Protein AF-0000000077037290 (afdb_homodimer)

InterPro domains:
  IPR001585 Transaldolase/Fructose-6-phosphate aldolase [PF00923] (88-381)
  IPR001585 Transaldolase/Fructose-6-phosphate aldolase [PTHR10683] (87-384)
  IPR004730 Transaldolase type 1 [MF_00492] (68-386)
  IPR004730 Transaldolase type 1 [TIGR00874] (88-385)
  IPR004730 Transaldolase type 1 [cd00957] (88-382)
  IPR013785 Aldolase-type TIM barrel [G3DSA:3.20.20.70] (76-393)
  IPR018225 Transaldolase, active site [PS00958] (195-212)
  IPR018225 Transaldolase, active site [PS01054] (97-105)

Structure (mmCIF, N/CA/C/O backbone):
data_AF-0000000077037290-model_v1
#
loop_
_entity.id
_entity.type
_entity.pdbx_description
1 polymer Transaldolase
#
loop_
_atom_site.group_PDB
_atom_site.id
_atom_site.type_symbol
_atom_site.label_atom_id
_atom_site.label_alt_id
_atom_site.label_comp_id
_atom_site.label_asym_id
_atom_site.label_entity_id
_atom_site.label_seq_id
_atom_site.pdbx_PDB_ins_code
_atom_site.Cartn_x
_atom_site.Cartn_y
_atom_site.Cartn_z
_atom_site.occupancy
_atom_site.B_iso_or_equiv
_atom_site.auth_seq_id
_atom_site.auth_comp_id
_atom_site.auth_asym_id
_atom_site.auth_atom_id
_atom_site.pdbx_PDB_model_num
ATOM 1 N N . MET A 1 1 ? 43.406 -21.016 -22.922 1 16.78 1 MET A N 1
ATOM 2 C CA . MET A 1 1 ? 43.469 -22.484 -22.938 1 16.78 1 MET A CA 1
ATOM 3 C C . MET A 1 1 ? 43.5 -23.031 -21.516 1 16.78 1 MET A C 1
ATOM 5 O O . MET A 1 1 ? 42.906 -24.078 -21.234 1 16.78 1 MET A O 1
ATOM 9 N N . PRO A 1 2 ? 44.344 -22.766 -20.547 1 16.83 2 PRO A N 1
ATOM 10 C CA . PRO A 1 2 ? 45 -23.844 -19.797 1 16.83 2 PRO A CA 1
ATOM 11 C C . PRO A 1 2 ? 44.125 -24.422 -18.703 1 16.83 2 PRO A C 1
ATOM 13 O O . PRO A 1 2 ? 43.625 -23.688 -17.844 1 16.83 2 PRO A O 1
ATOM 16 N N . LEU A 1 3 ? 43.5 -25.688 -18.812 1 17.47 3 LEU A N 1
ATOM 17 C CA . LEU A 1 3 ? 42.594 -26.766 -18.438 1 17.47 3 LEU A CA 1
ATOM 18 C C . LEU A 1 3 ? 43 -27.375 -17.094 1 17.47 3 LEU A C 1
ATOM 20 O O . LEU A 1 3 ? 42.156 -27.812 -16.328 1 17.47 3 LEU A O 1
ATOM 24 N N . SER A 1 4 ? 44.25 -27.828 -16.906 1 15.53 4 SER A N 1
ATOM 25 C CA . SER A 1 4 ? 44.594 -29.219 -16.594 1 15.53 4 SER A CA 1
ATOM 26 C C . SER A 1 4 ? 44.312 -29.531 -15.117 1 15.53 4 SER A C 1
ATOM 28 O O . SER A 1 4 ? 43.625 -30.484 -14.797 1 15.53 4 SER A O 1
ATOM 30 N N . ASP A 1 5 ? 45.281 -29.797 -14.234 1 14.77 5 ASP A N 1
ATOM 31 C CA . ASP A 1 5 ? 45.781 -31.062 -13.711 1 14.77 5 ASP A CA 1
ATOM 32 C C . ASP A 1 5 ? 45.125 -31.391 -12.367 1 14.77 5 ASP A C 1
ATOM 34 O O . ASP A 1 5 ? 44.656 -32.5 -12.164 1 14.77 5 ASP A O 1
ATOM 38 N N . TRP A 1 6 ? 45.719 -31.016 -11.203 1 16.08 6 TRP A N 1
ATOM 39 C CA . TRP A 1 6 ? 46.406 -31.984 -10.352 1 16.08 6 TRP A CA 1
ATOM 40 C C . TRP A 1 6 ? 45.406 -32.688 -9.406 1 16.08 6 TRP A C 1
ATOM 42 O O . TRP A 1 6 ? 44.406 -32.094 -9.031 1 16.08 6 TRP A O 1
ATOM 52 N N . LEU A 1 7 ? 45.75 -33.906 -8.758 1 15.19 7 LEU A N 1
ATOM 53 C CA . LEU A 1 7 ? 45.625 -35.312 -8.375 1 15.19 7 LEU A CA 1
ATOM 54 C C . LEU A 1 7 ? 44.844 -35.438 -7.07 1 15.19 7 LEU A C 1
ATOM 56 O O . LEU A 1 7 ? 43.875 -36.188 -7.004 1 15.19 7 LEU A O 1
ATOM 60 N N . ALA A 1 8 ? 45.5 -35.719 -5.918 1 15.02 8 ALA A N 1
ATOM 61 C CA . ALA A 1 8 ? 45.625 -37 -5.246 1 15.02 8 ALA A CA 1
ATOM 62 C C . ALA A 1 8 ? 44.656 -37.125 -4.07 1 15.02 8 ALA A C 1
ATOM 64 O O . ALA A 1 8 ? 44.125 -38.188 -3.787 1 15.02 8 ALA A O 1
ATOM 65 N N . ARG A 1 9 ? 44.469 -36.219 -3.037 1 15.37 9 ARG A N 1
ATOM 66 C CA . ARG A 1 9 ? 44.688 -36.875 -1.765 1 15.37 9 ARG A CA 1
ATOM 67 C C . ARG A 1 9 ? 43.469 -37.656 -1.315 1 15.37 9 ARG A C 1
ATOM 69 O O . ARG A 1 9 ? 42.344 -37.125 -1.298 1 15.37 9 ARG A O 1
ATOM 76 N N . ARG A 1 10 ? 43.469 -39.031 -1.053 1 14.86 10 ARG A N 1
ATOM 77 C CA . ARG A 1 10 ? 42.812 -40.312 -0.885 1 14.86 10 ARG A CA 1
ATOM 78 C C . ARG A 1 10 ? 42.062 -40.375 0.446 1 14.86 10 ARG A C 1
ATOM 80 O O . ARG A 1 10 ? 41.312 -41.312 0.699 1 14.86 10 ARG A O 1
ATOM 87 N N . ARG A 1 11 ? 41.969 -39.562 1.504 1 15.98 11 ARG A N 1
ATOM 88 C CA . ARG A 1 11 ? 42.062 -40.469 2.656 1 15.98 11 ARG A CA 1
ATOM 89 C C . ARG A 1 11 ? 40.781 -41.281 2.791 1 15.98 11 ARG A C 1
ATOM 91 O O . ARG A 1 11 ? 39.688 -40.781 2.602 1 15.98 11 ARG A O 1
ATOM 98 N N . PRO A 1 12 ? 40.812 -42.656 3.078 1 14.76 12 PRO A N 1
ATOM 99 C CA . PRO A 1 12 ? 40 -43.875 3.121 1 14.76 12 PRO A CA 1
ATOM 100 C C . PRO A 1 12 ? 39.062 -43.906 4.324 1 14.76 12 PRO A C 1
ATOM 102 O O . PRO A 1 12 ? 38.312 -44.875 4.508 1 14.76 12 PRO A O 1
ATOM 105 N N . ARG A 1 13 ? 38.5 -42.938 4.832 1 16.09 13 ARG A N 1
ATOM 106 C CA . ARG A 1 13 ? 38.156 -43.375 6.184 1 16.09 13 ARG A CA 1
ATOM 107 C C . ARG A 1 13 ? 37.188 -44.562 6.16 1 16.09 13 ARG A C 1
ATOM 109 O O . ARG A 1 13 ? 36.312 -44.625 5.293 1 16.09 13 ARG A O 1
ATOM 116 N N . GLY A 1 14 ? 37.469 -45.562 7.004 1 14.38 14 GLY A N 1
ATOM 117 C CA . GLY A 1 14 ? 37.219 -46.969 7.32 1 14.38 14 GLY A CA 1
ATOM 118 C C . GLY A 1 14 ? 35.75 -47.219 7.672 1 14.38 14 GLY A C 1
ATOM 119 O O . GLY A 1 14 ? 35 -46.312 7.98 1 14.38 14 GLY A O 1
ATOM 120 N N . ILE A 1 15 ? 35.312 -48.594 7.844 1 14.82 15 ILE A N 1
ATOM 121 C CA . ILE A 1 15 ? 34.406 -49.719 7.574 1 14.82 15 ILE A CA 1
ATOM 122 C C . ILE A 1 15 ? 33.531 -49.969 8.789 1 14.82 15 ILE A C 1
ATOM 124 O O . ILE A 1 15 ? 32.5 -50.625 8.688 1 14.82 15 ILE A O 1
ATOM 128 N N . VAL A 1 16 ? 33.562 -49.406 10.008 1 15.39 16 VAL A N 1
ATOM 129 C CA . VAL A 1 16 ? 33.438 -50.562 10.906 1 15.39 16 VAL A CA 1
ATOM 130 C C . VAL A 1 16 ? 32 -51.062 10.867 1 15.39 16 VAL A C 1
ATOM 132 O O . VAL A 1 16 ? 31.062 -50.312 10.578 1 15.39 16 VAL A O 1
ATOM 135 N N . GLY A 1 17 ? 31.734 -52.469 11.234 1 14.05 17 GLY A N 1
ATOM 136 C CA . GLY A 1 17 ? 31.016 -53.719 11.062 1 14.05 17 GLY A CA 1
ATOM 137 C C . GLY A 1 17 ? 29.812 -53.875 11.969 1 14.05 17 GLY A C 1
ATOM 138 O O . GLY A 1 17 ? 28.953 -54.719 11.75 1 14.05 17 GLY A O 1
ATOM 139 N N . ARG A 1 18 ? 29.562 -53.25 13.109 1 14.81 18 ARG A N 1
ATOM 140 C CA . ARG A 1 18 ? 29.25 -54.281 14.078 1 14.81 18 ARG A CA 1
ATOM 141 C C . ARG A 1 18 ? 27.875 -54.906 13.789 1 14.81 18 ARG A C 1
ATOM 143 O O . ARG A 1 18 ? 27.062 -54.281 13.086 1 14.81 18 ARG A O 1
ATOM 150 N N . ARG A 1 19 ? 27.234 -55.594 14.977 1 14.13 19 ARG A N 1
ATOM 151 C CA . ARG A 1 19 ? 26.797 -56.906 15.414 1 14.13 19 ARG A CA 1
ATOM 152 C C . ARG A 1 19 ? 25.281 -57.062 15.211 1 14.13 19 ARG A C 1
ATOM 154 O O . ARG A 1 19 ? 24.531 -56.094 15.297 1 14.13 19 ARG A O 1
ATOM 161 N N . ALA A 1 20 ? 24.781 -58.344 15.008 1 13.94 20 ALA A N 1
ATOM 162 C CA . ALA A 1 20 ? 23.797 -59.25 14.445 1 13.94 20 ALA A CA 1
ATOM 163 C C . ALA A 1 20 ? 22.625 -59.469 15.398 1 13.94 20 ALA A C 1
ATOM 165 O O . ALA A 1 20 ? 21.609 -60.062 15.023 1 13.94 20 ALA A O 1
ATOM 166 N N . ARG A 1 21 ? 22.438 -59 16.625 1 14.55 21 ARG A N 1
ATOM 167 C CA . ARG A 1 21 ? 21.875 -60.125 17.391 1 14.55 21 ARG A CA 1
ATOM 168 C C . ARG A 1 21 ? 20.422 -60.375 17 1 14.55 21 ARG A C 1
ATOM 170 O O . ARG A 1 21 ? 19.625 -59.438 16.906 1 14.55 21 ARG A O 1
ATOM 177 N N . PHE A 1 22 ? 19.984 -61.625 16.531 1 14.09 22 PHE A N 1
ATOM 178 C CA . PHE A 1 22 ? 18.922 -62.375 15.875 1 14.09 22 PHE A CA 1
ATOM 179 C C . PHE A 1 22 ? 17.766 -62.625 16.828 1 14.09 22 PHE A C 1
ATOM 181 O O . PHE A 1 22 ? 16.656 -62.938 16.406 1 14.09 22 PHE A O 1
ATOM 188 N N . LEU A 1 23 ? 17.719 -62.562 18.219 1 14.77 23 LEU A N 1
ATOM 189 C CA . LEU A 1 23 ? 17.094 -63.781 18.766 1 14.77 23 LEU A CA 1
ATOM 190 C C . LEU A 1 23 ? 15.586 -63.781 18.5 1 14.77 23 LEU A C 1
ATOM 192 O O . LEU A 1 23 ? 14.93 -62.75 18.594 1 14.77 23 LEU A O 1
ATOM 196 N N . LEU A 1 24 ? 14.938 -64.875 18 1 14.42 24 LEU A N 1
ATOM 197 C CA . LEU A 1 24 ? 13.766 -65.5 17.406 1 14.42 24 LEU A CA 1
ATOM 198 C C . LEU A 1 24 ? 12.68 -65.75 18.453 1 14.42 24 LEU A C 1
ATOM 200 O O . LEU A 1 24 ? 11.617 -66.312 18.141 1 14.42 24 LEU A O 1
ATOM 204 N N . ARG A 1 25 ? 12.648 -65.125 19.656 1 14.53 25 ARG A N 1
ATOM 205 C CA . ARG A 1 25 ? 11.953 -66.062 20.562 1 14.53 25 ARG A CA 1
ATOM 206 C C . ARG A 1 25 ? 10.523 -66.312 20.094 1 14.53 25 ARG A C 1
ATOM 208 O O . ARG A 1 25 ? 9.906 -65.438 19.484 1 14.53 25 ARG A O 1
ATOM 215 N N . HIS A 1 26 ? 9.969 -67.562 20.281 1 14.95 26 HIS A N 1
ATOM 216 C CA . HIS A 1 26 ? 9 -68.625 19.969 1 14.95 26 HIS A CA 1
ATOM 217 C C . HIS A 1 26 ? 7.66 -68.375 20.641 1 14.95 26 HIS A C 1
ATOM 219 O O . HIS A 1 26 ? 6.738 -69.188 20.562 1 14.95 26 HIS A O 1
ATOM 225 N N . VAL A 1 27 ? 7.215 -67.062 20.922 1 14.41 27 VAL A N 1
ATOM 226 C CA . VAL A 1 27 ? 6.309 -67.188 22.062 1 14.41 27 VAL A CA 1
ATOM 227 C C . VAL A 1 27 ? 5.02 -67.875 21.625 1 14.41 27 VAL A C 1
ATOM 229 O O . VAL A 1 27 ? 4.473 -67.625 20.562 1 14.41 27 VAL A O 1
ATOM 232 N N . GLY A 1 28 ? 4.641 -69 22.344 1 14.55 28 GLY A N 1
ATOM 233 C CA . GLY A 1 28 ? 3.787 -70.188 22.375 1 14.55 28 GLY A CA 1
ATOM 234 C C . GLY A 1 28 ? 2.318 -69.812 22.562 1 14.55 28 GLY A C 1
ATOM 235 O O . GLY A 1 28 ? 1.446 -70.562 22.031 1 14.55 28 GLY A O 1
ATOM 236 N N . LEU A 1 29 ? 1.866 -68.812 23.359 1 14.69 29 LEU A N 1
ATOM 237 C CA . LEU A 1 29 ? 0.979 -69.312 24.391 1 14.69 29 LEU A CA 1
ATOM 238 C C . LEU A 1 29 ? -0.389 -69.688 23.812 1 14.69 29 LEU A C 1
ATOM 240 O O . LEU A 1 29 ? -0.784 -69.125 22.781 1 14.69 29 LEU A O 1
ATOM 244 N N . PRO A 1 30 ? -1.22 -70.375 24.688 1 15.02 30 PRO A N 1
ATOM 245 C CA . PRO A 1 30 ? -2.176 -71.438 24.75 1 15.02 30 PRO A CA 1
ATOM 246 C C . PRO A 1 30 ? -3.617 -71 24.531 1 15.02 30 PRO A C 1
ATOM 248 O O . PRO A 1 30 ? -4.414 -71.75 23.938 1 15.02 30 PRO A O 1
ATOM 251 N N . GLY A 1 31 ? -4.051 -69.75 24.844 1 14.35 31 GLY A N 1
ATOM 252 C CA . GLY A 1 31 ? -5.168 -69.875 25.766 1 14.35 31 GLY A CA 1
ATOM 253 C C . GLY A 1 31 ? -6.457 -70.312 25.094 1 14.35 31 GLY A C 1
ATOM 254 O O . GLY A 1 31 ? -6.676 -70 23.922 1 14.35 31 GLY A O 1
ATOM 255 N N . GLU A 1 32 ? -7.215 -71.125 25.797 1 14.56 32 GLU A N 1
ATOM 256 C CA . GLU A 1 32 ? -8.273 -72.125 25.672 1 14.56 32 GLU A CA 1
ATOM 257 C C . GLU A 1 32 ? -9.633 -71.5 25.484 1 14.56 32 GLU A C 1
ATOM 259 O O . GLU A 1 32 ? -10.562 -72.062 24.953 1 14.56 32 GLU A O 1
ATOM 264 N N . ALA A 1 33 ? -9.867 -70.312 26.078 1 13.91 33 ALA A N 1
ATOM 265 C CA . ALA A 1 33 ? -11.109 -70.375 26.844 1 13.91 33 ALA A CA 1
ATOM 266 C C . ALA A 1 33 ? -12.297 -70.688 25.938 1 13.91 33 ALA A C 1
ATOM 268 O O . ALA A 1 33 ? -12.234 -70.5 24.719 1 13.91 33 ALA A O 1
ATOM 269 N N . ALA A 1 34 ? -13.508 -70.562 26.641 1 14.06 34 ALA A N 1
ATOM 270 C CA . ALA A 1 34 ? -14.711 -71.312 26.922 1 14.06 34 ALA A CA 1
ATOM 271 C C . ALA A 1 34 ? -15.82 -71 25.922 1 14.06 34 ALA A C 1
ATOM 273 O O . ALA A 1 34 ? -16.375 -71.938 25.312 1 14.06 34 ALA A O 1
ATOM 274 N N . GLU A 1 35 ? -16.766 -70 26.297 1 14.4 35 GLU A N 1
ATOM 275 C CA . GLU A 1 35 ? -18.109 -70.375 26.75 1 14.4 35 GLU A CA 1
ATOM 276 C C . GLU A 1 35 ? -19.078 -70.375 25.578 1 14.4 35 GLU A C 1
ATOM 278 O O . GLU A 1 35 ? -18.781 -69.938 24.484 1 14.4 35 GLU A O 1
ATOM 283 N N . ASP A 1 36 ? -20.312 -69.875 25.984 1 14.74 36 ASP A N 1
ATOM 284 C CA . ASP A 1 36 ? -21.641 -70.5 26.094 1 14.74 36 ASP A CA 1
ATOM 285 C C . ASP A 1 36 ? -22.453 -70.25 24.828 1 14.74 36 ASP A C 1
ATOM 287 O O . ASP A 1 36 ? -23.047 -71.188 24.281 1 14.74 36 ASP A O 1
ATOM 291 N N . GLY A 1 37 ? -23.047 -69.062 24.734 1 15.29 37 GLY A N 1
ATOM 292 C CA . GLY A 1 37 ? -24.5 -68.938 24.797 1 15.29 37 GLY A CA 1
ATOM 293 C C . GLY A 1 37 ? -25.172 -69.125 23.469 1 15.29 37 GLY A C 1
ATOM 294 O O . GLY A 1 37 ? -24.609 -68.875 22.406 1 15.29 37 GLY A O 1
ATOM 295 N N . GLU A 1 38 ? -26.266 -69.875 23.594 1 14.85 38 GLU A N 1
ATOM 296 C CA . GLU A 1 38 ? -27.078 -70.75 22.75 1 14.85 38 GLU A CA 1
ATOM 297 C C . GLU A 1 38 ? -27.75 -69.938 21.641 1 14.85 38 GLU A C 1
ATOM 299 O O . GLU A 1 38 ? -27.672 -70.312 20.469 1 14.85 38 GLU A O 1
ATOM 304 N N . ARG A 1 39 ? -28.906 -69.375 22.125 1 15.45 39 ARG A N 1
ATOM 305 C CA . ARG A 1 39 ? -30.141 -69.938 21.594 1 15.45 39 ARG A CA 1
ATOM 306 C C . ARG A 1 39 ? -30.359 -69.5 20.141 1 15.45 39 ARG A C 1
ATOM 308 O O . ARG A 1 39 ? -30.547 -70.375 19.266 1 15.45 39 ARG A O 1
ATOM 315 N N . ALA A 1 40 ? -31.531 -68.688 20 1 15.71 40 ALA A N 1
ATOM 316 C CA . ALA A 1 40 ? -32.812 -69 19.359 1 15.71 40 ALA A CA 1
ATOM 317 C C . ALA A 1 40 ? -32.781 -68.625 17.875 1 15.71 40 ALA A C 1
ATOM 319 O O . ALA A 1 40 ? -31.938 -67.812 17.453 1 15.71 40 ALA A O 1
ATOM 320 N N . GLY A 1 41 ? -34.094 -68.688 17.25 1 15.69 41 GLY A N 1
ATOM 321 C CA . GLY A 1 41 ? -34.562 -69.25 15.984 1 15.69 41 GLY A CA 1
ATOM 322 C C . GLY A 1 41 ? -34.375 -68.312 14.805 1 15.69 41 GLY A C 1
ATOM 323 O O . GLY A 1 41 ? -33.656 -67.312 14.914 1 15.69 41 GLY A O 1
ATOM 324 N N . PRO A 1 42 ? -35.562 -68.062 14.117 1 16.62 42 PRO A N 1
ATOM 325 C CA . PRO A 1 42 ? -35.75 -68.312 12.688 1 16.62 42 PRO A CA 1
ATOM 326 C C . PRO A 1 42 ? -35.375 -67.125 11.836 1 16.62 42 PRO A C 1
ATOM 328 O O . PRO A 1 42 ? -35.406 -65.938 12.312 1 16.62 42 PRO A O 1
ATOM 331 N N . ALA A 1 43 ? -34.719 -67.25 10.938 1 16.55 43 ALA A N 1
ATOM 332 C CA . ALA A 1 43 ? -34.062 -66.375 10.016 1 16.55 43 ALA A CA 1
ATOM 333 C C . ALA A 1 43 ? -35.094 -65.625 9.156 1 16.55 43 ALA A C 1
ATOM 335 O O . ALA A 1 43 ? -35.656 -66.188 8.219 1 16.55 43 ALA A O 1
ATOM 336 N N . GLN A 1 44 ? -36.188 -65.062 9.719 1 17.02 44 GLN A N 1
ATOM 337 C CA . GLN A 1 44 ? -37.031 -64.688 8.609 1 17.02 44 GLN A CA 1
ATOM 338 C C . GLN A 1 44 ? -36.281 -63.781 7.629 1 17.02 44 GLN A C 1
ATOM 340 O O . GLN A 1 44 ? -35.438 -63 8.031 1 17.02 44 GLN A O 1
ATOM 345 N N . ALA A 1 45 ? -36.25 -64.188 6.379 1 17.05 45 ALA A N 1
ATOM 346 C CA . ALA A 1 45 ? -35.562 -63.75 5.164 1 17.05 45 ALA A CA 1
ATOM 347 C C . ALA A 1 45 ? -35.875 -62.281 4.855 1 17.05 45 ALA A C 1
ATOM 349 O O . ALA A 1 45 ? -37 -61.938 4.465 1 17.05 45 ALA A O 1
ATOM 350 N N . VAL A 1 46 ? -35.75 -61.344 5.82 1 17.61 46 VAL A N 1
ATOM 351 C CA . VAL A 1 46 ? -36.125 -60 5.383 1 17.61 46 VAL A CA 1
ATOM 352 C C . VAL A 1 46 ? -35.344 -59.625 4.121 1 17.61 46 VAL A C 1
ATOM 354 O O . VAL A 1 46 ? -34.125 -59.688 4.105 1 17.61 46 VAL A O 1
ATOM 357 N N . HIS A 1 47 ? -35.844 -59.969 2.977 1 17.89 47 HIS A N 1
ATOM 358 C CA . HIS A 1 47 ? -35.25 -59.562 1.714 1 17.89 47 HIS A CA 1
ATOM 359 C C . HIS A 1 47 ? -34.875 -58.094 1.741 1 17.89 47 HIS A C 1
ATOM 361 O O . HIS A 1 47 ? -35.688 -57.25 2.123 1 17.89 47 HIS A O 1
ATOM 367 N N . HIS A 1 48 ? -33.625 -57.781 2.014 1 18.28 48 HIS A N 1
ATOM 368 C CA . HIS A 1 48 ? -33.031 -56.438 2.006 1 18.28 48 HIS A CA 1
ATOM 369 C C . HIS A 1 48 ? -33.25 -55.75 0.67 1 18.28 48 HIS A C 1
ATOM 371 O O . HIS A 1 48 ? -32.781 -56.188 -0.367 1 18.28 48 HIS A O 1
ATOM 377 N N . ARG A 1 49 ? -34.438 -55.375 0.288 1 23.12 49 ARG A N 1
ATOM 378 C CA . ARG A 1 49 ? -34.5 -54.594 -0.944 1 23.12 49 ARG A CA 1
ATOM 379 C C . ARG A 1 49 ? -33.438 -53.5 -0.929 1 23.12 49 ARG A C 1
ATOM 381 O O . ARG A 1 49 ? -33.188 -52.875 0.106 1 23.12 49 ARG A O 1
ATOM 388 N N . GLY A 1 50 ? -32.406 -53.656 -1.737 1 21.11 50 GLY A N 1
ATOM 389 C CA . GLY A 1 50 ? -31.188 -52.875 -1.983 1 21.11 50 GLY A CA 1
ATOM 390 C C . GLY A 1 50 ? -31.438 -51.375 -2.033 1 21.11 50 GLY A C 1
ATOM 391 O O . GLY A 1 50 ? -32.25 -50.906 -2.834 1 21.11 50 GLY A O 1
ATOM 392 N N . GLY A 1 51 ? -31.609 -50.688 -0.944 1 21.66 51 GLY A N 1
ATOM 393 C CA . GLY A 1 51 ? -31.797 -49.219 -0.876 1 21.66 51 GLY A CA 1
ATOM 394 C C . GLY A 1 51 ? -30.844 -48.469 -1.754 1 21.66 51 GLY A C 1
ATOM 395 O O . GLY A 1 51 ? -29.656 -48.781 -1.836 1 21.66 51 GLY A O 1
ATOM 396 N N . ARG A 1 52 ? -31.281 -47.812 -2.881 1 26.11 52 ARG A N 1
ATOM 397 C CA . ARG A 1 52 ? -30.625 -46.875 -3.809 1 26.11 52 ARG A CA 1
ATOM 398 C C . ARG A 1 52 ? -29.781 -45.875 -3.059 1 26.11 52 ARG A C 1
ATOM 400 O O . ARG A 1 52 ? -30.297 -45.094 -2.232 1 26.11 52 ARG A O 1
ATOM 407 N N . HIS A 1 53 ? -28.625 -46.281 -2.609 1 24.58 53 HIS A N 1
ATOM 408 C CA . HIS A 1 53 ? -27.609 -45.344 -2.111 1 24.58 53 HIS A CA 1
ATOM 409 C C . HIS A 1 53 ? -27.625 -44.031 -2.906 1 24.58 53 HIS A C 1
ATOM 411 O O . HIS A 1 53 ? -27.547 -44.062 -4.137 1 24.58 53 HIS A O 1
ATOM 417 N N . GLY A 1 54 ? -28.422 -43.094 -2.537 1 23.05 54 GLY A N 1
ATOM 418 C CA . GLY A 1 54 ? -28.422 -41.719 -3.051 1 23.05 54 GLY A CA 1
ATOM 419 C C . GLY A 1 54 ? -27.047 -41.219 -3.436 1 23.05 54 GLY A C 1
ATOM 420 O O . GLY A 1 54 ? -26.062 -41.531 -2.77 1 23.05 54 GLY A O 1
ATOM 421 N N . ARG A 1 55 ? -26.734 -41.062 -4.723 1 24.84 55 ARG A N 1
ATOM 422 C CA . ARG A 1 55 ? -25.578 -40.438 -5.312 1 24.84 55 ARG A CA 1
ATOM 423 C C . ARG A 1 55 ? -25.109 -39.25 -4.469 1 24.84 55 ARG A C 1
ATOM 425 O O . ARG A 1 55 ? -25.891 -38.312 -4.191 1 24.84 55 ARG A O 1
ATOM 432 N N . LEU A 1 56 ? -24.344 -39.531 -3.463 1 25.73 56 LEU A N 1
ATOM 433 C CA . LEU A 1 56 ? -23.656 -38.406 -2.82 1 25.73 56 LEU A CA 1
ATOM 434 C C . LEU A 1 56 ? -23.312 -37.312 -3.836 1 25.73 56 LEU A C 1
ATOM 436 O O . LEU A 1 56 ? -22.828 -37.625 -4.93 1 25.73 56 LEU A O 1
ATOM 440 N N . PRO A 1 57 ? -24.016 -36.281 -3.865 1 25.44 57 PRO A N 1
ATOM 441 C CA . PRO A 1 57 ? -23.594 -35.188 -4.762 1 25.44 57 PRO A CA 1
ATOM 442 C C . PRO A 1 57 ? -22.078 -35.062 -4.859 1 25.44 57 PRO A C 1
ATOM 444 O O . PRO A 1 57 ? -21.375 -35.25 -3.865 1 25.44 57 PRO A O 1
ATOM 447 N N . ARG A 1 58 ? -21.422 -35.562 -5.875 1 26.33 58 ARG A N 1
ATOM 448 C CA . ARG A 1 58 ? -20.016 -35.406 -6.246 1 26.33 58 ARG A CA 1
ATOM 449 C C . ARG A 1 58 ? -19.516 -34 -5.855 1 26.33 58 ARG A C 1
ATOM 451 O O . ARG A 1 58 ? -19.922 -33 -6.441 1 26.33 58 ARG A O 1
ATOM 458 N N . PHE A 1 59 ? -19.422 -33.812 -4.562 1 29.03 59 PHE A N 1
ATOM 459 C CA . PHE A 1 59 ? -18.625 -32.656 -4.211 1 29.03 59 PHE A CA 1
ATOM 460 C C . PHE A 1 59 ? -17.359 -32.562 -5.066 1 29.03 59 PHE A C 1
ATOM 462 O O . PHE A 1 59 ? -16.578 -33.531 -5.121 1 29.03 59 PHE A O 1
ATOM 469 N N . VAL A 1 60 ? -17.531 -32.156 -6.262 1 29.02 60 VAL A N 1
ATOM 470 C CA . VAL A 1 60 ? -16.312 -31.875 -7.031 1 29.02 60 VAL A CA 1
ATOM 471 C C . VAL A 1 60 ? -15.328 -31.094 -6.172 1 29.02 60 VAL A C 1
ATOM 473 O O . VAL A 1 60 ? -15.586 -29.938 -5.82 1 29.02 60 VAL A O 1
ATOM 476 N N . ILE A 1 61 ? -14.812 -31.672 -5.109 1 31.41 61 ILE A N 1
ATOM 477 C CA . ILE A 1 61 ? -13.609 -31.016 -4.613 1 31.41 61 ILE A CA 1
ATOM 478 C C . ILE A 1 61 ? -12.617 -30.828 -5.762 1 31.41 61 ILE A C 1
ATOM 480 O O . ILE A 1 61 ? -11.977 -31.781 -6.203 1 31.41 61 ILE A O 1
ATOM 484 N N . LYS A 1 62 ? -13.008 -30.016 -6.746 1 35.38 62 LYS A N 1
ATOM 485 C CA . LYS A 1 62 ? -11.945 -29.672 -7.688 1 35.38 62 LYS A CA 1
ATOM 486 C C . LYS A 1 62 ? -10.711 -29.156 -6.961 1 35.38 62 LYS A C 1
ATOM 488 O O . LYS A 1 62 ? -10.688 -28.016 -6.5 1 35.38 62 LYS A O 1
ATOM 493 N N . GLY A 1 63 ? -10.07 -30.016 -6.172 1 34.5 63 GLY A N 1
ATOM 494 C CA . GLY A 1 63 ? -8.844 -29.703 -5.445 1 34.5 63 GLY A CA 1
ATOM 495 C C . GLY A 1 63 ? -7.734 -29.188 -6.34 1 34.5 63 GLY A C 1
ATOM 496 O O . GLY A 1 63 ? -7.445 -29.781 -7.383 1 34.5 63 GLY A O 1
ATOM 497 N N . TYR A 1 64 ? -7.633 -27.906 -6.391 1 39.69 64 TYR A N 1
ATOM 498 C CA . TYR A 1 64 ? -6.445 -27.312 -6.992 1 39.69 64 TYR A CA 1
ATOM 499 C C . TYR A 1 64 ? -5.195 -27.641 -6.184 1 39.69 64 TYR A C 1
ATOM 501 O O . TYR A 1 64 ? -5.234 -27.656 -4.953 1 39.69 64 TYR A O 1
ATOM 509 N N . PHE A 1 65 ? -4.371 -28.469 -6.801 1 41.31 65 PHE A N 1
ATOM 510 C CA . PHE A 1 65 ? -3.113 -28.797 -6.141 1 41.31 65 PHE A CA 1
ATOM 511 C C . PHE A 1 65 ? -2.117 -27.656 -6.281 1 41.31 65 PHE A C 1
ATOM 513 O O . PHE A 1 65 ? -1.963 -27.078 -7.367 1 41.31 65 PHE A O 1
ATOM 520 N N . GLU A 1 66 ? -1.944 -26.984 -5.234 1 41.16 66 GLU A N 1
ATOM 521 C CA . GLU A 1 66 ? -0.689 -26.234 -5.262 1 41.16 66 GLU A CA 1
ATOM 522 C C . GLU A 1 66 ? 0.503 -27.172 -5.449 1 41.16 66 GLU A C 1
ATOM 524 O O . GLU A 1 66 ? 0.784 -28.016 -4.59 1 41.16 66 GLU A O 1
ATOM 529 N N . ASN A 1 67 ? 0.811 -27.625 -6.648 1 36.31 67 ASN A N 1
ATOM 530 C CA . ASN A 1 67 ? 1.701 -28.75 -6.926 1 36.31 67 ASN A CA 1
ATOM 531 C C . ASN A 1 67 ? 3.16 -28.312 -6.977 1 36.31 67 ASN A C 1
ATOM 533 O O . ASN A 1 67 ? 3.617 -27.781 -7.992 1 36.31 67 ASN A O 1
ATOM 537 N N . THR A 1 68 ? 3.781 -27.781 -6.035 1 33.22 68 THR A N 1
ATOM 538 C CA . THR A 1 68 ? 5.215 -27.641 -6.262 1 33.22 68 THR A CA 1
ATOM 539 C C . THR A 1 68 ? 5.812 -28.953 -6.766 1 33.22 68 THR A C 1
ATOM 541 O O . THR A 1 68 ? 6.648 -28.953 -7.672 1 33.22 68 THR A O 1
ATOM 544 N N . ASN A 1 69 ? 5.832 -29.875 -5.773 1 33.06 69 ASN A N 1
ATOM 545 C CA . ASN A 1 69 ? 6.691 -31.047 -5.898 1 33.06 69 ASN A CA 1
ATOM 546 C C . ASN A 1 69 ? 6.156 -32.031 -6.938 1 33.06 69 ASN A C 1
ATOM 548 O O . ASN A 1 69 ? 6.199 -33.25 -6.73 1 33.06 69 ASN A O 1
ATOM 552 N N . LEU A 1 70 ? 5.312 -31.547 -7.703 1 34.47 70 LEU A N 1
ATOM 553 C CA . LEU A 1 70 ? 4.707 -32.5 -8.617 1 34.47 70 LEU A CA 1
ATOM 554 C C . LEU A 1 70 ? 5.738 -33.031 -9.609 1 34.47 70 LEU A C 1
ATOM 556 O O . LEU A 1 70 ? 5.453 -33.969 -10.375 1 34.47 70 LEU A O 1
ATOM 560 N N . LEU A 1 71 ? 6.859 -32.312 -9.758 1 29.5 71 LEU A N 1
ATOM 561 C CA . LEU A 1 71 ? 7.621 -32.688 -10.945 1 29.5 71 LEU A CA 1
ATOM 562 C C . LEU A 1 71 ? 8.359 -34 -10.727 1 29.5 71 LEU A C 1
ATOM 564 O O . LEU A 1 71 ? 8.57 -34.75 -11.672 1 29.5 71 LEU A O 1
ATOM 568 N N . ASN A 1 72 ? 9.438 -34 -9.891 1 29.7 72 ASN A N 1
ATOM 569 C CA . ASN A 1 72 ? 10.461 -35.031 -10.062 1 29.7 72 ASN A CA 1
ATOM 570 C C . ASN A 1 72 ? 10 -36.375 -9.492 1 29.7 72 ASN A C 1
ATOM 572 O O . ASN A 1 72 ? 9.984 -36.562 -8.273 1 29.7 72 ASN A O 1
ATOM 576 N N . GLY A 1 73 ? 9.062 -36.969 -10.141 1 28.47 73 GLY A N 1
ATOM 577 C CA . GLY A 1 73 ? 8.734 -38.375 -9.844 1 28.47 73 GLY A CA 1
ATOM 578 C C . GLY A 1 73 ? 9.953 -39.25 -9.758 1 28.47 73 GLY A C 1
ATOM 579 O O . GLY A 1 73 ? 9.867 -40.375 -9.242 1 28.47 73 GLY A O 1
ATOM 580 N N . PHE A 1 74 ? 10.906 -39.25 -10.734 1 27.86 74 PHE A N 1
ATOM 581 C CA . PHE A 1 74 ? 11.43 -40.562 -11.133 1 27.86 74 PHE A CA 1
ATOM 582 C C . PHE A 1 74 ? 12.562 -41 -10.211 1 27.86 74 PHE A C 1
ATOM 584 O O . PHE A 1 74 ? 13.234 -42 -10.477 1 27.86 74 PHE A O 1
ATOM 591 N N . THR A 1 75 ? 13.227 -40.094 -9.508 1 26.45 75 THR A N 1
ATOM 592 C CA . THR A 1 75 ? 14.477 -40.781 -9.188 1 26.45 75 THR A CA 1
ATOM 593 C C . THR A 1 75 ? 14.227 -41.969 -8.25 1 26.45 75 THR A C 1
ATOM 595 O O . THR A 1 75 ? 13.148 -42.094 -7.668 1 26.45 75 THR A O 1
ATOM 598 N N . ASP A 1 76 ? 15.375 -42.469 -7.508 1 27.89 76 ASP A N 1
ATOM 599 C CA . ASP A 1 76 ? 15.664 -43.719 -6.812 1 27.89 76 ASP A CA 1
ATOM 600 C C . ASP A 1 76 ? 14.656 -43.969 -5.695 1 27.89 76 ASP A C 1
ATOM 602 O O . ASP A 1 76 ? 14.227 -43.031 -5.016 1 27.89 76 ASP A O 1
ATOM 606 N N . PRO A 1 77 ? 14.109 -45.375 -5.539 1 29.95 77 PRO A N 1
ATOM 607 C CA . PRO A 1 77 ? 13.086 -45.938 -4.652 1 29.95 77 PRO A CA 1
ATOM 608 C C . PRO A 1 77 ? 13.258 -45.5 -3.201 1 29.95 77 PRO A C 1
ATOM 610 O O . PRO A 1 77 ? 12.367 -45.719 -2.375 1 29.95 77 PRO A O 1
ATOM 613 N N . ALA A 1 78 ? 14.508 -45.656 -2.74 1 28.66 78 ALA A N 1
ATOM 614 C CA . ALA A 1 78 ? 14.625 -45.688 -1.285 1 28.66 78 ALA A CA 1
ATOM 615 C C . ALA A 1 78 ? 14.023 -44.438 -0.65 1 28.66 78 ALA A C 1
ATOM 617 O O . ALA A 1 78 ? 13.328 -44.531 0.365 1 28.66 78 ALA A O 1
ATOM 618 N N . SER A 1 79 ? 14.805 -43.344 -0.585 1 27.8 79 SER A N 1
ATOM 619 C CA . SER A 1 79 ? 14.367 -42.125 0.069 1 27.8 79 SER A CA 1
ATOM 620 C C . SER A 1 79 ? 13.219 -41.469 -0.695 1 27.8 79 SER A C 1
ATOM 622 O O . SER A 1 79 ? 13.367 -40.375 -1.221 1 27.8 79 SER A O 1
ATOM 624 N N . GLY A 1 80 ? 12.445 -42.094 -1.562 1 27.48 80 GLY A N 1
ATOM 625 C CA . GLY A 1 80 ? 11.398 -42.094 -2.564 1 27.48 80 GLY A CA 1
ATOM 626 C C . GLY A 1 80 ? 10.086 -41.531 -2.051 1 27.48 80 GLY A C 1
ATOM 627 O O . GLY A 1 80 ? 9.086 -41.5 -2.77 1 27.48 80 GLY A O 1
ATOM 628 N N . LEU A 1 81 ? 9.93 -41.594 -0.767 1 27.03 81 LEU A N 1
ATOM 629 C CA . LEU A 1 81 ? 8.602 -41.469 -0.167 1 27.03 81 LEU A CA 1
ATOM 630 C C . LEU A 1 81 ? 7.953 -40.156 -0.51 1 27.03 81 LEU A C 1
ATOM 632 O O . LEU A 1 81 ? 6.758 -40.094 -0.799 1 27.03 81 LEU A O 1
ATOM 636 N N . GLU A 1 82 ? 8.75 -39.156 -0.201 1 28.03 82 GLU A N 1
ATOM 637 C CA . GLU A 1 82 ? 8.039 -37.875 -0.203 1 28.03 82 GLU A CA 1
ATOM 638 C C . GLU A 1 82 ? 7.73 -37.438 -1.625 1 28.03 82 GLU A C 1
ATOM 640 O O . GLU A 1 82 ? 6.742 -36.719 -1.855 1 28.03 82 GLU A O 1
ATOM 645 N N . GLN A 1 83 ? 8.641 -37.75 -2.564 1 29.11 83 GLN A N 1
ATOM 646 C CA . GLN A 1 83 ? 8.617 -37.344 -3.963 1 29.11 83 GLN A CA 1
ATOM 647 C C . GLN A 1 83 ? 7.453 -38 -4.707 1 29.11 83 GLN A C 1
ATOM 649 O O . GLN A 1 83 ? 6.816 -37.344 -5.547 1 29.11 83 GLN A O 1
ATOM 654 N N . MET A 1 84 ? 7.359 -39.406 -4.676 1 28.86 84 MET A N 1
ATOM 655 C CA . MET A 1 84 ? 6.355 -40.312 -5.246 1 28.86 84 MET A CA 1
ATOM 656 C C . MET A 1 84 ? 4.949 -39.844 -4.875 1 28.86 84 MET A C 1
ATOM 658 O O . MET A 1 84 ? 3.977 -40.188 -5.543 1 28.86 84 MET A O 1
ATOM 662 N N . ARG A 1 85 ? 4.875 -39.062 -3.854 1 33.19 85 ARG A N 1
ATOM 663 C CA . ARG A 1 85 ? 3.574 -38.781 -3.256 1 33.19 85 ARG A CA 1
ATOM 664 C C . ARG A 1 85 ? 2.838 -37.688 -4.027 1 33.19 85 ARG A C 1
ATOM 666 O O . ARG A 1 85 ? 1.604 -37.688 -4.062 1 33.19 85 ARG A O 1
ATOM 673 N N . VAL A 1 86 ? 3.605 -36.812 -4.656 1 36.59 86 VAL A N 1
ATOM 674 C CA . VAL A 1 86 ? 2.891 -35.719 -5.32 1 36.59 86 VAL A CA 1
ATOM 675 C C . VAL A 1 86 ? 2.277 -36.25 -6.625 1 36.59 86 VAL A C 1
ATOM 677 O O . VAL A 1 86 ? 1.105 -36 -6.906 1 36.59 86 VAL A O 1
ATOM 680 N N . CYS A 1 87 ? 3.164 -36.812 -7.609 1 35.94 87 CYS A N 1
ATOM 681 C CA . CYS A 1 87 ? 2.57 -37.438 -8.789 1 35.94 87 CYS A CA 1
ATOM 682 C C . CYS A 1 87 ? 1.613 -38.562 -8.391 1 35.94 87 CYS A C 1
ATOM 684 O O . CYS A 1 87 ? 0.551 -38.719 -8.992 1 35.94 87 CYS A O 1
ATOM 686 N N . GLU A 1 88 ? 2.059 -39.156 -7.387 1 38.31 88 GLU A N 1
ATOM 687 C CA . GLU A 1 88 ? 1.189 -40.219 -6.859 1 38.31 88 GLU A CA 1
ATOM 688 C C . GLU A 1 88 ? -0.058 -39.625 -6.211 1 38.31 88 GLU A C 1
ATOM 690 O O . GLU A 1 88 ? -1.145 -40.188 -6.301 1 38.31 88 GLU A O 1
ATOM 695 N N . ALA A 1 89 ? 0.304 -38.375 -5.648 1 43.38 89 ALA A N 1
ATOM 696 C CA . ALA A 1 89 ? -0.874 -37.75 -5.059 1 43.38 89 ALA A CA 1
ATOM 697 C C . ALA A 1 89 ? -1.857 -37.312 -6.141 1 43.38 89 ALA A C 1
ATOM 699 O O . ALA A 1 89 ? -3.072 -37.406 -5.961 1 43.38 89 ALA A O 1
ATOM 700 N N . ILE A 1 90 ? -1.284 -36.812 -7.285 1 47.16 90 ILE A N 1
ATOM 701 C CA . ILE A 1 90 ? -2.174 -36.5 -8.391 1 47.16 90 ILE A CA 1
ATOM 702 C C . ILE A 1 90 ? -2.867 -37.75 -8.891 1 47.16 90 ILE A C 1
ATOM 704 O O . ILE A 1 90 ? -4.07 -37.75 -9.156 1 47.16 90 ILE A O 1
ATOM 708 N N . GLU A 1 91 ? -1.896 -38.719 -9.023 1 50.56 91 GLU A N 1
ATOM 709 C CA . GLU A 1 91 ? -2.48 -39.969 -9.469 1 50.56 91 GLU A CA 1
ATOM 710 C C . GLU A 1 91 ? -3.484 -40.5 -8.453 1 50.56 91 GLU A C 1
ATOM 712 O O . GLU A 1 91 ? -4.523 -41.062 -8.828 1 50.56 91 GLU A O 1
ATOM 717 N N . GLU A 1 92 ? -3.059 -40.156 -7.305 1 54 92 GLU A N 1
ATOM 718 C CA . GLU A 1 92 ? -3.922 -40.688 -6.254 1 54 92 GLU A CA 1
ATOM 719 C C . GLU A 1 92 ? -5.164 -39.812 -6.066 1 54 92 GLU A C 1
ATOM 721 O O . GLU A 1 92 ? -6.27 -40.344 -5.914 1 54 92 GLU A O 1
ATOM 726 N N . TYR A 1 93 ? -4.914 -38.438 -6.305 1 62.59 93 TYR A N 1
ATOM 727 C CA . TYR A 1 93 ? -6.031 -37.625 -5.879 1 62.59 93 TYR A CA 1
ATOM 728 C C . TYR A 1 93 ? -6.77 -37.031 -7.082 1 62.59 93 TYR A C 1
ATOM 730 O O . TYR A 1 93 ? -7.867 -36.5 -6.945 1 62.59 93 TYR A O 1
ATOM 738 N N . LYS A 1 94 ? -6.234 -37.219 -8.188 1 67.5 94 LYS A N 1
ATOM 739 C CA . LYS A 1 94 ? -6.824 -36.844 -9.469 1 67.5 94 LYS A CA 1
ATOM 740 C C . LYS A 1 94 ? -7.297 -35.375 -9.438 1 67.5 94 LYS A C 1
ATOM 742 O O . LYS A 1 94 ? -8.484 -35.094 -9.625 1 67.5 94 LYS A O 1
ATOM 747 N N . PRO A 1 95 ? -6.328 -34.406 -9.227 1 78.56 95 PRO A N 1
ATOM 748 C CA . PRO A 1 95 ? -6.746 -33 -9.242 1 78.56 95 PRO A CA 1
ATOM 749 C C . PRO A 1 95 ? -7.246 -32.562 -10.609 1 78.56 95 PRO A C 1
ATOM 751 O O . PRO A 1 95 ? -6.773 -33.031 -11.641 1 78.56 95 PRO A O 1
ATOM 754 N N . GLN A 1 96 ? -8.234 -31.625 -10.531 1 84.19 96 GLN A N 1
ATOM 755 C CA . GLN A 1 96 ? -8.789 -31.094 -11.773 1 84.19 96 GLN A CA 1
ATOM 756 C C . GLN A 1 96 ? -7.895 -30.016 -12.359 1 84.19 96 GLN A C 1
ATOM 758 O O . GLN A 1 96 ? -7.641 -29.984 -13.57 1 84.19 96 GLN A O 1
ATOM 763 N N . ASP A 1 97 ? -7.461 -29.047 -11.562 1 88.81 97 ASP A N 1
ATOM 764 C CA . ASP A 1 97 ? -6.629 -27.906 -11.93 1 88.81 97 ASP A CA 1
ATOM 765 C C . ASP A 1 97 ? -5.398 -27.812 -11.031 1 88.81 97 ASP A C 1
ATOM 767 O O . ASP A 1 97 ? -5.297 -28.516 -10.031 1 88.81 97 ASP A O 1
ATOM 771 N N . ALA A 1 98 ? -4.445 -27.062 -11.453 1 89.06 98 ALA A N 1
ATOM 772 C CA . ALA A 1 98 ? -3.232 -26.859 -10.664 1 89.06 98 ALA A CA 1
ATOM 773 C C . ALA A 1 98 ? -2.785 -25.391 -10.727 1 89.06 98 ALA A C 1
ATOM 775 O O . ALA A 1 98 ? -3.059 -24.703 -11.703 1 89.06 98 ALA A O 1
ATOM 776 N N . THR A 1 99 ? -2.215 -24.938 -9.609 1 90.19 99 THR A N 1
ATOM 777 C CA . THR A 1 99 ? -1.672 -23.594 -9.57 1 90.19 99 THR A CA 1
ATOM 778 C C . THR A 1 99 ? -0.161 -23.625 -9.352 1 90.19 99 THR A C 1
ATOM 780 O O . THR A 1 99 ? 0.365 -24.547 -8.742 1 90.19 99 THR A O 1
ATOM 783 N N . THR A 1 100 ? 0.513 -22.672 -9.984 1 88.69 100 THR A N 1
ATOM 784 C CA . THR A 1 100 ? 1.928 -22.453 -9.703 1 88.69 100 THR A CA 1
ATOM 785 C C . THR A 1 100 ? 2.162 -21.047 -9.141 1 88.69 100 THR A C 1
ATOM 787 O O . THR A 1 100 ? 1.274 -20.203 -9.188 1 88.69 100 THR A O 1
ATOM 790 N N . ASN A 1 101 ? 3.271 -20.875 -8.469 1 88.25 101 ASN A N 1
ATOM 791 C CA . ASN A 1 101 ? 3.781 -19.578 -8.039 1 88.25 101 ASN A CA 1
ATOM 792 C C . ASN A 1 101 ? 5.305 -19.547 -8.016 1 88.25 101 ASN A C 1
ATOM 794 O O . ASN A 1 101 ? 5.949 -20.578 -8.203 1 88.25 101 ASN A O 1
ATOM 798 N N . PRO A 1 102 ? 5.918 -18.375 -7.98 1 89.56 102 PRO A N 1
ATOM 799 C CA . PRO A 1 102 ? 7.379 -18.266 -8.055 1 89.56 102 PRO A CA 1
ATOM 800 C C . PRO A 1 102 ? 8.094 -19.109 -7.004 1 89.56 102 PRO A C 1
ATOM 802 O O . PRO A 1 102 ? 9.141 -19.703 -7.281 1 89.56 102 PRO A O 1
ATOM 805 N N . SER A 1 103 ? 7.531 -19.203 -5.895 1 88.62 103 SER A N 1
ATOM 806 C CA . SER A 1 103 ? 8.148 -20 -4.836 1 88.62 103 SER A CA 1
ATOM 807 C C . SER A 1 103 ? 8.164 -21.484 -5.188 1 88.62 103 SER A C 1
ATOM 809 O O . SER A 1 103 ? 9.172 -22.156 -4.996 1 88.62 103 SER A O 1
ATOM 811 N N . LEU A 1 104 ? 7.098 -21.906 -5.699 1 86.12 104 LEU A N 1
ATOM 812 C CA . LEU A 1 104 ? 6.984 -23.312 -6.078 1 86.12 104 LEU A CA 1
ATOM 813 C C . LEU A 1 104 ? 7.883 -23.641 -7.266 1 86.12 104 LEU A C 1
ATOM 815 O O . LEU A 1 104 ? 8.508 -24.703 -7.312 1 86.12 104 LEU A O 1
ATOM 819 N N . ILE A 1 105 ? 7.957 -22.766 -8.148 1 90.38 105 ILE A N 1
ATOM 820 C CA . ILE A 1 105 ? 8.781 -22.969 -9.328 1 90.38 105 ILE A CA 1
ATOM 821 C C . ILE A 1 105 ? 10.258 -22.984 -8.938 1 90.38 105 ILE A C 1
ATOM 823 O O . ILE A 1 105 ? 11.031 -23.797 -9.453 1 90.38 105 ILE A O 1
ATOM 827 N N . LEU A 1 106 ? 10.641 -22.031 -8.047 1 90.75 106 LEU A N 1
ATOM 828 C CA . LEU A 1 106 ? 12.016 -22.016 -7.562 1 90.75 106 LEU A CA 1
ATOM 829 C C . LEU A 1 106 ? 12.375 -23.344 -6.895 1 90.75 106 LEU A C 1
ATOM 831 O O . LEU A 1 106 ? 13.43 -23.922 -7.172 1 90.75 106 LEU A O 1
ATOM 835 N N . ALA A 1 107 ? 11.492 -23.828 -6.043 1 87.44 107 ALA A N 1
ATOM 836 C CA . ALA A 1 107 ? 11.719 -25.094 -5.355 1 87.44 107 ALA A CA 1
ATOM 837 C C . ALA A 1 107 ? 11.828 -26.234 -6.352 1 87.44 107 ALA A C 1
ATOM 839 O O . ALA A 1 107 ? 12.719 -27.094 -6.234 1 87.44 107 ALA A O 1
ATOM 840 N N . ALA A 1 108 ? 10.992 -26.266 -7.355 1 87.81 108 ALA A N 1
ATOM 841 C CA . ALA A 1 108 ? 10.992 -27.312 -8.375 1 87.81 108 ALA A CA 1
ATOM 842 C C . ALA A 1 108 ? 12.266 -27.266 -9.219 1 87.81 108 ALA A C 1
ATOM 844 O O . ALA A 1 108 ? 12.836 -28.297 -9.555 1 87.81 108 ALA A O 1
ATOM 845 N N . ALA A 1 109 ? 12.688 -26.078 -9.523 1 91.75 109 ALA A N 1
ATOM 846 C CA . ALA A 1 109 ? 13.852 -25.875 -10.375 1 91.75 109 ALA A CA 1
ATOM 847 C C . ALA A 1 109 ? 15.125 -26.375 -9.695 1 91.75 109 ALA A C 1
ATOM 849 O O . ALA A 1 109 ? 16.109 -26.672 -10.367 1 91.75 109 ALA A O 1
ATOM 850 N N . GLN A 1 110 ? 15.086 -26.453 -8.43 1 91.5 110 GLN A N 1
ATOM 851 C CA . GLN A 1 110 ? 16.25 -26.891 -7.668 1 91.5 110 GLN A CA 1
ATOM 852 C C . GLN A 1 110 ? 16.266 -28.406 -7.504 1 91.5 110 GLN A C 1
ATOM 854 O O . GLN A 1 110 ? 17.281 -28.984 -7.086 1 91.5 110 GLN A O 1
ATOM 859 N N . MET A 1 111 ? 15.297 -29.047 -7.957 1 87.44 111 MET A N 1
ATOM 860 C CA . MET A 1 111 ? 15.195 -30.484 -7.812 1 87.44 111 MET A CA 1
ATOM 861 C C . MET A 1 111 ? 15.984 -31.203 -8.906 1 87.44 111 MET A C 1
ATOM 863 O O . MET A 1 111 ? 15.977 -30.781 -10.062 1 87.44 111 MET A O 1
ATOM 867 N N . PRO A 1 112 ? 16.562 -32.312 -8.602 1 88.06 112 PRO A N 1
ATOM 868 C CA . PRO A 1 112 ? 17.297 -33.094 -9.609 1 88.06 112 PRO A CA 1
ATOM 869 C C . PRO A 1 112 ? 16.422 -33.562 -10.766 1 88.06 112 PRO A C 1
ATOM 871 O O . PRO A 1 112 ? 16.844 -33.531 -11.922 1 88.06 112 PRO A O 1
ATOM 874 N N . ALA A 1 113 ? 15.227 -33.906 -10.5 1 86.25 113 ALA A N 1
ATOM 875 C CA . ALA A 1 113 ? 14.312 -34.438 -11.5 1 86.25 113 ALA A CA 1
ATOM 876 C C . ALA A 1 113 ? 13.914 -33.406 -12.523 1 86.25 113 ALA A C 1
ATOM 878 O O . ALA A 1 113 ? 13.438 -33.719 -13.609 1 86.25 113 ALA A O 1
ATOM 879 N N . SER A 1 114 ? 14.117 -32.156 -12.141 1 91.44 114 SER A N 1
ATOM 880 C CA . SER A 1 114 ? 13.648 -31.094 -13.008 1 91.44 114 SER A CA 1
ATOM 881 C C . SER A 1 114 ? 14.789 -30.484 -13.812 1 91.44 114 SER A C 1
ATOM 883 O O . SER A 1 114 ? 14.594 -29.516 -14.547 1 91.44 114 SER A O 1
ATOM 885 N N . GLN A 1 115 ? 15.938 -31.094 -13.711 1 93.56 115 GLN A N 1
ATOM 886 C CA . GLN A 1 115 ? 17.125 -30.469 -14.289 1 93.56 115 GLN A CA 1
ATOM 887 C C . GLN A 1 115 ? 17.062 -30.469 -15.812 1 93.56 115 GLN A C 1
ATOM 889 O O . GLN A 1 115 ? 17.562 -29.562 -16.469 1 93.56 115 GLN A O 1
ATOM 894 N N . GLU A 1 116 ? 16.453 -31.5 -16.344 1 94.81 116 GLU A N 1
ATOM 895 C CA . GLU A 1 116 ? 16.297 -31.531 -17.797 1 94.81 116 GLU A CA 1
ATOM 896 C C . GLU A 1 116 ? 15.461 -30.344 -18.281 1 94.81 116 GLU A C 1
ATOM 898 O O . GLU A 1 116 ? 15.734 -29.781 -19.344 1 94.81 116 GLU A O 1
ATOM 903 N N . LEU A 1 117 ? 14.414 -30.016 -17.531 1 95.69 117 LEU A N 1
ATOM 904 C CA . LEU A 1 117 ? 13.586 -28.859 -17.875 1 95.69 117 LEU A CA 1
ATOM 905 C C . LEU A 1 117 ? 14.398 -27.562 -17.766 1 95.69 117 LEU A C 1
ATOM 907 O O . LEU A 1 117 ? 14.266 -26.672 -18.609 1 95.69 117 LEU A O 1
ATOM 911 N N . VAL A 1 118 ? 15.211 -27.5 -16.75 1 96.56 118 VAL A N 1
ATOM 912 C CA . VAL A 1 118 ? 16.047 -26.328 -16.547 1 96.56 118 VAL A CA 1
ATOM 913 C C . VAL A 1 118 ? 17.016 -26.172 -17.719 1 96.56 118 VAL A C 1
ATOM 915 O O . VAL A 1 118 ? 17.188 -25.078 -18.25 1 96.56 118 VAL A O 1
ATOM 918 N N . GLU A 1 119 ? 17.594 -27.25 -18.094 1 97.31 119 GLU A N 1
ATOM 919 C CA . GLU A 1 119 ? 18.531 -27.219 -19.219 1 97.31 119 GLU A CA 1
ATOM 920 C C . GLU A 1 119 ? 17.844 -26.797 -20.516 1 97.31 119 GLU A C 1
ATOM 922 O O . GLU A 1 119 ? 18.422 -26.062 -21.312 1 97.31 119 GLU A O 1
ATOM 927 N N . GLU A 1 120 ? 16.703 -27.312 -20.656 1 97.5 120 GLU A N 1
ATOM 928 C CA . GLU A 1 120 ? 15.945 -26.938 -21.844 1 97.5 120 GLU A CA 1
ATOM 929 C C . GLU A 1 120 ? 15.641 -25.453 -21.859 1 97.5 120 GLU A C 1
ATOM 931 O O . GLU A 1 120 ? 15.719 -24.797 -22.906 1 97.5 120 GLU A O 1
ATOM 936 N N . ALA A 1 121 ? 15.258 -24.906 -20.766 1 98.06 121 ALA A N 1
ATOM 937 C CA . ALA A 1 121 ? 14.961 -23.484 -20.641 1 98.06 121 ALA A CA 1
ATOM 938 C C . ALA A 1 121 ? 16.203 -22.641 -20.922 1 98.06 121 ALA A C 1
ATOM 940 O O . ALA A 1 121 ? 16.125 -21.609 -21.609 1 98.06 121 ALA A O 1
ATOM 941 N N . ILE A 1 122 ? 17.312 -23.094 -20.391 1 97.38 122 ILE A N 1
ATOM 942 C CA . ILE A 1 122 ? 18.578 -22.406 -20.594 1 97.38 122 ILE A CA 1
ATOM 943 C C . ILE A 1 122 ? 18.938 -22.406 -22.078 1 97.38 122 ILE A C 1
ATOM 945 O O . ILE A 1 122 ? 19.312 -21.359 -22.641 1 97.38 122 ILE A O 1
ATOM 949 N N . ALA A 1 123 ? 18.828 -23.547 -22.672 1 97.88 123 ALA A N 1
ATOM 950 C CA . ALA A 1 123 ? 19.125 -23.672 -24.094 1 97.88 123 ALA A CA 1
ATOM 951 C C . ALA A 1 123 ? 18.234 -22.734 -24.922 1 97.88 123 ALA A C 1
ATOM 953 O O . ALA A 1 123 ? 18.688 -22.125 -25.891 1 97.88 123 ALA A O 1
ATOM 954 N N . TYR A 1 124 ? 17.031 -22.656 -24.578 1 97.75 124 TYR A N 1
ATOM 955 C CA . TYR A 1 124 ? 16.094 -21.781 -25.266 1 97.75 124 TYR A CA 1
ATOM 956 C C . TYR A 1 124 ? 16.547 -20.328 -25.172 1 97.75 124 TYR A C 1
ATOM 958 O O . TYR A 1 124 ? 16.547 -19.594 -26.172 1 97.75 124 TYR A O 1
ATOM 966 N N . GLY A 1 125 ? 16.844 -19.859 -23.938 1 97.25 125 GLY A N 1
ATOM 967 C CA . GLY A 1 125 ? 17.328 -18.5 -23.734 1 97.25 125 GLY A CA 1
ATOM 968 C C . GLY A 1 125 ? 18.562 -18.172 -24.531 1 97.25 125 GLY A C 1
ATOM 969 O O . GLY A 1 125 ? 18.672 -17.094 -25.109 1 97.25 125 GLY A O 1
ATOM 970 N N . ARG A 1 126 ? 19.438 -19.141 -24.641 1 96.06 126 ARG A N 1
ATOM 971 C CA . ARG A 1 126 ? 20.672 -18.953 -25.406 1 96.06 126 ARG A CA 1
ATOM 972 C C . ARG A 1 126 ? 20.391 -18.875 -26.891 1 96.06 126 ARG A C 1
ATOM 974 O O . ARG A 1 126 ? 20.969 -18.047 -27.594 1 96.06 126 ARG A O 1
ATOM 981 N N . ARG A 1 127 ? 19.625 -19.688 -27.297 1 97.25 127 ARG A N 1
ATOM 982 C CA . ARG A 1 127 ? 19.312 -19.75 -28.719 1 97.25 127 ARG A CA 1
ATOM 983 C C . ARG A 1 127 ? 18.703 -18.438 -29.203 1 97.25 127 ARG A C 1
ATOM 985 O O . ARG A 1 127 ? 19 -17.984 -30.312 1 97.25 127 ARG A O 1
ATOM 992 N N . LEU A 1 128 ? 17.75 -17.891 -28.469 1 96 128 LEU A N 1
ATOM 993 C CA . LEU A 1 128 ? 17.109 -16.625 -28.859 1 96 128 LEU A CA 1
ATOM 994 C C . LEU A 1 128 ? 18.125 -15.492 -28.875 1 96 128 LEU A C 1
ATOM 996 O O . LEU A 1 128 ? 17.938 -14.508 -29.594 1 96 128 LEU A O 1
ATOM 1000 N N . GLY A 1 129 ? 19.188 -15.586 -28.062 1 94.25 129 GLY A N 1
ATOM 1001 C CA . GLY A 1 129 ? 20.266 -14.617 -28.062 1 94.25 129 GLY A CA 1
ATOM 1002 C C . GLY A 1 129 ? 19.891 -13.297 -27.406 1 94.25 129 GLY A C 1
ATOM 1003 O O . GLY A 1 129 ? 19.047 -13.273 -26.516 1 94.25 129 GLY A O 1
ATOM 1004 N N . GLY A 1 130 ? 20.656 -12.219 -27.688 1 95.75 130 GLY A N 1
ATOM 1005 C CA . GLY A 1 130 ? 20.484 -10.922 -27.062 1 95.75 130 GLY A CA 1
ATOM 1006 C C . GLY A 1 130 ? 21.391 -10.695 -25.875 1 95.75 130 GLY A C 1
ATOM 1007 O O . GLY A 1 130 ? 22.375 -11.414 -25.703 1 95.75 130 GLY A O 1
ATOM 1008 N N . SER A 1 131 ? 21.031 -9.695 -25.109 1 96.56 131 SER A N 1
ATOM 1009 C CA . SER A 1 131 ? 21.797 -9.414 -23.906 1 96.56 131 SER A CA 1
ATOM 1010 C C . SER A 1 131 ? 21.641 -10.531 -22.875 1 96.56 131 SER A C 1
ATOM 1012 O O . SER A 1 131 ? 20.734 -11.359 -22.984 1 96.56 131 SER A O 1
ATOM 1014 N N . GLN A 1 132 ? 22.531 -10.555 -21.922 1 95.25 132 GLN A N 1
ATOM 1015 C CA . GLN A 1 132 ? 22.438 -11.523 -20.844 1 95.25 132 GLN A CA 1
ATOM 1016 C C . GLN A 1 132 ? 21.094 -11.43 -20.125 1 95.25 132 GLN A C 1
ATOM 1018 O O . GLN A 1 132 ? 20.484 -12.453 -19.812 1 95.25 132 GLN A O 1
ATOM 1023 N N . GLU A 1 133 ? 20.688 -10.25 -19.953 1 95.12 133 GLU A N 1
ATOM 1024 C CA . GLU A 1 133 ? 19.406 -10.023 -19.266 1 95.12 133 GLU A CA 1
ATOM 1025 C C . GLU A 1 133 ? 18.25 -10.586 -20.078 1 95.12 133 GLU A C 1
ATOM 1027 O O . GLU A 1 133 ? 17.328 -11.18 -19.516 1 95.12 133 GLU A O 1
ATOM 1032 N N . GLU A 1 134 ? 18.344 -10.414 -21.359 1 96.06 134 GLU A N 1
ATOM 1033 C CA . GLU A 1 134 ? 17.281 -10.914 -22.234 1 96.06 134 GLU A CA 1
ATOM 1034 C C . GLU A 1 134 ? 17.266 -12.438 -22.266 1 96.06 134 GLU A C 1
ATOM 1036 O O . GLU A 1 134 ? 16.203 -13.055 -22.266 1 96.06 134 GLU A O 1
ATOM 1041 N N . GLN A 1 135 ? 18.406 -13.016 -22.312 1 97.06 135 GLN A N 1
ATOM 1042 C CA . GLN A 1 135 ? 18.516 -14.469 -22.344 1 97.06 135 GLN A CA 1
ATOM 1043 C C . GLN A 1 135 ? 17.938 -15.086 -21.062 1 97.06 135 GLN A C 1
ATOM 1045 O O . GLN A 1 135 ? 17.234 -16.094 -21.125 1 97.06 135 GLN A O 1
ATOM 1050 N N . ILE A 1 136 ? 18.25 -14.445 -19.969 1 96.81 136 ILE A N 1
ATOM 1051 C CA . ILE A 1 136 ? 17.797 -14.938 -18.672 1 96.81 136 ILE A CA 1
ATOM 1052 C C . ILE A 1 136 ? 16.266 -14.82 -18.594 1 96.81 136 ILE A C 1
ATOM 1054 O O . ILE A 1 136 ? 15.594 -15.758 -18.156 1 96.81 136 ILE A O 1
ATOM 1058 N N . LYS A 1 137 ? 15.758 -13.727 -19.016 1 96.19 137 LYS A N 1
ATOM 1059 C CA . LYS A 1 137 ? 14.312 -13.508 -19.016 1 96.19 137 LYS A CA 1
ATOM 1060 C C . LYS A 1 137 ? 13.602 -14.555 -19.859 1 96.19 137 LYS A C 1
ATOM 1062 O O . LYS A 1 137 ? 12.586 -15.109 -19.438 1 96.19 137 LYS A O 1
ATOM 1067 N N . ASN A 1 138 ? 14.133 -14.828 -21 1 97.25 138 ASN A N 1
ATOM 1068 C CA . ASN A 1 138 ? 13.547 -15.82 -21.891 1 97.25 138 ASN A CA 1
ATOM 1069 C C . ASN A 1 138 ? 13.633 -17.219 -21.297 1 97.25 138 ASN A C 1
ATOM 1071 O O . ASN A 1 138 ? 12.711 -18.031 -21.453 1 97.25 138 ASN A O 1
ATOM 1075 N N . ALA A 1 139 ? 14.734 -17.469 -20.656 1 97.81 139 ALA A N 1
ATOM 1076 C CA . ALA A 1 139 ? 14.906 -18.781 -20.016 1 97.81 139 ALA A CA 1
ATOM 1077 C C . ALA A 1 139 ? 13.891 -18.969 -18.891 1 97.81 139 ALA A C 1
ATOM 1079 O O . ALA A 1 139 ? 13.328 -20.047 -18.734 1 97.81 139 ALA A O 1
ATOM 1080 N N . ILE A 1 140 ? 13.68 -17.938 -18.156 1 97.12 140 ILE A N 1
ATOM 1081 C CA . ILE A 1 140 ? 12.75 -18.016 -17.031 1 97.12 140 ILE A CA 1
ATOM 1082 C C . ILE A 1 140 ? 11.336 -18.234 -17.547 1 97.12 140 ILE A C 1
ATOM 1084 O O . ILE A 1 140 ? 10.617 -19.109 -17.062 1 97.12 140 ILE A O 1
ATOM 1088 N N . ASP A 1 141 ? 10.914 -17.516 -18.516 1 97 141 ASP A N 1
ATOM 1089 C CA . ASP A 1 141 ? 9.578 -17.672 -19.094 1 97 141 ASP A CA 1
ATOM 1090 C C . ASP A 1 141 ? 9.375 -19.094 -19.609 1 97 141 ASP A C 1
ATOM 1092 O O . ASP A 1 141 ? 8.336 -19.703 -19.375 1 97 141 ASP A O 1
ATOM 1096 N N . LYS A 1 142 ? 10.383 -19.547 -20.328 1 97.94 142 LYS A N 1
ATOM 1097 C CA . LYS A 1 142 ? 10.312 -20.891 -20.875 1 97.94 142 LYS A CA 1
ATOM 1098 C C . LYS A 1 142 ? 10.211 -21.938 -19.766 1 97.94 142 LYS A C 1
ATOM 1100 O O . LYS A 1 142 ? 9.469 -22.922 -19.891 1 97.94 142 LYS A O 1
ATOM 1105 N N . LEU A 1 143 ? 10.992 -21.719 -18.734 1 97.12 143 LEU A N 1
ATOM 1106 C CA . LEU A 1 143 ? 10.984 -22.656 -17.625 1 97.12 143 LEU A CA 1
ATOM 1107 C C . LEU A 1 143 ? 9.602 -22.75 -16.984 1 97.12 143 LEU A C 1
ATOM 1109 O O . LEU A 1 143 ? 9.117 -23.844 -16.703 1 97.12 143 LEU A O 1
ATOM 1113 N N . PHE A 1 144 ? 8.961 -21.625 -16.75 1 96.25 144 PHE A N 1
ATOM 1114 C CA . PHE A 1 144 ? 7.613 -21.594 -16.203 1 96.25 144 PHE A CA 1
ATOM 1115 C C . PHE A 1 144 ? 6.652 -22.359 -17.094 1 96.25 144 PHE A C 1
ATOM 1117 O O . PHE A 1 144 ? 5.828 -23.141 -16.594 1 96.25 144 PHE A O 1
ATOM 1124 N N . VAL A 1 145 ? 6.789 -22.203 -18.359 1 97.81 145 VAL A N 1
ATOM 1125 C CA . VAL A 1 145 ? 5.902 -22.859 -19.312 1 97.81 145 VAL A CA 1
ATOM 1126 C C . VAL A 1 145 ? 6.188 -24.359 -19.359 1 97.81 145 VAL A C 1
ATOM 1128 O O . VAL A 1 145 ? 5.262 -25.172 -19.422 1 97.81 145 VAL A O 1
ATOM 1131 N N . LEU A 1 146 ? 7.48 -24.719 -19.297 1 97.12 146 LEU A N 1
ATOM 1132 C CA . LEU A 1 146 ? 7.836 -26.141 -19.297 1 97.12 146 LEU A CA 1
ATOM 1133 C C . LEU A 1 146 ? 7.234 -26.844 -18.094 1 97.12 146 LEU A C 1
ATOM 1135 O O . LEU A 1 146 ? 6.715 -27.953 -18.219 1 97.12 146 LEU A O 1
ATOM 1139 N N . PHE A 1 147 ? 7.305 -26.219 -16.969 1 94.31 147 PHE A N 1
ATOM 1140 C CA . PHE A 1 147 ? 6.672 -26.781 -15.789 1 94.31 147 PHE A CA 1
ATOM 1141 C C . PHE A 1 147 ? 5.16 -26.891 -15.977 1 94.31 147 PHE A C 1
ATOM 1143 O O . PHE A 1 147 ? 4.547 -27.891 -15.602 1 94.31 147 PHE A O 1
ATOM 1150 N N . GLY A 1 148 ? 4.566 -25.891 -16.547 1 95.62 148 GLY A N 1
ATOM 1151 C CA . GLY A 1 148 ? 3.143 -25.922 -16.828 1 95.62 148 GLY A CA 1
ATOM 1152 C C . GLY A 1 148 ? 2.748 -27.062 -17.766 1 95.62 148 GLY A C 1
ATOM 1153 O O . GLY A 1 148 ? 1.744 -27.734 -17.531 1 95.62 148 GLY A O 1
ATOM 1154 N N . VAL A 1 149 ? 3.533 -27.281 -18.766 1 96.56 149 VAL A N 1
ATOM 1155 C CA . VAL A 1 149 ? 3.273 -28.344 -19.734 1 96.56 149 VAL A CA 1
ATOM 1156 C C . VAL A 1 149 ? 3.336 -29.703 -19.031 1 96.56 149 VAL A C 1
ATOM 1158 O O . VAL A 1 149 ? 2.494 -30.562 -19.266 1 96.56 149 VAL A O 1
ATOM 1161 N N . GLU A 1 150 ? 4.301 -29.844 -18.172 1 93.69 150 GLU A N 1
ATOM 1162 C CA . GLU A 1 150 ? 4.434 -31.109 -17.438 1 93.69 150 GLU A CA 1
ATOM 1163 C C . GLU A 1 150 ? 3.234 -31.344 -16.516 1 93.69 150 GLU A C 1
ATOM 1165 O O . GLU A 1 150 ? 2.746 -32.469 -16.406 1 93.69 150 GLU A O 1
ATOM 1170 N N . ILE A 1 151 ? 2.779 -30.281 -15.961 1 91.25 151 ILE A N 1
ATOM 1171 C CA . ILE A 1 151 ? 1.628 -30.375 -15.07 1 91.25 151 ILE A CA 1
ATOM 1172 C C . ILE A 1 151 ? 0.379 -30.734 -15.867 1 91.25 151 ILE A C 1
ATOM 1174 O O . ILE A 1 151 ? -0.419 -31.562 -15.438 1 91.25 151 ILE A O 1
ATOM 1178 N N . LEU A 1 152 ? 0.247 -30.219 -17 1 94.44 152 LEU A N 1
ATOM 1179 C CA . LEU A 1 152 ? -0.94 -30.406 -17.828 1 94.44 152 LEU A CA 1
ATOM 1180 C C . LEU A 1 152 ? -1.021 -31.844 -18.344 1 94.44 152 LEU A C 1
ATOM 1182 O O . LEU A 1 152 ? -2.1 -32.312 -18.703 1 94.44 152 LEU A O 1
ATOM 1186 N N . LYS A 1 153 ? 0.112 -32.562 -18.391 1 91.81 153 LYS A N 1
ATOM 1187 C CA . LYS A 1 153 ? 0.11 -33.969 -18.766 1 91.81 153 LYS A CA 1
ATOM 1188 C C . LYS A 1 153 ? -0.566 -34.812 -17.703 1 91.81 153 LYS A C 1
ATOM 1190 O O . LYS A 1 153 ? -1.014 -35.938 -17.984 1 91.81 153 LYS A O 1
ATOM 1195 N N . LYS A 1 154 ? -0.686 -34.219 -16.547 1 86.12 154 LYS A N 1
ATOM 1196 C CA . LYS A 1 154 ? -1.129 -35.031 -15.406 1 86.12 154 LYS A CA 1
ATOM 1197 C C . LYS A 1 154 ? -2.516 -34.594 -14.938 1 86.12 154 LYS A C 1
ATOM 1199 O O . LYS A 1 154 ? -3.133 -35.281 -14.109 1 86.12 154 LYS A O 1
ATOM 1204 N N . ILE A 1 155 ? -3.016 -33.5 -15.469 1 87.12 155 ILE A N 1
ATOM 1205 C CA . ILE A 1 155 ? -4.316 -33 -15.016 1 87.12 155 ILE A CA 1
ATOM 1206 C C . ILE A 1 155 ? -5.211 -32.719 -16.219 1 87.12 155 ILE A C 1
ATOM 1208 O O . ILE A 1 155 ? -4.734 -32.281 -17.266 1 87.12 155 ILE A O 1
ATOM 1212 N N . PRO A 1 156 ? -6.516 -32.938 -16.031 1 90.25 156 PRO A N 1
ATOM 1213 C CA . PRO A 1 156 ? -7.426 -32.719 -17.156 1 90.25 156 PRO A CA 1
ATOM 1214 C C . PRO A 1 156 ? -7.812 -31.25 -17.312 1 90.25 156 PRO A C 1
ATOM 1216 O O . PRO A 1 156 ? -8.234 -30.844 -18.406 1 90.25 156 PRO A O 1
ATOM 1219 N N . GLY A 1 157 ? -7.691 -30.469 -16.281 1 93 157 GLY A N 1
ATOM 1220 C CA . GLY A 1 157 ? -8.164 -29.094 -16.297 1 93 157 GLY A CA 1
ATOM 1221 C C . GLY A 1 157 ? -7.094 -28.094 -16.688 1 93 157 GLY A C 1
ATOM 1222 O O . GLY A 1 157 ? -6.426 -28.266 -17.719 1 93 157 GLY A O 1
ATOM 1223 N N . ARG A 1 158 ? -7 -27.031 -15.93 1 95.62 158 ARG A N 1
ATOM 1224 C CA . ARG A 1 158 ? -6.141 -25.906 -16.297 1 95.62 158 ARG A CA 1
ATOM 1225 C C . ARG A 1 158 ? -4.973 -25.766 -15.32 1 95.62 158 ARG A C 1
ATOM 1227 O O . ARG A 1 158 ? -5.047 -26.25 -14.188 1 95.62 158 ARG A O 1
ATOM 1234 N N . VAL A 1 159 ? -3.918 -25.125 -15.781 1 96.06 159 VAL A N 1
ATOM 1235 C CA . VAL A 1 159 ? -2.801 -24.766 -14.914 1 96.06 159 VAL A CA 1
ATOM 1236 C C . VAL A 1 159 ? -2.672 -23.234 -14.852 1 96.06 159 VAL A C 1
ATOM 1238 O O . VAL A 1 159 ? -2.854 -22.547 -15.859 1 96.06 159 VAL A O 1
ATOM 1241 N N . SER A 1 160 ? -2.463 -22.719 -13.664 1 96.94 160 SER A N 1
ATOM 1242 C CA . SER A 1 160 ? -2.188 -21.297 -13.492 1 96.94 160 SER A CA 1
ATOM 1243 C C . SER A 1 160 ? -0.689 -21.016 -13.531 1 96.94 160 SER A C 1
ATOM 1245 O O . SER A 1 160 ? 0.069 -21.547 -12.727 1 96.94 160 SER A O 1
ATOM 1247 N N . THR A 1 161 ? -0.278 -20.172 -14.422 1 97.56 161 THR A N 1
ATOM 1248 C CA . THR A 1 161 ? 1.104 -19.734 -14.531 1 97.56 161 THR A CA 1
ATOM 1249 C C . THR A 1 161 ? 1.226 -18.25 -14.164 1 97.56 161 THR A C 1
ATOM 1251 O O . THR A 1 161 ? 0.511 -17.406 -14.711 1 97.56 161 THR A O 1
ATOM 1254 N N . GLU A 1 162 ? 2.15 -17.953 -13.25 1 97.12 162 GLU A N 1
ATOM 1255 C CA . GLU A 1 162 ? 2.158 -16.641 -12.625 1 97.12 162 GLU A CA 1
ATOM 1256 C C . GLU A 1 162 ? 3.145 -15.695 -13.32 1 97.12 162 GLU A C 1
ATOM 1258 O O . GLU A 1 162 ? 4.254 -16.109 -13.672 1 97.12 162 GLU A O 1
ATOM 1263 N N . VAL A 1 163 ? 2.693 -14.508 -13.609 1 97.88 163 VAL A N 1
ATOM 1264 C CA . VAL A 1 163 ? 3.533 -13.438 -14.133 1 97.88 163 VAL A CA 1
ATOM 1265 C C . VAL A 1 163 ? 4.461 -12.922 -13.031 1 97.88 163 VAL A C 1
ATOM 1267 O O . VAL A 1 163 ? 4.082 -12.891 -11.859 1 97.88 163 VAL A O 1
ATOM 1270 N N . ASP A 1 164 ? 5.641 -12.492 -13.445 1 96.88 164 ASP A N 1
ATOM 1271 C CA . ASP A 1 164 ? 6.68 -11.977 -12.555 1 96.88 164 ASP A CA 1
ATOM 1272 C C . ASP A 1 164 ? 6.121 -10.906 -11.625 1 96.88 164 ASP A C 1
ATOM 1274 O O . ASP A 1 164 ? 5.562 -9.906 -12.078 1 96.88 164 ASP A O 1
ATOM 1278 N N . ALA A 1 165 ? 6.383 -11.102 -10.305 1 97.75 165 ALA A N 1
ATOM 1279 C CA . ALA A 1 165 ? 5.836 -10.211 -9.281 1 97.75 165 ALA A CA 1
ATOM 1280 C C . ALA A 1 165 ? 6.434 -8.812 -9.398 1 97.75 165 ALA A C 1
ATOM 1282 O O . ALA A 1 165 ? 5.828 -7.832 -8.961 1 97.75 165 ALA A O 1
ATOM 1283 N N . ARG A 1 166 ? 7.598 -8.648 -10.016 1 97.5 166 ARG A N 1
ATOM 1284 C CA . ARG A 1 166 ? 8.258 -7.355 -10.172 1 97.5 166 ARG A CA 1
ATOM 1285 C C . ARG A 1 166 ? 7.457 -6.434 -11.086 1 97.5 166 ARG A C 1
ATOM 1287 O O . ARG A 1 166 ? 7.684 -5.223 -11.109 1 97.5 166 ARG A O 1
ATOM 1294 N N . LEU A 1 167 ? 6.465 -6.992 -11.805 1 98.5 167 LEU A N 1
ATOM 1295 C CA . LEU A 1 167 ? 5.645 -6.234 -12.742 1 98.5 167 LEU A CA 1
ATOM 1296 C C . LEU A 1 167 ? 4.312 -5.848 -12.109 1 98.5 167 LEU A C 1
ATOM 1298 O O . LEU A 1 167 ? 3.455 -5.262 -12.773 1 98.5 167 LEU A O 1
ATOM 1302 N N . SER A 1 168 ? 4.109 -6.059 -10.828 1 98.75 168 SER A N 1
ATOM 1303 C CA . SER A 1 168 ? 2.818 -5.992 -10.148 1 98.75 168 SER A CA 1
ATOM 1304 C C . SER A 1 168 ? 2.195 -4.605 -10.273 1 98.75 168 SER A C 1
ATOM 1306 O O . SER A 1 168 ? 0.992 -4.441 -10.062 1 98.75 168 SER A O 1
ATOM 1308 N N . PHE A 1 169 ? 2.986 -3.58 -10.609 1 98.88 169 PHE A N 1
ATOM 1309 C CA . PHE A 1 169 ? 2.447 -2.227 -10.68 1 98.88 169 PHE A CA 1
ATOM 1310 C C . PHE A 1 169 ? 2.545 -1.672 -12.094 1 98.88 169 PHE A C 1
ATOM 1312 O O . PHE A 1 169 ? 2.385 -0.468 -12.305 1 98.88 169 PHE A O 1
ATOM 1319 N N . ASP A 1 170 ? 2.811 -2.506 -13.031 1 98.69 170 ASP A N 1
ATOM 1320 C CA . ASP A 1 170 ? 2.914 -2.15 -14.445 1 98.69 170 ASP A CA 1
ATOM 1321 C C . ASP A 1 170 ? 1.901 -2.928 -15.281 1 98.69 170 ASP A C 1
ATOM 1323 O O . ASP A 1 170 ? 2.217 -3.996 -15.812 1 98.69 170 ASP A O 1
ATOM 1327 N N . LYS A 1 171 ? 0.758 -2.32 -15.453 1 98.81 171 LYS A N 1
ATOM 1328 C CA . LYS A 1 171 ? -0.344 -2.984 -16.141 1 98.81 171 LYS A CA 1
ATOM 1329 C C . LYS A 1 171 ? 0.088 -3.477 -17.516 1 98.81 171 LYS A C 1
ATOM 1331 O O . LYS A 1 171 ? -0.104 -4.648 -17.859 1 98.81 171 LYS A O 1
ATOM 1336 N N . ASP A 1 172 ? 0.7 -2.65 -18.312 1 98.81 172 ASP A N 1
ATOM 1337 C CA . ASP A 1 172 ? 1.05 -2.979 -19.688 1 98.81 172 ASP A CA 1
ATOM 1338 C C . ASP A 1 172 ? 2.105 -4.078 -19.75 1 98.81 172 ASP A C 1
ATOM 1340 O O . ASP A 1 172 ? 2.053 -4.957 -20.609 1 98.81 172 ASP A O 1
ATOM 1344 N N . ALA A 1 173 ? 3.047 -4.004 -18.812 1 98.69 173 ALA A N 1
ATOM 1345 C CA . ALA A 1 173 ? 4.082 -5.031 -18.781 1 98.69 173 ALA A CA 1
ATOM 1346 C C . ALA A 1 173 ? 3.5 -6.387 -18.391 1 98.69 173 ALA A C 1
ATOM 1348 O O . ALA A 1 173 ? 3.943 -7.426 -18.891 1 98.69 173 ALA A O 1
ATOM 1349 N N . MET A 1 174 ? 2.527 -6.418 -17.531 1 98.75 174 MET A N 1
ATOM 1350 C CA . MET A 1 174 ? 1.873 -7.668 -17.172 1 98.75 174 MET A CA 1
ATOM 1351 C C . MET A 1 174 ? 1.112 -8.258 -18.359 1 98.75 174 MET A C 1
ATOM 1353 O O . MET A 1 174 ? 1.178 -9.461 -18.609 1 98.75 174 MET A O 1
ATOM 1357 N N . VAL A 1 175 ? 0.406 -7.387 -19.078 1 98.88 175 VAL A N 1
ATOM 1358 C CA . VAL A 1 175 ? -0.339 -7.848 -20.25 1 98.88 175 VAL A CA 1
ATOM 1359 C C . VAL A 1 175 ? 0.624 -8.43 -21.281 1 98.88 175 VAL A C 1
ATOM 1361 O O . VAL A 1 175 ? 0.377 -9.508 -21.828 1 98.88 175 VAL A O 1
ATOM 1364 N N . ALA A 1 176 ? 1.714 -7.699 -21.5 1 98.75 176 ALA A N 1
ATOM 1365 C CA . ALA A 1 176 ? 2.699 -8.164 -22.469 1 98.75 176 ALA A CA 1
ATOM 1366 C C . ALA A 1 176 ? 3.283 -9.508 -22.062 1 98.75 176 ALA A C 1
ATOM 1368 O O . ALA A 1 176 ? 3.453 -10.398 -22.906 1 98.75 176 ALA A O 1
ATOM 1369 N N . ARG A 1 177 ? 3.631 -9.633 -20.812 1 98.44 177 ARG A N 1
ATOM 1370 C CA . ARG A 1 177 ? 4.207 -10.883 -20.328 1 98.44 177 ARG A CA 1
ATOM 1371 C C . ARG A 1 177 ? 3.203 -12.023 -20.422 1 98.44 177 ARG A C 1
ATOM 1373 O O . ARG A 1 177 ? 3.568 -13.156 -20.75 1 98.44 177 ARG A O 1
ATOM 1380 N N . ALA A 1 178 ? 1.973 -11.75 -20.078 1 98.88 178 ALA A N 1
ATOM 1381 C CA . ALA A 1 178 ? 0.915 -12.75 -20.188 1 98.88 178 ALA A CA 1
ATOM 1382 C C . ALA A 1 178 ? 0.789 -13.266 -21.609 1 98.88 178 ALA A C 1
ATOM 1384 O O . ALA A 1 178 ? 0.694 -14.477 -21.828 1 98.88 178 ALA A O 1
ATOM 1385 N N . ARG A 1 179 ? 0.757 -12.406 -22.531 1 98.81 179 ARG A N 1
ATOM 1386 C CA . ARG A 1 179 ? 0.654 -12.781 -23.938 1 98.81 179 ARG A CA 1
ATOM 1387 C C . ARG A 1 179 ? 1.854 -13.625 -24.375 1 98.81 179 ARG A C 1
ATOM 1389 O O . ARG A 1 179 ? 1.705 -14.586 -25.125 1 98.81 179 ARG A O 1
ATOM 1396 N N . ARG A 1 180 ? 2.996 -13.258 -23.891 1 98.31 180 ARG A N 1
ATOM 1397 C CA . ARG A 1 180 ? 4.203 -14.016 -24.203 1 98.31 180 ARG A CA 1
ATOM 1398 C C . ARG A 1 180 ? 4.105 -15.445 -23.672 1 98.31 180 ARG A C 1
ATOM 1400 O O . ARG A 1 180 ? 4.457 -16.391 -24.375 1 98.31 180 ARG A O 1
ATOM 1407 N N . LEU A 1 181 ? 3.662 -15.586 -22.469 1 98.62 181 LEU A N 1
ATOM 1408 C CA . LEU A 1 181 ? 3.496 -16.922 -21.891 1 98.62 181 LEU A CA 1
ATOM 1409 C C . LEU A 1 181 ? 2.52 -17.75 -22.703 1 98.62 181 LEU A C 1
ATOM 1411 O O . LEU A 1 181 ? 2.773 -18.938 -22.969 1 98.62 181 LEU A O 1
ATOM 1415 N N . ILE A 1 182 ? 1.437 -17.125 -23.125 1 98.81 182 ILE A N 1
ATOM 1416 C CA . ILE A 1 182 ? 0.434 -17.828 -23.922 1 98.81 182 ILE A CA 1
ATOM 1417 C C . ILE A 1 182 ? 1.045 -18.281 -25.25 1 98.81 182 ILE A C 1
ATOM 1419 O O . ILE A 1 182 ? 0.771 -19.375 -25.719 1 98.81 182 ILE A O 1
ATOM 1423 N N . GLU A 1 183 ? 1.85 -17.438 -25.812 1 98.62 183 GLU A N 1
ATOM 1424 C CA . GLU A 1 183 ? 2.531 -17.797 -27.062 1 98.62 183 GLU A CA 1
ATOM 1425 C C . GLU A 1 183 ? 3.443 -19 -26.859 1 98.62 183 GLU A C 1
ATOM 1427 O O . GLU A 1 183 ? 3.508 -19.891 -27.719 1 98.62 183 GLU A O 1
ATOM 1432 N N . LEU A 1 184 ? 4.145 -19.016 -25.797 1 98.56 184 LEU A N 1
ATOM 1433 C CA . LEU A 1 184 ? 5.043 -20.141 -25.5 1 98.56 184 LEU A CA 1
ATOM 1434 C C . LEU A 1 184 ? 4.262 -21.422 -25.297 1 98.56 184 LEU A C 1
ATOM 1436 O O . LEU A 1 184 ? 4.699 -22.5 -25.734 1 98.56 184 LEU A O 1
ATOM 1440 N N . TYR A 1 185 ? 3.143 -21.359 -24.641 1 98.75 185 TYR A N 1
ATOM 1441 C CA . TYR A 1 185 ? 2.283 -22.531 -24.5 1 98.75 185 TYR A CA 1
ATOM 1442 C C . TYR A 1 185 ? 1.789 -23 -25.875 1 98.75 185 TYR A C 1
ATOM 1444 O O . TYR A 1 185 ? 1.749 -24.203 -26.141 1 98.75 185 TYR A O 1
ATOM 1452 N N . LYS A 1 186 ? 1.395 -22.031 -26.703 1 98.62 186 LYS A N 1
ATOM 1453 C CA . LYS A 1 186 ? 0.938 -22.344 -28.047 1 98.62 186 LYS A CA 1
ATOM 1454 C C . LYS A 1 186 ? 2.025 -23.078 -28.844 1 98.62 186 LYS A C 1
ATOM 1456 O O . LYS A 1 186 ? 1.743 -24.031 -29.562 1 98.62 186 LYS A O 1
ATOM 1461 N N . GLU A 1 187 ? 3.248 -22.656 -28.672 1 97.81 187 GLU A N 1
ATOM 1462 C CA . GLU A 1 187 ? 4.379 -23.297 -29.328 1 97.81 187 GLU A CA 1
ATOM 1463 C C . GLU A 1 187 ? 4.531 -24.75 -28.859 1 97.81 187 GLU A C 1
ATOM 1465 O O . GLU A 1 187 ? 5.027 -25.594 -29.609 1 97.81 187 GLU A O 1
ATOM 1470 N N . ALA A 1 188 ? 4.129 -24.969 -27.672 1 98 188 ALA A N 1
ATOM 1471 C CA . ALA A 1 188 ? 4.211 -26.312 -27.109 1 98 188 ALA A CA 1
ATOM 1472 C C . ALA A 1 188 ? 2.957 -27.109 -27.438 1 98 188 ALA A C 1
ATOM 1474 O O . ALA A 1 188 ? 2.791 -28.234 -26.953 1 98 188 ALA A O 1
ATOM 1475 N N . GLY A 1 189 ? 2.006 -26.531 -28.172 1 98.19 189 GLY A N 1
ATOM 1476 C CA . GLY A 1 189 ? 0.808 -27.219 -28.625 1 98.19 189 GLY A CA 1
ATOM 1477 C C . GLY A 1 189 ? -0.328 -27.156 -27.625 1 98.19 189 GLY A C 1
ATOM 1478 O O . GLY A 1 189 ? -1.255 -27.969 -27.672 1 98.19 189 GLY A O 1
ATOM 1479 N N . ILE A 1 190 ? -0.255 -26.234 -26.719 1 98.44 190 ILE A N 1
ATOM 1480 C CA . ILE A 1 190 ? -1.271 -26.141 -25.688 1 98.44 190 ILE A CA 1
ATOM 1481 C C . ILE A 1 190 ? -2.148 -24.906 -25.938 1 98.44 190 ILE A C 1
ATOM 1483 O O . ILE A 1 190 ? -1.641 -23.797 -26.125 1 98.44 190 ILE A O 1
ATOM 1487 N N . SER A 1 191 ? -3.443 -25.125 -25.938 1 98.12 191 SER A N 1
ATOM 1488 C CA . SER A 1 191 ? -4.406 -24.047 -26.125 1 98.12 191 SER A CA 1
ATOM 1489 C C . SER A 1 191 ? -4.449 -23.141 -24.891 1 98.12 191 SER A C 1
ATOM 1491 O O . SER A 1 191 ? -4.352 -23.609 -23.766 1 98.12 191 SER A O 1
ATOM 1493 N N . LYS A 1 192 ? -4.723 -21.828 -25.156 1 98.31 192 LYS A N 1
ATOM 1494 C CA . LYS A 1 192 ? -4.844 -20.875 -24.047 1 98.31 192 LYS A CA 1
ATOM 1495 C C . LYS A 1 192 ? -6.004 -21.234 -23.125 1 98.31 192 LYS A C 1
ATOM 1497 O O . LYS A 1 192 ? -6.043 -20.812 -21.969 1 98.31 192 LYS A O 1
ATOM 1502 N N . ASP A 1 193 ? -6.914 -22.047 -23.578 1 97.75 193 ASP A N 1
ATOM 1503 C CA . ASP A 1 193 ? -8.07 -22.453 -22.797 1 97.75 193 ASP A CA 1
ATOM 1504 C C . ASP A 1 193 ? -7.656 -23.328 -21.625 1 97.75 193 ASP A C 1
ATOM 1506 O O . ASP A 1 193 ? -8.422 -23.516 -20.672 1 97.75 193 ASP A O 1
ATOM 1510 N N . ARG A 1 194 ? -6.48 -23.891 -21.672 1 97.88 194 ARG A N 1
ATOM 1511 C CA . ARG A 1 194 ? -5.98 -24.766 -20.609 1 97.88 194 ARG A CA 1
ATOM 1512 C C . ARG A 1 194 ? -5.102 -23.984 -19.641 1 97.88 194 ARG A C 1
ATOM 1514 O O . ARG A 1 194 ? -4.527 -24.578 -18.719 1 97.88 194 ARG A O 1
ATOM 1521 N N . ILE A 1 195 ? -5.027 -22.609 -19.875 1 98.5 195 ILE A N 1
ATOM 1522 C CA . ILE A 1 195 ? -4.086 -21.828 -19.094 1 98.5 195 ILE A CA 1
ATOM 1523 C C . ILE A 1 195 ? -4.832 -20.703 -18.359 1 98.5 195 ILE A C 1
ATOM 1525 O O . ILE A 1 195 ? -5.711 -20.062 -18.938 1 98.5 195 ILE A O 1
ATOM 1529 N N . LEU A 1 196 ? -4.535 -20.531 -17.109 1 98.44 196 LEU A N 1
ATOM 1530 C CA . LEU A 1 196 ? -4.844 -19.297 -16.406 1 98.44 196 LEU A CA 1
ATOM 1531 C C . LEU A 1 196 ? -3.578 -18.484 -16.141 1 98.44 196 LEU A C 1
ATOM 1533 O O . LEU A 1 196 ? -2.578 -19.031 -15.664 1 98.44 196 LEU A O 1
ATOM 1537 N N . ILE A 1 197 ? -3.596 -17.25 -16.531 1 98.81 197 ILE A N 1
ATOM 1538 C CA . ILE A 1 197 ? -2.506 -16.359 -16.188 1 98.81 197 ILE A CA 1
ATOM 1539 C C . ILE A 1 197 ? -2.732 -15.781 -14.781 1 98.81 197 ILE A C 1
ATOM 1541 O O . ILE A 1 197 ? -3.775 -15.188 -14.508 1 98.81 197 ILE A O 1
ATOM 1545 N N . LYS A 1 198 ? -1.814 -16.062 -13.938 1 98.5 198 LYS A N 1
ATOM 1546 C CA . LYS A 1 198 ? -1.909 -15.625 -12.547 1 98.5 198 LYS A CA 1
ATOM 1547 C C . LYS A 1 198 ? -1.255 -14.258 -12.359 1 98.5 198 LYS A C 1
ATOM 1549 O O . LYS A 1 198 ? -0.09 -14.07 -12.711 1 98.5 198 LYS A O 1
ATOM 1554 N N . LEU A 1 199 ? -2.021 -13.312 -11.836 1 98.81 199 LEU A N 1
ATOM 1555 C CA . LEU A 1 199 ? -1.583 -11.938 -11.641 1 98.81 199 LEU A CA 1
ATOM 1556 C C . LEU A 1 199 ? -1.818 -11.5 -10.195 1 98.81 199 LEU A C 1
ATOM 1558 O O . LEU A 1 199 ? -2.771 -11.945 -9.555 1 98.81 199 LEU A O 1
ATOM 1562 N N . SER A 1 200 ? -0.919 -10.609 -9.688 1 98.75 200 SER A N 1
ATOM 1563 C CA . SER A 1 200 ? -1.13 -10.023 -8.367 1 98.75 200 SER A CA 1
ATOM 1564 C C . SER A 1 200 ? -2.348 -9.109 -8.352 1 98.75 200 SER A C 1
ATOM 1566 O O . SER A 1 200 ? -2.588 -8.375 -9.312 1 98.75 200 SER A O 1
ATOM 1568 N N . SER A 1 201 ? -3.053 -9.078 -7.23 1 98.88 201 SER A N 1
ATOM 1569 C CA . SER A 1 201 ? -4.289 -8.305 -7.16 1 98.88 201 SER A CA 1
ATOM 1570 C C . SER A 1 201 ? -4.023 -6.879 -6.691 1 98.88 201 S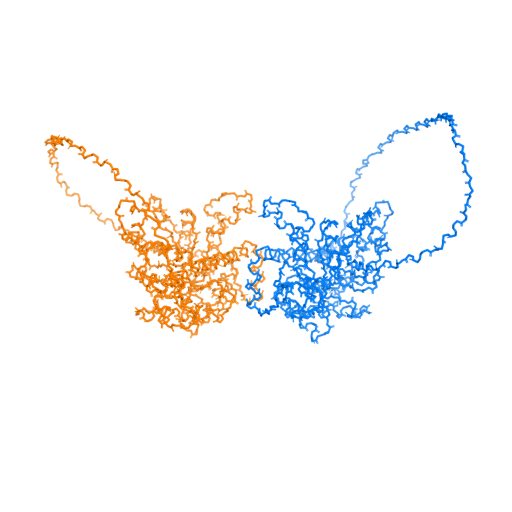ER A C 1
ATOM 1572 O O . SER A 1 201 ? -4.664 -6.398 -5.754 1 98.88 201 SER A O 1
ATOM 1574 N N . THR A 1 202 ? -3.041 -6.207 -7.23 1 98.94 202 THR A N 1
ATOM 1575 C CA . THR A 1 202 ? -2.963 -4.75 -7.191 1 98.94 202 THR A CA 1
ATOM 1576 C C . THR A 1 202 ? -3.98 -4.129 -8.148 1 98.94 202 THR A C 1
ATOM 1578 O O . THR A 1 202 ? -4.59 -4.832 -8.953 1 98.94 202 THR A O 1
ATOM 1581 N N . TRP A 1 203 ? -4.262 -2.85 -7.977 1 98.88 203 TRP A N 1
ATOM 1582 C CA . TRP A 1 203 ? -5.148 -2.201 -8.938 1 98.88 203 TRP A CA 1
ATOM 1583 C C . TRP A 1 203 ? -4.664 -2.432 -10.367 1 98.88 203 TRP A C 1
ATOM 1585 O O . TRP A 1 203 ? -5.461 -2.744 -11.25 1 98.88 203 TRP A O 1
ATOM 1595 N N . GLU A 1 204 ? -3.348 -2.281 -10.602 1 98.94 204 GLU A N 1
ATOM 1596 C CA . GLU A 1 204 ? -2.746 -2.461 -11.922 1 98.94 204 GLU A CA 1
ATOM 1597 C C . GLU A 1 204 ? -2.918 -3.895 -12.414 1 98.94 204 GLU A C 1
ATOM 1599 O O . GLU A 1 204 ? -3.215 -4.117 -13.594 1 98.94 204 GLU A O 1
ATOM 1604 N N . GLY A 1 205 ? -2.727 -4.836 -11.5 1 98.94 205 GLY A N 1
ATOM 1605 C CA . GLY A 1 205 ? -2.938 -6.227 -11.875 1 98.94 205 GLY A CA 1
ATOM 1606 C C . GLY A 1 205 ? -4.375 -6.531 -12.25 1 98.94 205 GLY A C 1
ATOM 1607 O O . GLY A 1 205 ? -4.629 -7.254 -13.211 1 98.94 205 GLY A O 1
ATOM 1608 N N . ILE A 1 206 ? -5.289 -5.988 -11.523 1 98.94 206 ILE A N 1
ATOM 1609 C CA . ILE A 1 206 ? -6.707 -6.199 -11.781 1 98.94 206 ILE A CA 1
ATOM 1610 C C . ILE A 1 206 ? -7.078 -5.605 -13.141 1 98.94 206 ILE A C 1
ATOM 1612 O O . ILE A 1 206 ? -7.805 -6.227 -13.914 1 98.94 206 ILE A O 1
ATOM 1616 N N . GLN A 1 207 ? -6.52 -4.461 -13.422 1 98.94 207 GLN A N 1
ATOM 1617 C CA . GLN A 1 207 ? -6.785 -3.846 -14.719 1 98.94 207 GLN A CA 1
ATOM 1618 C C . GLN A 1 207 ? -6.129 -4.641 -15.844 1 98.94 207 GLN A C 1
ATOM 1620 O O . GLN A 1 207 ? -6.672 -4.723 -16.953 1 98.94 207 GLN A O 1
ATOM 1625 N N . ALA A 1 208 ? -4.969 -5.176 -15.602 1 98.94 208 ALA A N 1
ATOM 1626 C CA . ALA A 1 208 ? -4.355 -6.07 -16.578 1 98.94 208 ALA A CA 1
ATOM 1627 C C . ALA A 1 208 ? -5.246 -7.277 -16.859 1 98.94 208 ALA A C 1
ATOM 1629 O O . ALA A 1 208 ? -5.441 -7.664 -18.016 1 98.94 208 ALA A O 1
ATOM 1630 N N . GLY A 1 209 ? -5.777 -7.863 -15.758 1 98.94 209 GLY A N 1
ATOM 1631 C CA . GLY A 1 209 ? -6.707 -8.969 -15.922 1 98.94 209 GLY A CA 1
ATOM 1632 C C . GLY A 1 209 ? -7.93 -8.609 -16.75 1 98.94 209 GLY A C 1
ATOM 1633 O O . GLY A 1 209 ? -8.367 -9.383 -17.594 1 98.94 209 GLY A O 1
ATOM 1634 N N . LYS A 1 210 ? -8.461 -7.477 -16.469 1 98.94 210 LYS A N 1
ATOM 1635 C CA . LYS A 1 210 ? -9.617 -6.996 -17.219 1 98.94 210 LYS A CA 1
ATOM 1636 C C . LYS A 1 210 ? -9.305 -6.945 -18.719 1 98.94 210 LYS A C 1
ATOM 1638 O O . LYS A 1 210 ? -10.094 -7.438 -19.531 1 98.94 210 LYS A O 1
ATOM 1643 N N . GLU A 1 211 ? -8.227 -6.367 -19.047 1 98.88 211 GLU A N 1
ATOM 1644 C CA . GLU A 1 211 ? -7.848 -6.242 -20.453 1 98.88 211 GLU A CA 1
ATOM 1645 C C . GLU A 1 211 ? -7.629 -7.613 -21.078 1 98.88 211 GLU A C 1
ATOM 1647 O O . GLU A 1 211 ? -8.07 -7.863 -22.203 1 98.88 211 GLU A O 1
ATOM 1652 N N . LEU A 1 212 ? -6.887 -8.461 -20.391 1 98.94 212 LEU A N 1
ATOM 1653 C CA . LEU A 1 212 ? -6.598 -9.789 -20.906 1 98.94 212 LEU A CA 1
ATOM 1654 C C . LEU A 1 212 ? -7.887 -10.555 -21.203 1 98.94 212 LEU A C 1
ATOM 1656 O O . LEU A 1 212 ? -8.016 -11.188 -22.25 1 98.94 212 LEU A O 1
ATOM 1660 N N . GLU A 1 213 ? -8.836 -10.445 -20.297 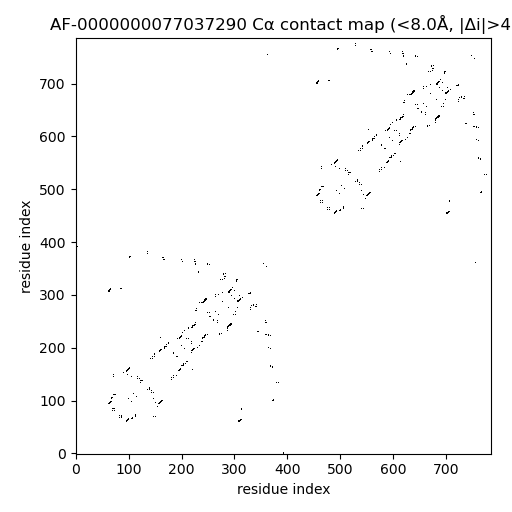1 98.81 213 GLU A N 1
ATOM 1661 C CA . GLU A 1 213 ? -10.117 -11.125 -20.469 1 98.81 213 GLU A CA 1
ATOM 1662 C C . GLU A 1 213 ? -10.914 -10.516 -21.609 1 98.81 213 GLU A C 1
ATOM 1664 O O . GLU A 1 213 ? -11.375 -11.227 -22.516 1 98.81 213 GLU A O 1
ATOM 1669 N N . GLU A 1 214 ? -11 -9.234 -21.688 1 98.56 214 GLU A N 1
ATOM 1670 C CA . GLU A 1 214 ? -11.906 -8.547 -22.594 1 98.56 214 GLU A CA 1
ATOM 1671 C C . GLU A 1 214 ? -11.32 -8.469 -24 1 98.56 214 GLU A C 1
ATOM 1673 O O . GLU A 1 214 ? -12.055 -8.602 -25 1 98.56 214 GLU A O 1
ATOM 1678 N N . ARG A 1 215 ? -10.008 -8.289 -24.062 1 98.62 215 ARG A N 1
ATOM 1679 C CA . ARG A 1 215 ? -9.445 -7.938 -25.359 1 98.62 215 ARG A CA 1
ATOM 1680 C C . ARG A 1 215 ? -8.68 -9.109 -25.969 1 98.62 215 ARG A C 1
ATOM 1682 O O . ARG A 1 215 ? -8.516 -9.195 -27.188 1 98.62 215 ARG A O 1
ATOM 1689 N N . HIS A 1 216 ? -8.242 -10.047 -25.109 1 98.5 216 HIS A N 1
ATOM 1690 C CA . HIS A 1 216 ? -7.336 -11.055 -25.641 1 98.5 216 HIS A CA 1
ATOM 1691 C C . HIS A 1 216 ? -7.891 -12.461 -25.438 1 98.5 216 HIS A C 1
ATOM 1693 O O . HIS A 1 216 ? -7.32 -13.438 -25.922 1 98.5 216 HIS A O 1
ATOM 1699 N N . GLY A 1 217 ? -8.93 -12.547 -24.688 1 98.44 217 GLY A N 1
ATOM 1700 C CA . GLY A 1 217 ? -9.492 -13.859 -24.422 1 98.44 217 GLY A CA 1
ATOM 1701 C C . GLY A 1 217 ? -8.578 -14.734 -23.578 1 98.44 217 GLY A C 1
ATOM 1702 O O 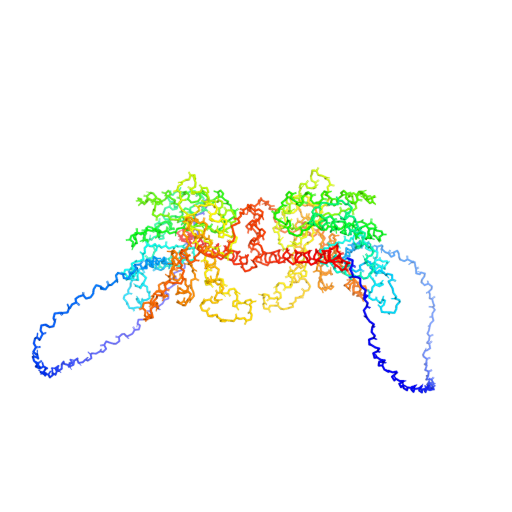. GLY A 1 217 ? -8.578 -15.961 -23.734 1 98.44 217 GLY A O 1
ATOM 1703 N N . ILE A 1 218 ? -7.68 -14.141 -22.844 1 98.81 218 ILE A N 1
ATOM 1704 C CA . ILE A 1 218 ? -6.793 -14.844 -21.938 1 98.81 218 ILE A CA 1
ATOM 1705 C C . ILE A 1 218 ? -7.387 -14.836 -20.531 1 98.81 218 ILE A C 1
ATOM 1707 O O . ILE A 1 218 ? -7.629 -13.773 -19.953 1 98.81 218 ILE A O 1
ATOM 1711 N N . HIS A 1 219 ? -7.621 -16.016 -19.984 1 98.69 219 HIS A N 1
ATOM 1712 C CA . HIS A 1 219 ? -8.266 -16.141 -18.688 1 98.69 219 HIS A CA 1
ATOM 1713 C C . HIS A 1 219 ? -7.266 -15.953 -17.547 1 98.69 219 HIS A C 1
ATOM 1715 O O . HIS A 1 219 ? -6.117 -16.391 -17.641 1 98.69 219 HIS A O 1
ATOM 1721 N N . CYS A 1 220 ? -7.75 -15.305 -16.469 1 98.81 220 CYS A N 1
ATOM 1722 C CA . CYS A 1 220 ? -6.816 -14.891 -15.422 1 98.81 220 CYS A CA 1
ATOM 1723 C C . CYS A 1 220 ? -7.215 -15.461 -14.07 1 98.81 220 CYS A C 1
ATOM 1725 O O . CYS A 1 220 ? -8.398 -15.68 -13.805 1 98.81 220 CYS A O 1
ATOM 1727 N N . ASN A 1 221 ? -6.215 -15.797 -13.227 1 98.75 221 ASN A N 1
ATOM 1728 C CA . ASN A 1 221 ? -6.281 -16.109 -11.805 1 98.75 221 ASN A CA 1
ATOM 1729 C C . ASN A 1 221 ? -5.641 -15.016 -10.953 1 98.75 221 ASN A C 1
ATOM 1731 O O . ASN A 1 221 ? -4.418 -14.867 -10.945 1 98.75 221 ASN A O 1
ATOM 1735 N N . MET A 1 222 ? -6.434 -14.281 -10.219 1 98.94 222 MET A N 1
ATOM 1736 C CA . MET A 1 222 ? -5.91 -13.164 -9.438 1 98.94 222 MET A CA 1
ATOM 1737 C C . MET A 1 222 ? -5.438 -13.633 -8.062 1 98.94 222 MET A C 1
ATOM 1739 O O . MET A 1 222 ? -6.234 -14.133 -7.27 1 98.94 222 MET A O 1
ATOM 1743 N N . THR A 1 223 ? -4.156 -13.453 -7.785 1 98.62 223 THR A N 1
ATOM 1744 C CA . THR A 1 223 ? -3.523 -13.953 -6.57 1 98.62 223 THR A CA 1
ATOM 1745 C C . THR A 1 223 ? -3.127 -12.797 -5.652 1 98.62 223 THR A C 1
ATOM 1747 O O . THR A 1 223 ? -3.35 -11.633 -5.984 1 98.62 223 THR A O 1
ATOM 1750 N N . LEU A 1 224 ? -2.639 -13.141 -4.461 1 98.62 224 LEU A N 1
ATOM 1751 C CA . LEU A 1 224 ? -2.309 -12.148 -3.439 1 98.62 224 LEU A CA 1
ATOM 1752 C C . LEU A 1 224 ? -3.516 -11.273 -3.123 1 98.62 224 LEU A C 1
ATOM 1754 O O . LEU A 1 224 ? -3.43 -10.047 -3.186 1 98.62 224 LEU A O 1
ATOM 1758 N N . LEU A 1 225 ? -4.555 -12 -2.898 1 98.88 225 LEU A N 1
ATOM 1759 C CA . LEU A 1 225 ? -5.832 -11.367 -2.594 1 98.88 225 LEU A CA 1
ATOM 1760 C C . LEU A 1 225 ? -6.188 -11.531 -1.12 1 98.88 225 LEU A C 1
ATOM 1762 O O . LEU A 1 225 ? -6.301 -12.664 -0.632 1 98.88 225 LEU A O 1
ATOM 1766 N N . PHE A 1 226 ? -6.43 -10.367 -0.417 1 98.94 226 PHE A N 1
ATOM 1767 C CA . PHE A 1 226 ? -6.555 -10.375 1.036 1 98.94 226 PHE A CA 1
ATOM 1768 C C . PHE A 1 226 ? -7.75 -9.547 1.483 1 98.94 226 PHE A C 1
ATOM 1770 O O . PHE A 1 226 ? -8.273 -9.742 2.582 1 98.94 226 PHE A O 1
ATOM 1777 N N . SER A 1 227 ? -8.195 -8.586 0.657 1 98.81 227 SER A N 1
ATOM 1778 C CA . SER A 1 227 ? -9.25 -7.684 1.116 1 98.81 227 SER A CA 1
ATOM 1779 C C . SER A 1 227 ? -10.516 -7.844 0.289 1 98.81 227 SER A C 1
ATOM 1781 O O . SER A 1 227 ? -10.469 -8.297 -0.858 1 98.81 227 SER A O 1
ATOM 1783 N N . PHE A 1 228 ? -11.625 -7.426 0.915 1 98.88 228 PHE A N 1
ATOM 1784 C CA . PHE A 1 228 ? -12.914 -7.387 0.227 1 98.88 228 PHE A CA 1
ATOM 1785 C C . PHE A 1 228 ? -12.859 -6.43 -0.958 1 98.88 228 PHE A C 1
ATOM 1787 O O . PHE A 1 228 ? -13.477 -6.688 -1.995 1 98.88 228 PHE A O 1
ATOM 1794 N N . ALA A 1 229 ? -12.07 -5.352 -0.862 1 98.88 229 ALA A N 1
ATOM 1795 C CA . ALA A 1 229 ? -11.922 -4.391 -1.95 1 98.88 229 ALA A CA 1
ATOM 1796 C C . ALA A 1 229 ? -11.297 -5.047 -3.178 1 98.88 229 ALA A C 1
ATOM 1798 O O . ALA A 1 229 ? -11.75 -4.828 -4.305 1 98.88 229 ALA A O 1
ATOM 1799 N N . GLN A 1 230 ? -10.289 -5.816 -2.971 1 98.94 230 GLN A N 1
ATOM 1800 C CA . GLN A 1 230 ? -9.664 -6.547 -4.07 1 98.94 230 GLN A CA 1
ATOM 1801 C C . GLN A 1 230 ? -10.672 -7.461 -4.766 1 98.94 230 GLN A C 1
ATOM 1803 O O . GLN A 1 230 ? -10.727 -7.508 -5.996 1 98.94 230 GLN A O 1
ATOM 1808 N N . ALA A 1 231 ? -11.43 -8.164 -3.938 1 98.94 231 ALA A N 1
ATOM 1809 C CA . ALA A 1 231 ? -12.398 -9.117 -4.48 1 98.94 231 ALA A CA 1
ATOM 1810 C C . ALA A 1 231 ? -13.445 -8.414 -5.332 1 98.94 231 ALA A C 1
ATOM 1812 O O . ALA A 1 231 ? -13.766 -8.859 -6.434 1 98.94 231 ALA A O 1
ATOM 1813 N N . VAL A 1 232 ? -13.969 -7.344 -4.812 1 98.94 232 VAL A N 1
ATOM 1814 C CA . VAL A 1 232 ? -14.992 -6.598 -5.535 1 98.94 232 VAL A CA 1
ATOM 1815 C C . VAL A 1 232 ? -14.422 -6.086 -6.855 1 98.94 232 VAL A C 1
ATOM 1817 O O . VAL A 1 232 ? -15.062 -6.211 -7.906 1 98.94 232 VAL A O 1
ATOM 1820 N N . ALA A 1 233 ? -13.211 -5.523 -6.812 1 98.94 233 ALA A N 1
ATOM 1821 C CA . ALA A 1 233 ? -12.594 -4.984 -8.016 1 98.94 233 ALA A CA 1
ATOM 1822 C C . ALA A 1 233 ? -12.359 -6.078 -9.055 1 98.94 233 ALA A C 1
ATOM 1824 O O . ALA A 1 233 ? -12.516 -5.852 -10.25 1 98.94 233 ALA A O 1
ATOM 1825 N N . CYS A 1 234 ? -11.969 -7.242 -8.617 1 98.94 234 CYS A N 1
ATOM 1826 C CA . CYS A 1 234 ? -11.75 -8.367 -9.523 1 98.94 234 CYS A CA 1
ATOM 1827 C C . CYS A 1 234 ? -13.055 -8.805 -10.18 1 98.94 234 CYS A C 1
ATOM 1829 O O . CYS A 1 234 ? -13.086 -9.094 -11.375 1 98.94 234 CYS A O 1
ATOM 1831 N N . ALA A 1 235 ? -14.117 -8.906 -9.375 1 98.81 235 ALA A N 1
ATOM 1832 C CA . ALA A 1 235 ? -15.422 -9.266 -9.922 1 98.81 235 ALA A CA 1
ATOM 1833 C C . ALA A 1 235 ? -15.859 -8.273 -10.992 1 98.81 235 ALA A C 1
ATOM 1835 O O . ALA A 1 235 ? -16.328 -8.672 -12.07 1 98.81 235 ALA A O 1
ATOM 1836 N N . GLU A 1 236 ? -15.688 -7.027 -10.695 1 98.81 236 GLU A N 1
ATOM 1837 C CA . GLU A 1 236 ? -16.094 -5.984 -11.625 1 98.81 236 GLU A CA 1
ATOM 1838 C C . GLU A 1 236 ? -15.227 -6.008 -12.883 1 98.81 236 GLU A C 1
ATOM 1840 O O . GLU A 1 236 ? -15.68 -5.621 -13.969 1 98.81 236 GLU A O 1
ATOM 1845 N N . ALA A 1 237 ? -14 -6.484 -12.805 1 98.81 237 ALA A N 1
ATOM 1846 C CA . ALA A 1 237 ? -13.086 -6.586 -13.938 1 98.81 237 ALA A CA 1
ATOM 1847 C C . ALA A 1 237 ? -13.414 -7.797 -14.805 1 98.81 237 ALA A C 1
ATOM 1849 O O . ALA A 1 237 ? -12.898 -7.93 -15.922 1 98.81 237 ALA A O 1
ATOM 1850 N N . GLY A 1 238 ? -14.242 -8.711 -14.289 1 98.75 238 GLY A N 1
ATOM 1851 C CA . GLY A 1 238 ? -14.672 -9.859 -15.062 1 98.75 238 GLY A CA 1
ATOM 1852 C C . GLY A 1 238 ? -13.609 -10.93 -15.18 1 98.75 238 GLY A C 1
ATOM 1853 O O . GLY A 1 238 ? -13.57 -11.672 -16.172 1 98.75 238 GLY A O 1
ATOM 1854 N N . VAL A 1 239 ? -12.711 -10.992 -14.242 1 98.88 239 VAL A N 1
ATOM 1855 C CA . VAL A 1 239 ? -11.672 -12.008 -14.289 1 98.88 239 VAL A CA 1
ATOM 1856 C C . VAL A 1 239 ? -12.281 -13.391 -14.055 1 98.88 239 VAL A C 1
ATOM 1858 O O . VAL A 1 239 ? -13.367 -13.5 -13.477 1 98.88 239 VAL A O 1
ATOM 1861 N N . THR A 1 240 ? -11.602 -14.414 -14.453 1 98.75 240 THR A N 1
ATOM 1862 C CA . THR A 1 240 ? -12.133 -15.773 -14.422 1 98.75 240 THR A CA 1
ATOM 1863 C C . THR A 1 240 ? -12.164 -16.312 -12.992 1 98.75 240 THR A C 1
ATOM 1865 O O . THR A 1 240 ? -13.156 -16.906 -12.57 1 98.75 240 THR A O 1
ATOM 1868 N N . LEU A 1 241 ? -11.109 -16.078 -12.328 1 98.25 241 LEU A N 1
ATOM 1869 C CA . LEU A 1 241 ? -10.898 -16.75 -11.047 1 98.25 241 LEU A CA 1
ATOM 1870 C C . LEU A 1 241 ? -10.117 -15.852 -10.094 1 98.25 241 LEU A C 1
ATOM 1872 O O . LEU A 1 241 ? -9.203 -15.133 -10.516 1 98.25 241 LEU A O 1
ATOM 1876 N N . ILE A 1 242 ? -10.539 -15.836 -8.789 1 98.81 242 ILE A N 1
ATOM 1877 C CA . ILE A 1 242 ? -9.711 -15.219 -7.762 1 98.81 242 ILE A CA 1
ATOM 1878 C C . ILE A 1 242 ? -9.242 -16.281 -6.77 1 98.81 242 ILE A C 1
ATOM 1880 O O . ILE A 1 242 ? -9.938 -17.266 -6.535 1 98.81 242 ILE A O 1
ATOM 1884 N N . SER A 1 243 ? -8.086 -15.977 -6.137 1 98.25 243 SER A N 1
ATOM 1885 C CA . SER A 1 243 ? -7.508 -16.844 -5.121 1 98.25 243 SER A CA 1
ATOM 1886 C C . SER A 1 243 ? -7.316 -16.109 -3.799 1 98.25 243 SER A C 1
ATOM 1888 O O . SER A 1 243 ? -6.188 -15.828 -3.398 1 98.25 243 SER A O 1
ATOM 1890 N N . PRO A 1 244 ? -8.398 -15.812 -3.08 1 98.81 244 PRO A N 1
ATOM 1891 C CA . PRO A 1 244 ? -8.219 -15.227 -1.751 1 98.81 244 PRO A CA 1
ATOM 1892 C C . PRO A 1 244 ? -7.496 -16.156 -0.785 1 98.81 244 PRO A C 1
ATOM 1894 O O . PRO A 1 244 ? -7.773 -17.359 -0.756 1 98.81 244 PRO A O 1
ATOM 1897 N N . PHE A 1 245 ? -6.523 -15.648 -0.021 1 98.56 245 PHE A N 1
ATOM 1898 C CA . PHE A 1 245 ? -5.648 -16.453 0.814 1 98.56 245 PHE A CA 1
ATOM 1899 C C . PHE A 1 245 ? -6.211 -16.594 2.225 1 98.56 245 PHE A C 1
ATOM 1901 O O . PHE A 1 245 ? -6.312 -15.602 2.951 1 98.56 245 PHE A O 1
ATOM 1908 N N . VAL A 1 246 ? -6.461 -17.781 2.654 1 98.62 246 VAL A N 1
ATOM 1909 C CA . VAL A 1 246 ? -7.066 -18.062 3.951 1 98.62 246 VAL A CA 1
ATOM 1910 C C . VAL A 1 246 ? -5.988 -18.078 5.031 1 98.62 246 VAL A C 1
ATOM 1912 O O . VAL A 1 246 ? -6.074 -17.328 6.012 1 98.62 246 VAL A O 1
ATOM 1915 N N . GLY A 1 247 ? -4.996 -18.875 4.793 1 98.31 247 GLY A N 1
ATOM 1916 C CA . GLY A 1 247 ? -3.975 -19.125 5.801 1 98.31 247 GLY A CA 1
ATOM 1917 C C . GLY A 1 247 ? -3.111 -17.906 6.074 1 98.31 247 GLY A C 1
ATOM 1918 O O . GLY A 1 247 ? -2.73 -17.656 7.223 1 98.31 247 GLY A O 1
ATOM 1919 N N . ARG A 1 248 ? -2.754 -17.125 5.094 1 98.31 248 ARG A N 1
ATOM 1920 C CA . ARG A 1 248 ? -1.906 -15.961 5.285 1 98.31 248 ARG A CA 1
ATOM 1921 C C . ARG A 1 248 ? -2.635 -14.875 6.074 1 98.31 248 ARG A C 1
ATOM 1923 O O . ARG A 1 248 ? -2.016 -14.141 6.84 1 98.31 248 ARG A O 1
ATOM 1930 N N . ILE A 1 249 ? -3.955 -14.773 5.848 1 98.81 249 ILE A N 1
ATOM 1931 C CA . ILE A 1 249 ? -4.754 -13.867 6.664 1 98.81 249 ILE A CA 1
ATOM 1932 C C . ILE A 1 249 ? -4.703 -14.305 8.125 1 98.81 249 ILE A C 1
ATOM 1934 O O . ILE A 1 249 ? -4.484 -13.484 9.023 1 98.81 249 ILE A O 1
ATOM 1938 N N . LEU A 1 250 ? -4.84 -15.586 8.359 1 98.75 250 LEU A N 1
ATOM 1939 C CA . LEU A 1 250 ? -4.738 -16.125 9.711 1 98.75 250 LEU A CA 1
ATOM 1940 C C . LEU A 1 250 ? -3.381 -15.812 10.32 1 98.75 250 LEU A C 1
ATOM 1942 O O . LEU A 1 250 ? -3.301 -15.375 11.477 1 98.75 250 LEU A O 1
ATOM 1946 N N . ASP A 1 251 ? -2.336 -16.047 9.57 1 98.62 251 ASP A N 1
ATOM 1947 C CA . ASP A 1 251 ? -0.979 -15.797 10.047 1 98.62 251 ASP A CA 1
ATOM 1948 C C . ASP A 1 251 ? -0.826 -14.367 10.555 1 98.62 251 ASP A C 1
ATOM 1950 O O . ASP A 1 251 ? -0.203 -14.133 11.594 1 98.62 251 ASP A O 1
ATOM 1954 N N . TRP A 1 252 ? -1.318 -13.406 9.836 1 98.5 252 TRP A N 1
ATOM 1955 C CA . TRP A 1 252 ? -1.198 -12.008 10.219 1 98.5 252 TRP A CA 1
ATOM 1956 C C . TRP A 1 252 ? -1.903 -11.742 11.547 1 98.5 252 TRP A C 1
ATOM 1958 O O . TRP A 1 252 ? -1.351 -11.086 12.43 1 98.5 252 TRP A O 1
ATOM 1968 N N . HIS A 1 253 ? -3.125 -12.211 11.664 1 98.56 253 HIS A N 1
ATOM 1969 C CA . HIS A 1 253 ? -3.902 -11.961 12.875 1 98.56 253 HIS A CA 1
ATOM 1970 C C . HIS A 1 253 ? -3.262 -12.633 14.086 1 98.56 253 HIS A C 1
ATOM 1972 O O . HIS A 1 253 ? -3.242 -12.055 15.18 1 98.56 253 HIS A O 1
ATOM 1978 N N . VAL A 1 254 ? -2.754 -13.836 13.906 1 98.25 254 VAL A N 1
ATOM 1979 C CA . VAL A 1 254 ? -2.068 -14.531 14.992 1 98.25 254 VAL A CA 1
ATOM 1980 C C . VAL A 1 254 ? -0.838 -13.734 15.422 1 98.25 254 VAL A C 1
ATOM 1982 O O . VAL A 1 254 ? -0.538 -13.641 16.609 1 98.25 254 VAL A O 1
ATOM 1985 N N . ALA A 1 255 ? -0.157 -13.125 14.508 1 97.06 255 ALA A N 1
ATOM 1986 C CA . ALA A 1 255 ? 1.086 -12.406 14.773 1 97.06 255 ALA A CA 1
ATOM 1987 C C . ALA A 1 255 ? 0.806 -11.023 15.352 1 97.06 255 ALA A C 1
ATOM 1989 O O . ALA A 1 255 ? 1.6 -10.5 16.141 1 97.06 255 ALA A O 1
ATOM 1990 N N . ASN A 1 256 ? -0.366 -10.43 15.062 1 96.62 256 ASN A N 1
ATOM 1991 C CA . ASN A 1 256 ? -0.528 -9.008 15.336 1 96.62 256 ASN A CA 1
ATOM 1992 C C . ASN A 1 256 ? -1.634 -8.758 16.359 1 96.62 256 ASN A C 1
ATOM 1994 O O . ASN A 1 256 ? -1.924 -7.605 16.688 1 96.62 256 ASN A O 1
ATOM 1998 N N . THR A 1 257 ? -2.246 -9.781 16.781 1 96.81 257 THR A N 1
ATOM 1999 C CA . THR A 1 257 ? -3.26 -9.656 17.812 1 96.81 257 THR A CA 1
ATOM 2000 C C . THR A 1 257 ? -2.951 -10.578 19 1 96.81 257 THR A C 1
ATOM 2002 O O . THR A 1 257 ? -1.999 -11.359 18.938 1 96.81 257 THR A O 1
ATOM 2005 N N . ASP A 1 258 ? -3.754 -10.484 20.062 1 96.5 258 ASP A N 1
ATOM 2006 C CA . ASP A 1 258 ? -3.547 -11.305 21.25 1 96.5 258 ASP A CA 1
ATOM 2007 C C . ASP A 1 258 ? -4.156 -12.695 21.078 1 96.5 258 ASP A C 1
ATOM 2009 O O . ASP A 1 258 ? -3.838 -13.617 21.828 1 96.5 258 ASP A O 1
ATOM 2013 N N . LYS A 1 259 ? -4.926 -12.852 20.125 1 97.19 259 LYS A N 1
ATOM 2014 C CA . LYS A 1 259 ? -5.547 -14.148 19.875 1 97.19 259 LYS A CA 1
ATOM 2015 C C . LYS A 1 259 ? -4.652 -15.031 19.016 1 97.19 259 LYS A C 1
ATOM 2017 O O . LYS A 1 259 ? -4.363 -14.695 17.859 1 97.19 259 LYS A O 1
ATOM 2022 N N . LYS A 1 260 ? -4.309 -16.234 19.516 1 97.25 260 LYS A N 1
ATOM 2023 C CA . LYS A 1 260 ? -3.283 -17.047 18.859 1 97.25 260 LYS A CA 1
ATOM 2024 C C . LYS A 1 260 ? -3.891 -18.297 18.219 1 97.25 260 LYS A C 1
ATOM 2026 O O . LYS A 1 260 ? -3.234 -18.984 17.438 1 97.25 260 LYS A O 1
ATOM 2031 N N . SER A 1 261 ? -5.07 -18.578 18.547 1 97.38 261 SER A N 1
ATOM 2032 C CA . SER A 1 261 ? -5.773 -19.734 17.969 1 97.38 261 SER A CA 1
ATOM 2033 C C . SER A 1 261 ? -7.223 -19.391 17.656 1 97.38 261 SER A C 1
ATOM 2035 O O . SER A 1 261 ? -7.836 -18.562 18.328 1 97.38 261 SER A O 1
ATOM 2037 N N . TYR A 1 262 ? -7.691 -20.031 16.625 1 97.94 262 TYR A N 1
ATOM 2038 C CA . TYR A 1 262 ? -9.047 -19.766 16.156 1 97.94 262 TYR A CA 1
ATOM 2039 C C . TYR A 1 262 ? -9.797 -21.047 15.859 1 97.94 262 TYR A C 1
ATOM 2041 O O . TYR A 1 262 ? -9.227 -21.984 15.297 1 97.94 262 TYR A O 1
ATOM 2049 N N . GLU A 1 263 ? -11.086 -21.016 16.266 1 97.5 263 GLU A N 1
ATOM 2050 C CA . GLU A 1 263 ? -11.969 -22.047 15.719 1 97.5 263 GLU A CA 1
ATOM 2051 C C . GLU A 1 263 ? -12.18 -21.859 14.219 1 97.5 263 GLU A C 1
ATOM 2053 O O . GLU A 1 263 ? -12.148 -20.734 13.727 1 97.5 263 GLU A O 1
ATOM 2058 N N . PRO A 1 264 ? -12.445 -22.953 13.469 1 96.56 264 PRO A N 1
ATOM 2059 C CA . PRO A 1 264 ? -12.484 -22.906 12.008 1 96.56 264 PRO A CA 1
ATOM 2060 C C . PRO A 1 264 ? -13.422 -21.812 11.484 1 96.56 264 PRO A C 1
ATOM 2062 O O . PRO A 1 264 ? -13.031 -21.016 10.633 1 96.56 264 PRO A O 1
ATOM 2065 N N . LEU A 1 265 ? -14.586 -21.688 12.062 1 97.19 265 LEU A N 1
ATOM 2066 C CA . LEU A 1 265 ? -15.57 -20.734 11.539 1 97.19 265 LEU A CA 1
ATOM 2067 C C . LEU A 1 265 ? -15.25 -19.312 11.992 1 97.19 265 LEU A C 1
ATOM 2069 O O . LEU A 1 265 ? -15.773 -18.344 11.43 1 97.19 265 LEU A O 1
ATOM 2073 N N . GLU A 1 266 ? -14.398 -19.141 12.977 1 98.06 266 GLU A N 1
ATOM 2074 C CA . GLU A 1 266 ? -14.008 -17.844 13.484 1 98.06 266 GLU A CA 1
ATOM 2075 C C . GLU A 1 266 ? -12.688 -17.375 12.867 1 98.06 266 GLU A C 1
ATOM 2077 O O . GLU A 1 266 ? -12.266 -16.234 13.078 1 98.06 266 GLU A O 1
ATOM 2082 N N . ASP A 1 267 ? -12.133 -18.297 12.164 1 98.56 267 ASP A N 1
ATOM 2083 C CA . ASP A 1 267 ? -10.875 -17.984 11.477 1 98.56 267 ASP A CA 1
ATOM 2084 C C . ASP A 1 267 ? -11.047 -16.781 10.547 1 98.56 267 ASP A C 1
ATOM 2086 O O . ASP A 1 267 ? -11.914 -16.781 9.68 1 98.56 267 ASP A O 1
ATOM 2090 N N . PRO A 1 268 ? -10.18 -15.727 10.703 1 98.81 268 PRO A N 1
ATOM 2091 C CA . PRO A 1 268 ? -10.352 -14.516 9.898 1 98.81 268 PRO A CA 1
ATOM 2092 C C . PRO A 1 268 ? -10.203 -14.773 8.398 1 98.81 268 PRO A C 1
ATOM 2094 O O . PRO A 1 268 ? -10.836 -14.086 7.586 1 98.81 268 PRO A O 1
ATOM 2097 N N . GLY A 1 269 ? -9.367 -15.695 8.023 1 98.88 269 GLY A N 1
ATOM 2098 C CA . GLY A 1 269 ? -9.281 -16.078 6.617 1 98.88 269 GLY A CA 1
ATOM 2099 C C . GLY A 1 269 ? -10.555 -16.734 6.105 1 98.88 269 GLY A C 1
ATOM 2100 O O . GLY A 1 269 ? -11 -16.438 4.992 1 98.88 269 GLY A O 1
ATOM 2101 N N . VAL A 1 270 ? -11.133 -17.578 6.883 1 98.81 270 VAL A N 1
ATOM 2102 C CA . VAL A 1 270 ? -12.383 -18.25 6.531 1 98.81 270 VAL A CA 1
ATOM 2103 C C . VAL A 1 270 ? -13.5 -17.203 6.418 1 98.81 270 VAL A C 1
ATOM 2105 O O . VAL A 1 270 ? -14.289 -17.234 5.469 1 98.81 270 VAL A O 1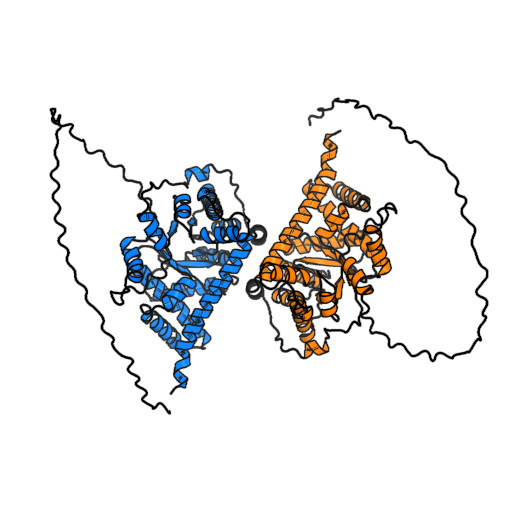
ATOM 2108 N N . LYS A 1 271 ? -13.539 -16.312 7.363 1 98.75 271 LYS A N 1
ATOM 2109 C CA . LYS A 1 271 ? -14.555 -15.266 7.34 1 98.75 271 LYS A CA 1
ATOM 2110 C C . LYS A 1 271 ? -14.422 -14.398 6.09 1 98.75 271 LYS A C 1
ATOM 2112 O O . LYS A 1 271 ? -15.422 -14.008 5.484 1 98.75 271 LYS A O 1
ATOM 2117 N N . SER A 1 272 ? -13.211 -14.156 5.754 1 98.81 272 SER A N 1
ATOM 2118 C CA . SER A 1 272 ? -12.961 -13.328 4.578 1 98.81 272 SER A CA 1
ATOM 2119 C C . SER A 1 272 ? -13.453 -14.016 3.307 1 98.81 272 SER A C 1
ATOM 2121 O O . SER A 1 272 ? -14.195 -13.414 2.527 1 98.81 272 SER A O 1
ATOM 2123 N N . VAL A 1 273 ? -13.086 -15.227 3.096 1 98.81 273 VAL A N 1
ATOM 2124 C CA . VAL A 1 273 ? -13.453 -15.953 1.884 1 98.81 273 VAL A CA 1
ATOM 2125 C C . VAL A 1 273 ? -14.961 -16.203 1.858 1 98.81 273 VAL A C 1
ATOM 2127 O O . VAL A 1 273 ? -15.586 -16.141 0.797 1 98.81 273 VAL A O 1
ATOM 2130 N N . THR A 1 274 ? -15.531 -16.438 3.014 1 98.75 274 THR A N 1
ATOM 2131 C CA . THR A 1 274 ? -16.969 -16.625 3.109 1 98.75 274 THR A CA 1
ATOM 2132 C C . THR A 1 274 ? -17.703 -15.359 2.652 1 98.75 274 THR A C 1
ATOM 2134 O O . THR A 1 274 ? -18.656 -15.438 1.872 1 98.75 274 THR A O 1
ATOM 2137 N N . LYS A 1 275 ? -17.266 -14.242 3.125 1 98.75 275 LYS A N 1
ATOM 2138 C CA . LYS A 1 275 ? -17.875 -12.977 2.732 1 98.75 275 LYS A CA 1
ATOM 2139 C C . LYS A 1 275 ? -17.75 -12.75 1.229 1 98.75 275 LYS A C 1
ATOM 2141 O O . LYS A 1 275 ? -18.703 -12.32 0.58 1 98.75 275 LYS A O 1
ATOM 2146 N N . ILE A 1 276 ? -16.641 -13.031 0.695 1 98.88 276 ILE A N 1
ATOM 2147 C CA . ILE A 1 276 ? -16.375 -12.836 -0.726 1 98.88 276 ILE A CA 1
ATOM 2148 C C . ILE A 1 276 ? -17.281 -13.758 -1.55 1 98.88 276 ILE A C 1
ATOM 2150 O O . ILE A 1 276 ? -17.938 -13.312 -2.494 1 98.88 276 ILE A O 1
ATOM 2154 N N . TYR A 1 277 ? -17.312 -15.016 -1.165 1 98.69 277 TYR A N 1
ATOM 2155 C CA . TYR A 1 277 ? -18.156 -15.984 -1.855 1 98.69 277 TYR A CA 1
ATOM 2156 C C . TYR A 1 277 ? -19.609 -15.531 -1.851 1 98.69 277 TYR A C 1
ATOM 2158 O O . TYR A 1 277 ? -20.266 -15.523 -2.895 1 98.69 277 TYR A O 1
ATOM 2166 N N . ASN A 1 278 ? -20.078 -15.164 -0.678 1 98.81 278 ASN A N 1
ATOM 2167 C CA . ASN A 1 278 ? -21.469 -14.727 -0.554 1 98.81 278 ASN A CA 1
ATOM 2168 C C . ASN A 1 278 ? -21.75 -13.508 -1.426 1 98.81 278 ASN A C 1
ATOM 2170 O O . ASN A 1 278 ? -22.797 -13.422 -2.062 1 98.81 278 ASN A O 1
ATOM 2174 N N . TYR A 1 279 ? -20.828 -12.617 -1.418 1 98.81 279 TYR A N 1
ATOM 2175 C CA . TYR A 1 279 ? -21 -11.422 -2.229 1 98.81 279 TYR A CA 1
ATOM 2176 C C . TYR A 1 279 ? -21.094 -11.766 -3.707 1 98.81 279 TYR A C 1
ATOM 2178 O O . TYR A 1 279 ? -21.953 -11.242 -4.418 1 98.81 279 TYR A O 1
ATOM 2186 N N . TYR A 1 280 ? -20.172 -12.617 -4.191 1 98.81 280 TYR A N 1
ATOM 2187 C CA . TYR A 1 280 ? -20.156 -12.992 -5.602 1 98.81 280 TYR A CA 1
ATOM 2188 C C . TYR A 1 280 ? -21.438 -13.695 -6.004 1 98.81 280 TYR A C 1
ATOM 2190 O O . TYR A 1 280 ? -22.016 -13.414 -7.066 1 98.81 280 TYR A O 1
ATOM 2198 N N . LYS A 1 281 ? -21.938 -14.602 -5.191 1 98.5 281 LYS A N 1
ATOM 2199 C CA . LYS A 1 281 ? -23.156 -15.344 -5.496 1 98.5 281 LYS A CA 1
ATOM 2200 C C . LYS A 1 281 ? -24.391 -14.445 -5.418 1 98.5 281 LYS A C 1
ATOM 2202 O O . LYS A 1 281 ? -25.281 -14.539 -6.254 1 98.5 281 LYS A O 1
ATOM 2207 N N . LYS A 1 282 ? -24.406 -13.617 -4.418 1 98.38 282 LYS A N 1
ATOM 2208 C CA . LYS A 1 282 ? -25.562 -12.734 -4.234 1 98.38 282 LYS A CA 1
ATOM 2209 C C . LYS A 1 282 ? -25.766 -11.836 -5.453 1 98.38 282 LYS A C 1
ATOM 2211 O O . LYS A 1 282 ? -26.891 -11.617 -5.883 1 98.38 282 LYS A O 1
ATOM 2216 N N . PHE A 1 283 ? -24.734 -11.367 -5.973 1 98.44 283 PHE A N 1
ATOM 2217 C CA . PHE A 1 283 ? -24.859 -10.375 -7.031 1 98.44 283 PHE A CA 1
ATOM 2218 C C . PHE A 1 283 ? -24.531 -10.984 -8.391 1 98.44 283 PHE A C 1
ATOM 2220 O O . PHE A 1 283 ? -24.234 -10.258 -9.344 1 98.44 283 PHE A O 1
ATOM 2227 N N . ASP A 1 284 ? -24.438 -12.25 -8.477 1 97.88 284 ASP A N 1
ATOM 2228 C CA . ASP A 1 284 ? -24.375 -13.062 -9.688 1 97.88 284 ASP A CA 1
ATOM 2229 C C . ASP A 1 284 ? -23.125 -12.75 -10.492 1 97.88 284 ASP A C 1
ATOM 2231 O O . ASP A 1 284 ? -23.188 -12.578 -11.711 1 97.88 284 ASP A O 1
ATOM 2235 N N . TYR A 1 285 ? -22.031 -12.484 -9.727 1 98.5 285 TYR A N 1
ATOM 2236 C CA . TYR A 1 285 ? -20.75 -12.422 -10.406 1 98.5 285 TYR A CA 1
ATOM 2237 C C . TYR A 1 285 ? -20.297 -13.805 -10.852 1 98.5 285 TYR A C 1
ATOM 2239 O O . TYR A 1 285 ? -20.438 -14.781 -10.109 1 98.5 285 TYR A O 1
ATOM 2247 N N . LYS A 1 286 ? -19.75 -13.914 -12.008 1 97.88 286 LYS A N 1
ATOM 2248 C CA . LYS A 1 286 ? -19.391 -15.203 -12.602 1 97.88 286 LYS A CA 1
ATOM 2249 C C . LYS A 1 286 ? -17.984 -15.633 -12.172 1 97.88 286 LYS A C 1
ATOM 2251 O O . LYS A 1 286 ? -17.625 -16.797 -12.305 1 97.88 286 LYS A O 1
ATOM 2256 N N . THR A 1 287 ? -17.188 -14.688 -11.703 1 98.75 287 THR A N 1
ATOM 2257 C CA . THR A 1 287 ? -15.836 -14.977 -11.258 1 98.75 287 THR A CA 1
ATOM 2258 C C . THR A 1 287 ? -15.836 -16.109 -10.242 1 98.75 287 THR A C 1
ATOM 2260 O O . THR A 1 287 ? -16.641 -16.109 -9.297 1 98.75 287 THR A O 1
ATOM 2263 N N . ILE A 1 288 ? -14.961 -17.078 -10.406 1 97.75 288 ILE A N 1
ATOM 2264 C CA . ILE A 1 288 ? -14.836 -18.25 -9.531 1 97.75 288 ILE A CA 1
ATOM 2265 C C . ILE A 1 288 ? -14.047 -17.859 -8.281 1 97.75 288 ILE A C 1
ATOM 2267 O O . ILE A 1 288 ? -12.992 -17.234 -8.375 1 97.75 288 ILE A O 1
ATOM 2271 N N . VAL A 1 289 ? -14.562 -18.203 -7.109 1 98.5 289 VAL A N 1
ATOM 2272 C CA . VAL A 1 289 ? -13.844 -18.016 -5.855 1 98.5 289 VAL A CA 1
ATOM 2273 C C . VAL A 1 289 ? -13.109 -19.297 -5.48 1 98.5 289 VAL A C 1
ATOM 2275 O O . VAL A 1 289 ? -13.734 -20.328 -5.223 1 98.5 289 VAL A O 1
ATOM 2278 N N . MET A 1 290 ? -11.789 -19.203 -5.426 1 97.62 290 MET A N 1
ATOM 2279 C CA . MET A 1 290 ? -10.977 -20.359 -5.039 1 97.62 290 MET A CA 1
ATOM 2280 C C . MET A 1 290 ? -10.203 -20.078 -3.754 1 97.62 290 MET A C 1
ATOM 2282 O O . MET A 1 290 ? -9.18 -19.391 -3.777 1 97.62 290 MET A O 1
ATOM 2286 N N . GLY A 1 291 ? -10.727 -20.609 -2.664 1 97.25 291 GLY A N 1
ATOM 2287 C CA . GLY A 1 291 ? -9.945 -20.484 -1.441 1 97.25 291 GLY A CA 1
ATOM 2288 C C . GLY A 1 291 ? -8.562 -21.094 -1.562 1 97.25 291 GLY A C 1
ATOM 2289 O O . GLY A 1 291 ? -8.391 -22.172 -2.146 1 97.25 291 GLY A O 1
ATOM 2290 N N . ALA A 1 292 ? -7.543 -20.344 -1.014 1 96.5 292 ALA A N 1
ATOM 2291 C CA . ALA A 1 292 ? -6.156 -20.766 -1.194 1 96.5 292 ALA A CA 1
ATOM 2292 C C . ALA A 1 292 ? -5.352 -20.562 0.087 1 96.5 292 ALA A C 1
ATOM 2294 O O . ALA A 1 292 ? -5.801 -19.891 1.011 1 96.5 292 ALA A O 1
ATOM 2295 N N . SER A 1 293 ? -4.16 -21.188 0.192 1 95.81 293 SER A N 1
ATOM 2296 C CA . SER A 1 293 ? -3.182 -20.984 1.252 1 95.81 293 SER A CA 1
ATOM 2297 C C . SER A 1 293 ? -3.715 -21.453 2.602 1 95.81 293 SER A C 1
ATOM 2299 O O . SER A 1 293 ? -3.725 -20.688 3.57 1 95.81 293 SER A O 1
ATOM 2301 N N . PHE A 1 294 ? -4.105 -22.719 2.602 1 96.94 294 PHE A N 1
ATOM 2302 C CA . PHE A 1 294 ? -4.664 -23.266 3.828 1 96.94 294 PHE A CA 1
ATOM 2303 C C . PHE A 1 294 ? -3.555 -23.688 4.789 1 96.94 294 PHE A C 1
ATOM 2305 O O . PHE A 1 294 ? -2.48 -24.109 4.355 1 96.94 294 PHE A O 1
ATOM 2312 N N . ARG A 1 295 ? -3.889 -23.641 6.113 1 97.5 295 ARG A N 1
ATOM 2313 C CA . ARG A 1 295 ? -2.951 -24.062 7.152 1 97.5 295 ARG A CA 1
ATOM 2314 C C . ARG A 1 295 ? -3.402 -25.359 7.805 1 97.5 295 ARG A C 1
ATOM 2316 O O . ARG A 1 295 ? -2.588 -26.094 8.367 1 97.5 295 ARG A O 1
ATOM 2323 N N . ASN A 1 296 ? -4.68 -25.672 7.738 1 96.44 296 ASN A N 1
ATOM 2324 C CA . ASN A 1 296 ? -5.223 -26.859 8.398 1 96.44 296 ASN A CA 1
ATOM 2325 C C . ASN A 1 296 ? -6.527 -27.312 7.75 1 96.44 296 ASN A C 1
ATOM 2327 O O . ASN A 1 296 ? -7.129 -26.578 6.969 1 96.44 296 ASN A O 1
ATOM 2331 N N . ILE A 1 297 ? -6.949 -28.5 8.047 1 94.44 297 ILE A N 1
ATOM 2332 C CA . ILE A 1 297 ? -8.109 -29.078 7.379 1 94.44 297 ILE A CA 1
ATOM 2333 C C . ILE A 1 297 ? -9.391 -28.422 7.91 1 94.44 297 ILE A C 1
ATOM 2335 O O . ILE A 1 297 ? -10.438 -28.484 7.262 1 94.44 297 ILE A O 1
ATOM 2339 N N . GLY A 1 298 ? -9.32 -27.844 9.117 1 96.06 298 GLY A N 1
ATOM 2340 C CA . GLY A 1 298 ? -10.469 -27.094 9.625 1 96.06 298 GLY A CA 1
ATOM 2341 C C . GLY A 1 298 ? -10.891 -25.953 8.711 1 96.06 298 GLY A C 1
ATOM 2342 O O . GLY A 1 298 ? -12.078 -25.734 8.492 1 96.06 298 GLY A O 1
ATOM 2343 N N . GLU A 1 299 ? -9.906 -25.219 8.18 1 97.75 299 GLU A N 1
ATOM 2344 C CA . GLU A 1 299 ? -10.172 -24.141 7.234 1 97.75 299 GLU A CA 1
ATOM 2345 C C . GLU A 1 299 ? -10.883 -24.656 5.988 1 97.75 299 GLU A C 1
ATOM 2347 O O . GLU A 1 299 ? -11.844 -24.047 5.508 1 97.75 299 GLU A O 1
ATOM 2352 N N . ILE A 1 300 ? -10.414 -25.781 5.516 1 95.56 300 ILE A N 1
ATOM 2353 C CA . ILE A 1 300 ? -10.93 -26.391 4.293 1 95.56 300 ILE A CA 1
ATOM 2354 C C . ILE A 1 300 ? -12.383 -26.812 4.5 1 95.56 300 ILE A C 1
ATOM 2356 O O . ILE A 1 300 ? -13.25 -26.5 3.682 1 95.56 300 ILE A O 1
ATOM 2360 N N . LYS A 1 301 ? -12.602 -27.469 5.605 1 94 301 LYS A N 1
ATOM 2361 C CA . LYS A 1 301 ? -13.953 -27.922 5.91 1 94 301 LYS A CA 1
ATOM 2362 C C . LYS A 1 301 ? -14.906 -26.75 6.105 1 94 301 LYS A C 1
ATOM 2364 O O . LYS A 1 301 ? -16.078 -26.828 5.715 1 94 301 LYS A O 1
ATOM 2369 N N . ALA A 1 302 ? -14.391 -25.703 6.648 1 97.19 302 ALA A N 1
ATOM 2370 C CA . ALA A 1 302 ? -15.211 -24.516 6.934 1 97.19 302 ALA A CA 1
ATOM 2371 C C . ALA A 1 302 ? -15.578 -23.781 5.652 1 97.19 302 ALA A C 1
ATOM 2373 O O . ALA A 1 302 ? -16.484 -22.953 5.641 1 97.19 302 ALA A O 1
ATOM 2374 N N . LEU A 1 303 ? -14.859 -24.094 4.535 1 97.19 303 LEU A N 1
ATOM 2375 C CA . LEU A 1 303 ? -15.141 -23.422 3.268 1 97.19 303 LEU A CA 1
ATOM 2376 C C . LEU A 1 303 ? -15.711 -24.406 2.248 1 97.19 303 LEU A C 1
ATOM 2378 O O . LEU A 1 303 ? -15.711 -24.141 1.047 1 97.19 303 LEU A O 1
ATOM 2382 N N . ALA A 1 304 ? -16.156 -25.594 2.816 1 93.62 304 ALA A N 1
ATOM 2383 C CA . ALA A 1 304 ? -16.812 -26.578 1.952 1 93.62 304 ALA A CA 1
ATOM 2384 C C . ALA A 1 304 ? -18.016 -25.953 1.258 1 93.62 304 ALA A C 1
ATOM 2386 O O . ALA A 1 304 ? -18.875 -25.328 1.906 1 93.62 304 ALA A O 1
ATOM 2387 N N . GLY A 1 305 ? -18.078 -26.078 -0.025 1 93.81 305 GLY A N 1
ATOM 2388 C CA . GLY A 1 305 ? -19.125 -25.469 -0.824 1 93.81 305 GLY A CA 1
ATOM 2389 C C . GLY A 1 305 ? -18.641 -24.297 -1.664 1 93.81 305 GLY A C 1
ATOM 2390 O O . GLY A 1 305 ? -19.344 -23.844 -2.559 1 93.81 305 GLY A O 1
ATOM 2391 N N . CYS A 1 306 ? -17.406 -23.844 -1.328 1 95.06 306 CYS A N 1
ATOM 2392 C CA . CYS A 1 306 ? -16.781 -22.828 -2.16 1 95.06 306 CYS A CA 1
ATOM 2393 C C . CYS A 1 306 ? -16.625 -23.312 -3.596 1 95.06 306 CYS A C 1
ATOM 2395 O O . CYS A 1 306 ? -16.656 -24.516 -3.855 1 95.06 306 CYS A O 1
ATOM 2397 N N . ASP A 1 307 ? -16.531 -22.422 -4.527 1 95.5 307 ASP A N 1
ATOM 2398 C CA . ASP A 1 307 ? -16.422 -22.844 -5.918 1 95.5 307 ASP A CA 1
ATOM 2399 C C . ASP A 1 307 ? -15.242 -23.797 -6.109 1 95.5 307 ASP A C 1
ATOM 2401 O O . ASP A 1 307 ? -15.391 -24.875 -6.707 1 95.5 307 ASP A O 1
ATOM 2405 N N . PHE A 1 308 ? -14.094 -23.359 -5.719 1 94.25 308 PHE A N 1
ATOM 2406 C CA . PHE A 1 308 ? -12.875 -24.156 -5.793 1 94.25 308 PHE A CA 1
ATOM 2407 C C . PHE A 1 308 ? -12.039 -23.984 -4.531 1 94.25 308 PHE A C 1
ATOM 2409 O O . PHE A 1 308 ? -12.195 -22.984 -3.807 1 94.25 308 PHE A O 1
ATOM 2416 N N . LEU A 1 309 ? -11.289 -24.984 -4.207 1 94.06 309 LEU A N 1
ATOM 2417 C CA . LEU A 1 309 ? -10.266 -24.938 -3.174 1 94.06 309 LEU A CA 1
ATOM 2418 C C . LEU A 1 309 ? -8.945 -25.5 -3.697 1 94.06 309 LEU A C 1
ATOM 2420 O O . LEU A 1 309 ? -8.922 -26.531 -4.363 1 94.06 309 LEU A O 1
ATOM 2424 N N . THR A 1 310 ? -7.918 -24.766 -3.518 1 92.25 310 THR A N 1
ATOM 2425 C CA . THR A 1 310 ? -6.598 -25.328 -3.803 1 92.25 310 THR A CA 1
ATOM 2426 C C . THR A 1 310 ? -5.945 -25.844 -2.527 1 92.25 310 THR A C 1
ATOM 2428 O O . THR A 1 310 ? -5.691 -25.078 -1.594 1 92.25 310 THR A O 1
ATOM 2431 N N . ILE A 1 311 ? -5.77 -27.125 -2.5 1 90.38 311 ILE A N 1
ATOM 2432 C CA . ILE A 1 311 ? -5.359 -27.828 -1.287 1 90.38 311 ILE A CA 1
ATOM 2433 C C . ILE A 1 311 ? -4 -28.5 -1.506 1 90.38 311 ILE A C 1
ATOM 2435 O O . ILE A 1 311 ? -3.777 -29.141 -2.531 1 90.38 311 ILE A O 1
ATOM 2439 N N . SER A 1 312 ? -3.105 -28.312 -0.558 1 86.88 312 SER A N 1
ATOM 2440 C CA . SER A 1 312 ? -1.796 -28.938 -0.665 1 86.88 312 SER A CA 1
ATOM 2441 C C . SER A 1 312 ? -1.898 -30.453 -0.512 1 86.88 312 SER A C 1
ATOM 2443 O O . SER A 1 312 ? -2.838 -30.953 0.107 1 86.88 312 SER A O 1
ATOM 2445 N N . PRO A 1 313 ? -0.879 -31.141 -1.042 1 82.56 313 PRO A N 1
ATOM 2446 C CA . PRO A 1 313 ? -0.9 -32.594 -0.885 1 82.56 313 PRO A CA 1
ATOM 2447 C C . PRO A 1 313 ? -0.923 -33.031 0.578 1 82.56 313 PRO A C 1
ATOM 2449 O O . PRO A 1 313 ? -1.614 -34 0.93 1 82.56 313 PRO A O 1
ATOM 2452 N N . LYS A 1 314 ? -0.188 -32.344 1.39 1 85.69 314 LYS A N 1
ATOM 2453 C CA . LYS A 1 314 ? -0.138 -32.688 2.814 1 85.69 314 LYS A CA 1
ATOM 2454 C C . LYS A 1 314 ? -1.523 -32.594 3.445 1 85.69 314 LYS A C 1
ATOM 2456 O O . LYS A 1 314 ? -1.952 -33.5 4.145 1 85.69 314 LYS A O 1
ATOM 2461 N N . LEU A 1 315 ? -2.238 -31.562 3.176 1 90.69 315 LEU A N 1
ATOM 2462 C CA . LEU A 1 315 ? -3.555 -31.359 3.771 1 90.69 315 LEU A CA 1
ATOM 2463 C C . LEU A 1 315 ? -4.586 -32.281 3.137 1 90.69 315 LEU A C 1
ATOM 2465 O O . LEU A 1 315 ? -5.531 -32.719 3.801 1 90.69 315 LEU A O 1
ATOM 2469 N N . LEU A 1 316 ? -4.445 -32.594 1.89 1 85.94 316 LEU A N 1
ATOM 2470 C CA . LEU A 1 316 ? -5.324 -33.562 1.235 1 85.94 316 LEU A CA 1
ATOM 2471 C C . LEU A 1 316 ? -5.215 -34.938 1.893 1 85.94 316 LEU A C 1
ATOM 2473 O O . LEU A 1 316 ? -6.219 -35.625 2.084 1 85.94 316 LEU A O 1
ATOM 2477 N N . GLY A 1 317 ? -3.945 -35.344 2.168 1 84.31 317 GLY A N 1
ATOM 2478 C CA . GLY A 1 317 ? -3.734 -36.594 2.891 1 84.31 317 GLY A CA 1
ATOM 2479 C C . GLY A 1 317 ? -4.426 -36.625 4.242 1 84.31 317 GLY A C 1
ATOM 2480 O O . GLY A 1 317 ? -5.016 -37.625 4.617 1 84.31 317 GLY A O 1
ATOM 2481 N N . GLU A 1 318 ? -4.363 -35.5 4.887 1 88.5 318 GLU A N 1
ATOM 2482 C CA . GLU A 1 318 ? -5.016 -35.375 6.188 1 88.5 318 GLU A CA 1
ATOM 2483 C C . GLU A 1 318 ? -6.535 -35.438 6.051 1 88.5 318 GLU A C 1
ATOM 2485 O O . GLU A 1 318 ? -7.211 -36.062 6.879 1 88.5 318 GLU A O 1
ATOM 2490 N N . LEU A 1 319 ? -7.004 -34.844 5.039 1 86.12 319 LEU A N 1
ATOM 2491 C CA . LEU A 1 319 ? -8.445 -34.812 4.797 1 86.12 319 LEU A CA 1
ATOM 2492 C C . LEU A 1 319 ? -8.961 -36.219 4.484 1 86.12 319 LEU A C 1
ATOM 2494 O O . LEU A 1 319 ? -10.062 -36.594 4.891 1 86.12 319 LEU A O 1
ATOM 2498 N N . LEU A 1 320 ? -8.25 -37 3.75 1 82.06 320 LEU A N 1
ATOM 2499 C CA . LEU A 1 320 ? -8.633 -38.344 3.359 1 82.06 320 LEU A CA 1
ATOM 2500 C C . LEU A 1 320 ? -8.664 -39.281 4.57 1 82.06 320 LEU A C 1
ATOM 2502 O O . LEU A 1 320 ? -9.414 -40.25 4.59 1 82.06 320 LEU A O 1
ATOM 2506 N N . LYS A 1 321 ? -7.863 -38.906 5.578 1 84.75 321 LYS A N 1
ATOM 2507 C CA . LYS A 1 321 ? -7.816 -39.688 6.801 1 84.75 321 LYS A CA 1
ATOM 2508 C C . LYS A 1 321 ? -8.922 -39.281 7.77 1 84.75 321 LYS A C 1
ATOM 2510 O O . LYS A 1 321 ? -9.234 -40 8.711 1 84.75 321 LYS A O 1
ATOM 2515 N N . ASP A 1 322 ? -9.344 -38.156 7.418 1 82.62 322 ASP A N 1
ATOM 2516 C CA . ASP A 1 322 ? -10.414 -37.625 8.273 1 82.62 322 ASP A CA 1
ATOM 2517 C C . ASP A 1 322 ? -11.75 -38.281 7.922 1 82.62 322 ASP A C 1
ATOM 2519 O O . ASP A 1 322 ? -12.234 -38.125 6.793 1 82.62 322 ASP A O 1
ATOM 2523 N N . ASN A 1 323 ? -12.406 -39 8.805 1 79.25 323 ASN A N 1
ATOM 2524 C CA . ASN A 1 323 ? -13.617 -39.75 8.562 1 79.25 323 ASN A CA 1
ATOM 2525 C C . ASN A 1 323 ? -14.875 -38.938 8.875 1 79.25 323 ASN A C 1
ATOM 2527 O O . ASN A 1 323 ? -15.984 -39.469 8.82 1 79.25 323 ASN A O 1
ATOM 2531 N N . SER A 1 324 ? -14.594 -37.75 9.109 1 77.44 324 SER A N 1
ATOM 2532 C CA . SER A 1 324 ? -15.773 -36.938 9.422 1 77.44 324 SER A CA 1
ATOM 2533 C C . SER A 1 324 ? -16.562 -36.594 8.164 1 77.44 324 SER A C 1
ATOM 2535 O O . SER A 1 324 ? -15.984 -36.5 7.074 1 77.44 324 SER A O 1
ATOM 2537 N N . LYS A 1 325 ? -17.906 -36.562 8.383 1 78.94 325 LYS A N 1
ATOM 2538 C CA . LYS A 1 325 ? -18.766 -36.188 7.27 1 78.94 325 LYS A CA 1
ATOM 2539 C C . LYS A 1 325 ? -18.531 -34.75 6.859 1 78.94 325 LYS A C 1
ATOM 2541 O O . LYS A 1 325 ? -18.391 -33.875 7.711 1 78.94 325 LYS A O 1
ATOM 2546 N N . LEU A 1 326 ? -18.359 -34.562 5.562 1 83.62 326 LEU A N 1
ATOM 2547 C CA . LEU A 1 326 ? -18.203 -33.219 5.008 1 83.62 326 LEU A CA 1
ATOM 2548 C C . LEU A 1 326 ? -19.531 -32.656 4.539 1 83.62 326 LEU A C 1
ATOM 2550 O O . LEU A 1 326 ? -20.219 -33.281 3.717 1 83.62 326 LEU A O 1
ATOM 2554 N N . THR A 1 327 ? -20 -31.625 5.258 1 84.94 327 THR A N 1
ATOM 2555 C CA . THR A 1 327 ? -21.203 -30.922 4.852 1 84.94 327 THR A CA 1
ATOM 2556 C C . THR A 1 327 ? -20.859 -29.547 4.297 1 84.94 327 THR A C 1
ATOM 2558 O O . THR A 1 327 ? -20.031 -28.828 4.867 1 84.94 327 THR A O 1
ATOM 2561 N N . PRO A 1 328 ? -21.531 -29.219 3.189 1 90.06 328 PRO A N 1
ATOM 2562 C CA . PRO A 1 328 ? -21.266 -27.875 2.674 1 90.06 328 PRO A CA 1
ATOM 2563 C C . PRO A 1 328 ? -21.656 -26.766 3.662 1 90.06 328 PRO A C 1
ATOM 2565 O O . PRO A 1 328 ? -22.75 -26.812 4.238 1 90.06 328 PRO A O 1
ATOM 2568 N N . VAL A 1 329 ? -20.719 -25.922 3.846 1 93.25 329 VAL A N 1
ATOM 2569 C CA . VAL A 1 329 ? -20.953 -24.781 4.727 1 93.25 329 VAL A CA 1
ATOM 2570 C C . VAL A 1 329 ? -21.422 -23.578 3.906 1 93.25 329 VAL A C 1
ATOM 2572 O O . VAL A 1 329 ? -22.266 -22.797 4.359 1 93.25 329 VAL A O 1
ATOM 2575 N N . LEU A 1 330 ? -20.922 -23.438 2.633 1 96.38 330 LEU A N 1
ATOM 2576 C CA . LEU A 1 330 ? -21.281 -22.344 1.735 1 96.38 330 LEU A CA 1
ATOM 2577 C C . LEU A 1 330 ? -22.234 -22.828 0.641 1 96.38 330 LEU A C 1
ATOM 2579 O O . LEU A 1 330 ? -22.094 -23.953 0.159 1 96.38 330 LEU A O 1
ATOM 2583 N N . SER A 1 331 ? -23.234 -22.062 0.315 1 95.12 331 SER A N 1
ATOM 2584 C CA . SER A 1 331 ? -24.156 -22.344 -0.783 1 95.12 331 SER A CA 1
ATOM 2585 C C . SER A 1 331 ? -24.656 -21.062 -1.427 1 95.12 331 SER A C 1
ATOM 2587 O O . SER A 1 331 ? -24.781 -20.031 -0.762 1 95.12 331 SER A O 1
ATOM 2589 N N . ALA A 1 332 ? -24.969 -21.203 -2.66 1 96.31 332 ALA A N 1
ATOM 2590 C CA . ALA A 1 332 ? -25.516 -20.062 -3.385 1 96.31 332 ALA A CA 1
ATOM 2591 C C . ALA A 1 332 ? -26.828 -19.594 -2.77 1 96.31 332 ALA A C 1
ATOM 2593 O O . ALA A 1 332 ? -27.109 -18.406 -2.705 1 96.31 332 ALA A O 1
ATOM 2594 N N . LYS A 1 333 ? -27.625 -20.547 -2.336 1 95.38 333 LYS A N 1
ATOM 2595 C CA . LYS A 1 333 ? -28.922 -20.219 -1.733 1 95.38 333 LYS A CA 1
ATOM 2596 C C . LYS A 1 333 ? -28.75 -19.391 -0.47 1 95.38 333 LYS A C 1
ATOM 2598 O O . LYS A 1 333 ? -29.438 -18.375 -0.29 1 95.38 333 LYS A O 1
ATOM 2603 N N . ALA A 1 334 ? -27.859 -19.828 0.339 1 95.94 334 ALA A N 1
ATOM 2604 C CA . ALA A 1 334 ? -27.594 -19.094 1.572 1 95.94 334 ALA A CA 1
ATOM 2605 C C . ALA A 1 334 ? -27.016 -17.719 1.273 1 95.94 334 ALA A C 1
ATOM 2607 O O . ALA A 1 334 ? -27.328 -16.75 1.964 1 95.94 334 ALA A O 1
ATOM 2608 N N . ALA A 1 335 ? -26.172 -17.609 0.276 1 97.62 335 ALA A N 1
ATOM 2609 C CA . ALA A 1 335 ? -25.547 -16.344 -0.117 1 97.62 335 ALA A CA 1
ATOM 2610 C C . ALA A 1 335 ? -26.594 -15.336 -0.573 1 97.62 335 ALA A C 1
ATOM 2612 O O . ALA A 1 335 ? -26.469 -14.141 -0.278 1 97.62 335 ALA A O 1
ATOM 2613 N N . GLN A 1 336 ? -27.656 -15.758 -1.272 1 96.81 336 GLN A N 1
ATOM 2614 C CA . GLN A 1 336 ? -28.719 -14.898 -1.79 1 96.81 336 GLN A CA 1
ATOM 2615 C C . GLN A 1 336 ? -29.484 -14.227 -0.655 1 96.81 336 GLN A C 1
ATOM 2617 O O . GLN A 1 336 ? -30 -13.117 -0.816 1 96.81 336 GLN A O 1
ATOM 2622 N N . ALA A 1 337 ? -29.5 -14.867 0.5 1 96.19 337 ALA A N 1
ATOM 2623 C CA . ALA A 1 337 ? -30.266 -14.375 1.641 1 96.19 337 ALA A CA 1
ATOM 2624 C C . ALA A 1 337 ? -29.438 -13.414 2.488 1 96.19 337 ALA A C 1
ATOM 2626 O O . ALA A 1 337 ? -29.938 -12.82 3.443 1 96.19 337 ALA A O 1
ATOM 2627 N N . SER A 1 338 ? -28.203 -13.195 2.086 1 95.56 338 SER A N 1
ATOM 2628 C CA . SER A 1 338 ? -27.344 -12.328 2.883 1 95.56 338 SER A CA 1
ATOM 2629 C C . SER A 1 338 ? -27.781 -10.875 2.795 1 95.56 338 SER A C 1
ATOM 2631 O O . SER A 1 338 ? -28.516 -10.492 1.881 1 95.56 338 SER A O 1
ATOM 2633 N N . ASN A 1 339 ? -27.266 -10.031 3.785 1 96.31 339 ASN A N 1
ATOM 2634 C CA . ASN A 1 339 ? -27.609 -8.617 3.818 1 96.31 339 ASN A CA 1
ATOM 2635 C C . ASN A 1 339 ? -26.531 -7.758 3.184 1 96.31 339 ASN A C 1
ATOM 2637 O O . ASN A 1 339 ? -26.453 -6.551 3.438 1 96.31 339 ASN A O 1
ATOM 2641 N N . LEU A 1 340 ? -25.75 -8.383 2.334 1 97.25 340 LEU A N 1
ATOM 2642 C CA . LEU A 1 340 ? -24.672 -7.648 1.68 1 97.25 340 LEU A CA 1
ATOM 2643 C C . LEU A 1 340 ? -25.219 -6.672 0.649 1 97.25 340 LEU A C 1
ATOM 2645 O O . LEU A 1 340 ? -26.219 -6.961 -0.015 1 97.25 340 LEU A O 1
ATOM 2649 N N . GLU A 1 341 ? -24.625 -5.504 0.578 1 97.69 341 GLU A N 1
ATOM 2650 C CA . GLU A 1 341 ? -25 -4.496 -0.414 1 97.69 341 GLU A CA 1
ATOM 2651 C C . GLU A 1 341 ? -23.953 -4.41 -1.52 1 97.69 341 GLU A C 1
ATOM 2653 O O . GLU A 1 341 ? -22.75 -4.547 -1.261 1 97.69 341 GLU A O 1
ATOM 2658 N N . LYS A 1 342 ? -24.469 -4.152 -2.707 1 97.81 342 LYS A N 1
ATOM 2659 C CA . LYS A 1 342 ? -23.562 -4.062 -3.85 1 97.81 342 LYS A CA 1
ATOM 2660 C C . LYS A 1 342 ? -22.797 -2.75 -3.838 1 97.81 342 LYS A C 1
ATOM 2662 O O . LYS A 1 342 ? -23.359 -1.693 -3.545 1 97.81 342 LYS A O 1
ATOM 2667 N N . ILE A 1 343 ? -21.516 -2.814 -4.148 1 97.44 343 ILE A N 1
ATOM 2668 C CA . ILE A 1 343 ? -20.703 -1.604 -4.219 1 97.44 343 ILE A CA 1
ATOM 2669 C C . ILE A 1 343 ? -19.938 -1.575 -5.539 1 97.44 343 ILE A C 1
ATOM 2671 O O . ILE A 1 343 ? -19.734 -2.615 -6.168 1 97.44 343 ILE A O 1
ATOM 2675 N N . HIS A 1 344 ? -19.594 -0.383 -6.012 1 97.94 344 HIS A N 1
ATOM 2676 C CA . HIS A 1 344 ? -18.75 -0.153 -7.18 1 97.94 344 HIS A CA 1
ATOM 2677 C C . HIS A 1 344 ? -17.422 0.495 -6.789 1 97.94 344 HIS A C 1
ATOM 2679 O O . HIS A 1 344 ? -17.406 1.428 -5.98 1 97.94 344 HIS A O 1
ATOM 2685 N N . LEU A 1 345 ? -16.344 -0.022 -7.383 1 98.44 345 LEU A N 1
ATOM 2686 C CA . LEU A 1 345 ? -15.031 0.508 -7.016 1 98.44 345 LEU A CA 1
ATOM 2687 C C . LEU A 1 345 ? -14.281 0.989 -8.25 1 98.44 345 LEU A C 1
ATOM 2689 O O . LEU A 1 345 ? -13.812 0.179 -9.055 1 98.44 345 LEU A O 1
ATOM 2693 N N . ASP A 1 346 ? -14.211 2.332 -8.406 1 98.44 346 ASP A N 1
ATOM 2694 C CA . ASP A 1 346 ? -13.172 2.857 -9.289 1 98.44 346 ASP A CA 1
ATOM 2695 C C . ASP A 1 346 ? -11.82 2.9 -8.578 1 98.44 346 ASP A C 1
ATOM 2697 O O . ASP A 1 346 ? -11.688 2.418 -7.453 1 98.44 346 ASP A O 1
ATOM 2701 N N . GLU A 1 347 ? -10.797 3.375 -9.25 1 98.56 347 GLU A N 1
ATOM 2702 C CA . GLU A 1 347 ? -9.438 3.271 -8.734 1 98.56 347 GLU A CA 1
ATOM 2703 C C . GLU A 1 347 ? -9.312 3.939 -7.363 1 98.56 347 GLU A C 1
ATOM 2705 O O . GLU A 1 347 ? -8.766 3.355 -6.43 1 98.56 347 GLU A O 1
ATOM 2710 N N . LYS A 1 348 ? -9.75 5.184 -7.25 1 98.5 348 LYS A N 1
ATOM 2711 C CA . LYS A 1 348 ? -9.594 5.91 -5.996 1 98.5 348 LYS A CA 1
ATOM 2712 C C . LYS A 1 348 ? -10.359 5.223 -4.863 1 98.5 348 LYS A C 1
ATOM 2714 O O . LYS A 1 348 ? -9.867 5.141 -3.738 1 98.5 348 LYS A O 1
ATOM 2719 N N . ALA A 1 349 ? -11.609 4.785 -5.148 1 98.5 349 ALA A N 1
ATOM 2720 C CA . ALA A 1 349 ? -12.398 4.074 -4.148 1 98.5 349 ALA A CA 1
ATOM 2721 C C . ALA A 1 349 ? -11.727 2.764 -3.748 1 98.5 349 ALA A C 1
ATOM 2723 O O . ALA A 1 349 ? -11.742 2.383 -2.576 1 98.5 349 ALA A O 1
ATOM 2724 N N . PHE A 1 350 ? -11.18 2.053 -4.727 1 98.81 350 PHE A N 1
ATOM 2725 C CA . PHE A 1 350 ? -10.469 0.81 -4.461 1 98.81 350 PHE A CA 1
ATOM 2726 C C . PHE A 1 350 ? -9.289 1.053 -3.527 1 98.81 350 PHE A C 1
ATOM 2728 O O . PHE A 1 350 ? -9.133 0.355 -2.523 1 98.81 350 PHE A O 1
ATOM 2735 N N . ARG A 1 351 ? -8.477 2.004 -3.885 1 98.81 351 ARG A N 1
ATOM 2736 C CA . ARG A 1 351 ? -7.27 2.266 -3.113 1 98.81 351 ARG A CA 1
ATOM 2737 C C . ARG A 1 351 ? -7.609 2.719 -1.697 1 98.81 351 ARG A C 1
ATOM 2739 O O . ARG A 1 351 ? -6.934 2.34 -0.739 1 98.81 351 ARG A O 1
ATOM 2746 N N . TRP A 1 352 ? -8.625 3.498 -1.543 1 98.62 352 TRP A N 1
ATOM 2747 C CA . TRP A 1 352 ? -9.062 3.938 -0.221 1 98.62 352 TRP A CA 1
ATOM 2748 C C . TRP A 1 352 ? -9.531 2.754 0.62 1 98.62 352 TRP A C 1
ATOM 2750 O O . TRP A 1 352 ? -9.062 2.561 1.744 1 98.62 352 TRP A O 1
ATOM 2760 N N . LEU A 1 353 ? -10.453 1.97 0.048 1 98.56 353 LEU A N 1
ATOM 2761 C CA . LEU A 1 353 ? -11.023 0.855 0.791 1 98.56 353 LEU A CA 1
ATOM 2762 C C . LEU A 1 353 ? -9.961 -0.184 1.125 1 98.56 353 LEU A C 1
ATOM 2764 O O . LEU A 1 353 ? -9.984 -0.776 2.207 1 98.56 353 LEU A O 1
ATOM 2768 N N . HIS A 1 354 ? -9.047 -0.48 0.177 1 98.81 354 HIS A N 1
ATOM 2769 C CA . HIS A 1 354 ? -7.953 -1.397 0.456 1 98.81 354 HIS A CA 1
ATOM 2770 C C . HIS A 1 354 ? -7.07 -0.875 1.587 1 98.81 354 HIS A C 1
ATOM 2772 O O . HIS A 1 354 ? -6.668 -1.638 2.469 1 98.81 354 HIS A O 1
ATOM 2778 N N . ASN A 1 355 ? -6.793 0.415 1.578 1 98.75 355 ASN A N 1
ATOM 2779 C CA . ASN A 1 355 ? -5.945 1.02 2.602 1 98.75 355 ASN A CA 1
ATOM 2780 C C . ASN A 1 355 ? -6.566 0.886 3.99 1 98.75 355 ASN A C 1
ATOM 2782 O O . ASN A 1 355 ? -5.848 0.83 4.992 1 98.75 355 ASN A O 1
ATOM 2786 N N . GLU A 1 356 ? -7.844 0.835 4.094 1 98.12 356 GLU A N 1
ATOM 2787 C CA . GLU A 1 356 ? -8.539 0.748 5.375 1 98.12 356 GLU A CA 1
ATOM 2788 C C . GLU A 1 356 ? -8.297 -0.604 6.039 1 98.12 356 GLU A C 1
ATOM 2790 O O . GLU A 1 356 ? -8.547 -0.765 7.238 1 98.12 356 GLU A O 1
ATOM 2795 N N . ASP A 1 357 ? -7.848 -1.551 5.258 1 98.56 357 ASP A N 1
ATOM 2796 C CA . ASP A 1 357 ? -7.566 -2.889 5.77 1 98.56 357 ASP A CA 1
ATOM 2797 C C . ASP A 1 357 ? -6.066 -3.088 5.984 1 98.56 357 ASP A C 1
ATOM 2799 O O . ASP A 1 357 ? -5.359 -3.525 5.074 1 98.56 357 ASP A O 1
ATOM 2803 N N . GLN A 1 358 ? -5.652 -2.871 7.211 1 98.62 358 GLN A N 1
ATOM 2804 C CA . GLN A 1 358 ? -4.234 -2.93 7.539 1 98.62 358 GLN A CA 1
ATOM 2805 C C . GLN A 1 358 ? -3.635 -4.277 7.152 1 98.62 358 GLN A C 1
ATOM 2807 O O . GLN A 1 358 ? -2.562 -4.336 6.543 1 98.62 358 GLN A O 1
ATOM 2812 N N . MET A 1 359 ? -4.289 -5.316 7.52 1 98.81 359 MET A N 1
ATOM 2813 C CA . MET A 1 359 ? -3.836 -6.672 7.23 1 98.81 359 MET A CA 1
ATOM 2814 C C . MET A 1 359 ? -3.641 -6.871 5.73 1 98.81 359 MET A C 1
ATOM 2816 O O . MET A 1 359 ? -2.609 -7.387 5.297 1 98.81 359 MET A O 1
ATOM 2820 N N . ALA A 1 360 ? -4.551 -6.438 4.941 1 98.88 360 ALA A N 1
ATOM 2821 C CA . ALA A 1 360 ? -4.52 -6.645 3.496 1 98.88 360 ALA A CA 1
ATOM 2822 C C . ALA A 1 360 ? -3.387 -5.855 2.852 1 98.88 360 ALA A C 1
ATOM 2824 O O . ALA A 1 360 ? -2.705 -6.355 1.953 1 98.88 360 ALA A O 1
ATOM 2825 N N . VAL A 1 361 ? -3.197 -4.629 3.328 1 98.88 361 VAL A N 1
ATOM 2826 C CA . VAL A 1 361 ? -2.121 -3.797 2.803 1 98.88 361 VAL A CA 1
ATOM 2827 C C . VAL A 1 361 ? -0.775 -4.477 3.049 1 98.88 361 VAL A C 1
ATOM 2829 O O . VAL A 1 361 ? 0.042 -4.602 2.135 1 98.88 361 VAL A O 1
ATOM 2832 N N . GLU A 1 362 ? -0.604 -4.891 4.242 1 98.69 362 GLU A N 1
ATOM 2833 C CA . GLU A 1 362 ? 0.679 -5.461 4.645 1 98.69 362 GLU A CA 1
ATOM 2834 C C . GLU A 1 362 ? 0.939 -6.789 3.936 1 98.69 362 GLU A C 1
ATOM 2836 O O . GLU A 1 362 ? 2.051 -7.039 3.461 1 98.69 362 GLU A O 1
ATOM 2841 N N . LYS A 1 363 ? -0.062 -7.59 3.768 1 98.81 363 LYS A N 1
ATOM 2842 C CA . LYS A 1 363 ? 0.134 -8.914 3.191 1 98.81 363 LYS A CA 1
ATOM 2843 C C . LYS A 1 363 ? 0.305 -8.836 1.677 1 98.81 363 LYS A C 1
ATOM 2845 O O . LYS A 1 363 ? 1.044 -9.633 1.089 1 98.81 363 LYS A O 1
ATOM 2850 N N . LEU A 1 364 ? -0.425 -7.926 1.036 1 98.88 364 LEU A N 1
ATOM 2851 C CA . LEU A 1 364 ? -0.208 -7.746 -0.395 1 98.88 364 LEU A CA 1
ATOM 2852 C C . LEU A 1 364 ? 1.223 -7.297 -0.675 1 98.88 364 LEU A C 1
ATOM 2854 O O . LEU A 1 364 ? 1.899 -7.867 -1.534 1 98.88 364 LEU A O 1
ATOM 2858 N N . SER A 1 365 ? 1.636 -6.293 0.082 1 98.81 365 SER A N 1
ATOM 2859 C CA . SER A 1 365 ? 2.988 -5.762 -0.067 1 98.81 365 SER A CA 1
ATOM 2860 C C . SER A 1 365 ? 4.035 -6.836 0.213 1 98.81 365 SER A C 1
ATOM 2862 O O . SER A 1 365 ? 4.996 -6.984 -0.543 1 98.81 365 SER A O 1
ATOM 2864 N N . ASP A 1 366 ? 3.846 -7.559 1.238 1 98.44 366 ASP A N 1
ATOM 2865 C CA . ASP A 1 366 ? 4.75 -8.625 1.651 1 98.44 366 ASP A CA 1
ATOM 2866 C C . ASP A 1 366 ? 4.824 -9.719 0.589 1 98.44 366 ASP A C 1
ATOM 2868 O O . ASP A 1 366 ? 5.914 -10.203 0.265 1 98.44 366 ASP A O 1
ATOM 2872 N N . GLY A 1 367 ? 3.646 -10.109 0.105 1 98.31 367 GLY A N 1
ATOM 2873 C CA . GLY A 1 367 ? 3.6 -11.148 -0.911 1 98.31 367 GLY A CA 1
ATOM 2874 C C . GLY A 1 367 ? 4.355 -10.781 -2.176 1 98.31 367 GLY A C 1
ATOM 2875 O O . GLY A 1 367 ? 5.098 -11.594 -2.721 1 98.31 367 GLY A O 1
ATOM 2876 N N . ILE A 1 368 ? 4.195 -9.586 -2.617 1 98.69 368 ILE A N 1
ATOM 2877 C CA . ILE A 1 368 ? 4.875 -9.125 -3.822 1 98.69 368 ILE A CA 1
ATOM 2878 C C . ILE A 1 368 ? 6.387 -9.141 -3.6 1 98.69 368 ILE A C 1
ATOM 2880 O O . ILE A 1 368 ? 7.141 -9.602 -4.457 1 98.69 368 ILE A O 1
ATOM 2884 N N . ARG A 1 369 ? 6.824 -8.664 -2.438 1 98.38 369 ARG A N 1
ATOM 2885 C CA . ARG A 1 369 ? 8.25 -8.633 -2.143 1 98.38 369 ARG A CA 1
ATOM 2886 C C . ARG A 1 369 ? 8.828 -10.047 -2.088 1 98.38 369 ARG A C 1
ATOM 2888 O O . ARG A 1 369 ? 9.914 -10.305 -2.619 1 98.38 369 ARG A O 1
ATOM 2895 N N . LYS A 1 370 ? 8.133 -10.938 -1.456 1 97.44 370 LYS A N 1
ATOM 2896 C CA . LYS A 1 370 ? 8.648 -12.297 -1.28 1 97.44 370 LYS A CA 1
ATOM 2897 C C . LYS A 1 370 ? 8.68 -13.047 -2.607 1 97.44 370 LYS A C 1
ATOM 2899 O O . LYS A 1 370 ? 9.641 -13.766 -2.895 1 97.44 370 LYS A O 1
ATOM 2904 N N . PHE A 1 371 ? 7.637 -12.898 -3.416 1 97.5 371 PHE A N 1
ATOM 2905 C CA . PHE A 1 371 ? 7.625 -13.539 -4.727 1 97.5 371 PHE A CA 1
ATOM 2906 C C . PHE A 1 371 ? 8.703 -12.953 -5.625 1 97.5 371 PHE A C 1
ATOM 2908 O O . PHE A 1 371 ? 9.32 -13.672 -6.414 1 97.5 371 PHE A O 1
ATOM 2915 N N . ALA A 1 372 ? 8.914 -11.656 -5.531 1 97.62 372 ALA A N 1
ATOM 2916 C CA . ALA A 1 372 ? 10 -11.023 -6.277 1 97.62 372 ALA A CA 1
ATOM 2917 C C . ALA A 1 372 ? 11.352 -11.57 -5.84 1 97.62 372 ALA A C 1
ATOM 2919 O O . ALA A 1 372 ? 12.227 -11.812 -6.676 1 97.62 372 ALA A O 1
ATOM 2920 N N . ALA A 1 373 ? 11.516 -11.727 -4.555 1 97.38 373 ALA A N 1
ATOM 2921 C CA . ALA A 1 373 ? 12.773 -12.258 -4.031 1 97.38 373 ALA A CA 1
ATOM 2922 C C . ALA A 1 373 ? 13.023 -13.672 -4.555 1 97.38 373 ALA A C 1
ATOM 2924 O O . ALA A 1 373 ? 14.164 -14.031 -4.875 1 97.38 373 ALA A O 1
ATOM 2925 N N . ASP A 1 374 ? 11.977 -14.461 -4.609 1 95.56 374 ASP A N 1
ATOM 2926 C CA . ASP A 1 374 ? 12.102 -15.82 -5.137 1 95.56 374 ASP A CA 1
ATOM 2927 C C . ASP A 1 374 ? 12.461 -15.805 -6.621 1 95.56 374 ASP A C 1
ATOM 2929 O O . ASP A 1 374 ? 13.227 -16.641 -7.09 1 95.56 374 ASP A O 1
ATOM 2933 N N . ALA A 1 375 ? 11.891 -14.914 -7.34 1 95.19 375 ALA A N 1
ATOM 2934 C CA . ALA A 1 375 ? 12.211 -14.766 -8.758 1 95.19 375 ALA A CA 1
ATOM 2935 C C . ALA A 1 375 ? 13.672 -14.367 -8.945 1 95.19 375 ALA A C 1
ATOM 2937 O O . ALA A 1 375 ? 14.344 -14.859 -9.859 1 95.19 375 ALA A O 1
ATOM 2938 N N . VAL A 1 376 ? 14.156 -13.5 -8.086 1 96.62 376 VAL A N 1
ATOM 2939 C CA . VAL A 1 376 ? 15.539 -13.062 -8.156 1 96.62 376 VAL A CA 1
ATOM 2940 C C . VAL A 1 376 ? 16.469 -14.234 -7.863 1 96.62 376 VAL A C 1
ATOM 2942 O O . VAL A 1 376 ? 17.516 -14.375 -8.5 1 96.62 376 VAL A O 1
ATOM 2945 N N . LYS A 1 377 ? 16.094 -15.047 -6.91 1 96.44 377 LYS A N 1
ATOM 2946 C CA . LYS A 1 377 ? 16.891 -16.234 -6.594 1 96.44 377 LYS A CA 1
ATOM 2947 C C . LYS A 1 377 ? 16.969 -17.172 -7.793 1 96.44 377 LYS A C 1
ATOM 2949 O O . LYS A 1 377 ? 18.031 -17.719 -8.094 1 96.44 377 LYS A O 1
ATOM 2954 N N . LEU A 1 378 ? 15.836 -17.375 -8.414 1 96.06 378 LEU A N 1
ATOM 2955 C CA . LEU A 1 378 ? 15.812 -18.203 -9.609 1 96.06 378 LEU A CA 1
ATOM 2956 C C . LEU A 1 378 ? 16.688 -17.609 -10.711 1 96.06 378 LEU A C 1
ATOM 2958 O O . LEU A 1 378 ? 17.422 -18.328 -11.391 1 96.06 378 LEU A O 1
ATOM 2962 N N . GLU A 1 379 ? 16.594 -16.328 -10.898 1 96.12 379 GLU A N 1
ATOM 2963 C CA . GLU A 1 379 ? 17.391 -15.609 -11.875 1 96.12 379 GLU A CA 1
ATOM 2964 C C . GLU A 1 379 ? 18.891 -15.805 -11.609 1 96.12 379 GLU A C 1
ATOM 2966 O O . GLU A 1 379 ? 19.656 -16.062 -12.539 1 96.12 379 GLU A O 1
ATOM 2971 N N . ARG A 1 380 ? 19.266 -15.672 -10.414 1 96.12 380 ARG A N 1
ATOM 2972 C CA . ARG A 1 380 ? 20.656 -15.844 -10.047 1 96.12 380 ARG A CA 1
ATOM 2973 C C . ARG A 1 380 ? 21.141 -17.266 -10.328 1 96.12 380 ARG A C 1
ATOM 2975 O O . ARG A 1 380 ? 22.266 -17.469 -10.797 1 96.12 380 ARG A O 1
ATOM 2982 N N . MET A 1 381 ? 20.344 -18.188 -10.039 1 94.88 381 MET A N 1
ATOM 2983 C CA . MET A 1 381 ? 20.656 -19.594 -10.328 1 94.88 381 MET A CA 1
ATOM 2984 C C . MET A 1 381 ? 20.906 -19.797 -11.82 1 94.88 381 MET A C 1
ATOM 2986 O O . MET A 1 381 ? 21.859 -20.453 -12.203 1 94.88 381 MET A O 1
ATOM 2990 N N . LEU A 1 382 ? 20.109 -19.219 -12.609 1 95.88 382 LEU A N 1
ATOM 2991 C CA . LEU A 1 382 ? 20.234 -19.375 -14.055 1 95.88 382 LEU A CA 1
ATOM 2992 C C . LEU A 1 382 ? 21.453 -18.609 -14.578 1 95.88 382 LEU A C 1
ATOM 2994 O O . LEU A 1 382 ? 22.125 -19.094 -15.5 1 95.88 382 LEU A O 1
ATOM 2998 N N . VAL A 1 383 ? 21.672 -17.422 -14.008 1 95.94 383 VAL A N 1
ATOM 2999 C CA . VAL A 1 383 ? 22.844 -16.656 -14.391 1 95.94 383 VAL A CA 1
ATOM 3000 C C . VAL A 1 383 ? 24.109 -17.484 -14.141 1 95.94 383 VAL A C 1
ATOM 3002 O O . VAL A 1 383 ? 25 -17.547 -14.992 1 95.94 383 VAL A O 1
ATOM 3005 N N . ASP A 1 384 ? 24.203 -18.094 -13.016 1 94.38 384 ASP A N 1
ATOM 3006 C CA . ASP A 1 384 ? 25.359 -18.906 -12.648 1 94.38 384 ASP A CA 1
ATOM 3007 C C . ASP A 1 384 ? 25.5 -20.094 -13.602 1 94.38 384 ASP A C 1
ATOM 3009 O O . ASP A 1 384 ? 26.625 -20.438 -14 1 94.38 384 ASP A O 1
ATOM 3013 N N . ARG A 1 385 ? 24.5 -20.688 -13.992 1 93.31 385 ARG A N 1
ATOM 3014 C CA . ARG A 1 385 ? 24.516 -21.859 -14.859 1 93.31 385 ARG A CA 1
ATOM 3015 C C . ARG A 1 385 ? 24.844 -21.484 -16.297 1 93.31 385 ARG A C 1
ATOM 3017 O O . ARG A 1 385 ? 25.469 -22.25 -17.031 1 93.31 385 ARG A O 1
ATOM 3024 N N . MET A 1 386 ? 24.406 -20.344 -16.672 1 94.19 386 MET A N 1
ATOM 3025 C CA . MET A 1 386 ? 24.5 -19.938 -18.062 1 94.19 386 MET A CA 1
ATOM 3026 C C . MET A 1 386 ? 25.828 -19.25 -18.344 1 94.19 386 MET A C 1
ATOM 3028 O O . MET A 1 386 ? 26.375 -19.344 -19.453 1 94.19 386 MET A O 1
ATOM 3032 N N . PHE A 1 387 ? 26.422 -18.562 -17.375 1 92.12 387 PHE A N 1
ATOM 3033 C CA . PHE A 1 387 ? 27.531 -17.688 -17.703 1 92.12 387 PHE A CA 1
ATOM 3034 C C . PHE A 1 387 ? 28.703 -17.938 -16.766 1 92.12 387 PHE A C 1
ATOM 3036 O O . PHE A 1 387 ? 29.766 -17.328 -16.922 1 92.12 387 PHE A O 1
ATOM 3043 N N . SER A 1 388 ? 28.75 -18.578 -15.688 1 75.75 388 SER A N 1
ATOM 3044 C CA . SER A 1 388 ? 29.922 -18.844 -14.852 1 75.75 388 SER A CA 1
ATOM 3045 C C . SER A 1 388 ? 30.797 -19.922 -15.461 1 75.75 388 SER A C 1
ATOM 3047 O O . SER A 1 388 ? 32 -19.953 -15.219 1 75.75 388 SER A O 1
ATOM 3049 N N . ALA A 1 389 ? 30.562 -21.078 -16.094 1 56.34 389 ALA A N 1
ATOM 3050 C CA . ALA A 1 389 ? 31.531 -22.078 -16.531 1 56.34 389 ALA A CA 1
ATOM 3051 C C . ALA A 1 389 ? 32.469 -21.516 -17.594 1 56.34 389 ALA A C 1
ATOM 3053 O O . ALA A 1 389 ? 33.5 -22.109 -17.906 1 56.34 389 ALA A O 1
ATOM 3054 N N . GLU A 1 390 ? 32.156 -20.5 -18.297 1 46.41 390 GLU A N 1
ATOM 3055 C CA . GLU A 1 390 ? 33.094 -20.25 -19.406 1 46.41 390 GLU A CA 1
ATOM 3056 C C . GLU A 1 390 ? 34.438 -19.75 -18.906 1 46.41 390 GLU A C 1
ATOM 3058 O O . GLU A 1 390 ? 35.406 -19.703 -19.656 1 46.41 390 GLU A O 1
ATOM 3063 N N . ASN A 1 391 ? 34.562 -19.125 -17.766 1 39.97 391 ASN A N 1
ATOM 3064 C CA . ASN A 1 391 ? 35.938 -18.672 -17.547 1 39.97 391 ASN A CA 1
ATOM 3065 C C . ASN A 1 391 ? 36.875 -19.828 -17.172 1 39.97 391 ASN A C 1
ATOM 3067 O O . ASN A 1 391 ? 38.031 -19.609 -16.828 1 39.97 391 ASN A O 1
ATOM 3071 N N . GLY A 1 392 ? 36.5 -21.016 -16.844 1 33.66 392 GLY A N 1
ATOM 3072 C CA . GLY A 1 392 ? 37.594 -21.938 -16.578 1 33.66 392 GLY A CA 1
ATOM 3073 C C . GLY A 1 392 ? 38.281 -22.438 -17.844 1 33.66 392 GLY A C 1
ATOM 3074 O O . GLY A 1 392 ? 39.156 -23.281 -17.797 1 33.66 392 GLY A O 1
ATOM 3075 N N . LYS A 1 393 ? 37.781 -22.375 -19.141 1 29.53 393 LYS A N 1
ATOM 3076 C CA . LYS A 1 393 ? 38.781 -22.859 -20.062 1 29.53 393 LYS A CA 1
ATOM 3077 C C . LYS A 1 393 ? 39.812 -21.75 -20.391 1 29.53 393 LYS A C 1
ATOM 3079 O O . LYS A 1 393 ? 39.438 -20.578 -20.5 1 29.53 393 LYS A O 1
ATOM 3084 N N . MET B 1 1 ? -44.688 16.406 9.555 1 18.02 1 MET B N 1
ATOM 3085 C CA . MET B 1 1 ? -44.219 17.469 10.453 1 18.02 1 MET B CA 1
ATOM 3086 C C . MET B 1 1 ? -44.344 17.031 11.914 1 18.02 1 MET B C 1
ATOM 3088 O O . MET B 1 1 ? -43.906 17.734 12.82 1 18.02 1 MET B O 1
ATOM 3092 N N . PRO B 1 2 ? -44.906 15.977 12.422 1 17.8 2 PRO B N 1
ATOM 3093 C CA . PRO B 1 2 ? -45.531 16.188 13.742 1 17.8 2 PRO B CA 1
ATOM 3094 C C . PRO B 1 2 ? -44.469 16.328 14.844 1 17.8 2 PRO B C 1
ATOM 3096 O O . PRO B 1 2 ? -43.406 15.719 14.773 1 17.8 2 PRO B O 1
ATOM 3099 N N . LEU B 1 3 ? -44.438 17.469 15.797 1 17.84 3 LEU B N 1
ATOM 3100 C CA . LEU B 1 3 ? -44.031 18.469 16.781 1 17.84 3 LEU B CA 1
ATOM 3101 C C . LEU B 1 3 ? -43.781 17.812 18.141 1 17.84 3 LEU B C 1
ATOM 3103 O O . LEU B 1 3 ? -42.781 18.094 18.812 1 17.84 3 LEU B O 1
ATOM 3107 N N . SER B 1 4 ? -44.688 17.156 18.891 1 16.39 4 SER B N 1
ATOM 3108 C CA . SER B 1 4 ? -45.156 17.531 20.219 1 16.39 4 SER B CA 1
ATOM 3109 C C . SER B 1 4 ? -44.344 16.797 21.297 1 16.39 4 SER B C 1
ATOM 3111 O O . SER B 1 4 ? -44.688 16.859 22.484 1 16.39 4 SER B O 1
ATOM 3113 N N . ASP B 1 5 ? -43.406 15.875 21.094 1 17.3 5 ASP B N 1
ATOM 3114 C CA . ASP B 1 5 ? -43.219 15.055 22.281 1 17.3 5 ASP B CA 1
ATOM 3115 C C . ASP B 1 5 ? -42.469 15.82 23.375 1 17.3 5 ASP B C 1
ATOM 3117 O O . ASP B 1 5 ? -41.25 16.016 23.281 1 17.3 5 ASP B O 1
ATOM 3121 N N . TRP B 1 6 ? -43 16.891 24.094 1 16.67 6 TRP B N 1
ATOM 3122 C CA . TRP B 1 6 ? -42.688 18.016 24.969 1 16.67 6 TRP B CA 1
ATOM 3123 C C . TRP B 1 6 ? -42.156 17.531 26.312 1 16.67 6 TRP B C 1
ATOM 3125 O O . TRP B 1 6 ? -41.156 18.062 26.797 1 16.67 6 TRP B O 1
ATOM 3135 N N . LEU B 1 7 ? -42.844 16.734 27.141 1 16.23 7 LEU B N 1
ATOM 3136 C CA . LEU B 1 7 ? -43.219 17.188 28.469 1 16.23 7 LEU B CA 1
ATOM 3137 C C . LEU B 1 7 ? -42.062 17.047 29.453 1 16.23 7 LEU B C 1
ATOM 3139 O O . LEU B 1 7 ? -41.062 16.359 29.141 1 16.23 7 LEU B O 1
ATOM 3143 N N . ALA B 1 8 ? -42.219 16.641 30.828 1 15.95 8 ALA B N 1
ATOM 3144 C CA . ALA B 1 8 ? -42.312 17.188 32.188 1 15.95 8 ALA B CA 1
ATOM 3145 C C . ALA B 1 8 ? -41.156 16.719 33.062 1 15.95 8 ALA B C 1
ATOM 3147 O O . ALA B 1 8 ? -40.875 17.328 34.094 1 15.95 8 ALA B O 1
ATOM 3148 N N . ARG B 1 9 ? -40.375 15.555 32.969 1 16.61 9 ARG B N 1
ATOM 3149 C CA . ARG B 1 9 ? -40.25 14.961 34.281 1 16.61 9 ARG B CA 1
ATOM 3150 C C . ARG B 1 9 ? -39.156 15.656 35.094 1 16.61 9 ARG B C 1
ATOM 3152 O O . ARG B 1 9 ? -37.969 15.656 34.688 1 16.61 9 ARG B O 1
ATOM 3159 N N . ARG B 1 10 ? -39.375 16.656 36.125 1 15.79 10 ARG B N 1
ATOM 3160 C CA . ARG B 1 10 ? -38.812 17.719 36.938 1 15.79 10 ARG B CA 1
ATOM 3161 C C . ARG B 1 10 ? -37.938 17.125 38.062 1 15.79 10 ARG B C 1
ATOM 3163 O O . ARG B 1 10 ? -37.344 17.859 38.844 1 15.79 10 ARG B O 1
ATOM 3170 N N . ARG B 1 11 ? -37.531 15.82 38.312 1 17.19 11 ARG B N 1
ATOM 3171 C CA . ARG B 1 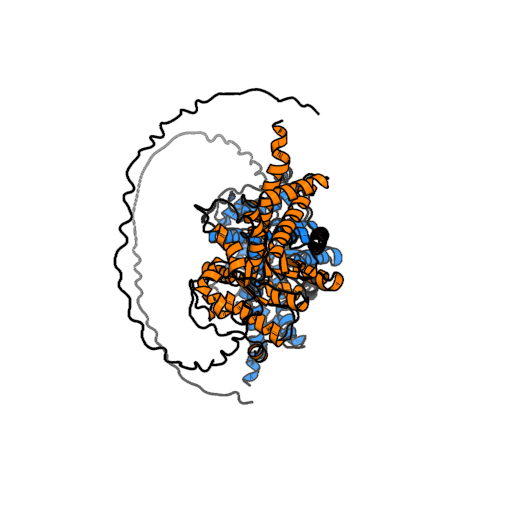11 ? -37.5 15.672 39.75 1 17.19 11 ARG B CA 1
ATOM 3172 C C . ARG B 1 11 ? -36.344 16.5 40.344 1 17.19 11 ARG B C 1
ATOM 3174 O O . ARG B 1 11 ? -35.312 16.656 39.719 1 17.19 11 ARG B O 1
ATOM 3181 N N . PRO B 1 12 ? -36.406 17.156 41.625 1 16.17 12 PRO B N 1
ATOM 3182 C CA . PRO B 1 12 ? -35.875 18.234 42.469 1 16.17 12 PRO B CA 1
ATOM 3183 C C . PRO B 1 12 ? -34.594 17.859 43.188 1 16.17 12 PRO B C 1
ATOM 3185 O O . PRO B 1 12 ? -33.969 18.703 43.844 1 16.17 12 PRO B O 1
ATOM 3188 N N . ARG B 1 13 ? -33.688 16.922 42.781 1 17.75 13 ARG B N 1
ATOM 3189 C CA . ARG B 1 13 ? -33.031 16.406 43.969 1 17.75 13 ARG B CA 1
ATOM 3190 C C . ARG B 1 13 ? -32.219 17.5 44.656 1 17.75 13 ARG B C 1
ATOM 3192 O O . ARG B 1 13 ? -31.75 18.422 44 1 17.75 13 ARG B O 1
ATOM 3199 N N . GLY B 1 14 ? -32.125 17.594 46.062 1 15.85 14 GLY B N 1
ATOM 3200 C CA . GLY B 1 14 ? -31.844 18.375 47.25 1 15.85 14 GLY B CA 1
ATOM 3201 C C . GLY B 1 14 ? -30.359 18.656 47.469 1 15.85 14 GLY B C 1
ATOM 3202 O O . GLY B 1 14 ? -29.547 17.734 47.438 1 15.85 14 GLY B O 1
ATOM 3203 N N . ILE B 1 15 ? -29.734 19.828 47.062 1 17.22 15 ILE B N 1
ATOM 3204 C CA . ILE B 1 15 ? -28.406 20.422 47.062 1 17.22 15 ILE B CA 1
ATOM 3205 C C . ILE B 1 15 ? -27.984 20.703 48.5 1 17.22 15 ILE B C 1
ATOM 3207 O O . ILE B 1 15 ? -28.531 21.578 49.156 1 17.22 15 ILE B O 1
ATOM 3211 N N . VAL B 1 16 ? -27.75 19.703 49.344 1 17.17 16 VAL B N 1
ATOM 3212 C CA . VAL B 1 16 ? -27.484 20.062 50.75 1 17.17 16 VAL B CA 1
ATOM 3213 C C . VAL B 1 16 ? -26.172 20.844 50.844 1 17.17 16 VAL B C 1
ATOM 3215 O O . VAL B 1 16 ? -25.234 20.594 50.094 1 17.17 16 VAL B O 1
ATOM 3218 N N . GLY B 1 17 ? -26.078 22.047 51.531 1 15.53 17 GLY B N 1
ATOM 3219 C CA . GLY B 1 17 ? -25.391 23.297 51.781 1 15.53 17 GLY B CA 1
ATOM 3220 C C . GLY B 1 17 ? -24.156 23.125 52.688 1 15.53 17 GLY B C 1
ATOM 3221 O O . GLY B 1 17 ? -24.281 22.938 53.875 1 15.53 17 GLY B O 1
ATOM 3222 N N . ARG B 1 18 ? -23.188 22.172 52.469 1 16.38 18 ARG B N 1
ATOM 3223 C CA . ARG B 1 18 ? -22.328 22.016 53.625 1 16.38 18 ARG B CA 1
ATOM 3224 C C . ARG B 1 18 ? -21.547 23.297 53.906 1 16.38 18 ARG B C 1
ATOM 3226 O O . ARG B 1 18 ? -21.328 24.109 53 1 16.38 18 ARG B O 1
ATOM 3233 N N . ARG B 1 19 ? -20.891 23.5 55.25 1 15.28 19 ARG B N 1
ATOM 3234 C CA . ARG B 1 19 ? -20.547 24.453 56.281 1 15.28 19 ARG B CA 1
ATOM 3235 C C . ARG B 1 19 ? -19.125 24.969 56.094 1 15.28 19 ARG B C 1
ATOM 3237 O O . ARG B 1 19 ? -18.172 24.203 56.094 1 15.28 19 ARG B O 1
ATOM 3244 N N . ALA B 1 20 ? -18.734 26.062 55.344 1 15.37 20 ALA B N 1
ATOM 3245 C CA . ALA B 1 20 ? -17.469 26.703 55 1 15.37 20 ALA B CA 1
ATOM 3246 C C . ALA B 1 20 ? -16.844 27.359 56.219 1 15.37 20 ALA B C 1
ATOM 3248 O O . ALA B 1 20 ? -17.312 28.406 56.688 1 15.37 20 ALA B O 1
ATOM 3249 N N . ARG B 1 21 ? -16.375 26.703 57.281 1 15.54 21 ARG B N 1
ATOM 3250 C CA . ARG B 1 21 ? -15.914 27.469 58.438 1 15.54 21 ARG B CA 1
ATOM 3251 C C . ARG B 1 21 ? -14.664 28.266 58.094 1 15.54 21 ARG B C 1
ATOM 3253 O O . ARG B 1 21 ? -13.711 27.734 57.531 1 15.54 21 ARG B O 1
ATOM 3260 N N . PHE B 1 22 ? -14.508 29.625 58.156 1 15.34 22 PHE B N 1
ATOM 3261 C CA . PHE B 1 22 ? -13.695 30.766 57.75 1 15.34 22 PHE B CA 1
ATOM 3262 C C . PHE B 1 22 ? -12.516 30.953 58.688 1 15.34 22 PHE B C 1
ATOM 3264 O O . PHE B 1 22 ? -12.297 32.062 59.219 1 15.34 22 PHE B O 1
ATOM 3271 N N . LEU B 1 23 ? -11.773 29.922 59.312 1 16.39 23 LEU B N 1
ATOM 3272 C CA . LEU B 1 23 ? -11.055 30.438 60.469 1 16.39 23 LEU B CA 1
ATOM 3273 C C . LEU B 1 23 ? -10.008 31.453 60.062 1 16.39 23 LEU B C 1
ATOM 3275 O O . LEU B 1 23 ? -9.508 31.422 58.938 1 16.39 23 LEU B O 1
ATOM 3279 N N . LEU B 1 24 ? -9.375 32.375 61.031 1 16.09 24 LEU B N 1
ATOM 3280 C CA . LEU B 1 24 ? -8.992 33.719 61.375 1 16.09 24 LEU B CA 1
ATOM 3281 C C . LEU B 1 24 ? -7.52 33.969 61.062 1 16.09 24 LEU B C 1
ATOM 3283 O O . LEU B 1 24 ? -7.18 35 60.469 1 16.09 24 LEU B O 1
ATOM 3287 N N . ARG B 1 25 ? -6.336 33.312 61.656 1 17.11 25 ARG B N 1
ATOM 3288 C CA . ARG B 1 25 ? -5.531 34.125 62.562 1 17.11 25 ARG B CA 1
ATOM 3289 C C . ARG B 1 25 ? -4.438 34.875 61.812 1 17.11 25 ARG B C 1
ATOM 3291 O O . ARG B 1 25 ? -4.121 34.531 60.656 1 17.11 25 ARG B O 1
ATOM 3298 N N . HIS B 1 26 ? -3.312 35.406 62.531 1 17.12 26 HIS B N 1
ATOM 3299 C CA . HIS B 1 26 ? -2.545 36.594 62.906 1 17.12 26 HIS B CA 1
ATOM 3300 C C . HIS B 1 26 ? -1.199 36.625 62.188 1 17.12 26 HIS B C 1
ATOM 3302 O O . HIS B 1 26 ? -0.426 35.656 62.281 1 17.12 26 HIS B O 1
ATOM 3308 N N . VAL B 1 27 ? -0.956 37.406 61.125 1 17.08 27 VAL B N 1
ATOM 3309 C CA . VAL B 1 27 ? 0.09 37.469 60.094 1 17.08 27 VAL B CA 1
ATOM 3310 C C . VAL B 1 27 ? 1.319 38.188 60.656 1 17.08 27 VAL B C 1
ATOM 3312 O O . VAL B 1 27 ? 1.33 39.406 60.812 1 17.08 27 VAL B O 1
ATOM 3315 N N . GLY B 1 28 ? 1.952 37.938 61.781 1 17.86 28 GLY B N 1
ATOM 3316 C CA . GLY B 1 28 ? 2.914 38.875 62.375 1 17.86 28 GLY B CA 1
ATOM 3317 C C . GLY B 1 28 ? 4.23 38.906 61.594 1 17.86 28 GLY B C 1
ATOM 3318 O O . GLY B 1 28 ? 5.102 38.062 61.812 1 17.86 28 GLY B O 1
ATOM 3319 N N . LEU B 1 29 ? 4.414 39.281 60.344 1 16.52 29 LEU B N 1
ATOM 3320 C CA . LEU B 1 29 ? 5.52 38.75 59.531 1 16.52 29 LEU B CA 1
ATOM 3321 C C . LEU B 1 29 ? 6.816 39.5 59.875 1 16.52 29 LEU B C 1
ATOM 3323 O O . LEU B 1 29 ? 7.875 38.875 60 1 16.52 29 LEU B O 1
ATOM 3327 N N . PRO B 1 30 ? 7.121 40.844 59.844 1 17.48 30 PRO B N 1
ATOM 3328 C CA . PRO B 1 30 ? 7.984 41.188 58.719 1 17.48 30 PRO B CA 1
ATOM 3329 C C . PRO B 1 30 ? 9.453 41.344 59.125 1 17.48 30 PRO B C 1
ATOM 3331 O O . PRO B 1 30 ? 10.305 41.594 58.281 1 17.48 30 PRO B O 1
ATOM 3334 N N . GLY B 1 31 ? 10.164 40.906 60.125 1 17.22 31 GLY B N 1
ATOM 3335 C CA . GLY B 1 31 ? 11.25 41.656 60.75 1 17.22 31 GLY B CA 1
ATOM 3336 C C . GLY B 1 31 ? 12.492 41.75 59.875 1 17.22 31 GLY B C 1
ATOM 3337 O O . GLY B 1 31 ? 13.203 40.75 59.719 1 17.22 31 GLY B O 1
ATOM 3338 N N . GLU B 1 32 ? 12.531 42.312 58.688 1 16.98 32 GLU B N 1
ATOM 3339 C CA . GLU B 1 32 ? 13.594 42.125 57.688 1 16.98 32 GLU B CA 1
ATOM 3340 C C . GLU B 1 32 ? 14.891 42.781 58.156 1 16.98 32 GLU B C 1
ATOM 3342 O O . GLU B 1 32 ? 14.898 43.938 58.594 1 16.98 32 GLU B O 1
ATOM 3347 N N . ALA B 1 33 ? 15.828 42 58.406 1 15.31 33 ALA B N 1
ATOM 3348 C CA . ALA B 1 33 ? 17.188 41.969 58.969 1 15.31 33 ALA B CA 1
ATOM 3349 C C . ALA B 1 33 ? 18.062 43.031 58.281 1 15.31 33 ALA B C 1
ATOM 3351 O O . ALA B 1 33 ? 17.719 43.531 57.219 1 15.31 33 ALA B O 1
ATOM 3352 N N . ALA B 1 34 ? 19.438 42.688 58.156 1 16.56 34 ALA B N 1
ATOM 3353 C CA . ALA B 1 34 ? 20.734 43.219 58.562 1 16.56 34 ALA B CA 1
ATOM 3354 C C . ALA B 1 34 ? 21.391 43.969 57.406 1 16.56 34 ALA B C 1
ATOM 3356 O O . ALA B 1 34 ? 21.109 43.688 56.219 1 16.56 34 ALA B O 1
ATOM 3357 N N . GLU B 1 35 ? 22.219 45.156 57.438 1 17.81 35 GLU B N 1
ATOM 3358 C CA . GLU B 1 35 ? 22.75 46.406 56.906 1 17.81 35 GLU B CA 1
ATOM 3359 C C . GLU B 1 35 ? 23.969 46.156 56.031 1 17.81 35 GLU B C 1
ATOM 3361 O O . GLU B 1 35 ? 24.547 47.094 55.469 1 17.81 35 GLU B O 1
ATOM 3366 N N . ASP B 1 36 ? 24.312 44.812 55.688 1 16.39 36 ASP B N 1
ATOM 3367 C CA . ASP B 1 36 ? 25.766 44.688 55.688 1 16.39 36 ASP B CA 1
ATOM 3368 C C . ASP B 1 36 ? 26.391 45.531 54.594 1 16.39 36 ASP B C 1
ATOM 3370 O O . ASP B 1 36 ? 27.469 46.094 54.781 1 16.39 36 ASP B O 1
ATOM 3374 N N . GLY B 1 37 ? 26.141 45.312 53.25 1 17.38 37 GLY B N 1
ATOM 3375 C CA . GLY B 1 37 ? 27.219 44.938 52.344 1 17.38 37 GLY B CA 1
ATOM 3376 C C . GLY B 1 37 ? 27.938 46.156 51.781 1 17.38 37 GLY B C 1
ATOM 3377 O O . GLY B 1 37 ? 27.359 46.906 50.969 1 17.38 37 GLY B O 1
ATOM 3378 N N . GLU B 1 38 ? 28.734 46.906 52.469 1 17.3 38 GLU B N 1
ATOM 3379 C CA . GLU B 1 38 ? 29.266 48.219 52.031 1 17.3 38 GLU B CA 1
ATOM 3380 C C . GLU B 1 38 ? 30.141 48.062 50.812 1 17.3 38 GLU B C 1
ATOM 3382 O O . GLU B 1 38 ? 30.281 49 50.031 1 17.3 38 GLU B O 1
ATOM 3387 N N . ARG B 1 39 ? 30.953 47.031 50.719 1 18.8 39 ARG B N 1
ATOM 3388 C CA . ARG B 1 39 ? 32.344 47.344 50.344 1 18.8 39 ARG B CA 1
ATOM 3389 C C . ARG B 1 39 ? 32.406 47.875 48.938 1 18.8 39 ARG B C 1
ATOM 3391 O O . ARG B 1 39 ? 31.953 47.188 48 1 18.8 39 ARG B O 1
ATOM 3398 N N . ALA B 1 40 ? 32.688 49.156 48.625 1 19.19 40 ALA B N 1
ATOM 3399 C CA . ALA B 1 40 ? 32.656 50 47.438 1 19.19 40 ALA B CA 1
ATOM 3400 C C . ALA B 1 40 ? 33.812 49.688 46.5 1 19.19 40 ALA B C 1
ATOM 3402 O O . ALA B 1 40 ? 34.062 50.406 45.531 1 19.19 40 ALA B O 1
ATOM 3403 N N . GLY B 1 41 ? 34.219 48.406 46.281 1 18.36 41 GLY B N 1
ATOM 3404 C CA . GLY B 1 41 ? 35.562 48.312 45.719 1 18.36 41 GLY B CA 1
ATOM 3405 C C . GLY B 1 41 ? 35.688 49.031 44.375 1 18.36 41 GLY B C 1
ATOM 3406 O O . GLY B 1 41 ? 34.688 49.375 43.75 1 18.36 41 GLY B O 1
ATOM 3407 N N . PRO B 1 42 ? 37 49.281 43.906 1 20.69 42 PRO B N 1
ATOM 3408 C CA . PRO B 1 42 ? 37.625 50.25 43 1 20.69 42 PRO B CA 1
ATOM 3409 C C . PRO B 1 42 ? 37.25 50.031 41.531 1 20.69 42 PRO B C 1
ATOM 3411 O O . PRO B 1 42 ? 36.875 48.906 41.156 1 20.69 42 PRO B O 1
ATOM 3414 N N . ALA B 1 43 ? 37 51 40.75 1 19.97 43 ALA B N 1
ATOM 3415 C CA . ALA B 1 43 ? 36.406 51.219 39.438 1 19.97 43 ALA B CA 1
ATOM 3416 C C . ALA B 1 43 ? 37.312 50.781 38.312 1 19.97 43 ALA B C 1
ATOM 3418 O O . ALA B 1 43 ? 37.062 51.062 37.125 1 19.97 43 ALA B O 1
ATOM 3419 N N . GLN B 1 44 ? 38.125 49.812 38.406 1 18.5 44 GLN B N 1
ATOM 3420 C CA . GLN B 1 44 ? 39.125 49.719 37.375 1 18.5 44 GLN B CA 1
ATOM 3421 C C . GLN B 1 44 ? 38.469 49.562 36 1 18.5 44 GLN B C 1
ATOM 3423 O O . GLN B 1 44 ? 37.5 48.812 35.844 1 18.5 44 GLN B O 1
ATOM 3428 N N . ALA B 1 45 ? 38.719 50.5 35.062 1 18.78 45 ALA B N 1
ATOM 3429 C CA . ALA B 1 45 ? 38.219 50.812 33.719 1 18.78 45 ALA B CA 1
ATOM 3430 C C . ALA B 1 45 ? 38.562 49.656 32.75 1 18.78 45 ALA B C 1
ATOM 3432 O O . ALA B 1 45 ? 39.719 49.5 32.344 1 18.78 45 ALA B O 1
ATOM 3433 N N . VAL B 1 46 ? 38.5 48.406 33.094 1 19.25 46 VAL B N 1
ATOM 3434 C CA . VAL B 1 46 ? 39.031 47.469 32.125 1 19.25 46 VAL B CA 1
ATOM 3435 C C . VAL B 1 46 ? 38.312 47.594 30.781 1 19.25 46 VAL B C 1
ATOM 3437 O O . VAL B 1 46 ? 37.062 47.594 30.75 1 19.25 46 VAL B O 1
ATOM 3440 N N . HIS B 1 47 ? 38.906 48.281 29.812 1 19.62 47 HIS B N 1
ATOM 3441 C CA . HIS B 1 47 ? 38.438 48.469 28.438 1 19.62 47 HIS B CA 1
ATOM 3442 C C . HIS B 1 47 ? 38.188 47.156 27.75 1 19.62 47 HIS B C 1
ATOM 3444 O O . HIS B 1 47 ? 39.094 46.312 27.672 1 19.62 47 HIS B O 1
ATOM 3450 N N . HIS B 1 48 ? 37.125 46.469 28.031 1 18.56 48 HIS B N 1
ATOM 3451 C CA . HIS B 1 48 ? 36.781 45.188 27.453 1 18.56 48 HIS B CA 1
ATOM 3452 C C . HIS B 1 48 ? 36.812 45.25 25.922 1 18.56 48 HIS B C 1
ATOM 3454 O O . HIS B 1 48 ? 36.156 46.094 25.312 1 18.56 48 HIS B O 1
ATOM 3460 N N . ARG B 1 49 ? 37.969 45 25.297 1 23.27 49 ARG B N 1
ATOM 3461 C CA . ARG B 1 49 ? 38.094 44.812 23.859 1 23.27 49 ARG B CA 1
ATOM 3462 C C . ARG B 1 49 ? 37 43.906 23.328 1 23.27 49 ARG B C 1
ATOM 3464 O O . ARG B 1 49 ? 36.812 42.781 23.828 1 23.27 49 ARG B O 1
ATOM 3471 N N . GLY B 1 50 ? 35.875 44.5 22.922 1 20.67 50 GLY B N 1
ATOM 3472 C CA . GLY B 1 50 ? 34.625 43.906 22.438 1 20.67 50 GLY B CA 1
ATOM 3473 C C . GLY B 1 50 ? 34.844 42.812 21.406 1 20.67 50 GLY B C 1
ATOM 3474 O O . GLY B 1 50 ? 35.344 43.094 20.312 1 20.67 50 GLY B O 1
ATOM 3475 N N . GLY B 1 51 ? 35.562 41.719 21.719 1 23.3 51 GLY B N 1
ATOM 3476 C CA . GLY B 1 51 ? 35.781 40.656 20.734 1 23.3 51 GLY B CA 1
ATOM 3477 C C . GLY B 1 51 ? 34.531 40.344 19.922 1 23.3 51 GLY B C 1
ATOM 3478 O O . GLY B 1 51 ? 33.438 40.344 20.453 1 23.3 51 GLY B O 1
ATOM 3479 N N . ARG B 1 52 ? 34.562 40.688 18.578 1 26.55 52 ARG B N 1
ATOM 3480 C CA . ARG B 1 52 ? 33.531 40.438 17.562 1 26.55 52 ARG B CA 1
ATOM 3481 C C . ARG B 1 52 ? 33 39.031 17.641 1 26.55 52 ARG B C 1
ATOM 3483 O O . ARG B 1 52 ? 33.781 38.062 17.453 1 26.55 52 ARG B O 1
ATOM 3490 N N . HIS B 1 53 ? 32.25 38.75 18.656 1 25.23 53 HIS B N 1
ATOM 3491 C CA . HIS B 1 53 ? 31.5 37.5 18.656 1 25.23 53 HIS B CA 1
ATOM 3492 C C . HIS B 1 53 ? 31.031 37.125 17.25 1 25.23 53 HIS B C 1
ATOM 3494 O O . HIS B 1 53 ? 30.422 37.938 16.562 1 25.23 53 HIS B O 1
ATOM 3500 N N . GLY B 1 54 ? 31.859 36.406 16.5 1 23.38 54 GLY B N 1
ATOM 3501 C CA . GLY B 1 54 ? 31.516 35.812 15.227 1 23.38 54 GLY B CA 1
ATOM 3502 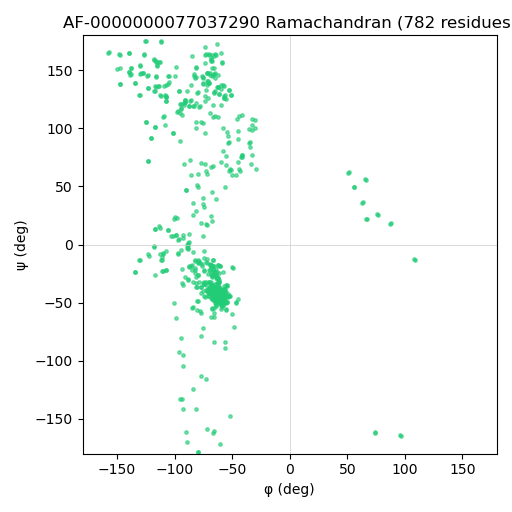C C . GLY B 1 54 ? 30.047 35.438 15.125 1 23.38 54 GLY B C 1
ATOM 3503 O O . GLY B 1 54 ? 29.438 35 16.109 1 23.38 54 GLY B O 1
ATOM 3504 N N . ARG B 1 55 ? 29.266 36.188 14.336 1 25.05 55 ARG B N 1
ATOM 3505 C CA . ARG B 1 55 ? 27.891 35.906 13.961 1 25.05 55 ARG B CA 1
ATOM 3506 C C . ARG B 1 55 ? 27.641 34.406 13.859 1 25.05 55 ARG B C 1
ATOM 3508 O O . ARG B 1 55 ? 28.328 33.719 13.094 1 25.05 55 ARG B O 1
ATOM 3515 N N . LEU B 1 56 ? 27.5 33.781 14.992 1 25.72 56 LEU B N 1
ATOM 3516 C CA . LEU B 1 56 ? 26.984 32.438 14.875 1 25.72 56 LEU B CA 1
ATOM 3517 C C . LEU B 1 56 ? 26.062 32.281 13.656 1 25.72 56 LEU B C 1
ATOM 3519 O O . LEU B 1 56 ? 25.219 33.156 13.414 1 25.72 56 LEU B O 1
ATOM 3523 N N . PRO B 1 57 ? 26.547 31.734 12.594 1 25.45 57 PRO B N 1
ATOM 3524 C CA . PRO B 1 57 ? 25.609 31.516 11.492 1 25.45 57 PRO B CA 1
ATOM 3525 C C . PRO B 1 57 ? 24.188 31.219 11.969 1 25.45 57 PRO B C 1
ATOM 3527 O O . PRO B 1 57 ? 24 30.578 13 1 25.45 57 PRO B O 1
ATOM 3530 N N . ARG B 1 58 ? 23.297 32.219 11.992 1 26.38 58 ARG B N 1
ATOM 3531 C CA . ARG B 1 58 ? 21.875 32.094 12.242 1 26.38 58 ARG B CA 1
ATOM 3532 C C . ARG B 1 58 ? 21.344 30.734 11.789 1 26.38 58 ARG B C 1
ATOM 3534 O O . ARG B 1 58 ? 21.25 30.453 10.594 1 26.38 58 ARG B O 1
ATOM 3541 N N . PHE B 1 59 ? 21.844 29.719 12.477 1 29.08 59 PHE B N 1
ATOM 3542 C CA . PHE B 1 59 ? 21.078 28.5 12.289 1 29.08 59 PHE B CA 1
ATOM 3543 C C . PHE B 1 59 ? 19.578 28.797 12.297 1 29.08 59 PHE B C 1
ATOM 3545 O O . PHE B 1 59 ? 19.062 29.375 13.25 1 29.08 59 PHE B O 1
ATOM 3552 N N . VAL B 1 60 ? 19.141 29.344 11.227 1 28.83 60 VAL B N 1
ATOM 3553 C CA . VAL B 1 60 ? 17.688 29.438 11.148 1 28.83 60 VAL B CA 1
ATOM 3554 C C . VAL B 1 60 ? 17.062 28.125 11.617 1 28.83 60 VAL B C 1
ATOM 3556 O O . VAL B 1 60 ? 17.219 27.094 10.961 1 28.83 60 VAL B O 1
ATOM 3559 N N . ILE B 1 61 ? 17.266 27.766 12.867 1 30.86 61 ILE B N 1
ATOM 3560 C CA . ILE B 1 61 ? 16.297 26.766 13.312 1 30.86 61 ILE B CA 1
ATOM 3561 C C . ILE B 1 61 ? 14.883 27.234 12.992 1 30.86 61 ILE B C 1
ATOM 3563 O O . ILE B 1 61 ? 14.336 28.094 13.688 1 30.86 61 ILE B O 1
ATOM 3567 N N . LYS B 1 62 ? 14.617 27.453 11.695 1 34.94 62 LYS B N 1
ATOM 3568 C CA . LYS B 1 62 ? 13.203 27.688 11.406 1 34.94 62 LYS B CA 1
ATOM 3569 C C . LYS B 1 62 ? 12.336 26.578 11.984 1 34.94 62 LYS B C 1
ATOM 3571 O O . LYS B 1 62 ? 12.266 25.469 11.43 1 34.94 62 LYS B O 1
ATOM 3576 N N . GLY B 1 63 ? 12.328 26.438 13.305 1 33.91 63 GLY B N 1
ATOM 3577 C CA . GLY B 1 63 ? 11.508 25.469 14.023 1 33.91 63 GLY B CA 1
ATOM 3578 C C . GLY B 1 63 ? 10.039 25.562 13.664 1 33.91 63 GLY B C 1
ATOM 3579 O O . GLY B 1 63 ? 9.453 26.641 13.672 1 33.91 63 GLY B O 1
ATOM 3580 N N . TYR B 1 64 ? 9.695 24.75 12.719 1 38.91 64 TYR B N 1
ATOM 3581 C CA . TYR B 1 64 ? 8.266 24.562 12.508 1 38.91 64 TYR B CA 1
ATOM 3582 C C . TYR B 1 64 ? 7.605 23.953 13.742 1 38.91 64 TYR B C 1
ATOM 3584 O O . TYR B 1 64 ? 8.172 23.078 14.391 1 38.91 64 TYR B O 1
ATOM 3592 N N . PHE B 1 65 ? 6.809 24.812 14.383 1 39.97 65 PHE B N 1
ATOM 3593 C CA . PHE B 1 65 ? 6.055 24.312 15.523 1 39.97 65 PHE B CA 1
ATOM 3594 C C . PHE B 1 65 ? 4.883 23.453 15.062 1 39.97 65 PHE B C 1
ATOM 3596 O O . PHE B 1 65 ? 4.156 23.812 14.141 1 39.97 65 PHE B O 1
ATOM 3603 N N . GLU B 1 66 ? 5.055 22.219 15.203 1 39.06 66 GLU B N 1
ATOM 3604 C CA . GLU B 1 66 ? 3.811 21.453 15.18 1 39.06 66 GLU B CA 1
ATOM 3605 C C . GLU B 1 66 ? 2.875 21.891 16.297 1 39.06 66 GLU B C 1
ATOM 3607 O O . GLU B 1 66 ? 3.148 21.641 17.484 1 39.06 66 GLU B O 1
ATOM 3612 N N . ASN B 1 67 ? 2.242 23.078 16.281 1 35.44 67 ASN B N 1
ATOM 3613 C CA . ASN B 1 67 ? 1.593 23.688 17.438 1 35.44 67 ASN B CA 1
ATOM 3614 C C . ASN B 1 67 ? 0.118 23.312 17.516 1 35.44 67 ASN B C 1
ATOM 3616 O O . ASN B 1 67 ? -0.702 23.797 16.75 1 35.44 67 ASN B O 1
ATOM 3620 N N . THR B 1 68 ? -0.322 22.188 17.781 1 32.84 68 THR B N 1
ATOM 3621 C CA . THR B 1 68 ? -1.747 22.047 18.062 1 32.84 68 THR B CA 1
ATOM 3622 C C . THR B 1 68 ? -2.188 23.062 19.109 1 32.84 68 THR B C 1
ATOM 3624 O O . THR B 1 68 ? -3.312 23.562 19.062 1 32.84 68 THR B O 1
ATOM 3627 N N . ASN B 1 69 ? -1.568 22.938 20.25 1 32.78 69 ASN B N 1
ATOM 3628 C CA . ASN B 1 69 ? -2.109 23.594 21.438 1 32.78 69 ASN B CA 1
ATOM 3629 C C . ASN B 1 69 ? -1.913 25.109 21.391 1 32.78 69 ASN B C 1
ATOM 3631 O O . ASN B 1 69 ? -1.787 25.766 22.422 1 32.78 69 ASN B O 1
ATOM 3635 N N . LEU B 1 70 ? -1.666 25.562 20.25 1 34.5 70 LEU B N 1
ATOM 3636 C CA . LEU B 1 70 ? -1.361 26.984 20.141 1 34.5 70 LEU B CA 1
ATOM 3637 C C . LEU B 1 70 ? -2.586 27.828 20.484 1 34.5 70 LEU B C 1
ATOM 3639 O O . LEU B 1 70 ? -2.49 29.062 20.594 1 34.5 70 LEU B O 1
ATOM 3643 N N . LEU B 1 71 ? -3.781 27.219 20.453 1 29.34 71 LEU B N 1
ATOM 3644 C CA . LEU B 1 71 ? -4.902 28.141 20.453 1 29.34 71 LEU B CA 1
ATOM 3645 C C . LEU B 1 71 ? -5.145 28.703 21.859 1 29.34 71 LEU B C 1
ATOM 3647 O O . LEU B 1 71 ? -5.477 29.875 22.016 1 29.34 71 LEU B O 1
ATOM 3651 N N . ASN B 1 72 ? -5.828 27.875 22.781 1 29.56 72 ASN B N 1
ATOM 3652 C CA . ASN B 1 72 ? -6.551 28.453 23.906 1 29.56 72 ASN B CA 1
ATOM 3653 C C . ASN B 1 72 ? -5.605 28.828 25.047 1 29.56 72 ASN B C 1
ATOM 3655 O O . ASN B 1 72 ? -5.215 27.969 25.844 1 29.56 72 ASN B O 1
ATOM 3659 N N . GLY B 1 73 ? -4.699 29.688 24.797 1 28.5 73 GLY B N 1
ATOM 3660 C CA . GLY B 1 73 ? -3.873 30.109 25.906 1 28.5 73 GLY B CA 1
ATOM 3661 C C . GLY B 1 73 ? -4.68 30.625 27.094 1 28.5 73 GLY B C 1
ATOM 3662 O O . GLY B 1 73 ? -4.117 30.953 28.125 1 28.5 73 GLY B O 1
ATOM 3663 N N . PHE B 1 74 ? -5.832 31.312 26.922 1 27.81 74 PHE B N 1
ATOM 3664 C CA . PHE B 1 74 ? -5.992 32.344 27.938 1 27.81 74 PHE B CA 1
ATOM 3665 C C . PHE B 1 74 ? -6.59 31.781 29.219 1 27.81 74 PHE B C 1
ATOM 3667 O O . PHE B 1 74 ? -7.008 32.531 30.094 1 27.81 74 PHE B O 1
ATOM 3674 N N . THR B 1 75 ? -7.004 30.531 29.266 1 26.42 75 THR B N 1
ATOM 3675 C CA . THR B 1 75 ? -7.805 30.5 30.484 1 26.42 75 THR B CA 1
ATOM 3676 C C . THR B 1 75 ? -6.926 30.703 31.719 1 26.42 75 THR B C 1
ATOM 3678 O O . THR B 1 75 ? -5.699 30.609 31.641 1 26.42 75 THR B O 1
ATOM 3681 N N . ASP B 1 76 ? -7.508 30.297 33 1 27.78 76 ASP B N 1
ATOM 3682 C CA . ASP B 1 76 ? -7.195 30.578 34.406 1 27.78 76 ASP B CA 1
ATOM 3683 C C . ASP B 1 76 ? -5.781 30.125 34.75 1 27.78 76 ASP B C 1
ATOM 3685 O O . ASP B 1 76 ? -5.332 29.062 34.281 1 27.78 76 ASP B O 1
ATOM 3689 N N . PRO B 1 77 ? -4.891 31.047 35.531 1 29.91 77 PRO B N 1
ATOM 3690 C CA . PRO B 1 77 ? -3.504 30.969 36 1 29.91 77 PRO B CA 1
ATOM 3691 C C . PRO B 1 77 ? -3.168 29.609 36.625 1 29.91 77 PRO B C 1
ATOM 3693 O O . PRO B 1 77 ? -1.999 29.328 36.906 1 29.91 77 PRO B O 1
ATOM 3696 N N . ALA B 1 78 ? -4.062 29.156 37.5 1 28.91 78 ALA B N 1
ATOM 3697 C CA . ALA B 1 78 ? -3.572 28.141 38.438 1 28.91 78 ALA B CA 1
ATOM 3698 C C . ALA B 1 78 ? -2.986 26.953 37.656 1 28.91 78 ALA B C 1
ATOM 3700 O O . ALA B 1 78 ? -1.916 26.453 38.031 1 28.91 78 ALA B O 1
ATOM 3701 N N . SER B 1 79 ? -3.801 25.953 37.312 1 27.83 79 SER B N 1
ATOM 3702 C CA . SER B 1 79 ? -3.277 24.75 36.656 1 27.83 79 SER B CA 1
ATOM 3703 C C . SER B 1 79 ? -2.779 25.047 35.25 1 27.83 79 SER B C 1
ATOM 3705 O O . SER B 1 79 ? -3.453 24.734 34.281 1 27.83 79 SER B O 1
ATOM 3707 N N . GLY B 1 80 ? -2.385 26.219 34.844 1 26.95 80 GLY B N 1
ATOM 3708 C CA . GLY B 1 80 ? -2.016 27.172 33.781 1 26.95 80 GLY B CA 1
ATOM 3709 C C . GLY B 1 80 ? -0.818 26.734 32.969 1 26.95 80 GLY B C 1
ATOM 3710 O O . GLY B 1 80 ? -0.341 27.469 32.125 1 26.95 80 GLY B O 1
ATOM 3711 N N . LEU B 1 81 ? -0.004 25.922 33.562 1 26.3 81 LEU B N 1
ATOM 3712 C CA . LEU B 1 81 ? 1.39 25.797 33.156 1 26.3 81 LEU B CA 1
ATOM 3713 C C . LEU B 1 81 ? 1.491 25.359 31.688 1 26.3 81 LEU B C 1
ATOM 3715 O O . LEU B 1 81 ? 2.328 25.859 30.938 1 26.3 81 LEU B O 1
ATOM 3719 N N . GLU B 1 82 ? 0.826 24.266 31.5 1 27.75 82 GLU B N 1
ATOM 3720 C CA . GLU B 1 82 ? 1.233 23.578 30.281 1 27.75 82 GLU B CA 1
ATOM 3721 C C . GLU B 1 82 ? 0.738 24.312 29.047 1 27.75 82 GLU B C 1
ATOM 3723 O O . GLU B 1 82 ? 1.349 24.219 27.984 1 27.75 82 GLU B O 1
ATOM 3728 N N . GLN B 1 83 ? -0.431 24.953 29.172 1 28.81 83 GLN B N 1
ATOM 3729 C CA . GLN B 1 83 ? -1.179 25.625 28.109 1 28.81 83 GLN B CA 1
ATOM 3730 C C . GLN B 1 83 ? -0.444 26.859 27.609 1 28.81 83 GLN B C 1
ATOM 3732 O O . GLN B 1 83 ? -0.463 27.156 26.406 1 28.81 83 GLN B O 1
ATOM 3737 N N . MET B 1 84 ? -0.066 27.844 28.578 1 28.97 84 MET B N 1
ATOM 3738 C CA . MET B 1 84 ? 0.648 29.109 28.422 1 28.97 84 MET B CA 1
ATOM 3739 C C . MET B 1 84 ? 1.934 28.922 27.625 1 28.97 84 MET B C 1
ATOM 3741 O O . MET B 1 84 ? 2.496 29.891 27.109 1 28.97 84 MET B O 1
ATOM 3745 N N . ARG B 1 85 ? 2.373 27.734 27.562 1 33.16 85 ARG B N 1
ATOM 3746 C CA . ARG B 1 85 ? 3.738 27.484 27.109 1 33.16 85 ARG B CA 1
ATOM 3747 C C . ARG B 1 85 ? 3.82 27.469 25.594 1 33.16 85 ARG B C 1
ATOM 3749 O O . ARG B 1 85 ? 4.871 27.766 25.016 1 33.16 85 ARG B O 1
ATOM 3756 N N . VAL B 1 86 ? 2.699 27.172 24.969 1 36.34 86 VAL B N 1
ATOM 3757 C CA . VAL B 1 86 ? 2.812 27.078 23.516 1 36.34 86 VAL B CA 1
ATOM 3758 C C . VAL B 1 86 ? 2.854 28.469 22.906 1 36.34 86 VAL B C 1
ATOM 3760 O O . VAL B 1 86 ? 3.703 28.766 22.062 1 36.34 86 VAL B O 1
ATOM 3763 N N . CYS B 1 87 ? 1.745 29.375 23.172 1 35.47 87 CYS B N 1
ATOM 3764 C CA . CYS B 1 87 ? 1.85 30.75 22.719 1 35.47 87 CYS B CA 1
ATOM 3765 C C . CYS B 1 87 ? 3.07 31.438 23.312 1 35.47 87 CYS B C 1
ATOM 3767 O O . CYS B 1 87 ? 3.754 32.219 22.641 1 35.47 87 CYS B O 1
ATOM 3769 N N . GLU B 1 88 ? 3.248 31.078 24.5 1 38.25 88 GLU B N 1
ATOM 3770 C CA . GLU B 1 88 ? 4.43 31.609 25.172 1 38.25 88 GLU B CA 1
ATOM 3771 C C . GLU B 1 88 ? 5.711 31.047 24.578 1 38.25 88 GLU B C 1
ATOM 3773 O O . GLU B 1 88 ? 6.719 31.75 24.469 1 38.25 88 GLU B O 1
ATOM 3778 N N . ALA B 1 89 ? 5.422 29.734 24.141 1 43.31 89 ALA B N 1
ATOM 3779 C CA . ALA B 1 89 ? 6.613 29.172 23.516 1 43.31 89 ALA B CA 1
ATOM 3780 C C . ALA B 1 89 ? 6.91 29.844 22.188 1 43.31 89 ALA B C 1
ATOM 3782 O O . ALA B 1 89 ? 8.07 30.078 21.844 1 43.31 89 ALA B O 1
ATOM 3783 N N . ILE B 1 90 ? 5.793 30.172 21.422 1 47.16 90 ILE B N 1
ATOM 3784 C CA . ILE B 1 90 ? 6.02 30.938 20.203 1 47.16 90 ILE B CA 1
ATOM 3785 C C . ILE B 1 90 ? 6.637 32.281 20.547 1 47.16 90 ILE B C 1
ATOM 3787 O O . ILE B 1 90 ? 7.57 32.75 19.875 1 47.16 90 ILE B O 1
ATOM 3791 N N . GLU B 1 91 ? 5.918 32.812 21.562 1 50.5 91 GLU B N 1
ATOM 3792 C CA . GLU B 1 91 ? 6.461 34.094 21.984 1 50.5 91 GLU B CA 1
ATOM 3793 C C . GLU B 1 91 ? 7.895 33.969 22.5 1 50.5 91 GLU B C 1
ATOM 3795 O O . GLU B 1 91 ? 8.734 34.812 22.25 1 50.5 91 GLU B O 1
ATOM 3800 N N . GLU B 1 92 ? 7.957 32.781 23.016 1 54.44 92 GLU B N 1
ATOM 3801 C CA . GLU B 1 92 ? 9.273 32.594 23.609 1 54.44 92 GLU B CA 1
ATOM 3802 C C . GLU B 1 92 ? 10.297 32.156 22.562 1 54.44 92 GLU B C 1
ATOM 3804 O O . GLU B 1 92 ? 11.422 32.656 22.547 1 54.44 92 GLU B O 1
ATOM 3809 N N . TYR B 1 93 ? 9.727 31.359 21.547 1 62.91 93 TYR B N 1
ATOM 3810 C CA . TYR B 1 93 ? 10.75 30.75 20.703 1 62.91 93 TYR B CA 1
ATOM 3811 C C . TYR B 1 93 ? 10.75 31.359 19.312 1 62.91 93 TYR B C 1
ATOM 3813 O O . TYR B 1 93 ? 11.672 31.141 18.516 1 62.91 93 TYR B O 1
ATOM 3821 N N . LYS B 1 94 ? 9.797 32.156 19.047 1 68.06 94 LYS B N 1
ATOM 3822 C CA . LYS B 1 94 ? 9.672 32.938 17.812 1 68.06 94 LYS B CA 1
ATOM 3823 C C . LYS B 1 94 ? 9.812 32.031 16.594 1 68.06 94 LYS B C 1
ATOM 3825 O O . LYS B 1 94 ? 10.719 32.219 15.773 1 68.06 94 LYS B O 1
ATOM 3830 N N . PRO B 1 95 ? 8.867 31.016 16.422 1 79.19 95 PRO B N 1
ATOM 3831 C CA . PRO B 1 95 ? 8.953 30.156 15.227 1 79.19 95 PRO B CA 1
ATOM 3832 C C . PRO B 1 95 ? 8.68 30.938 13.938 1 79.19 95 PRO B C 1
ATOM 3834 O O . PRO B 1 95 ? 7.906 31.891 13.938 1 79.19 95 PRO B O 1
ATOM 3837 N N . GLN B 1 96 ? 9.398 30.469 12.883 1 84.56 96 GLN B N 1
ATOM 3838 C CA . GLN B 1 96 ? 9.219 31.109 11.578 1 84.56 96 GLN B CA 1
ATOM 3839 C C . GLN B 1 96 ? 7.949 30.609 10.891 1 84.56 96 GLN B C 1
ATOM 3841 O O . GLN B 1 96 ? 7.184 31.391 10.336 1 84.56 96 GLN B O 1
ATOM 3846 N N . ASP B 1 97 ? 7.707 29.297 10.82 1 89.12 97 ASP B N 1
ATOM 3847 C CA . ASP B 1 97 ? 6.586 28.609 10.188 1 89.12 97 ASP B CA 1
ATOM 3848 C C . ASP B 1 97 ? 5.895 27.656 11.156 1 89.12 97 ASP B C 1
ATOM 3850 O O . ASP B 1 97 ? 6.398 27.406 12.258 1 89.12 97 ASP B O 1
ATOM 3854 N N . ALA B 1 98 ? 4.734 27.266 10.844 1 89.38 98 ALA B N 1
ATOM 3855 C CA . ALA B 1 98 ? 3.986 26.312 11.664 1 89.38 98 ALA B CA 1
ATOM 3856 C C . ALA B 1 98 ? 3.275 25.281 10.789 1 89.38 98 ALA B C 1
ATOM 3858 O O . ALA B 1 98 ? 2.938 25.547 9.641 1 89.38 98 ALA B O 1
ATOM 3859 N N . THR B 1 99 ? 3.184 24.062 11.328 1 90.44 99 THR B N 1
ATOM 3860 C CA . THR B 1 99 ? 2.451 23 10.633 1 90.44 99 THR B CA 1
ATOM 3861 C C . THR B 1 99 ? 1.242 22.562 11.453 1 90.44 99 THR B C 1
ATOM 3863 O O . THR B 1 99 ? 1.254 22.641 12.68 1 90.44 99 THR B O 1
ATOM 3866 N N . THR B 1 100 ? 0.178 22.234 10.734 1 88.81 100 THR B N 1
ATOM 3867 C CA . THR B 1 100 ? -0.97 21.594 11.375 1 88.81 100 THR B CA 1
ATOM 3868 C C . THR B 1 100 ? -1.209 20.203 10.797 1 88.81 100 THR B C 1
ATOM 3870 O O . THR B 1 100 ? -0.628 19.844 9.766 1 88.81 100 THR B O 1
ATOM 3873 N N . ASN B 1 101 ? -1.917 19.375 11.523 1 88.19 101 ASN B N 1
ATOM 3874 C CA . ASN B 1 101 ? -2.436 18.094 11.062 1 88.19 101 ASN B CA 1
ATOM 3875 C C . ASN B 1 101 ? -3.758 17.75 11.742 1 88.19 101 ASN B C 1
ATOM 3877 O O . ASN B 1 101 ? -4.188 18.453 12.664 1 88.19 101 ASN B O 1
ATOM 3881 N N . PRO B 1 102 ? -4.512 16.797 11.211 1 89.69 102 PRO B N 1
ATOM 3882 C CA . PRO B 1 102 ? -5.836 16.484 11.742 1 89.69 102 PRO B CA 1
ATOM 3883 C C . PRO B 1 102 ? -5.809 16.156 13.234 1 89.69 102 PRO B C 1
ATOM 3885 O O . PRO B 1 102 ? -6.727 16.531 13.969 1 89.69 102 PRO B O 1
ATOM 3888 N N . SER B 1 103 ? -4.801 15.555 13.648 1 88.56 103 SER B N 1
ATOM 3889 C CA . SER B 1 103 ? -4.703 15.211 15.062 1 88.56 103 SER B CA 1
ATOM 3890 C C . SER B 1 103 ? -4.566 16.453 15.93 1 88.56 103 SER B C 1
ATOM 3892 O O . SER B 1 103 ? -5.215 16.578 16.969 1 88.56 103 SER B O 1
ATOM 3894 N N . LEU B 1 104 ? -3.783 17.328 15.477 1 86.06 104 LEU B N 1
ATOM 3895 C CA . LEU B 1 104 ? -3.564 18.562 16.219 1 86.06 104 LEU B CA 1
ATOM 3896 C C . LEU B 1 104 ? -4.816 19.438 16.203 1 86.06 104 LEU B C 1
ATOM 3898 O O . LEU B 1 104 ? -5.156 20.062 17.203 1 86.06 104 LEU B O 1
ATOM 3902 N N . ILE B 1 105 ? -5.449 19.469 15.133 1 90.38 105 ILE B N 1
ATOM 3903 C CA . ILE B 1 105 ? -6.656 20.266 15 1 90.38 105 ILE B CA 1
ATOM 3904 C C . ILE B 1 105 ? -7.762 19.703 15.883 1 90.38 105 ILE B C 1
ATOM 3906 O O . ILE B 1 105 ? -8.5 20.438 16.531 1 90.38 105 ILE B O 1
ATOM 3910 N N . LEU B 1 106 ? -7.902 18.359 15.883 1 90.69 106 LEU B N 1
ATOM 3911 C CA . LEU B 1 106 ? -8.883 17.703 16.75 1 90.69 106 LEU B CA 1
ATOM 3912 C C . LEU B 1 106 ? -8.625 18.047 18.219 1 90.69 106 LEU B C 1
ATOM 3914 O O . LEU B 1 106 ? -9.547 18.406 18.938 1 90.69 106 LEU B O 1
ATOM 3918 N N . ALA B 1 107 ? -7.371 17.953 18.609 1 87.56 107 ALA B N 1
ATOM 3919 C CA . ALA B 1 107 ? -6.996 18.266 19.984 1 87.56 107 ALA B CA 1
ATOM 3920 C C . ALA B 1 107 ? -7.301 19.734 20.312 1 87.56 107 ALA B C 1
ATOM 3922 O O . ALA B 1 107 ? -7.848 20.031 21.375 1 87.56 107 ALA B O 1
ATOM 3923 N N . ALA B 1 108 ? -7.012 20.641 19.406 1 87.94 108 ALA B N 1
ATOM 3924 C CA . ALA B 1 108 ? -7.254 22.078 19.609 1 87.94 108 ALA B CA 1
ATOM 3925 C C . ALA B 1 108 ? -8.75 22.375 19.672 1 87.94 108 ALA B C 1
ATOM 3927 O O . ALA B 1 108 ? -9.188 23.188 20.484 1 87.94 108 ALA B O 1
ATOM 3928 N N . ALA B 1 109 ? -9.492 21.703 18.844 1 91.62 109 ALA B N 1
ATOM 3929 C CA . ALA B 1 109 ? -10.938 21.922 18.766 1 91.62 109 ALA B CA 1
ATOM 3930 C C . ALA B 1 109 ? -11.633 21.531 20.062 1 91.62 109 ALA B C 1
ATOM 3932 O O . ALA B 1 109 ? -12.734 22 20.359 1 91.62 109 ALA B O 1
ATOM 3933 N N . GLN B 1 110 ? -11.016 20.688 20.781 1 91.44 110 GLN B N 1
ATOM 3934 C CA . GLN B 1 110 ? -11.602 20.203 22.031 1 91.44 110 GLN B CA 1
ATOM 3935 C C . GLN B 1 110 ? -11.227 21.109 23.203 1 91.44 110 GLN B C 1
ATOM 3937 O O . GLN B 1 110 ? -11.797 20.984 24.297 1 91.44 110 GLN B O 1
ATOM 3942 N N . MET B 1 111 ? -10.453 22.062 22.969 1 87.25 111 MET B N 1
ATOM 3943 C CA . MET B 1 111 ? -10 22.953 24.031 1 87.25 111 MET B CA 1
ATOM 3944 C C . MET B 1 111 ? -11.031 24.047 24.297 1 87.25 111 MET B C 1
ATOM 3946 O O . MET B 1 111 ? -11.633 24.578 23.375 1 87.25 111 MET B O 1
ATOM 3950 N N . PRO B 1 112 ? -11.148 24.469 25.531 1 88 112 PRO B N 1
ATOM 3951 C CA . PRO B 1 112 ? -12.094 25.547 25.844 1 88 112 PRO B CA 1
ATOM 3952 C C . PRO B 1 112 ? -11.75 26.859 25.156 1 88 112 PRO B C 1
ATOM 3954 O O . PRO B 1 112 ? -12.648 27.562 24.688 1 88 112 PRO B O 1
ATOM 3957 N N . ALA B 1 113 ? -10.508 27.156 25.016 1 86.12 113 ALA B N 1
ATOM 3958 C CA . ALA B 1 113 ? -10.047 28.422 24.453 1 86.12 113 ALA B CA 1
ATOM 3959 C C . ALA B 1 113 ? -10.383 28.516 22.969 1 86.12 113 ALA B C 1
ATOM 3961 O O . ALA B 1 113 ? -10.391 29.625 22.406 1 86.12 113 ALA B O 1
ATOM 3962 N N . SER B 1 114 ? -10.656 27.375 22.391 1 91.31 114 SER B N 1
ATOM 3963 C CA . SER B 1 114 ? -10.852 27.375 20.938 1 91.31 114 SER B CA 1
ATOM 3964 C C . SER B 1 114 ? -12.336 27.297 20.594 1 91.31 114 SER B C 1
ATOM 3966 O O . SER B 1 114 ? -12.695 27.203 19.406 1 91.31 114 SER B O 1
ATOM 3968 N N . GLN B 1 115 ? -13.164 27.391 21.594 1 93.5 115 GLN B N 1
ATOM 3969 C CA . GLN B 1 115 ? -14.578 27.125 21.359 1 93.5 115 GLN B CA 1
ATOM 3970 C C . GLN B 1 115 ? -15.211 28.219 20.516 1 93.5 115 GLN B C 1
ATOM 3972 O O . GLN B 1 115 ? -16.141 27.969 19.734 1 93.5 115 GLN B O 1
ATOM 3977 N N . GLU B 1 116 ? -14.711 29.422 20.688 1 94.94 116 GLU B N 1
ATOM 3978 C CA . GLU B 1 116 ? -15.219 30.5 19.844 1 94.94 116 GLU B CA 1
ATOM 3979 C C . GLU B 1 116 ? -14.961 30.203 18.359 1 94.94 116 GLU B C 1
ATOM 3981 O O . GLU B 1 116 ? -15.797 30.531 17.5 1 94.94 116 GLU B O 1
ATOM 3986 N N . LEU B 1 117 ? -13.789 29.672 18.062 1 95.69 117 LEU B N 1
ATOM 3987 C CA . LEU B 1 117 ? -13.453 29.312 16.688 1 95.69 117 LEU B CA 1
ATOM 3988 C C . LEU B 1 117 ? -14.375 28.188 16.188 1 95.69 117 LEU B C 1
ATOM 3990 O O . LEU B 1 117 ? -14.828 28.219 15.047 1 95.69 117 LEU B O 1
ATOM 3994 N N . VAL B 1 118 ? -14.656 27.266 17.062 1 96.62 118 VAL B N 1
ATOM 3995 C CA . VAL B 1 118 ? -15.531 26.156 16.719 1 96.62 118 VAL B CA 1
ATOM 3996 C C . VAL B 1 118 ? -16.938 26.672 16.406 1 96.62 118 VAL B C 1
ATOM 3998 O O . VAL B 1 118 ? -17.547 26.281 15.414 1 96.62 118 VAL B O 1
ATOM 4001 N N . GLU B 1 119 ? -17.375 27.562 17.234 1 97.38 119 GLU B N 1
ATOM 4002 C CA . GLU B 1 119 ? -18.703 28.125 17.031 1 97.38 119 GLU B CA 1
ATOM 4003 C C . GLU B 1 119 ? -18.766 28.906 15.719 1 97.38 119 GLU B C 1
ATOM 4005 O O . GLU B 1 119 ? -19.781 28.859 15.008 1 97.38 119 GLU B O 1
ATOM 4010 N N . GLU B 1 120 ? -17.734 29.609 15.477 1 97.5 120 GLU B N 1
ATOM 4011 C CA . GLU B 1 120 ? -17.688 30.359 14.227 1 97.5 120 GLU B CA 1
ATOM 4012 C C . GLU B 1 120 ? -17.734 29.422 13.016 1 97.5 120 GLU B C 1
ATOM 4014 O O . GLU B 1 120 ? -18.406 29.703 12.023 1 97.5 120 GLU B O 1
ATOM 4019 N N . ALA B 1 121 ? -17.031 28.359 13.055 1 98.12 121 ALA B N 1
ATOM 4020 C CA . ALA B 1 121 ? -17 27.359 11.977 1 98.12 121 ALA B CA 1
ATOM 4021 C C . ALA B 1 121 ? -18.375 26.734 11.781 1 98.12 121 ALA B C 1
ATOM 4023 O O . ALA B 1 121 ? -18.828 26.562 10.648 1 98.12 121 ALA B O 1
ATOM 4024 N N . ILE B 1 122 ? -19 26.438 12.891 1 97.44 122 ILE B N 1
ATOM 4025 C CA . ILE B 1 122 ? -20.344 25.859 12.859 1 97.44 122 ILE B CA 1
ATOM 4026 C C . ILE B 1 122 ? -21.312 26.828 12.203 1 97.44 122 ILE B C 1
ATOM 4028 O O . ILE B 1 122 ? -22.094 26.438 11.336 1 97.44 122 ILE B O 1
ATOM 4032 N N . ALA B 1 123 ? -21.266 28.047 12.664 1 97.88 123 ALA B N 1
ATOM 4033 C CA . ALA B 1 123 ? -22.125 29.078 12.102 1 97.88 123 ALA B CA 1
ATOM 4034 C C . ALA B 1 123 ? -21.922 29.219 10.602 1 97.88 123 ALA B C 1
ATOM 4036 O O . ALA B 1 123 ? -22.875 29.406 9.844 1 97.88 123 ALA B O 1
ATOM 4037 N N . TYR B 1 124 ? -20.734 29.188 10.188 1 97.75 124 TYR B N 1
ATOM 4038 C CA . TYR B 1 124 ? -20.406 29.281 8.766 1 97.75 124 TYR B CA 1
ATOM 4039 C C . TYR B 1 124 ? -21.047 28.141 7.984 1 97.75 124 TYR B C 1
ATOM 4041 O O . TYR B 1 124 ? -21.641 28.359 6.934 1 97.75 124 TYR B O 1
ATOM 4049 N N . GLY B 1 125 ? -20.859 26.891 8.461 1 97.31 125 GLY B N 1
ATOM 4050 C CA . GLY B 1 125 ? -21.453 25.719 7.82 1 97.31 125 GLY B CA 1
ATOM 4051 C C . GLY B 1 125 ? -22.969 25.812 7.707 1 97.31 125 GLY B C 1
ATOM 4052 O O . GLY B 1 125 ? -23.531 25.469 6.672 1 97.31 125 GLY B O 1
ATOM 4053 N N . ARG B 1 126 ? -23.562 26.359 8.734 1 96.12 126 ARG B N 1
ATOM 4054 C CA . ARG B 1 126 ? -25.016 26.516 8.742 1 96.12 126 ARG B CA 1
ATOM 4055 C C . ARG B 1 126 ? -25.453 27.578 7.738 1 96.12 126 ARG B C 1
ATOM 4057 O O . ARG B 1 126 ? -26.453 27.406 7.035 1 96.12 126 ARG B O 1
ATOM 4064 N N . ARG B 1 127 ? -24.797 28.562 7.754 1 97.25 127 ARG B N 1
ATOM 4065 C CA . ARG B 1 127 ? -25.156 29.688 6.887 1 97.25 127 ARG B CA 1
ATOM 4066 C C . ARG B 1 127 ? -25.109 29.281 5.418 1 97.25 127 ARG B C 1
ATOM 4068 O O . ARG B 1 127 ? -25.953 29.688 4.625 1 97.25 127 ARG B O 1
ATOM 4075 N N . LEU B 1 128 ? -24.078 28.562 5.004 1 96.19 128 LEU B N 1
ATOM 4076 C CA . LEU B 1 128 ? -23.953 28.141 3.617 1 96.19 128 LEU B CA 1
ATOM 4077 C C . LEU B 1 128 ? -25.078 27.172 3.25 1 96.19 128 LEU B C 1
ATOM 4079 O O . LEU B 1 128 ? -25.438 27.047 2.076 1 96.19 128 LEU B O 1
ATOM 4083 N N . GLY B 1 129 ? -25.609 26.438 4.238 1 94.38 129 GLY B N 1
ATOM 4084 C CA . GLY B 1 129 ? -26.75 25.547 4.039 1 94.38 129 GLY B CA 1
ATOM 4085 C C . GLY B 1 129 ? -26.391 24.281 3.287 1 94.38 129 GLY B C 1
ATOM 4086 O O . GLY B 1 129 ? -25.25 23.812 3.348 1 94.38 129 GLY B O 1
ATOM 4087 N N . GLY B 1 130 ? -27.422 23.578 2.723 1 95.88 130 GLY B N 1
ATOM 4088 C CA . GLY B 1 130 ? -27.25 22.312 2.055 1 95.88 130 GLY B CA 1
ATOM 4089 C C . GLY B 1 130 ? -27.547 21.125 2.951 1 95.88 130 GLY B C 1
ATOM 4090 O O . GLY B 1 130 ? -28.188 21.266 3.996 1 95.88 130 GLY B O 1
ATOM 4091 N N . SER B 1 131 ? -27.109 19.984 2.492 1 96.56 131 SER B N 1
ATOM 4092 C CA . SER B 1 131 ? -27.281 18.781 3.285 1 96.56 131 SER B CA 1
ATOM 4093 C C . SER B 1 131 ? -26.469 18.828 4.574 1 96.56 131 SER B C 1
ATOM 4095 O O . SER B 1 131 ? -25.562 19.656 4.707 1 96.56 131 SER B O 1
ATOM 4097 N N . GLN B 1 132 ? -26.812 17.984 5.512 1 95.38 132 GLN B N 1
ATOM 4098 C CA . GLN B 1 132 ? -26.047 17.891 6.75 1 95.38 132 GLN B CA 1
ATOM 4099 C C . GLN B 1 132 ? -24.578 17.609 6.469 1 95.38 132 GLN B C 1
ATOM 4101 O O . GLN B 1 132 ? -23.688 18.188 7.098 1 95.38 132 GLN B O 1
ATOM 4106 N N . GLU B 1 133 ? -24.375 16.766 5.543 1 95.19 133 GLU B N 1
ATOM 4107 C CA . GLU B 1 133 ? -23 16.406 5.184 1 95.19 133 GLU B CA 1
ATOM 4108 C C . GLU B 1 133 ? -22.25 17.594 4.621 1 95.19 133 GLU B C 1
ATOM 4110 O O . GLU B 1 133 ? -21.062 17.797 4.938 1 95.19 133 GLU B O 1
ATOM 4115 N N . GLU B 1 134 ? -22.938 18.375 3.834 1 96.12 134 GLU B N 1
ATOM 4116 C CA . GLU B 1 134 ? -22.312 19.547 3.236 1 96.12 134 GLU B CA 1
ATOM 4117 C C . GLU B 1 134 ? -22 20.609 4.293 1 96.12 134 GLU B C 1
ATOM 4119 O O . GLU B 1 134 ? -20.938 21.234 4.258 1 96.12 134 GLU B O 1
ATOM 4124 N N . GLN B 1 135 ? -22.891 20.797 5.188 1 97.12 135 GLN B N 1
ATOM 4125 C CA . GLN B 1 135 ? -22.688 21.766 6.254 1 97.12 135 GLN B CA 1
ATOM 4126 C C . GLN B 1 135 ? -21.5 21.391 7.129 1 97.12 135 GLN B C 1
ATOM 4128 O O . GLN B 1 135 ? -20.703 22.266 7.496 1 97.12 135 GLN B O 1
ATOM 4133 N N . ILE B 1 136 ? -21.406 20.125 7.414 1 96.88 136 ILE B N 1
ATOM 4134 C CA . ILE B 1 136 ? -20.328 19.625 8.258 1 96.88 136 ILE B CA 1
ATOM 4135 C C . ILE B 1 136 ? -18.984 19.812 7.543 1 96.88 136 ILE B C 1
ATOM 4137 O O . ILE B 1 136 ? -18.016 20.266 8.141 1 96.88 136 ILE B O 1
ATOM 4141 N N . LYS B 1 137 ? -18.969 19.469 6.301 1 96.25 137 LYS B N 1
ATOM 4142 C CA . LYS B 1 137 ? -17.75 19.625 5.504 1 96.25 137 LYS B CA 1
ATOM 4143 C C . LYS B 1 137 ? -17.297 21.078 5.465 1 96.25 137 LYS B C 1
ATOM 4145 O O . LYS B 1 137 ? -16.109 21.359 5.633 1 96.25 137 LYS B O 1
ATOM 4150 N N . ASN B 1 138 ? -18.203 21.969 5.27 1 97.25 138 ASN B N 1
ATOM 4151 C CA . ASN B 1 138 ? -17.906 23.391 5.23 1 97.25 138 ASN B CA 1
ATOM 4152 C C . ASN B 1 138 ? -17.422 23.891 6.59 1 97.25 138 ASN B C 1
ATOM 4154 O O . ASN B 1 138 ? -16.531 24.734 6.66 1 97.25 138 ASN B O 1
ATOM 4158 N N . ALA B 1 139 ? -18.047 23.375 7.605 1 97.81 139 ALA B N 1
ATOM 4159 C CA . ALA B 1 139 ? -17.641 23.766 8.953 1 97.81 139 ALA B CA 1
ATOM 4160 C C . ALA B 1 139 ? -16.219 23.297 9.25 1 97.81 139 ALA B C 1
ATOM 4162 O O . ALA B 1 139 ? -15.43 24.047 9.852 1 97.81 139 ALA B O 1
ATOM 4163 N N . ILE B 1 140 ? -15.914 22.141 8.828 1 97.19 140 ILE B N 1
ATOM 4164 C CA . ILE B 1 140 ? -14.586 21.578 9.078 1 97.19 140 ILE B CA 1
ATOM 4165 C C . ILE B 1 140 ? -13.539 22.391 8.32 1 97.19 140 ILE B C 1
ATOM 4167 O O . ILE B 1 140 ? -12.516 22.781 8.891 1 97.19 140 ILE B O 1
ATOM 4171 N N . ASP B 1 141 ? -13.75 22.672 7.082 1 97.12 141 ASP B N 1
ATOM 4172 C CA . ASP B 1 141 ? -12.812 23.469 6.289 1 97.12 141 ASP B CA 1
ATOM 4173 C C . ASP B 1 141 ? -12.578 24.828 6.922 1 97.12 141 ASP B C 1
ATOM 4175 O O . ASP B 1 141 ? -11.438 25.297 7.016 1 97.12 141 ASP B O 1
ATOM 4179 N N . LYS B 1 142 ? -13.68 25.438 7.312 1 98 142 LYS B N 1
ATOM 4180 C CA . LYS B 1 142 ? -13.586 26.75 7.938 1 98 142 LYS B CA 1
ATOM 4181 C C . LYS B 1 142 ? -12.789 26.688 9.242 1 98 142 LYS B C 1
ATOM 4183 O O . LYS B 1 142 ? -12 27.578 9.531 1 98 142 LYS B O 1
ATOM 4188 N N . LEU B 1 143 ? -13.055 25.641 9.992 1 97.19 143 LEU B N 1
ATOM 4189 C CA . LEU B 1 143 ? -12.359 25.484 11.258 1 97.19 143 LEU B CA 1
ATOM 4190 C C . LEU B 1 143 ? -10.852 25.391 11.047 1 97.19 143 LEU B C 1
ATOM 4192 O O . LEU B 1 143 ? -10.07 26.016 11.766 1 97.19 143 LEU B O 1
ATOM 4196 N N . PHE B 1 144 ? -10.422 24.594 10.086 1 96.31 144 PHE B N 1
ATOM 4197 C CA . PHE B 1 144 ? -9.008 24.469 9.766 1 96.31 144 PHE B CA 1
ATOM 4198 C C . PHE B 1 144 ? -8.414 25.812 9.398 1 96.31 144 PHE B C 1
ATOM 4200 O O . PHE B 1 144 ? -7.316 26.156 9.844 1 96.31 144 PHE B O 1
ATOM 4207 N N . VAL B 1 145 ? -9.133 26.578 8.664 1 97.88 145 VAL B N 1
ATOM 4208 C CA . VAL B 1 145 ? -8.656 27.875 8.203 1 97.88 145 VAL B CA 1
ATOM 4209 C C . VAL B 1 145 ? -8.617 28.859 9.367 1 97.88 145 VAL B C 1
ATOM 4211 O O . VAL B 1 145 ? -7.68 29.656 9.492 1 97.88 145 VAL B O 1
ATOM 4214 N N . LEU B 1 146 ? -9.641 28.797 10.242 1 97.12 146 LEU B N 1
ATOM 4215 C CA . LEU B 1 146 ? -9.656 29.672 11.406 1 97.12 146 LEU B CA 1
ATOM 4216 C C . LEU B 1 146 ? -8.445 29.422 12.297 1 97.12 146 LEU B C 1
ATOM 4218 O O . LEU B 1 146 ? -7.82 30.375 12.781 1 97.12 146 LEU B O 1
ATOM 4222 N N . PHE B 1 147 ? -8.133 28.172 12.492 1 94.44 147 PHE B N 1
ATOM 4223 C CA . PHE B 1 147 ? -6.934 27.859 13.25 1 94.44 147 PHE B CA 1
ATOM 4224 C C . PHE B 1 147 ? -5.684 28.375 12.539 1 94.44 147 PHE B C 1
ATOM 4226 O O . PHE B 1 147 ? -4.777 28.906 13.18 1 94.44 147 PHE B O 1
ATOM 4233 N N . GLY B 1 148 ? -5.641 28.234 11.258 1 95.62 148 GLY B N 1
ATOM 4234 C CA . GLY B 1 148 ? -4.523 28.75 10.484 1 95.62 148 GLY B CA 1
ATOM 4235 C C . GLY B 1 148 ? -4.363 30.25 10.609 1 95.62 148 GLY B C 1
ATOM 4236 O O . GLY B 1 148 ? -3.246 30.75 10.766 1 95.62 148 GLY B O 1
ATOM 4237 N N . VAL B 1 149 ? -5.445 30.953 10.57 1 96.62 149 VAL B N 1
ATOM 4238 C CA . VAL B 1 149 ? -5.434 32.406 10.68 1 96.62 149 VAL B CA 1
ATOM 4239 C C . VAL B 1 149 ? -4.898 32.812 12.055 1 96.62 149 VAL B C 1
ATOM 4241 O O . VAL B 1 149 ? -4.098 33.75 12.164 1 96.62 149 VAL B O 1
ATOM 4244 N N . GLU B 1 150 ? -5.312 32.094 13.07 1 93.75 150 GLU B N 1
ATOM 4245 C CA . GLU B 1 150 ? -4.84 32.406 14.422 1 93.75 150 GLU B CA 1
ATOM 4246 C C . GLU B 1 150 ? -3.338 32.156 14.547 1 93.75 150 GLU B C 1
ATOM 4248 O O . GLU B 1 150 ? -2.627 32.938 15.188 1 93.75 150 GLU B O 1
ATOM 4253 N N . ILE B 1 151 ? -2.91 31.141 13.891 1 91.19 151 ILE B N 1
ATOM 4254 C CA . ILE B 1 151 ? -1.491 30.797 13.922 1 91.19 151 ILE B CA 1
ATOM 4255 C C . ILE B 1 151 ? -0.688 31.859 13.188 1 91.19 151 ILE B C 1
ATOM 4257 O O . ILE B 1 151 ? 0.371 32.281 13.656 1 91.19 151 ILE B O 1
ATOM 4261 N N . LEU B 1 152 ? -1.19 32.344 12.148 1 94.5 152 LEU B N 1
ATOM 4262 C CA . LEU B 1 152 ? -0.489 33.312 11.305 1 94.5 152 LEU B CA 1
ATOM 4263 C C . LEU B 1 152 ? -0.353 34.656 12.008 1 94.5 152 LEU B C 1
ATOM 4265 O O . LEU B 1 152 ? 0.519 35.469 11.664 1 94.5 152 LEU B O 1
ATOM 4269 N N . LYS B 1 153 ? -1.211 34.938 12.992 1 91.88 153 LYS B N 1
ATOM 4270 C CA . LYS B 1 153 ? -1.09 36.156 13.789 1 91.88 153 LYS B CA 1
ATOM 4271 C C . LYS B 1 153 ? 0.151 36.094 14.68 1 91.88 153 LYS B C 1
ATOM 4273 O O . LYS B 1 153 ? 0.642 37.156 15.117 1 91.88 153 LYS B O 1
ATOM 4278 N N . LYS B 1 154 ? 0.647 34.906 14.844 1 86.06 154 LYS B N 1
ATOM 4279 C CA . LYS B 1 154 ? 1.706 34.719 15.836 1 86.06 154 LYS B CA 1
ATOM 4280 C C . LYS B 1 154 ? 3.035 34.406 15.164 1 86.06 154 LYS B C 1
ATOM 4282 O O . LYS B 1 154 ? 4.082 34.375 15.82 1 86.06 154 LYS B O 1
ATOM 4287 N N . ILE B 1 155 ? 3.002 34.125 13.852 1 87.12 155 ILE B N 1
ATOM 4288 C CA . ILE B 1 155 ? 4.238 33.75 13.172 1 87.12 155 ILE B CA 1
ATOM 4289 C C . ILE B 1 155 ? 4.422 34.594 11.922 1 87.12 155 ILE B C 1
ATOM 4291 O O . ILE B 1 155 ? 3.445 34.969 11.258 1 87.12 155 ILE B O 1
ATOM 4295 N N . PRO B 1 156 ? 5.707 34.875 11.602 1 90.25 156 PRO B N 1
ATOM 4296 C CA . PRO B 1 156 ? 5.949 35.719 10.422 1 90.25 156 PRO B CA 1
ATOM 4297 C C . PRO B 1 156 ? 5.91 34.938 9.117 1 90.25 156 PRO B C 1
ATOM 4299 O O . PRO B 1 156 ? 5.707 35.531 8.047 1 90.25 156 PRO B O 1
ATOM 4302 N N . GLY B 1 157 ? 6.082 33.656 9.156 1 93.19 157 GLY B N 1
ATOM 4303 C CA . GLY B 1 157 ? 6.215 32.844 7.965 1 93.19 157 GLY B CA 1
ATOM 4304 C C . GLY B 1 157 ? 4.902 32.219 7.516 1 93.19 157 GLY B C 1
ATOM 4305 O O . GLY B 1 157 ? 3.896 32.906 7.379 1 93.19 157 GLY B O 1
ATOM 4306 N N . ARG B 1 158 ? 4.938 30.938 7.223 1 95.62 158 ARG B N 1
ATOM 4307 C CA . ARG B 1 158 ? 3.799 30.266 6.609 1 95.62 158 ARG B CA 1
ATOM 4308 C C . ARG B 1 158 ? 3.193 29.234 7.562 1 95.62 158 ARG B C 1
ATOM 4310 O O . ARG B 1 158 ? 3.861 28.766 8.484 1 95.62 158 ARG B O 1
ATOM 4317 N N . VAL B 1 159 ? 1.941 28.906 7.348 1 96.06 159 VAL B N 1
ATOM 4318 C CA . VAL B 1 159 ? 1.281 27.828 8.055 1 96.06 159 VAL B CA 1
ATOM 4319 C C . VAL B 1 159 ? 0.885 26.719 7.074 1 96.06 159 VAL B C 1
ATOM 4321 O O . VAL B 1 159 ? 0.454 27.016 5.953 1 96.06 159 VAL B O 1
ATOM 4324 N N . SER B 1 160 ? 1.125 25.484 7.434 1 97 160 SER B N 1
ATOM 4325 C CA . SER B 1 160 ? 0.67 24.344 6.645 1 97 160 SER B CA 1
ATOM 4326 C C . SER B 1 160 ? -0.708 23.875 7.094 1 97 160 SER B C 1
ATOM 4328 O O . SER B 1 160 ? -0.896 23.516 8.258 1 97 160 SER B O 1
ATOM 4330 N N . THR B 1 161 ? -1.632 23.859 6.199 1 97.62 161 THR B N 1
ATOM 4331 C CA . THR B 1 161 ? -2.979 23.359 6.438 1 97.62 161 THR B CA 1
ATOM 4332 C C . THR B 1 161 ? -3.223 22.078 5.645 1 97.62 161 THR B C 1
ATOM 4334 O O . THR B 1 161 ? -3.02 22.047 4.43 1 97.62 161 THR B O 1
ATOM 4337 N N . GLU B 1 162 ? -3.674 21.031 6.348 1 97.12 162 GLU B N 1
ATOM 4338 C CA . GLU B 1 162 ? -3.672 19.703 5.758 1 97.12 162 GLU B CA 1
ATOM 4339 C C . GLU B 1 162 ? -5.031 19.359 5.16 1 97.12 162 GLU B C 1
ATOM 4341 O O . GLU B 1 162 ? -6.07 19.641 5.758 1 97.12 162 GLU B O 1
ATOM 4346 N N . VAL B 1 163 ? -5.016 18.859 3.955 1 97.94 163 VAL B N 1
ATOM 4347 C CA . VAL B 1 163 ? -6.199 18.344 3.283 1 97.94 163 VAL B CA 1
ATOM 4348 C C . VAL B 1 163 ? -6.621 17.016 3.928 1 97.94 163 VAL B C 1
ATOM 4350 O O . VAL B 1 163 ? -5.773 16.234 4.375 1 97.94 163 VAL B O 1
ATOM 4353 N N . ASP B 1 164 ? -7.926 16.781 3.922 1 96.94 164 ASP B N 1
ATOM 4354 C CA . ASP B 1 164 ? -8.539 15.594 4.508 1 96.94 164 ASP B CA 1
ATOM 4355 C C . ASP B 1 164 ? -7.852 14.32 4.008 1 96.94 164 ASP B C 1
ATOM 4357 O O . ASP B 1 164 ? -7.777 14.086 2.801 1 96.94 164 ASP B O 1
ATOM 4361 N N . ALA B 1 165 ? -7.445 13.461 4.988 1 97.81 165 ALA B N 1
ATOM 4362 C CA . ALA B 1 165 ? -6.695 12.25 4.664 1 97.81 165 ALA B CA 1
ATOM 4363 C C . ALA B 1 165 ? -7.555 11.266 3.881 1 97.81 165 ALA B C 1
ATOM 4365 O O . ALA B 1 165 ? -7.035 10.422 3.146 1 97.81 165 ALA B O 1
ATOM 4366 N N . ARG B 1 166 ? -8.875 11.352 3.957 1 97.56 166 ARG B N 1
ATOM 4367 C CA . ARG B 1 166 ? -9.789 10.453 3.258 1 97.56 166 ARG B CA 1
ATOM 4368 C C . ARG B 1 166 ? -9.695 10.641 1.747 1 97.56 166 ARG B C 1
ATOM 4370 O O . ARG B 1 166 ? -10.148 9.789 0.979 1 97.56 166 ARG B O 1
ATOM 4377 N N . LEU B 1 167 ? -9.039 11.727 1.306 1 98.56 167 LEU B N 1
ATOM 4378 C CA . LEU B 1 167 ? -8.906 12.055 -0.111 1 98.56 167 LEU B CA 1
ATOM 4379 C C . LEU B 1 167 ? -7.547 11.617 -0.642 1 98.56 167 LEU B C 1
ATOM 4381 O O . LEU B 1 167 ? -7.219 11.867 -1.804 1 98.56 167 LEU B O 1
ATOM 4385 N N . SER B 1 168 ? -6.742 10.891 0.105 1 98.75 168 SER B N 1
ATOM 4386 C CA . SER B 1 168 ? -5.328 10.625 -0.149 1 98.75 168 SER B CA 1
ATOM 4387 C C . SER B 1 168 ? -5.133 9.906 -1.479 1 98.75 168 SER B C 1
ATOM 4389 O O . SER B 1 168 ? -4.027 9.891 -2.023 1 98.75 168 SER B O 1
ATOM 4391 N N . PHE B 1 169 ? -6.18 9.289 -2.037 1 98.88 169 PHE B N 1
ATOM 4392 C CA . PHE B 1 169 ? -6.023 8.539 -3.271 1 98.88 169 PHE B CA 1
ATOM 4393 C C . PHE B 1 169 ? -6.855 9.148 -4.391 1 98.88 169 PHE B C 1
ATOM 4395 O O . PHE B 1 169 ? -7.062 8.516 -5.434 1 98.88 169 PHE B O 1
ATOM 4402 N N . ASP B 1 170 ? -7.34 10.328 -4.195 1 98.75 170 ASP B N 1
ATOM 4403 C CA . ASP B 1 170 ? -8.133 11.07 -5.168 1 98.75 170 ASP B CA 1
ATOM 4404 C C . ASP B 1 170 ? -7.473 12.398 -5.523 1 98.75 170 ASP B C 1
ATOM 4406 O O . ASP B 1 170 ? -7.762 13.422 -4.91 1 98.75 170 ASP B O 1
ATOM 4410 N N . LYS B 1 171 ? -6.68 12.344 -6.559 1 98.81 171 LYS B N 1
ATOM 4411 C CA . LYS B 1 171 ? -5.895 13.516 -6.957 1 98.81 171 LYS B CA 1
ATOM 4412 C C . LYS B 1 171 ? -6.785 14.734 -7.16 1 98.81 171 LYS B C 1
ATOM 4414 O O . LYS B 1 171 ? -6.527 15.797 -6.598 1 98.81 171 LYS B O 1
ATOM 4419 N N . ASP B 1 172 ? -7.84 14.609 -7.902 1 98.81 172 ASP B N 1
ATOM 4420 C CA . ASP B 1 172 ? -8.695 15.734 -8.266 1 98.81 172 ASP B CA 1
ATOM 4421 C C . ASP B 1 172 ? -9.406 16.297 -7.035 1 98.81 172 ASP B C 1
ATOM 4423 O O . ASP B 1 172 ? -9.57 17.516 -6.906 1 98.81 172 ASP B O 1
ATOM 4427 N N . ALA B 1 173 ? -9.828 15.391 -6.16 1 98.69 173 ALA B N 1
ATOM 4428 C CA . ALA B 1 173 ? -10.5 15.852 -4.949 1 98.69 173 ALA B CA 1
ATOM 4429 C C . ALA B 1 173 ? -9.539 16.609 -4.039 1 98.69 173 ALA B C 1
ATOM 4431 O O . ALA B 1 173 ? -9.938 17.578 -3.373 1 98.69 173 ALA B O 1
ATOM 4432 N N . MET B 1 174 ? -8.312 16.219 -3.99 1 98.81 174 MET B N 1
ATOM 4433 C CA . MET B 1 174 ? -7.316 16.938 -3.195 1 98.81 174 MET B CA 1
ATOM 4434 C C . MET B 1 174 ? -7.066 18.328 -3.766 1 98.81 174 MET B C 1
ATOM 4436 O O . MET B 1 174 ? -6.992 19.312 -3.018 1 98.81 174 MET B O 1
ATOM 4440 N N . VAL B 1 175 ? -6.953 18.406 -5.09 1 98.88 175 VAL B N 1
ATOM 4441 C CA . VAL B 1 175 ? -6.738 19.703 -5.734 1 98.88 175 VAL B CA 1
ATOM 4442 C C . VAL B 1 175 ? -7.918 20.625 -5.449 1 98.88 175 VAL B C 1
ATOM 4444 O O . VAL B 1 175 ? -7.727 21.797 -5.102 1 98.88 175 VAL B O 1
ATOM 4447 N N . ALA B 1 176 ? -9.117 20.062 -5.602 1 98.81 176 ALA B N 1
ATOM 4448 C CA . ALA B 1 176 ? -10.312 20.859 -5.363 1 98.81 176 ALA B CA 1
ATOM 4449 C C . ALA B 1 176 ? -10.359 21.359 -3.92 1 98.81 176 ALA B C 1
ATOM 4451 O O . ALA B 1 176 ? -10.695 22.516 -3.668 1 98.81 176 ALA B O 1
ATOM 4452 N N . ARG B 1 177 ? -10.07 20.484 -2.992 1 98.5 177 ARG B N 1
ATOM 4453 C CA . ARG B 1 177 ? -10.102 20.859 -1.583 1 98.5 177 ARG B CA 1
ATOM 4454 C C . ARG B 1 177 ? -9.031 21.906 -1.272 1 98.5 177 ARG B C 1
ATOM 4456 O O . ARG B 1 177 ? -9.266 22.828 -0.488 1 98.5 177 ARG B O 1
ATOM 4463 N N . ALA B 1 178 ? -7.871 21.734 -1.845 1 98.88 178 ALA B N 1
ATOM 4464 C CA . ALA B 1 178 ? -6.793 22.703 -1.664 1 98.88 178 ALA B CA 1
ATOM 4465 C C . ALA B 1 178 ? -7.215 24.094 -2.131 1 98.88 178 ALA B C 1
ATOM 4467 O O . ALA B 1 178 ? -6.984 25.078 -1.435 1 98.88 178 ALA B O 1
ATOM 4468 N N . ARG B 1 179 ? -7.773 24.172 -3.256 1 98.81 179 ARG B N 1
ATOM 4469 C CA . ARG B 1 179 ? -8.234 25.438 -3.799 1 98.81 179 ARG B CA 1
ATOM 4470 C C . ARG B 1 179 ? -9.297 26.062 -2.902 1 98.81 179 ARG B C 1
ATOM 4472 O O . ARG B 1 179 ? -9.312 27.281 -2.699 1 98.81 179 ARG B O 1
ATOM 4479 N N . ARG B 1 180 ? -10.156 25.25 -2.391 1 98.38 180 ARG B N 1
ATOM 4480 C CA . ARG B 1 180 ? -11.188 25.719 -1.479 1 98.38 180 ARG B CA 1
ATOM 4481 C C . ARG B 1 180 ? -10.57 26.328 -0.223 1 98.38 180 ARG B C 1
ATOM 4483 O O . ARG B 1 180 ? -10.992 27.391 0.232 1 98.38 180 ARG B O 1
ATOM 4490 N N . LEU B 1 181 ? -9.625 25.656 0.332 1 98.62 181 LEU B N 1
ATOM 4491 C CA . LEU B 1 181 ? -8.945 26.172 1.516 1 98.62 181 LEU B CA 1
ATOM 4492 C C . LEU B 1 181 ? -8.289 27.531 1.228 1 98.62 181 LEU B C 1
ATOM 4494 O O . LEU B 1 181 ? -8.391 28.453 2.033 1 98.62 181 LEU B O 1
ATOM 4498 N N . ILE B 1 182 ? -7.656 27.625 0.071 1 98.88 182 ILE B N 1
ATOM 4499 C CA . ILE B 1 182 ? -6.996 28.875 -0.309 1 98.88 182 ILE B CA 1
ATOM 4500 C C . ILE B 1 182 ? -8.031 29.984 -0.445 1 98.88 182 ILE B C 1
ATOM 4502 O O . ILE B 1 182 ? -7.781 31.125 -0.046 1 98.88 182 ILE B O 1
ATOM 4506 N N . GLU B 1 183 ? -9.164 29.672 -0.989 1 98.62 183 GLU B N 1
ATOM 4507 C CA . GLU B 1 183 ? -10.242 30.641 -1.107 1 98.62 183 GLU B CA 1
ATOM 4508 C C . GLU B 1 183 ? -10.695 31.125 0.265 1 98.62 183 GLU B C 1
ATOM 4510 O O . GLU B 1 183 ? -10.953 32.312 0.455 1 98.62 183 GLU B O 1
ATOM 4515 N N . LEU B 1 184 ? -10.82 30.25 1.172 1 98.62 184 LEU B N 1
ATOM 4516 C CA . LEU B 1 184 ? -11.242 30.594 2.521 1 98.62 184 LEU B CA 1
ATOM 4517 C C . LEU B 1 184 ? -10.211 31.484 3.201 1 98.62 184 LEU B C 1
ATOM 4519 O O . LEU B 1 184 ? -10.562 32.438 3.918 1 98.62 184 LEU B O 1
ATOM 4523 N N . TYR B 1 185 ? -8.953 31.203 3.016 1 98.75 185 TYR B N 1
ATOM 4524 C CA . TYR B 1 185 ? -7.902 32.062 3.535 1 98.75 185 TYR B CA 1
ATOM 4525 C C . TYR B 1 185 ? -7.988 33.469 2.906 1 98.75 185 TYR B C 1
ATOM 4527 O O . TYR B 1 185 ? -7.832 34.469 3.594 1 98.75 185 TYR B O 1
ATOM 4535 N N . LYS B 1 186 ? -8.219 33.469 1.583 1 98.62 186 LYS B N 1
ATOM 4536 C CA . LYS B 1 186 ? -8.359 34.75 0.875 1 98.62 186 LYS B CA 1
ATOM 4537 C C . LYS B 1 186 ? -9.508 35.562 1.444 1 98.62 186 LYS B C 1
ATOM 4539 O O . LYS B 1 186 ? -9.383 36.781 1.608 1 98.62 186 LYS B O 1
ATOM 4544 N N . GLU B 1 187 ? -10.578 34.906 1.787 1 97.81 187 GLU B N 1
ATOM 4545 C CA . GLU B 1 187 ? -11.727 35.594 2.395 1 97.81 187 GLU B CA 1
ATOM 4546 C C . GLU B 1 187 ? -11.352 36.188 3.738 1 97.81 187 GLU B C 1
ATOM 4548 O O . GLU B 1 187 ? -11.945 37.188 4.148 1 97.81 187 GLU B O 1
ATOM 4553 N N . ALA B 1 188 ? -10.422 35.562 4.355 1 98 188 ALA B N 1
ATOM 4554 C CA . ALA B 1 188 ? -9.969 36.062 5.652 1 98 188 ALA B CA 1
ATOM 4555 C C . ALA B 1 188 ? -8.859 37.094 5.484 1 98 188 ALA B C 1
ATOM 4557 O O . ALA B 1 188 ? -8.266 37.562 6.469 1 98 188 ALA B O 1
ATOM 4558 N N . GLY B 1 189 ? -8.484 37.438 4.242 1 98.19 189 GLY B N 1
ATOM 4559 C CA . GLY B 1 189 ? -7.496 38.469 3.951 1 98.19 189 GLY B CA 1
ATOM 4560 C C . GLY B 1 189 ? -6.07 37.938 3.943 1 98.19 189 GLY B C 1
ATOM 4561 O O . GLY B 1 189 ? -5.121 38.719 4.082 1 98.19 189 GLY B O 1
ATOM 4562 N N . ILE B 1 190 ? -5.918 36.656 3.826 1 98.44 190 ILE B N 1
ATOM 4563 C CA . ILE B 1 190 ? -4.59 36.062 3.863 1 98.44 190 ILE B CA 1
ATOM 4564 C C . ILE B 1 190 ? -4.191 35.594 2.463 1 98.44 190 ILE B C 1
ATOM 4566 O O . ILE B 1 190 ? -4.941 34.875 1.804 1 98.44 190 ILE B O 1
ATOM 4570 N N . SER B 1 191 ? -3.033 36.031 2.035 1 98.12 191 SER B N 1
ATOM 4571 C CA . SER B 1 191 ? -2.496 35.625 0.739 1 98.12 191 SER B CA 1
ATOM 4572 C C . SER B 1 191 ? -2.1 34.156 0.739 1 98.12 191 SER B C 1
ATOM 4574 O O . SER B 1 191 ? -1.581 33.625 1.734 1 98.12 191 SER B O 1
ATOM 4576 N N . LYS B 1 192 ? -2.248 33.5 -0.456 1 98.31 192 LYS B N 1
ATOM 4577 C CA . LYS B 1 192 ? -1.85 32.094 -0.593 1 98.31 192 LYS B CA 1
ATOM 4578 C C . LYS B 1 192 ? -0.352 31.922 -0.353 1 98.31 192 LYS B C 1
ATOM 4580 O O . LYS B 1 192 ? 0.112 30.828 -0.043 1 98.31 192 LYS B O 1
ATOM 4585 N N . ASP B 1 193 ? 0.405 33 -0.43 1 97.81 193 ASP B N 1
ATOM 4586 C CA . ASP B 1 193 ? 1.852 32.938 -0.235 1 97.81 193 ASP B CA 1
ATOM 4587 C C . ASP B 1 193 ? 2.199 32.625 1.217 1 97.81 193 ASP B C 1
ATOM 4589 O O . ASP B 1 193 ? 3.33 32.219 1.518 1 97.81 193 ASP B O 1
ATOM 4593 N N . ARG B 1 194 ? 1.269 32.781 2.119 1 97.94 194 ARG B N 1
ATOM 4594 C CA . ARG B 1 194 ? 1.486 32.531 3.539 1 97.94 194 ARG B CA 1
ATOM 4595 C C . ARG B 1 194 ? 1.003 31.125 3.916 1 97.94 194 ARG B C 1
ATOM 4597 O O . ARG B 1 194 ? 1.04 30.75 5.09 1 97.94 194 ARG B O 1
ATOM 4604 N N . ILE B 1 195 ? 0.557 30.359 2.842 1 98.5 195 ILE B N 1
ATOM 4605 C CA . ILE B 1 195 ? -0.073 29.062 3.125 1 98.5 195 ILE B CA 1
ATOM 4606 C C . ILE B 1 195 ? 0.675 27.953 2.395 1 98.5 195 ILE B C 1
ATOM 4608 O O . ILE B 1 195 ? 1.052 28.109 1.23 1 98.5 195 ILE B O 1
ATOM 4612 N N . LEU B 1 196 ? 0.933 26.891 3.08 1 98.5 196 LEU B N 1
ATOM 4613 C CA . LEU B 1 196 ? 1.27 25.625 2.451 1 98.5 196 LEU B CA 1
ATOM 4614 C C . LEU B 1 196 ? 0.119 24.625 2.584 1 98.5 196 LEU B C 1
ATOM 4616 O O . LEU B 1 196 ? -0.424 24.438 3.676 1 98.5 196 LEU B O 1
ATOM 4620 N N . ILE B 1 197 ? -0.299 24.078 1.491 1 98.88 197 ILE B N 1
ATOM 4621 C CA . ILE B 1 197 ? -1.276 23 1.525 1 98.88 197 ILE B CA 1
ATOM 4622 C C . ILE B 1 197 ? -0.568 21.672 1.782 1 98.88 197 ILE B C 1
ATOM 4624 O O . ILE B 1 197 ? 0.341 21.297 1.04 1 98.88 197 ILE B O 1
ATOM 4628 N N . LYS B 1 198 ? -0.931 21.078 2.848 1 98.56 198 LYS B N 1
ATOM 4629 C CA . LYS B 1 198 ? -0.314 19.812 3.25 1 98.56 198 LYS B CA 1
ATOM 4630 C C . LYS B 1 198 ? -1.078 18.625 2.682 1 98.56 198 LYS B C 1
ATOM 4632 O O . LYS B 1 198 ? -2.289 18.5 2.875 1 98.56 198 LYS B O 1
ATOM 4637 N N . LEU B 1 199 ? -0.372 17.766 1.954 1 98.81 199 LEU B N 1
ATOM 4638 C CA . LEU B 1 199 ? -0.946 16.609 1.284 1 98.81 199 LEU B CA 1
ATOM 4639 C C . LEU B 1 199 ? -0.186 15.336 1.653 1 98.81 199 LEU B C 1
ATOM 4641 O O . LEU B 1 199 ? 1.022 15.375 1.896 1 98.81 199 LEU B O 1
ATOM 4645 N N . SER B 1 200 ? -0.928 14.188 1.698 1 98.75 200 SER B N 1
ATOM 4646 C CA . SER B 1 200 ? -0.274 12.898 1.911 1 98.75 200 SER B CA 1
ATOM 4647 C C . SER B 1 200 ? 0.601 12.523 0.721 1 98.75 200 SER B C 1
ATOM 4649 O O . SER B 1 200 ? 0.227 12.758 -0.43 1 98.75 200 SER B O 1
ATOM 4651 N N . SER B 1 201 ? 1.719 11.859 1.001 1 98.88 201 SER B N 1
ATOM 4652 C CA . SER B 1 201 ? 2.666 11.539 -0.063 1 98.88 201 SER B CA 1
ATOM 4653 C C . SER B 1 201 ? 2.352 10.195 -0.701 1 98.88 201 SER B C 1
ATOM 4655 O O . SER B 1 201 ? 3.229 9.336 -0.817 1 98.88 201 SER B O 1
ATOM 4657 N N . THR B 1 202 ? 1.115 9.914 -1.036 1 98.94 202 THR B N 1
ATOM 4658 C CA . THR B 1 202 ? 0.764 8.891 -2.014 1 98.94 202 THR B CA 1
ATOM 4659 C C . THR B 1 202 ? 1.096 9.359 -3.428 1 98.94 202 THR B C 1
ATOM 4661 O O . THR B 1 202 ? 1.409 10.531 -3.645 1 98.94 202 THR B O 1
ATOM 4664 N N . TRP B 1 203 ? 1.146 8.43 -4.375 1 98.88 203 TRP B N 1
ATOM 4665 C CA . TRP B 1 203 ? 1.354 8.859 -5.754 1 98.88 203 TRP B CA 1
ATOM 4666 C C . TRP B 1 203 ? 0.342 9.93 -6.152 1 98.88 203 TRP B C 1
ATOM 4668 O O . TRP B 1 203 ? 0.7 10.93 -6.773 1 98.88 203 TRP B O 1
ATOM 4678 N N . GLU B 1 204 ? -0.938 9.727 -5.789 1 98.94 204 GLU B N 1
ATOM 4679 C CA . GLU B 1 204 ? -2.016 10.656 -6.105 1 98.94 204 GLU B CA 1
ATOM 4680 C C . GLU B 1 204 ? -1.793 12.008 -5.434 1 98.94 204 GLU B C 1
ATOM 4682 O O . GLU B 1 204 ? -2.02 13.055 -6.047 1 98.94 204 GLU B O 1
ATOM 4687 N N . GLY B 1 205 ? -1.351 11.953 -4.184 1 98.94 205 GLY B N 1
ATOM 4688 C CA . GLY B 1 205 ? -1.048 13.195 -3.494 1 98.94 205 GLY B CA 1
ATOM 4689 C C . GLY B 1 205 ? 0.095 13.961 -4.129 1 98.94 205 GLY B C 1
ATOM 4690 O O . GLY B 1 205 ? 0.032 15.188 -4.25 1 98.94 205 GLY B O 1
ATOM 4691 N N . ILE B 1 206 ? 1.099 13.273 -4.527 1 98.94 206 ILE B N 1
ATOM 4692 C CA . ILE B 1 206 ? 2.26 13.891 -5.156 1 98.94 206 ILE B CA 1
ATOM 4693 C C . ILE B 1 206 ? 1.849 14.531 -6.48 1 98.94 206 ILE B C 1
ATOM 4695 O O . ILE B 1 206 ? 2.262 15.648 -6.793 1 98.94 206 ILE B O 1
ATOM 4699 N N . GLN B 1 207 ? 1.01 13.844 -7.195 1 98.94 207 GLN B N 1
ATOM 4700 C CA . GLN B 1 207 ? 0.53 14.406 -8.453 1 98.94 207 GLN B CA 1
ATOM 4701 C C . GLN B 1 207 ? -0.381 15.602 -8.211 1 98.94 207 GLN B C 1
ATOM 4703 O O . GLN B 1 207 ? -0.388 16.562 -9 1 98.94 207 GLN B O 1
ATOM 4708 N N . ALA B 1 208 ? -1.174 15.562 -7.176 1 98.94 208 ALA B N 1
ATOM 4709 C CA . ALA B 1 208 ? -1.962 16.734 -6.797 1 98.94 208 ALA B CA 1
ATOM 4710 C C . ALA B 1 208 ? -1.06 17.922 -6.488 1 98.94 208 ALA B C 1
ATOM 4712 O O . ALA B 1 208 ? -1.327 19.047 -6.934 1 98.94 208 ALA B O 1
ATOM 4713 N N . GLY B 1 209 ? 0.013 17.641 -5.719 1 98.94 209 GLY B N 1
ATOM 4714 C CA . GLY B 1 209 ? 0.976 18.703 -5.438 1 98.94 209 GLY B CA 1
ATOM 4715 C C . GLY B 1 209 ? 1.598 19.281 -6.688 1 98.94 209 GLY B C 1
ATOM 4716 O O . GLY B 1 209 ? 1.754 20.5 -6.797 1 98.94 209 GLY B O 1
ATOM 4717 N N . LYS B 1 210 ? 1.952 18.438 -7.574 1 98.94 210 LYS B N 1
ATOM 4718 C CA . LYS B 1 210 ? 2.516 18.875 -8.844 1 98.94 210 LYS B CA 1
ATOM 4719 C C . LYS B 1 210 ? 1.569 19.844 -9.555 1 98.94 210 LYS B C 1
ATOM 4721 O O . LYS B 1 210 ? 1.986 20.922 -10 1 98.94 210 LYS B O 1
ATOM 4726 N N . GLU B 1 211 ? 0.363 19.469 -9.664 1 98.88 211 GLU B N 1
ATOM 4727 C CA . GLU B 1 211 ? -0.621 20.312 -10.344 1 98.88 211 GLU B CA 1
ATOM 4728 C C . GLU B 1 211 ? -0.814 21.641 -9.625 1 98.88 211 GLU B C 1
ATOM 4730 O O . GLU B 1 211 ? -0.881 22.688 -10.258 1 98.88 211 GLU B O 1
ATOM 4735 N N . LEU B 1 212 ? -0.97 21.547 -8.312 1 98.94 212 LEU B N 1
ATOM 4736 C CA . LEU B 1 212 ? -1.182 22.766 -7.527 1 98.94 212 LEU B CA 1
ATOM 4737 C C . LEU B 1 212 ? -0.031 23.75 -7.719 1 98.94 212 LEU B C 1
ATOM 4739 O O . LEU B 1 212 ? -0.256 24.938 -7.891 1 98.94 212 LEU B O 1
ATOM 4743 N N . GLU B 1 213 ? 1.181 23.219 -7.727 1 98.81 213 GLU B N 1
ATOM 4744 C CA . GLU B 1 213 ? 2.359 24.062 -7.914 1 98.81 213 GLU B CA 1
ATOM 4745 C C . GLU B 1 213 ? 2.408 24.641 -9.328 1 98.81 213 GLU B C 1
ATOM 4747 O O . GLU B 1 213 ? 2.557 25.844 -9.508 1 98.81 213 GLU B O 1
ATOM 4752 N N . GLU B 1 214 ? 2.189 23.844 -10.312 1 98.62 214 GLU B N 1
ATOM 4753 C CA . GLU B 1 214 ? 2.426 24.219 -11.703 1 98.62 214 GLU B CA 1
ATOM 4754 C C . GLU B 1 214 ? 1.271 25.047 -12.266 1 98.62 214 GLU B C 1
ATOM 4756 O O . GLU B 1 214 ? 1.487 25.984 -13.031 1 98.62 214 GLU B O 1
ATOM 4761 N N . ARG B 1 215 ? 0.059 24.688 -11.836 1 98.62 215 ARG B N 1
ATOM 4762 C CA . ARG B 1 215 ? -1.084 25.266 -12.539 1 98.62 215 ARG B CA 1
ATOM 4763 C C . ARG B 1 215 ? -1.778 26.312 -11.688 1 98.62 215 ARG B C 1
ATOM 4765 O O . ARG B 1 215 ? -2.445 27.203 -12.211 1 98.62 215 ARG B O 1
ATOM 4772 N N . HIS B 1 216 ? -1.588 26.25 -10.367 1 98.5 216 HIS B N 1
ATOM 4773 C CA . HIS B 1 216 ? -2.406 27.125 -9.531 1 98.5 216 HIS B CA 1
ATOM 4774 C C . HIS B 1 216 ? -1.539 28.031 -8.664 1 98.5 216 HIS B C 1
ATOM 4776 O O . HIS B 1 216 ? -2.053 28.922 -7.98 1 98.5 216 HIS B O 1
ATOM 4782 N N . GLY B 1 217 ? -0.289 27.781 -8.672 1 98.5 217 GLY B N 1
ATOM 4783 C CA . GLY B 1 217 ? 0.592 28.594 -7.848 1 98.5 217 GLY B CA 1
ATOM 4784 C C . GLY B 1 217 ? 0.36 28.406 -6.359 1 98.5 217 GLY B C 1
ATOM 4785 O O . GLY B 1 217 ? 0.543 29.328 -5.57 1 98.5 217 GLY B O 1
ATOM 4786 N N . ILE B 1 218 ? -0.214 27.297 -5.98 1 98.81 218 ILE B N 1
ATOM 4787 C CA . ILE B 1 218 ? -0.43 26.938 -4.582 1 98.81 218 ILE B CA 1
ATOM 4788 C C . ILE B 1 218 ? 0.717 26.062 -4.09 1 98.81 218 ILE B C 1
ATOM 4790 O O . ILE B 1 218 ? 0.96 24.984 -4.641 1 98.81 218 ILE B O 1
ATOM 4794 N N . HIS B 1 219 ? 1.406 26.516 -3.066 1 98.69 219 HIS B N 1
ATOM 4795 C CA . HIS B 1 219 ? 2.578 25.812 -2.555 1 98.69 219 HIS B CA 1
ATOM 4796 C C . HIS B 1 219 ? 2.174 24.672 -1.626 1 98.69 219 HIS B C 1
ATOM 4798 O O . HIS B 1 219 ? 1.22 24.797 -0.855 1 98.69 219 HIS B O 1
ATOM 4804 N N . CYS B 1 220 ? 2.951 23.562 -1.704 1 98.88 220 CYS B N 1
ATOM 4805 C CA . CYS B 1 220 ? 2.518 22.359 -1.02 1 98.88 220 CYS B CA 1
ATOM 4806 C C . CYS B 1 220 ? 3.59 21.859 -0.054 1 98.88 220 CYS B C 1
ATOM 4808 O O . CYS B 1 220 ? 4.781 22.062 -0.288 1 98.88 220 CYS B O 1
ATOM 4810 N N . ASN B 1 221 ? 3.16 21.297 1.096 1 98.75 221 ASN B N 1
ATOM 4811 C CA . ASN B 1 221 ? 3.918 20.516 2.064 1 98.75 221 ASN B CA 1
ATOM 4812 C C . ASN B 1 221 ? 3.518 19.031 2.031 1 98.75 221 ASN B C 1
ATOM 4814 O O . ASN B 1 221 ? 2.424 18.672 2.473 1 98.75 221 ASN B O 1
ATOM 4818 N N . MET B 1 222 ? 4.391 18.188 1.56 1 98.94 222 MET B N 1
ATOM 4819 C CA . MET B 1 222 ? 4.055 16.766 1.424 1 98.94 222 MET B CA 1
ATOM 4820 C C . MET B 1 222 ? 4.355 16.016 2.713 1 98.94 222 MET B C 1
ATOM 4822 O O . MET B 1 222 ? 5.508 15.945 3.145 1 98.94 222 MET B O 1
ATOM 4826 N N . THR B 1 223 ? 3.322 15.422 3.311 1 98.62 223 THR B N 1
ATOM 4827 C CA . THR B 1 223 ? 3.418 14.766 4.609 1 98.62 223 THR B CA 1
ATOM 4828 C C . THR B 1 223 ? 3.25 13.258 4.465 1 98.62 223 THR B C 1
ATOM 4830 O O . THR B 1 223 ? 3.055 12.75 3.357 1 98.62 223 THR B O 1
ATOM 4833 N N . LEU B 1 224 ? 3.428 12.547 5.57 1 98.62 224 LEU B N 1
ATOM 4834 C CA . LEU B 1 224 ? 3.396 11.086 5.57 1 98.62 224 LEU B CA 1
ATOM 4835 C C . LEU B 1 224 ? 4.406 10.523 4.578 1 98.62 224 LEU B C 1
ATOM 4837 O O . LEU B 1 224 ? 4.051 9.719 3.711 1 98.62 224 LEU B O 1
ATOM 4841 N N . LEU B 1 225 ? 5.566 11.062 4.75 1 98.94 225 LEU B N 1
ATOM 4842 C CA . LEU B 1 225 ? 6.684 10.68 3.895 1 98.94 225 LEU B CA 1
ATOM 4843 C C . LEU B 1 225 ? 7.688 9.82 4.656 1 98.94 225 LEU B C 1
ATOM 4845 O O . LEU B 1 225 ? 8.242 10.258 5.672 1 98.94 225 LEU B O 1
ATOM 4849 N N . PHE B 1 226 ? 7.973 8.594 4.113 1 98.94 226 PHE B N 1
ATOM 4850 C CA . PHE B 1 226 ? 8.734 7.598 4.855 1 98.94 226 PHE B CA 1
ATOM 4851 C C . PHE B 1 226 ? 9.805 6.965 3.973 1 98.94 226 PHE B C 1
ATOM 4853 O O . PHE B 1 226 ? 10.797 6.43 4.477 1 98.94 226 PHE B O 1
ATOM 4860 N N . SER B 1 227 ? 9.625 6.992 2.637 1 98.81 227 SER B N 1
ATOM 4861 C CA . SER B 1 227 ? 10.555 6.273 1.775 1 98.81 227 SER B CA 1
ATOM 4862 C C . SER B 1 227 ? 11.328 7.234 0.871 1 98.81 227 SER B C 1
ATOM 4864 O O . SER B 1 227 ? 10.859 8.336 0.592 1 98.81 227 SER B O 1
ATOM 4866 N N . PHE B 1 228 ? 12.492 6.734 0.423 1 98.88 228 PHE B N 1
ATOM 4867 C CA . PHE B 1 228 ? 13.289 7.461 -0.553 1 98.88 228 PHE B CA 1
ATOM 4868 C C . PHE B 1 228 ? 12.523 7.648 -1.855 1 98.88 228 PHE B C 1
ATOM 4870 O O . PHE B 1 228 ? 12.641 8.688 -2.512 1 98.88 228 PHE B O 1
ATOM 4877 N N . ALA B 1 229 ? 11.656 6.688 -2.213 1 98.88 229 ALA B N 1
ATOM 4878 C CA . ALA B 1 229 ? 10.836 6.781 -3.42 1 98.88 229 ALA B CA 1
ATOM 4879 C C . ALA B 1 229 ? 9.875 7.965 -3.342 1 98.88 229 ALA B C 1
ATOM 4881 O O . ALA B 1 229 ? 9.719 8.703 -4.312 1 98.88 229 ALA B O 1
ATOM 4882 N N . GLN B 1 230 ? 9.258 8.125 -2.232 1 98.94 230 GLN B N 1
ATOM 4883 C CA . GLN B 1 230 ? 8.367 9.273 -2.037 1 98.94 230 GLN B CA 1
ATOM 4884 C C . GLN B 1 230 ? 9.117 10.586 -2.215 1 98.94 230 GLN B C 1
ATOM 4886 O O . GLN B 1 230 ? 8.633 11.5 -2.877 1 98.94 230 GLN B O 1
ATOM 4891 N N . ALA B 1 231 ? 10.297 10.625 -1.607 1 98.94 231 ALA B N 1
ATOM 4892 C CA . ALA B 1 231 ? 11.094 11.852 -1.656 1 98.94 231 ALA B CA 1
ATOM 4893 C C . ALA B 1 231 ? 11.477 12.195 -3.09 1 98.94 231 ALA B C 1
ATOM 4895 O O . ALA B 1 231 ? 11.352 13.352 -3.514 1 98.94 231 ALA B O 1
ATOM 4896 N N . VAL B 1 232 ? 11.938 11.227 -3.803 1 98.94 232 VAL B N 1
ATOM 4897 C CA . VAL B 1 232 ? 12.352 11.445 -5.184 1 98.94 232 VAL B CA 1
ATOM 4898 C C . VAL B 1 232 ? 11.156 11.914 -6.012 1 98.94 232 VAL B C 1
ATOM 4900 O O . VAL B 1 232 ? 11.266 12.875 -6.777 1 98.94 232 VAL B O 1
ATOM 4903 N N . ALA B 1 233 ? 10.008 11.258 -5.84 1 98.94 233 ALA B N 1
ATOM 4904 C CA . ALA B 1 233 ? 8.812 11.617 -6.602 1 98.94 233 ALA B CA 1
ATOM 4905 C C . ALA B 1 233 ? 8.375 13.039 -6.281 1 98.94 233 ALA B C 1
ATOM 4907 O O . ALA B 1 233 ? 7.922 13.773 -7.168 1 98.94 233 ALA B O 1
ATOM 4908 N N . CYS B 1 234 ? 8.469 13.438 -5.051 1 98.94 234 CYS B N 1
ATOM 4909 C CA . CYS B 1 234 ? 8.102 14.789 -4.645 1 98.94 234 CYS B CA 1
ATOM 4910 C C . CYS B 1 234 ? 9.039 15.82 -5.277 1 98.94 234 CYS B C 1
ATOM 4912 O O . CYS B 1 234 ? 8.586 16.859 -5.734 1 98.94 234 CYS B O 1
ATOM 4914 N N . ALA B 1 235 ? 10.336 15.539 -5.246 1 98.81 235 ALA B N 1
ATOM 4915 C CA . ALA B 1 235 ? 11.305 16.438 -5.871 1 98.81 235 ALA B CA 1
ATOM 4916 C C . ALA B 1 235 ? 11 16.625 -7.355 1 98.81 235 ALA B C 1
ATOM 4918 O O . ALA B 1 235 ? 11.008 17.75 -7.863 1 98.81 235 ALA B O 1
ATOM 4919 N N . GLU B 1 236 ? 10.734 15.523 -7.996 1 98.81 236 GLU B N 1
ATOM 4920 C CA . GLU B 1 236 ? 10.453 15.562 -9.43 1 98.81 236 GLU B CA 1
ATOM 4921 C C . GLU B 1 236 ? 9.141 16.297 -9.711 1 98.81 236 GLU B C 1
ATOM 4923 O O . GLU B 1 236 ? 8.969 16.891 -10.773 1 98.81 236 GLU B O 1
ATOM 4928 N N . ALA B 1 237 ? 8.211 16.312 -8.766 1 98.81 237 ALA B N 1
ATOM 4929 C CA . ALA B 1 237 ? 6.926 17 -8.906 1 98.81 237 ALA B CA 1
ATOM 4930 C C . ALA B 1 237 ? 7.074 18.5 -8.664 1 98.81 237 ALA B C 1
ATOM 4932 O O . ALA B 1 237 ? 6.16 19.281 -8.953 1 98.81 237 ALA B O 1
ATOM 4933 N N . GLY B 1 238 ? 8.219 18.922 -8.102 1 98.75 238 GLY B N 1
ATOM 4934 C CA . GLY B 1 238 ? 8.492 20.328 -7.902 1 98.75 238 GLY B CA 1
ATOM 4935 C C . GLY B 1 238 ? 7.727 20.922 -6.727 1 98.75 238 GLY B C 1
ATOM 4936 O O . GLY B 1 238 ? 7.406 22.109 -6.723 1 98.75 238 GLY B O 1
ATOM 4937 N N . VAL B 1 239 ? 7.375 20.109 -5.773 1 98.88 239 VAL B N 1
ATOM 4938 C CA . VAL B 1 239 ? 6.656 20.609 -4.613 1 98.88 239 VAL B CA 1
ATOM 4939 C C . VAL B 1 239 ? 7.582 21.5 -3.783 1 98.88 239 VAL B C 1
ATOM 4941 O O . VAL B 1 239 ? 8.805 21.391 -3.867 1 98.88 239 VAL B O 1
ATOM 4944 N N . THR B 1 240 ? 7.012 22.344 -2.969 1 98.75 240 THR B N 1
ATOM 4945 C CA . THR B 1 240 ? 7.766 23.344 -2.227 1 98.75 240 THR B CA 1
ATOM 4946 C C . THR B 1 240 ? 8.547 22.703 -1.084 1 98.75 240 THR B C 1
ATOM 4948 O O . THR B 1 240 ? 9.719 23.016 -0.876 1 98.75 240 THR B O 1
ATOM 4951 N N . LEU B 1 241 ? 7.883 21.859 -0.408 1 98.31 241 LEU B N 1
ATOM 4952 C CA . LEU B 1 241 ? 8.406 21.344 0.855 1 98.31 241 LEU B CA 1
ATOM 4953 C C . LEU B 1 241 ? 7.969 19.906 1.091 1 98.31 241 LEU B C 1
ATOM 4955 O O . LEU B 1 241 ? 6.84 19.531 0.764 1 98.31 241 LEU B O 1
ATOM 4959 N N . ILE B 1 242 ? 8.914 19.062 1.593 1 98.88 242 ILE B N 1
ATOM 4960 C CA . ILE B 1 242 ? 8.531 17.734 2.084 1 98.88 242 ILE B CA 1
ATOM 4961 C C . ILE B 1 242 ? 8.789 17.656 3.586 1 98.88 242 ILE B C 1
ATOM 4963 O O . ILE B 1 242 ? 9.695 18.297 4.105 1 98.88 242 ILE B O 1
ATOM 4967 N N . SER B 1 243 ? 8.008 16.766 4.227 1 98.31 243 SER B N 1
ATOM 4968 C CA . SER B 1 243 ? 8.141 16.516 5.66 1 98.31 243 SER B CA 1
ATOM 4969 C C . SER B 1 243 ? 8.414 15.047 5.945 1 98.31 243 SER B C 1
ATOM 4971 O O . SER B 1 243 ? 7.559 14.336 6.469 1 98.31 243 SER B O 1
ATOM 4973 N N . PRO B 1 244 ? 9.609 14.562 5.637 1 98.88 244 PRO B N 1
ATOM 4974 C CA . PRO B 1 244 ? 9.93 13.188 6.023 1 98.88 244 PRO B CA 1
ATOM 4975 C C . PRO B 1 244 ? 9.922 12.984 7.539 1 98.88 244 PRO B C 1
ATOM 4977 O O . PRO B 1 244 ? 10.422 13.828 8.281 1 98.88 244 PRO B O 1
ATOM 4980 N N . PHE B 1 245 ? 9.312 11.898 8.023 1 98.62 245 PHE B N 1
ATOM 4981 C CA . PHE B 1 245 ? 9.094 11.672 9.445 1 98.62 245 PHE B CA 1
ATOM 4982 C C . PHE B 1 245 ? 10.25 10.875 10.047 1 98.62 245 PHE B C 1
ATOM 4984 O O . PHE B 1 245 ? 10.469 9.719 9.68 1 98.62 245 PHE B O 1
ATOM 4991 N N . VAL B 1 246 ? 10.898 11.414 11.031 1 98.69 246 VAL B N 1
ATOM 4992 C CA . VAL B 1 246 ? 12.062 10.812 11.664 1 98.69 246 VAL B CA 1
ATOM 4993 C C . VAL B 1 246 ? 11.609 9.836 12.742 1 98.69 246 VAL B C 1
ATOM 4995 O O . VAL B 1 246 ? 11.969 8.656 12.711 1 98.69 246 VAL B O 1
ATOM 4998 N N . GLY B 1 247 ? 10.812 10.336 13.633 1 98.38 247 GLY B N 1
ATOM 4999 C CA . GLY B 1 247 ? 10.422 9.57 14.805 1 98.38 247 GLY B CA 1
ATOM 5000 C C . GLY B 1 247 ? 9.547 8.375 14.484 1 98.38 247 GLY B C 1
ATOM 5001 O O . GLY B 1 247 ? 9.672 7.316 15.094 1 98.38 247 GLY B O 1
ATOM 5002 N N . ARG B 1 248 ? 8.633 8.484 13.555 1 98.38 248 ARG B N 1
ATOM 5003 C CA . ARG B 1 248 ? 7.738 7.387 13.203 1 98.38 248 ARG B CA 1
ATOM 5004 C C . ARG B 1 248 ? 8.508 6.246 12.547 1 98.38 248 ARG B C 1
ATOM 5006 O O . ARG B 1 248 ? 8.156 5.074 12.719 1 98.38 248 ARG B O 1
ATOM 5013 N N . ILE B 1 249 ? 9.531 6.602 11.758 1 98.81 249 ILE B N 1
ATOM 5014 C CA . ILE B 1 249 ? 10.406 5.57 11.203 1 98.81 249 ILE B CA 1
ATOM 5015 C C . ILE B 1 249 ? 11.109 4.824 12.336 1 98.81 249 ILE B C 1
ATOM 5017 O O . ILE B 1 249 ? 11.148 3.592 12.336 1 98.81 249 ILE B O 1
ATOM 5021 N N . LEU B 1 250 ? 11.602 5.559 13.312 1 98.75 250 LEU B N 1
ATOM 5022 C CA . LEU B 1 250 ? 12.227 4.945 14.484 1 98.75 250 LEU B CA 1
ATOM 5023 C C . LEU B 1 250 ? 11.25 4.02 15.203 1 98.75 250 LEU B C 1
ATOM 5025 O O . LEU B 1 250 ? 11.609 2.893 15.555 1 98.75 250 LEU B O 1
ATOM 5029 N N . ASP B 1 251 ? 10.039 4.496 15.406 1 98.62 251 ASP B N 1
ATOM 5030 C CA . ASP B 1 251 ? 9.023 3.715 16.094 1 98.62 251 ASP B CA 1
ATOM 5031 C C . ASP B 1 251 ? 8.82 2.357 15.43 1 98.62 251 ASP B C 1
ATOM 5033 O O . ASP B 1 251 ? 8.703 1.336 16.109 1 98.62 251 ASP B O 1
ATOM 5037 N N . TRP B 1 252 ? 8.742 2.312 14.141 1 98.44 252 TRP B N 1
ATOM 5038 C CA . TRP B 1 252 ? 8.523 1.069 13.414 1 98.44 252 TRP B CA 1
ATOM 5039 C C . TRP B 1 252 ? 9.68 0.097 13.633 1 98.44 252 TRP B C 1
ATOM 5041 O O . TRP B 1 252 ? 9.461 -1.087 13.891 1 98.44 252 TRP B O 1
ATOM 5051 N N . HIS B 1 253 ? 10.891 0.589 13.477 1 98.56 253 HIS B N 1
ATOM 5052 C CA . HIS B 1 253 ? 12.062 -0.277 13.609 1 98.56 253 HIS B CA 1
ATOM 5053 C C . HIS B 1 253 ? 12.18 -0.818 15.031 1 98.56 253 HIS B C 1
ATOM 5055 O O . HIS B 1 253 ? 12.539 -1.982 15.227 1 98.56 253 HIS B O 1
ATOM 5061 N N . VAL B 1 254 ? 11.906 0.013 16.031 1 98.31 254 VAL B N 1
ATOM 5062 C CA . VAL B 1 254 ? 11.93 -0.431 17.422 1 98.31 254 VAL B CA 1
ATOM 5063 C C . VAL B 1 254 ? 10.891 -1.524 17.641 1 98.31 254 VAL B C 1
ATOM 5065 O O . VAL B 1 254 ? 11.141 -2.5 18.344 1 98.31 254 VAL B O 1
ATOM 5068 N N . ALA B 1 255 ? 9.758 -1.42 17 1 97.06 255 ALA B N 1
ATOM 5069 C CA . ALA B 1 255 ? 8.648 -2.35 17.188 1 97.06 255 ALA B CA 1
ATOM 5070 C C . ALA B 1 255 ? 8.867 -3.637 16.406 1 97.06 255 ALA B C 1
ATOM 5072 O O . ALA B 1 255 ? 8.43 -4.711 16.828 1 97.06 255 ALA B O 1
ATOM 5073 N N . ASN B 1 256 ? 9.641 -3.598 15.297 1 96.62 256 ASN B N 1
ATOM 5074 C CA . ASN B 1 256 ? 9.609 -4.719 14.359 1 96.62 256 ASN B CA 1
ATOM 5075 C C . ASN B 1 256 ? 10.977 -5.383 14.25 1 96.62 256 ASN B C 1
ATOM 5077 O O . ASN B 1 256 ? 11.148 -6.328 13.477 1 96.62 256 ASN B O 1
ATOM 5081 N N . THR B 1 257 ? 11.906 -4.852 14.938 1 96.81 257 THR B N 1
ATOM 5082 C CA . THR B 1 257 ? 13.227 -5.465 14.961 1 96.81 257 THR B CA 1
ATOM 5083 C C . THR B 1 257 ? 13.672 -5.742 16.391 1 96.81 257 THR B C 1
ATOM 5085 O O . THR B 1 257 ? 12.977 -5.379 17.344 1 96.81 257 THR B O 1
ATOM 5088 N N . ASP B 1 258 ? 14.82 -6.395 16.531 1 96.44 258 ASP B N 1
ATOM 5089 C CA . ASP B 1 258 ? 15.344 -6.73 17.859 1 96.44 258 ASP B CA 1
ATOM 5090 C C . ASP B 1 258 ? 16.078 -5.543 18.469 1 96.44 258 ASP B C 1
ATOM 5092 O O . ASP B 1 258 ? 16.328 -5.523 19.688 1 96.44 258 ASP B O 1
ATOM 5096 N N . LYS B 1 259 ? 16.375 -4.613 17.75 1 97.12 259 LYS B N 1
ATOM 5097 C CA . LYS B 1 259 ? 17.062 -3.434 18.25 1 97.12 259 LYS B CA 1
ATOM 5098 C C . LYS B 1 259 ? 16.078 -2.41 18.812 1 97.12 259 LYS B C 1
ATOM 5100 O O . LYS B 1 259 ? 15.234 -1.884 18.078 1 97.12 259 LYS B O 1
ATOM 5105 N N . LYS B 1 260 ? 16.266 -2 20.094 1 97.25 260 LYS B N 1
ATOM 5106 C CA . LYS B 1 260 ? 15.25 -1.203 20.781 1 97.25 260 LYS B CA 1
ATOM 5107 C C . LYS B 1 260 ? 15.75 0.217 21.031 1 97.25 260 LYS B C 1
ATOM 5109 O O . LYS B 1 260 ? 14.961 1.1 21.391 1 97.25 260 LYS B O 1
ATOM 5114 N N . SER B 1 261 ? 16.984 0.418 20.875 1 97.31 261 SER B N 1
ATOM 5115 C CA . SER B 1 261 ? 17.562 1.742 21.062 1 97.31 261 SER B CA 1
ATOM 5116 C C . SER B 1 261 ? 18.609 2.031 20 1 97.31 261 SER B C 1
ATOM 5118 O O . SER B 1 261 ? 19.281 1.115 19.516 1 97.31 261 SER B O 1
ATOM 5120 N N . TYR B 1 262 ? 18.688 3.299 19.672 1 97.94 262 TYR B N 1
ATOM 5121 C CA . TYR B 1 262 ? 19.609 3.713 18.625 1 97.94 262 TYR B CA 1
ATOM 5122 C C . TYR B 1 262 ? 20.391 4.949 19.031 1 97.94 262 TYR B C 1
ATOM 5124 O O . TYR B 1 262 ? 19.844 5.863 19.656 1 97.94 262 TYR B O 1
ATOM 5132 N N . GLU B 1 263 ? 21.703 4.895 18.672 1 97.56 263 GLU B N 1
ATOM 5133 C CA . GLU B 1 263 ? 22.438 6.156 18.703 1 97.56 263 GLU B CA 1
ATOM 5134 C C . GLU B 1 263 ? 21.906 7.137 17.656 1 97.56 263 GLU B C 1
ATOM 5136 O O . GLU B 1 263 ? 21.438 6.723 16.594 1 97.56 263 GLU B O 1
ATOM 5141 N N . PRO B 1 264 ? 22.031 8.453 17.906 1 96.56 264 PRO B N 1
ATOM 5142 C CA . PRO B 1 264 ? 21.391 9.461 17.047 1 96.56 264 PRO B CA 1
ATOM 5143 C C . PRO B 1 264 ? 21.75 9.305 15.578 1 96.56 264 PRO B C 1
ATOM 5145 O O . PRO B 1 264 ? 20.859 9.281 14.719 1 96.56 264 PRO B O 1
ATOM 5148 N N . LEU B 1 265 ? 23 9.047 15.273 1 97.19 265 LEU B N 1
ATOM 5149 C CA . LEU B 1 265 ? 23.422 8.984 13.875 1 97.19 265 LEU B CA 1
ATOM 5150 C C . LEU B 1 265 ? 23.047 7.641 13.258 1 97.19 265 LEU B C 1
ATOM 5152 O O . LEU B 1 265 ? 23.047 7.492 12.031 1 97.19 265 LEU B O 1
ATOM 5156 N N . GLU B 1 266 ? 22.719 6.648 14.062 1 98.06 266 GLU B N 1
ATOM 5157 C CA . GLU B 1 266 ? 22.344 5.324 13.578 1 98.06 266 GLU B CA 1
ATOM 5158 C C . GLU B 1 266 ? 20.828 5.18 13.508 1 98.06 266 GLU B C 1
ATOM 5160 O O . GLU B 1 266 ? 20.312 4.18 13 1 98.06 266 GLU B O 1
ATOM 5165 N N . ASP B 1 267 ? 20.203 6.191 14.031 1 98.56 267 ASP B N 1
ATOM 5166 C CA . ASP B 1 267 ? 18.75 6.211 14 1 98.56 267 ASP B CA 1
ATOM 5167 C C . ASP B 1 267 ? 18.219 6.094 12.57 1 98.56 267 ASP B C 1
ATOM 5169 O O . ASP B 1 267 ? 18.594 6.887 11.695 1 98.56 267 ASP B O 1
ATOM 5173 N N . PRO B 1 268 ? 17.312 5.094 12.289 1 98.81 268 PRO B N 1
ATOM 5174 C CA . PRO B 1 268 ? 16.859 4.879 10.914 1 98.81 268 PRO B CA 1
ATOM 5175 C C . PRO B 1 268 ? 16.109 6.086 10.344 1 98.81 268 PRO B C 1
ATOM 5177 O O . PRO B 1 268 ? 16.156 6.328 9.133 1 98.81 268 PRO B O 1
ATOM 5180 N N . GLY B 1 269 ? 15.406 6.809 11.18 1 98.88 269 GLY B N 1
ATOM 5181 C CA . GLY B 1 269 ? 14.789 8.047 10.727 1 98.88 269 GLY B CA 1
ATOM 5182 C C . GLY B 1 269 ? 15.797 9.109 10.336 1 98.88 269 GLY B C 1
ATOM 5183 O O . GLY B 1 269 ? 15.625 9.797 9.328 1 98.88 269 GLY B O 1
ATOM 5184 N N . VAL B 1 270 ? 16.844 9.242 11.109 1 98.81 270 VAL B N 1
ATOM 5185 C CA . VAL B 1 270 ? 17.906 10.188 10.82 1 98.81 270 VAL B CA 1
ATOM 5186 C C . VAL B 1 270 ? 18.609 9.805 9.523 1 98.81 270 VAL B C 1
ATOM 5188 O O . VAL B 1 270 ? 18.875 10.656 8.68 1 98.81 270 VAL B O 1
ATOM 5191 N N . LYS B 1 271 ? 18.875 8.539 9.375 1 98.75 271 LYS B N 1
ATOM 5192 C CA . LYS B 1 271 ? 19.531 8.062 8.164 1 98.75 271 LYS B CA 1
ATOM 5193 C C . LYS B 1 271 ? 18.672 8.336 6.93 1 98.75 271 LYS B C 1
ATOM 5195 O O . LYS B 1 271 ? 19.188 8.719 5.879 1 98.75 271 LYS B O 1
ATOM 5200 N N . SER B 1 272 ? 17.422 8.156 7.117 1 98.81 272 SER B N 1
ATOM 5201 C CA . SER B 1 272 ? 16.5 8.383 6.008 1 98.81 272 SER B CA 1
ATOM 5202 C C . SER B 1 272 ? 16.5 9.852 5.582 1 98.81 272 SER B C 1
ATOM 5204 O O . SER B 1 272 ? 16.672 10.156 4.398 1 98.81 272 SER B O 1
ATOM 5206 N N . VAL B 1 273 ? 16.344 10.742 6.492 1 98.81 273 VAL B N 1
ATOM 5207 C CA . VAL B 1 273 ? 16.266 12.172 6.184 1 98.81 273 VAL B CA 1
ATOM 5208 C C . VAL B 1 273 ? 17.609 12.664 5.668 1 98.81 273 VAL B C 1
ATOM 5210 O O . VAL B 1 273 ? 17.672 13.508 4.77 1 98.81 273 VAL B O 1
ATOM 5213 N N . THR B 1 274 ? 18.688 12.125 6.211 1 98.81 274 THR B N 1
ATOM 5214 C CA . THR B 1 274 ? 20.016 12.469 5.742 1 98.81 274 THR B CA 1
ATOM 5215 C C . THR B 1 274 ? 20.188 12.102 4.273 1 98.81 274 THR B C 1
ATOM 5217 O O . THR B 1 274 ? 20.688 12.898 3.477 1 98.81 274 THR B O 1
ATOM 5220 N N . LYS B 1 275 ? 19.781 10.922 3.939 1 98.75 275 LYS B N 1
ATOM 5221 C CA . LYS B 1 275 ? 19.875 10.477 2.553 1 98.75 275 LYS B CA 1
ATOM 5222 C C . LYS B 1 275 ? 19.047 11.359 1.628 1 98.75 275 LYS B C 1
ATOM 5224 O O . LYS B 1 275 ? 19.5 11.734 0.544 1 98.75 275 LYS B O 1
ATOM 5229 N N . ILE B 1 276 ? 17.906 11.703 2.035 1 98.88 276 ILE B N 1
ATOM 5230 C CA . ILE B 1 276 ? 17 12.523 1.244 1 98.88 276 ILE B CA 1
ATOM 5231 C C . ILE B 1 276 ? 17.594 13.914 1.046 1 98.88 276 ILE B C 1
ATOM 5233 O O . ILE B 1 276 ? 17.656 14.414 -0.079 1 98.88 276 ILE B O 1
ATOM 5237 N N . TYR B 1 277 ? 18.062 14.492 2.133 1 98.75 277 TYR B N 1
ATOM 5238 C CA . TYR B 1 277 ? 18.688 15.812 2.062 1 98.75 277 TYR B CA 1
ATOM 5239 C C . TYR B 1 277 ? 19.859 15.805 1.094 1 98.75 277 TYR B C 1
ATOM 5241 O O . TYR B 1 277 ? 19.969 16.672 0.226 1 98.75 277 TYR B O 1
ATOM 5249 N N . ASN B 1 278 ? 20.719 14.82 1.258 1 98.81 278 ASN B N 1
ATOM 5250 C CA . ASN B 1 278 ? 21.891 14.719 0.394 1 98.81 278 ASN B CA 1
ATOM 5251 C C . ASN B 1 278 ? 21.484 14.578 -1.072 1 98.81 278 ASN B C 1
ATOM 5253 O O . ASN B 1 278 ? 22.094 15.188 -1.949 1 98.81 278 ASN B O 1
ATOM 5257 N N . TYR B 1 279 ? 20.516 13.789 -1.275 1 98.81 279 TYR B N 1
ATOM 5258 C CA . TYR B 1 279 ? 20.047 13.586 -2.643 1 98.81 279 TYR B CA 1
ATOM 5259 C C . TYR B 1 279 ? 19.547 14.891 -3.244 1 98.81 279 TYR B C 1
ATOM 5261 O O . TYR B 1 279 ? 19.859 15.219 -4.387 1 98.81 279 TYR B O 1
ATOM 5269 N N . TYR B 1 280 ? 18.703 15.617 -2.498 1 98.81 280 TYR B N 1
ATOM 5270 C CA . TYR B 1 280 ? 18.125 16.859 -2.992 1 98.81 280 TYR B CA 1
ATOM 5271 C C . TYR B 1 280 ? 19.203 17.891 -3.287 1 98.81 280 TYR B C 1
ATOM 5273 O O . TYR B 1 280 ? 19.172 18.578 -4.316 1 98.81 280 TYR B O 1
ATOM 5281 N N . LYS B 1 281 ? 20.188 18.016 -2.43 1 98.5 281 LYS B N 1
ATOM 5282 C CA . LYS B 1 281 ? 21.266 18.984 -2.609 1 98.5 281 LYS B CA 1
ATOM 5283 C C . LYS B 1 281 ? 22.188 18.578 -3.754 1 98.5 281 LYS B C 1
ATOM 5285 O O . LYS B 1 281 ? 22.625 19.422 -4.547 1 98.5 281 LYS B O 1
ATOM 5290 N N . LYS B 1 282 ? 22.484 17.328 -3.811 1 98.38 282 LYS B N 1
ATOM 5291 C CA . LYS B 1 282 ? 23.391 16.844 -4.852 1 98.38 282 LYS B CA 1
ATOM 5292 C C . LYS B 1 282 ? 22.828 17.141 -6.242 1 98.38 282 LYS B C 1
ATOM 5294 O O . LYS B 1 282 ? 23.578 17.531 -7.141 1 98.38 282 LYS B O 1
ATOM 5299 N N . PHE B 1 283 ? 21.609 16.984 -6.398 1 98.44 283 PHE B N 1
ATOM 5300 C CA . PHE B 1 283 ? 21.031 17.078 -7.738 1 98.44 283 PHE B CA 1
ATOM 5301 C C . PHE B 1 283 ? 20.266 18.391 -7.895 1 98.44 283 PHE B C 1
ATOM 5303 O O . PHE B 1 283 ? 19.438 18.516 -8.797 1 98.44 283 PHE B O 1
ATOM 5310 N N . ASP B 1 284 ? 20.422 19.297 -6.996 1 97.88 284 ASP B N 1
ATOM 5311 C CA . ASP B 1 284 ? 19.984 20.688 -7.047 1 97.88 284 ASP B CA 1
ATOM 5312 C C . ASP B 1 284 ? 18.469 20.797 -7.145 1 97.88 284 ASP B C 1
ATOM 5314 O O . ASP B 1 284 ? 17.938 21.547 -7.957 1 97.88 284 ASP B O 1
ATOM 5318 N N . TYR B 1 285 ? 17.812 19.828 -6.438 1 98.5 285 TYR B N 1
ATOM 5319 C CA . TYR B 1 285 ? 16.375 20 -6.277 1 98.5 285 TYR B CA 1
ATOM 5320 C C . TYR B 1 285 ? 16.062 21.156 -5.332 1 98.5 285 TYR B C 1
ATOM 5322 O O . TYR B 1 285 ? 16.719 21.328 -4.301 1 98.5 285 TYR B O 1
ATOM 5330 N N . LYS B 1 286 ? 15.086 21.953 -5.633 1 97.88 286 LYS B N 1
ATOM 5331 C CA . LYS B 1 286 ? 14.781 23.156 -4.883 1 97.88 286 LYS B CA 1
ATOM 5332 C C . LYS B 1 286 ? 13.844 22.859 -3.719 1 97.88 286 LYS B C 1
ATOM 5334 O O . LYS B 1 286 ? 13.711 23.672 -2.797 1 97.88 286 LYS B O 1
ATOM 5339 N N . THR B 1 287 ? 13.172 21.734 -3.779 1 98.75 287 THR B N 1
ATOM 5340 C CA . THR B 1 287 ? 12.25 21.328 -2.723 1 98.75 287 THR B CA 1
ATOM 5341 C C . THR B 1 287 ? 12.938 21.375 -1.36 1 98.75 287 THR B C 1
ATOM 5343 O O . THR B 1 287 ? 14.055 20.875 -1.205 1 98.75 287 THR B O 1
ATOM 5346 N N . ILE B 1 288 ? 12.289 21.969 -0.376 1 97.75 288 ILE B N 1
ATOM 5347 C CA . ILE B 1 288 ? 12.812 22.109 0.98 1 97.75 288 ILE B CA 1
ATOM 5348 C C . ILE B 1 288 ? 12.602 20.797 1.746 1 97.75 288 ILE B C 1
ATOM 5350 O O . ILE B 1 288 ? 11.523 20.219 1.707 1 97.75 288 ILE B O 1
ATOM 5354 N N . VAL B 1 289 ? 13.648 20.297 2.391 1 98.5 289 VAL B N 1
ATOM 5355 C CA . VAL B 1 289 ? 13.547 19.125 3.26 1 98.5 289 VAL B CA 1
ATOM 5356 C C . VAL B 1 289 ? 13.336 19.578 4.703 1 98.5 289 VAL B C 1
ATOM 5358 O O . VAL B 1 289 ? 14.211 20.219 5.297 1 98.5 289 VAL B O 1
ATOM 5361 N N . MET B 1 290 ? 12.195 19.219 5.262 1 97.62 290 MET B N 1
ATOM 5362 C CA . MET B 1 290 ? 11.898 19.547 6.652 1 97.62 290 MET B CA 1
ATOM 5363 C C . MET B 1 290 ? 11.742 18.297 7.496 1 97.62 290 MET B C 1
ATOM 5365 O O . MET B 1 290 ? 10.695 17.641 7.461 1 97.62 290 MET B O 1
ATOM 5369 N N . GLY B 1 291 ? 12.797 17.984 8.234 1 97.25 291 GLY B N 1
ATOM 5370 C CA . GLY B 1 291 ? 12.648 16.875 9.172 1 97.25 291 GLY B CA 1
ATOM 5371 C C . GLY B 1 291 ? 11.508 17.078 10.156 1 97.25 291 GLY B C 1
ATOM 5372 O O . GLY B 1 291 ? 11.312 18.188 10.672 1 97.25 291 GLY B O 1
ATOM 5373 N N . ALA B 1 292 ? 10.719 15.969 10.367 1 96.56 292 ALA B N 1
ATOM 5374 C CA . ALA B 1 292 ? 9.516 16.094 11.188 1 96.56 292 ALA B CA 1
ATOM 5375 C C . ALA B 1 292 ? 9.344 14.891 12.102 1 96.56 292 ALA B C 1
ATOM 5377 O O . ALA B 1 292 ? 10.008 13.867 11.922 1 96.56 292 ALA B O 1
ATOM 5378 N N . SER B 1 293 ? 8.484 14.977 13.133 1 95.88 293 SER B N 1
ATOM 5379 C CA . SER B 1 293 ? 8.07 13.875 13.992 1 95.88 293 SER B CA 1
ATOM 5380 C C . SER B 1 293 ? 9.234 13.352 14.82 1 95.88 293 SER B C 1
ATOM 5382 O O . SER B 1 293 ? 9.516 12.148 14.805 1 95.88 293 SER B O 1
ATOM 5384 N N . PHE B 1 294 ? 9.836 14.281 15.547 1 97 294 PHE B N 1
ATOM 5385 C CA . PHE B 1 294 ? 10.984 13.898 16.359 1 97 294 PHE B CA 1
ATOM 5386 C C . PHE B 1 294 ? 10.531 13.266 17.672 1 97 294 PHE B C 1
ATOM 5388 O O . PHE B 1 294 ? 9.484 13.625 18.219 1 97 294 PHE B O 1
ATOM 5395 N N . ARG B 1 295 ? 11.422 12.375 18.219 1 97.5 295 ARG B N 1
ATOM 5396 C CA . ARG B 1 295 ? 11.164 11.719 19.5 1 97.5 295 ARG B CA 1
ATOM 5397 C C . ARG B 1 295 ? 12.117 12.227 20.578 1 97.5 295 ARG B C 1
ATOM 5399 O O . ARG B 1 295 ? 11.812 12.148 21.766 1 97.5 295 ARG B O 1
ATOM 5406 N N . ASN B 1 296 ? 13.25 12.758 20.188 1 96.5 296 ASN B N 1
ATOM 5407 C CA . ASN B 1 296 ? 14.266 13.195 21.141 1 96.5 296 ASN B CA 1
ATOM 5408 C C . ASN B 1 296 ? 15.203 14.234 20.531 1 96.5 296 ASN B C 1
ATOM 5410 O O . ASN B 1 296 ? 15.227 14.414 19.312 1 96.5 296 ASN B O 1
ATOM 5414 N N . ILE B 1 297 ? 15.945 14.906 21.344 1 94.38 297 ILE B N 1
ATOM 5415 C CA . ILE B 1 297 ? 16.781 16.016 20.875 1 94.38 297 ILE B CA 1
ATOM 5416 C C . ILE B 1 297 ? 17.984 15.461 20.125 1 94.38 297 ILE B C 1
ATOM 5418 O O . ILE B 1 297 ? 18.625 16.172 19.344 1 94.38 297 ILE B O 1
ATOM 5422 N N . GLY B 1 298 ? 18.359 14.188 20.391 1 96 298 GLY B N 1
ATOM 5423 C CA . GLY B 1 298 ? 19.438 13.562 19.625 1 96 298 GLY B CA 1
ATOM 5424 C C . GLY B 1 298 ? 19.156 13.531 18.141 1 96 298 GLY B C 1
ATOM 5425 O O . GLY B 1 298 ? 20.047 13.789 17.328 1 96 298 GLY B O 1
ATOM 5426 N N . GLU B 1 299 ? 17.922 13.195 17.766 1 97.81 299 GLU B N 1
ATOM 5427 C CA . GLU B 1 299 ? 17.5 13.211 16.375 1 97.81 299 GLU B CA 1
ATOM 5428 C C . GLU B 1 299 ? 17.672 14.594 15.758 1 97.81 299 GLU B C 1
ATOM 5430 O O . GLU B 1 299 ? 18.172 14.727 14.633 1 97.81 299 GLU B O 1
ATOM 5435 N N . ILE B 1 300 ? 17.266 15.586 16.5 1 95.62 300 ILE B N 1
ATOM 5436 C CA . ILE B 1 300 ? 17.297 16.969 16.031 1 95.62 300 ILE B CA 1
ATOM 5437 C C . ILE B 1 300 ? 18.75 17.406 15.797 1 95.62 300 ILE B C 1
ATOM 5439 O O . ILE B 1 300 ? 19.062 17.953 14.742 1 95.62 300 ILE B O 1
ATOM 5443 N N . LYS B 1 301 ? 19.578 17.094 16.766 1 94.06 301 LYS B N 1
ATOM 5444 C CA . LYS B 1 301 ? 20.984 17.469 16.656 1 94.06 301 LYS B CA 1
ATOM 5445 C C . LYS B 1 301 ? 21.672 16.734 15.492 1 94.06 301 LYS B C 1
ATOM 5447 O O . LYS B 1 301 ? 22.516 17.297 14.812 1 94.06 301 LYS B O 1
ATOM 5452 N N . ALA B 1 302 ? 21.25 15.531 15.266 1 97.19 302 ALA B N 1
ATOM 5453 C CA . ALA B 1 302 ? 21.844 14.703 14.219 1 97.19 302 ALA B CA 1
ATOM 5454 C C . ALA B 1 302 ? 21.422 15.188 12.836 1 97.19 302 ALA B C 1
ATOM 5456 O O . ALA B 1 302 ? 22.047 14.82 11.828 1 97.19 302 ALA B O 1
ATOM 5457 N N . LEU B 1 303 ? 20.375 16.031 12.789 1 97.31 303 LEU B N 1
ATOM 5458 C CA . LEU B 1 303 ? 19.906 16.547 11.5 1 97.31 303 LEU B CA 1
ATOM 5459 C C . LEU B 1 303 ? 20.156 18.062 11.398 1 97.31 303 LEU B C 1
ATOM 5461 O O . LEU B 1 303 ? 19.562 18.734 10.555 1 97.31 303 LEU B O 1
ATOM 5465 N N . ALA B 1 304 ? 21.016 18.562 12.336 1 93.31 304 ALA B N 1
ATOM 5466 C CA . ALA B 1 304 ? 21.406 19.969 12.258 1 93.31 304 ALA B CA 1
ATOM 5467 C C . ALA B 1 304 ? 22.016 20.281 10.898 1 93.31 304 ALA B C 1
ATOM 5469 O O . ALA B 1 304 ? 22.922 19.578 10.438 1 93.31 304 ALA B O 1
ATOM 5470 N N . GLY B 1 305 ? 21.516 21.297 10.258 1 93.62 305 GLY B N 1
ATOM 5471 C CA . GLY B 1 305 ? 21.938 21.672 8.922 1 93.62 305 GLY B CA 1
ATOM 5472 C C . GLY B 1 305 ? 20.891 21.375 7.855 1 93.62 305 GLY B C 1
ATOM 5473 O O . GLY B 1 305 ? 21.016 21.844 6.723 1 93.62 305 GLY B O 1
ATOM 5474 N N . CYS B 1 306 ? 19.891 20.594 8.266 1 95.12 306 CYS B N 1
ATOM 5475 C CA . CYS B 1 306 ? 18.75 20.359 7.367 1 95.12 306 CYS B CA 1
ATOM 5476 C C . CYS B 1 306 ? 18.078 21.688 7.004 1 95.12 306 CYS B C 1
ATOM 5478 O O . CYS B 1 306 ? 18.25 22.688 7.703 1 95.12 306 CYS B O 1
ATOM 5480 N N . ASP B 1 307 ? 17.391 21.719 5.918 1 95.44 307 ASP B N 1
ATOM 5481 C CA . ASP B 1 307 ? 16.75 22.969 5.512 1 95.44 307 ASP B CA 1
ATOM 5482 C C . ASP B 1 307 ? 15.844 23.5 6.613 1 95.44 307 ASP B C 1
ATOM 5484 O O . ASP B 1 307 ? 15.922 24.672 6.977 1 95.44 307 ASP B O 1
ATOM 5488 N N . PHE B 1 308 ? 14.922 22.688 7.016 1 94.19 308 PHE B N 1
ATOM 5489 C CA . PHE B 1 308 ? 13.992 23.031 8.086 1 94.19 308 PHE B CA 1
ATOM 5490 C C . PHE B 1 308 ? 13.797 21.844 9.023 1 94.19 308 PHE B C 1
ATOM 5492 O O . PHE B 1 308 ? 14.055 20.703 8.648 1 94.19 308 PHE B O 1
ATOM 5499 N N . LEU B 1 309 ? 13.492 22.141 10.242 1 94.06 309 LEU B N 1
ATOM 5500 C CA . LEU B 1 309 ? 13.055 21.172 11.234 1 94.06 309 LEU B CA 1
ATOM 5501 C C . LEU B 1 309 ? 11.789 21.641 11.938 1 94.06 309 LEU B C 1
ATOM 5503 O O . LEU B 1 309 ? 11.688 22.812 12.328 1 94.06 309 LEU B O 1
ATOM 5507 N N . THR B 1 310 ? 10.82 20.797 11.977 1 92.19 310 THR B N 1
ATOM 5508 C CA . THR B 1 310 ? 9.664 21.109 12.805 1 92.19 310 THR B CA 1
ATOM 5509 C C . THR B 1 310 ? 9.773 20.406 14.156 1 92.19 310 THR B C 1
ATOM 5511 O O . THR B 1 310 ? 9.805 19.188 14.234 1 92.19 310 THR B O 1
ATOM 5514 N N . ILE B 1 311 ? 9.906 21.234 15.172 1 90.5 311 ILE B N 1
ATOM 5515 C CA . ILE B 1 311 ? 10.234 20.75 16.516 1 90.5 311 ILE B CA 1
ATOM 5516 C C . ILE B 1 311 ? 9.094 21.062 17.469 1 90.5 311 ILE B C 1
ATOM 5518 O O . ILE B 1 311 ? 8.57 22.188 17.484 1 90.5 311 ILE B O 1
ATOM 5522 N N . SER B 1 312 ? 8.703 20.078 18.234 1 86.81 312 SER B N 1
ATOM 5523 C CA . SER B 1 312 ? 7.648 20.312 19.219 1 86.81 312 SER B CA 1
ATOM 5524 C C . SER B 1 312 ? 8.117 21.25 20.328 1 86.81 312 SER B C 1
ATOM 5526 O O . SER B 1 312 ? 9.32 21.344 20.609 1 86.81 312 SER B O 1
ATOM 5528 N N . PRO B 1 313 ? 7.133 21.891 21 1 82.44 313 PRO B N 1
ATOM 5529 C CA . PRO B 1 313 ? 7.523 22.766 22.109 1 82.44 313 PRO B CA 1
ATOM 5530 C C . PRO B 1 313 ? 8.289 22.016 23.203 1 82.44 313 PRO B C 1
ATOM 5532 O O . PRO B 1 313 ? 9.25 22.562 23.766 1 82.44 313 PRO B O 1
ATOM 5535 N N . LYS B 1 314 ? 7.883 20.828 23.484 1 85.62 314 LYS B N 1
ATOM 5536 C CA . LYS B 1 314 ? 8.547 20.016 24.5 1 85.62 314 LYS B CA 1
ATOM 5537 C C . LYS B 1 314 ? 10.016 19.797 24.156 1 85.62 314 LYS B C 1
ATOM 5539 O O . LYS B 1 314 ? 10.891 20.016 25 1 85.62 314 LYS B O 1
ATOM 5544 N N . LEU B 1 315 ? 10.297 19.453 22.984 1 90.81 315 LEU B N 1
ATOM 5545 C CA . LEU B 1 315 ? 11.664 19.156 22.562 1 90.81 315 LEU B CA 1
ATOM 5546 C C . LEU B 1 315 ? 12.469 20.453 22.422 1 90.81 315 LEU B C 1
ATOM 5548 O O . LEU B 1 315 ? 13.68 20.469 22.656 1 90.81 315 LEU B O 1
ATOM 5552 N N . LEU B 1 316 ? 11.844 21.531 22.016 1 85.88 316 LEU B N 1
ATOM 5553 C CA . LEU B 1 316 ? 12.516 22.828 21.938 1 85.88 316 LEU B CA 1
ATOM 5554 C C . LEU B 1 316 ? 12.992 23.266 23.328 1 85.88 316 LEU B C 1
ATOM 5556 O O . LEU B 1 316 ? 14.094 23.797 23.469 1 85.88 316 LEU B O 1
ATOM 5560 N N . GLY B 1 317 ? 12.102 23.078 24.328 1 84.31 317 GLY B N 1
ATOM 5561 C CA . GLY B 1 317 ? 12.492 23.359 25.703 1 84.31 317 GLY B CA 1
ATOM 5562 C C . GLY B 1 317 ? 13.711 22.562 26.156 1 84.31 317 GLY B C 1
ATOM 5563 O O . GLY B 1 317 ? 14.594 23.109 26.812 1 84.31 317 GLY B O 1
ATOM 5564 N N . GLU B 1 318 ? 13.711 21.328 25.703 1 88.06 318 GLU B N 1
ATOM 5565 C CA . GLU B 1 318 ? 14.844 20.484 26.062 1 88.06 318 GLU B CA 1
ATOM 5566 C C . GLU B 1 318 ? 16.109 20.938 25.344 1 88.06 318 GLU B C 1
ATOM 5568 O O . GLU B 1 318 ? 17.203 20.906 25.938 1 88.06 318 GLU B O 1
ATOM 5573 N N . LEU B 1 319 ? 15.945 21.328 24.172 1 86.12 319 LEU B N 1
ATOM 5574 C CA . LEU B 1 319 ? 17.078 21.781 23.375 1 86.12 319 LEU B CA 1
ATOM 5575 C C . LEU B 1 319 ? 17.688 23.062 23.969 1 86.12 319 LEU B C 1
ATOM 5577 O O . LEU B 1 319 ? 18.906 23.25 23.953 1 86.12 319 LEU B O 1
ATOM 5581 N N . LEU B 1 320 ? 16.891 23.953 24.453 1 82.06 320 LEU B N 1
ATOM 5582 C CA . LEU B 1 320 ? 17.344 25.234 25.031 1 82.06 320 LEU B CA 1
ATOM 5583 C C . LEU B 1 320 ? 18.094 25 26.328 1 82.06 320 LEU B C 1
ATOM 5585 O O . LEU B 1 320 ? 18.953 25.797 26.688 1 82.06 320 LEU B O 1
ATOM 5589 N N . LYS B 1 321 ? 17.781 23.875 26.969 1 84.88 321 LYS B N 1
ATOM 5590 C CA . LYS B 1 321 ? 18.453 23.531 28.219 1 84.88 321 LYS B CA 1
ATOM 5591 C C . LYS B 1 321 ? 19.766 22.797 27.953 1 84.88 321 LYS B C 1
ATOM 5593 O O . LYS B 1 321 ? 20.625 22.688 28.844 1 84.88 321 LYS B O 1
ATOM 5598 N N . ASP B 1 322 ? 19.75 22.344 26.781 1 82.75 322 ASP B N 1
ATOM 5599 C CA . ASP B 1 322 ? 20.953 21.609 26.406 1 82.75 322 ASP B CA 1
ATOM 5600 C C . ASP B 1 322 ? 22.094 22.578 26.062 1 82.75 322 ASP B C 1
ATOM 5602 O O . ASP B 1 322 ? 21.984 23.375 25.125 1 82.75 322 ASP B O 1
ATOM 5606 N N . ASN B 1 323 ? 23.219 22.578 26.75 1 79.44 323 ASN B N 1
ATOM 5607 C CA . ASN B 1 323 ? 24.328 23.516 26.625 1 79.44 323 ASN B CA 1
ATOM 5608 C C . ASN B 1 323 ? 25.375 23 25.641 1 79.44 323 ASN B C 1
ATOM 5610 O O . ASN B 1 323 ? 26.422 23.625 25.469 1 79.44 323 ASN B O 1
ATOM 5614 N N . SER B 1 324 ? 25.047 21.969 25.062 1 78.25 324 SER B N 1
ATOM 5615 C CA . SER B 1 324 ? 26.031 21.438 24.141 1 78.25 324 SER B CA 1
ATOM 5616 C C . SER B 1 324 ? 26.078 22.266 22.844 1 78.25 324 SER B C 1
ATOM 5618 O O . SER B 1 324 ? 25.078 22.875 22.453 1 78.25 324 SER B O 1
ATOM 5620 N N . LYS B 1 325 ? 27.312 22.375 22.344 1 78.69 325 LYS B N 1
ATOM 5621 C CA . LYS B 1 325 ? 27.484 23.078 21.078 1 78.69 325 LYS B CA 1
ATOM 5622 C C . LYS B 1 325 ? 26.797 22.344 19.938 1 78.69 325 LYS B C 1
ATOM 5624 O O . LYS B 1 325 ? 26.875 21.125 19.844 1 78.69 325 LYS B O 1
ATOM 5629 N N . LEU B 1 326 ? 26.062 23.109 19.188 1 83.44 326 LEU B N 1
ATOM 5630 C CA . LEU B 1 326 ? 25.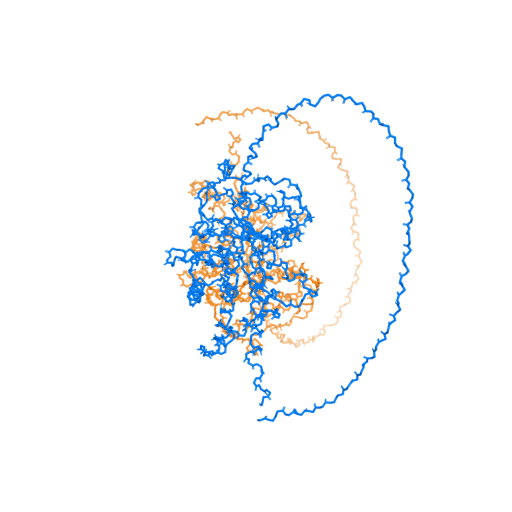391 22.562 18.016 1 83.44 326 LEU B CA 1
ATOM 5631 C C . LEU B 1 326 ? 26.219 22.797 16.766 1 83.44 326 LEU B C 1
ATOM 5633 O O . LEU B 1 326 ? 26.562 23.938 16.438 1 83.44 326 LEU B O 1
ATOM 5637 N N . THR B 1 327 ? 26.703 21.656 16.203 1 84.88 327 THR B N 1
ATOM 5638 C CA . THR B 1 327 ? 27.422 21.719 14.938 1 84.88 327 THR B CA 1
ATOM 5639 C C . THR B 1 327 ? 26.594 21.125 13.812 1 84.88 327 THR B C 1
ATOM 5641 O O . THR B 1 327 ? 25.984 20.062 13.984 1 84.88 327 THR B O 1
ATOM 5644 N N . PRO B 1 328 ? 26.609 21.812 12.695 1 89.88 328 PRO B N 1
ATOM 5645 C CA . PRO B 1 328 ? 25.875 21.234 11.57 1 89.88 328 PRO B CA 1
ATOM 5646 C C . PRO B 1 328 ? 26.422 19.875 11.156 1 89.88 328 PRO B C 1
ATOM 5648 O O . PRO B 1 328 ? 27.641 19.719 11 1 89.88 328 PRO B O 1
ATOM 5651 N N . VAL B 1 329 ? 25.516 18.984 11.07 1 93.12 329 VAL B N 1
ATOM 5652 C CA . VAL B 1 329 ? 25.859 17.641 10.633 1 93.12 329 VAL B CA 1
ATOM 5653 C C . VAL B 1 329 ? 25.672 17.516 9.125 1 93.12 329 VAL B C 1
ATOM 5655 O O . VAL B 1 329 ? 26.438 16.844 8.445 1 93.12 329 VAL B O 1
ATOM 5658 N N . LEU B 1 330 ? 24.641 18.219 8.562 1 96.44 330 LEU B N 1
ATOM 5659 C CA . LEU B 1 330 ? 24.328 18.203 7.141 1 96.44 330 LEU B CA 1
ATOM 5660 C C . LEU B 1 330 ? 24.766 19.5 6.477 1 96.44 330 LEU B C 1
ATOM 5662 O O . LEU B 1 330 ? 24.688 20.578 7.078 1 96.44 330 LEU B O 1
ATOM 5666 N N . SER B 1 331 ? 25.312 19.422 5.289 1 95.12 331 SER B N 1
ATOM 5667 C CA . SER B 1 331 ? 25.688 20.594 4.488 1 95.12 331 SER B CA 1
ATOM 5668 C C . SER B 1 331 ? 25.578 20.281 2.996 1 95.12 331 SER B C 1
ATOM 5670 O O . SER B 1 331 ? 25.766 19.141 2.574 1 95.12 331 SER B O 1
ATOM 5672 N N . ALA B 1 332 ? 25.312 21.312 2.281 1 96.25 332 ALA B N 1
ATOM 5673 C CA . ALA B 1 332 ? 25.219 21.172 0.83 1 96.25 332 ALA B CA 1
ATOM 5674 C C . ALA B 1 332 ? 26.547 20.703 0.245 1 96.25 332 ALA B C 1
ATOM 5676 O O . ALA B 1 332 ? 26.578 19.891 -0.693 1 96.25 332 ALA B O 1
ATOM 5677 N N . LYS B 1 333 ? 27.641 21.188 0.784 1 95.38 333 LYS B N 1
ATOM 5678 C CA . LYS B 1 333 ? 28.969 20.828 0.306 1 95.38 333 LYS B CA 1
ATOM 5679 C C . LYS B 1 333 ? 29.219 19.328 0.479 1 95.38 333 LYS B C 1
ATOM 5681 O O . LYS B 1 333 ? 29.688 18.656 -0.445 1 95.38 333 LYS B O 1
ATOM 5686 N N . ALA B 1 334 ? 28.891 18.875 1.64 1 95.94 334 ALA B N 1
ATOM 5687 C CA . ALA B 1 334 ? 29.062 17.453 1.908 1 95.94 334 ALA B CA 1
ATOM 5688 C C . ALA B 1 334 ? 28.141 16.609 1.03 1 95.94 334 ALA B C 1
ATOM 5690 O O . ALA B 1 334 ? 28.531 15.523 0.581 1 95.94 334 ALA B O 1
ATOM 5691 N N . ALA B 1 335 ? 26.953 17.062 0.777 1 97.56 335 ALA B N 1
ATOM 5692 C CA . ALA B 1 335 ? 25.969 16.359 -0.043 1 97.56 335 ALA B CA 1
ATOM 5693 C C . ALA B 1 335 ? 26.453 16.203 -1.48 1 97.56 335 ALA B C 1
ATOM 5695 O O . ALA B 1 335 ? 26.234 15.172 -2.113 1 97.56 335 ALA B O 1
ATOM 5696 N N . GLN B 1 336 ? 27.156 17.219 -2.035 1 96.75 336 GLN B N 1
ATOM 5697 C CA . GLN B 1 336 ? 27.672 17.219 -3.404 1 96.75 336 GLN B CA 1
ATOM 5698 C C . GLN B 1 336 ? 28.703 16.125 -3.609 1 96.75 336 GLN B C 1
ATOM 5700 O O . GLN B 1 336 ? 28.859 15.602 -4.715 1 96.75 336 GLN B O 1
ATOM 5705 N N . ALA B 1 337 ? 29.375 15.727 -2.531 1 96.19 337 ALA B N 1
ATOM 5706 C CA . ALA B 1 337 ? 30.453 14.742 -2.607 1 96.19 337 ALA B CA 1
ATOM 5707 C C . ALA B 1 337 ? 29.906 13.32 -2.453 1 96.19 337 ALA B C 1
ATOM 5709 O O . ALA B 1 337 ? 30.656 12.352 -2.588 1 96.19 337 ALA B O 1
ATOM 5710 N N . SER B 1 338 ? 28.609 13.203 -2.271 1 95.56 338 SER B N 1
ATOM 5711 C CA . SER B 1 338 ? 28.031 11.883 -2.055 1 95.56 338 SER B CA 1
ATOM 5712 C C . SER B 1 338 ? 28.078 11.047 -3.332 1 95.56 338 SER B C 1
ATOM 5714 O O . SER B 1 338 ? 28.234 11.594 -4.43 1 95.56 338 SER B O 1
ATOM 5716 N N . ASN B 1 339 ? 27.891 9.68 -3.162 1 96.31 339 ASN B N 1
ATOM 5717 C CA . ASN B 1 339 ? 27.922 8.773 -4.305 1 96.31 339 ASN B CA 1
ATOM 5718 C C . ASN B 1 339 ? 26.516 8.414 -4.77 1 96.31 339 ASN B C 1
ATOM 5720 O O . ASN B 1 339 ? 26.312 7.41 -5.453 1 96.31 339 ASN B O 1
ATOM 5724 N N . LEU B 1 340 ? 25.594 9.266 -4.449 1 97.25 340 LEU B N 1
ATOM 5725 C CA . LEU B 1 340 ? 24.219 9.016 -4.844 1 97.25 340 LEU B CA 1
ATOM 5726 C C . LEU B 1 340 ? 24.031 9.195 -6.348 1 97.25 340 LEU B C 1
ATOM 5728 O O . LEU B 1 340 ? 24.672 10.07 -6.949 1 97.25 340 LEU B O 1
ATOM 5732 N N . GLU B 1 341 ? 23.25 8.352 -6.938 1 97.69 341 GLU B N 1
ATOM 5733 C CA . GLU B 1 341 ? 22.906 8.445 -8.359 1 97.69 341 GLU B CA 1
ATOM 5734 C C . GLU B 1 341 ? 21.484 8.961 -8.555 1 97.69 341 GLU B C 1
ATOM 5736 O O . GLU B 1 341 ? 20.578 8.625 -7.781 1 97.69 341 GLU B O 1
ATOM 5741 N N . LYS B 1 342 ? 21.375 9.727 -9.617 1 97.81 342 LYS B N 1
ATOM 5742 C CA . LYS B 1 342 ? 20.047 10.297 -9.898 1 97.81 342 LYS B CA 1
ATOM 5743 C C . LYS B 1 342 ? 19.109 9.242 -10.477 1 97.81 342 LYS B C 1
ATOM 5745 O O . LYS B 1 342 ? 19.516 8.438 -11.32 1 97.81 342 LYS B O 1
ATOM 5750 N N . ILE B 1 343 ? 17.859 9.25 -10.031 1 97.44 343 ILE B N 1
ATOM 5751 C CA . ILE B 1 343 ? 16.875 8.32 -10.562 1 97.44 343 ILE B CA 1
ATOM 5752 C C . ILE B 1 343 ? 15.617 9.078 -10.961 1 97.44 343 ILE B C 1
ATOM 5754 O O . ILE B 1 343 ? 15.367 10.188 -10.477 1 97.44 343 ILE B O 1
ATOM 5758 N N . HIS B 1 344 ? 14.867 8.531 -11.898 1 97.88 344 HIS B N 1
ATOM 5759 C CA . HIS B 1 344 ? 13.562 9.039 -12.32 1 97.88 344 HIS B CA 1
ATOM 5760 C C . HIS B 1 344 ? 12.453 8.047 -11.977 1 97.88 344 HIS B C 1
ATOM 5762 O O . HIS B 1 344 ? 12.594 6.844 -12.195 1 97.88 344 HIS B O 1
ATOM 5768 N N . LEU B 1 345 ? 11.344 8.602 -11.453 1 98.38 345 LEU B N 1
ATOM 5769 C CA . LEU B 1 345 ? 10.258 7.715 -11.047 1 98.38 345 LEU B CA 1
ATOM 5770 C C . LEU B 1 345 ? 8.953 8.109 -11.719 1 98.38 345 LEU B C 1
ATOM 5772 O O . LEU B 1 345 ? 8.352 9.125 -11.375 1 98.38 345 LEU B O 1
ATOM 5776 N N . ASP B 1 346 ? 8.555 7.301 -12.727 1 98.44 346 ASP B N 1
ATOM 5777 C CA . ASP B 1 346 ? 7.145 7.359 -13.117 1 98.44 346 ASP B CA 1
ATOM 5778 C C . ASP B 1 346 ? 6.273 6.551 -12.156 1 98.44 346 ASP B C 1
ATOM 5780 O O . ASP B 1 346 ? 6.762 6.051 -11.141 1 98.44 346 ASP B O 1
ATOM 5784 N N . GLU B 1 347 ? 4.98 6.492 -12.406 1 98.56 347 GLU B N 1
ATOM 5785 C CA . GLU B 1 347 ? 4.051 5.91 -11.438 1 98.56 347 GLU B CA 1
ATOM 5786 C C . GLU B 1 347 ? 4.418 4.465 -11.117 1 98.56 347 GLU B C 1
ATOM 5788 O O . GLU B 1 347 ? 4.477 4.082 -9.945 1 98.56 347 GLU B O 1
ATOM 5793 N N . LYS B 1 348 ? 4.59 3.641 -12.125 1 98.5 348 LYS B N 1
ATOM 5794 C CA . LYS B 1 348 ? 4.871 2.229 -11.891 1 98.5 348 LYS B CA 1
ATOM 5795 C C . LYS B 1 348 ? 6.18 2.045 -11.125 1 98.5 348 LYS B C 1
ATOM 5797 O O . LYS B 1 348 ? 6.27 1.2 -10.234 1 98.5 348 LYS B O 1
ATOM 5802 N N . ALA B 1 349 ? 7.234 2.795 -11.531 1 98.5 349 ALA B N 1
ATOM 5803 C CA . ALA B 1 349 ? 8.516 2.727 -10.836 1 98.5 349 ALA B CA 1
ATOM 5804 C C . ALA B 1 349 ? 8.375 3.188 -9.383 1 98.5 349 ALA B C 1
ATOM 5806 O O . ALA B 1 349 ? 8.992 2.613 -8.484 1 98.5 349 ALA B O 1
ATOM 5807 N N . PHE B 1 350 ? 7.613 4.254 -9.18 1 98.81 350 PHE B N 1
ATOM 5808 C CA . PHE B 1 350 ? 7.371 4.754 -7.832 1 98.81 350 PHE B CA 1
ATOM 5809 C C . PHE B 1 350 ? 6.711 3.686 -6.965 1 98.81 350 PHE B C 1
ATOM 5811 O O . PHE B 1 350 ? 7.164 3.412 -5.855 1 98.81 350 PHE B O 1
ATOM 5818 N N . ARG B 1 351 ? 5.652 3.129 -7.469 1 98.81 351 ARG B N 1
ATOM 5819 C CA . ARG B 1 351 ? 4.895 2.154 -6.691 1 98.81 351 ARG B CA 1
ATOM 5820 C C . ARG B 1 351 ? 5.73 0.914 -6.398 1 98.81 351 ARG B C 1
ATOM 5822 O O . ARG B 1 351 ? 5.652 0.348 -5.309 1 98.81 351 ARG B O 1
ATOM 5829 N N . TRP B 1 352 ? 6.527 0.494 -7.324 1 98.62 352 TRP B N 1
ATOM 5830 C CA . TRP B 1 352 ? 7.406 -0.65 -7.113 1 98.62 352 TRP B CA 1
ATOM 5831 C C . TRP B 1 352 ? 8.43 -0.355 -6.023 1 98.62 352 TRP B C 1
ATOM 5833 O O . TRP B 1 352 ? 8.562 -1.118 -5.062 1 98.62 352 TRP B O 1
ATOM 5843 N N . LEU B 1 353 ? 9.133 0.771 -6.184 1 98.62 353 LEU B N 1
ATOM 5844 C CA . LEU B 1 353 ? 10.195 1.111 -5.246 1 98.62 353 LEU B CA 1
ATOM 5845 C C . LEU B 1 353 ? 9.633 1.358 -3.852 1 98.62 353 LEU B C 1
ATOM 5847 O O . LEU B 1 353 ? 10.258 0.993 -2.852 1 98.62 353 LEU B O 1
ATOM 5851 N N . HIS B 1 354 ? 8.477 2.037 -3.754 1 98.81 354 HIS B N 1
ATOM 5852 C CA . HIS B 1 354 ? 7.832 2.23 -2.461 1 98.81 354 HIS B CA 1
ATOM 5853 C C . HIS B 1 354 ? 7.465 0.896 -1.821 1 98.81 354 HIS B C 1
ATOM 5855 O O . HIS B 1 354 ? 7.66 0.703 -0.619 1 98.81 354 HIS B O 1
ATOM 5861 N N . ASN B 1 355 ? 6.957 -0.022 -2.613 1 98.75 355 ASN B N 1
ATOM 5862 C CA . ASN B 1 355 ? 6.559 -1.331 -2.107 1 98.75 355 ASN B CA 1
ATOM 5863 C C . ASN B 1 355 ? 7.746 -2.098 -1.535 1 98.75 355 ASN B C 1
ATOM 5865 O O . ASN B 1 355 ? 7.582 -2.916 -0.628 1 98.75 355 ASN B O 1
ATOM 5869 N N . GLU B 1 356 ? 8.914 -1.874 -2.018 1 98.12 356 GLU B N 1
ATOM 5870 C CA . GLU B 1 356 ? 10.109 -2.58 -1.57 1 98.12 356 GLU B CA 1
ATOM 5871 C C . GLU B 1 356 ? 10.477 -2.191 -0.141 1 98.12 356 GLU B C 1
ATOM 5873 O O . GLU B 1 356 ? 11.258 -2.887 0.516 1 98.12 356 GLU B O 1
ATOM 5878 N N . ASP B 1 357 ? 9.938 -1.083 0.311 1 98.56 357 ASP B N 1
ATOM 5879 C CA . ASP B 1 357 ? 10.195 -0.604 1.666 1 98.56 357 ASP B CA 1
ATOM 5880 C C . ASP B 1 357 ? 9.023 -0.929 2.596 1 98.56 357 ASP B C 1
ATOM 5882 O O . ASP B 1 357 ? 8.094 -0.136 2.729 1 98.56 357 ASP B O 1
ATOM 5886 N N . GLN B 1 358 ? 9.18 -2.029 3.295 1 98.62 358 GLN B N 1
ATOM 5887 C CA . GLN B 1 358 ? 8.102 -2.516 4.152 1 98.62 358 GLN B CA 1
ATOM 5888 C C . GLN B 1 358 ? 7.684 -1.453 5.168 1 98.62 358 GLN B C 1
ATOM 5890 O O . GLN B 1 358 ? 6.492 -1.205 5.359 1 98.62 358 GLN B O 1
ATOM 5895 N N . MET B 1 359 ? 8.633 -0.885 5.809 1 98.81 359 MET B N 1
ATOM 5896 C CA . MET B 1 359 ? 8.391 0.142 6.816 1 98.81 359 MET B CA 1
ATOM 5897 C C . MET B 1 359 ? 7.586 1.299 6.227 1 98.81 359 MET B C 1
ATOM 5899 O O . MET B 1 359 ? 6.602 1.74 6.82 1 98.81 359 MET B O 1
ATOM 5903 N N . ALA B 1 360 ? 7.938 1.749 5.082 1 98.88 360 ALA B N 1
ATOM 5904 C CA . ALA B 1 360 ? 7.301 2.91 4.461 1 98.88 360 ALA B CA 1
ATOM 5905 C C . ALA B 1 360 ? 5.863 2.598 4.059 1 98.88 360 ALA B C 1
ATOM 5907 O O . ALA B 1 360 ? 4.969 3.43 4.23 1 98.88 360 ALA B O 1
ATOM 5908 N N . VAL B 1 361 ? 5.66 1.396 3.527 1 98.88 361 VAL B N 1
ATOM 5909 C CA . VAL B 1 361 ? 4.316 0.985 3.133 1 98.88 361 VAL B CA 1
ATOM 5910 C C . VAL B 1 361 ? 3.395 0.988 4.352 1 98.88 361 VAL B C 1
ATOM 5912 O O . VAL B 1 361 ? 2.301 1.556 4.309 1 98.88 361 VAL B O 1
ATOM 5915 N N . GLU B 1 362 ? 3.871 0.393 5.371 1 98.69 362 GLU B N 1
ATOM 5916 C CA . GLU B 1 362 ? 3.051 0.227 6.566 1 98.69 362 GLU B CA 1
ATOM 5917 C C . GLU B 1 362 ? 2.779 1.568 7.242 1 98.69 362 GLU B C 1
ATOM 5919 O O . GLU B 1 362 ? 1.652 1.843 7.66 1 98.69 362 GLU B O 1
ATOM 5924 N N . LYS B 1 363 ? 3.738 2.43 7.27 1 98.81 363 LYS B N 1
ATOM 5925 C CA . LYS B 1 363 ? 3.584 3.693 7.988 1 98.81 363 LYS B CA 1
ATOM 5926 C C . LYS B 1 363 ? 2.74 4.68 7.188 1 98.81 363 LYS B C 1
ATOM 5928 O O . LYS B 1 363 ? 1.996 5.477 7.758 1 98.81 363 LYS B O 1
ATOM 5933 N N . LEU B 1 364 ? 2.898 4.672 5.867 1 98.88 364 LEU B N 1
ATOM 5934 C CA . LEU B 1 364 ? 2.031 5.52 5.059 1 98.88 364 LEU B CA 1
ATOM 5935 C C . LEU B 1 364 ? 0.568 5.121 5.227 1 98.88 364 LEU B C 1
ATOM 5937 O O . LEU B 1 364 ? -0.288 5.977 5.473 1 98.88 364 LEU B O 1
ATOM 5941 N N . SER B 1 365 ? 0.337 3.822 5.113 1 98.81 365 SER B N 1
ATOM 5942 C CA . SER B 1 365 ? -1.014 3.291 5.262 1 98.81 365 SER B CA 1
ATOM 5943 C C . SER B 1 365 ? -1.579 3.6 6.645 1 98.81 365 SER B C 1
ATOM 5945 O O . SER B 1 365 ? -2.725 4.039 6.77 1 98.81 365 SER B O 1
ATOM 5947 N N . ASP B 1 366 ? -0.797 3.4 7.625 1 98.44 366 ASP B N 1
ATOM 5948 C CA . ASP B 1 366 ? -1.179 3.643 9.008 1 98.44 366 ASP B CA 1
ATOM 5949 C C . ASP B 1 366 ? -1.496 5.117 9.242 1 98.44 366 ASP B C 1
ATOM 5951 O O . ASP B 1 366 ? -2.488 5.449 9.898 1 98.44 366 ASP B O 1
ATOM 5955 N N . GLY B 1 367 ? -0.612 5.969 8.727 1 98.38 367 GLY B N 1
ATOM 5956 C CA . GLY B 1 367 ? -0.813 7.398 8.883 1 98.38 367 GLY B CA 1
ATOM 5957 C C . GLY B 1 367 ? -2.111 7.891 8.273 1 98.38 367 GLY B C 1
ATOM 5958 O O . GLY B 1 367 ? -2.834 8.68 8.891 1 98.38 367 GLY B O 1
ATOM 5959 N N . ILE B 1 368 ? -2.414 7.434 7.117 1 98.69 368 ILE B N 1
ATOM 5960 C CA . ILE B 1 368 ? -3.641 7.836 6.438 1 98.69 368 ILE B CA 1
ATOM 5961 C C . ILE B 1 368 ? -4.852 7.379 7.25 1 98.69 368 ILE B C 1
ATOM 5963 O O . ILE B 1 368 ? -5.797 8.148 7.449 1 98.69 368 ILE B O 1
ATOM 5967 N N . ARG B 1 369 ? -4.812 6.141 7.738 1 98.38 369 ARG B N 1
ATOM 5968 C CA . ARG B 1 369 ? -5.93 5.617 8.523 1 98.38 369 ARG B CA 1
ATOM 5969 C C . ARG B 1 369 ? -6.117 6.41 9.812 1 98.38 369 ARG B C 1
ATOM 5971 O O . ARG B 1 369 ? -7.242 6.738 10.188 1 98.38 369 ARG B O 1
ATOM 5978 N N . LYS B 1 370 ? -5.043 6.711 10.484 1 97.5 370 LYS B N 1
ATOM 5979 C CA . LYS B 1 370 ? -5.129 7.395 11.766 1 97.5 370 LYS B CA 1
ATOM 5980 C C . LYS B 1 370 ? -5.598 8.836 11.594 1 97.5 370 LYS B C 1
ATOM 5982 O O . LYS B 1 370 ? -6.414 9.328 12.383 1 97.5 370 LYS B O 1
ATOM 5987 N N . PHE B 1 371 ? -5.082 9.523 10.578 1 97.5 371 PHE B N 1
ATOM 5988 C CA . PHE B 1 371 ? -5.527 10.891 10.32 1 97.5 371 PHE B CA 1
ATOM 5989 C C . PHE B 1 371 ? -6.992 10.906 9.898 1 97.5 371 PHE B C 1
ATOM 5991 O O . PHE B 1 371 ? -7.734 11.828 10.242 1 97.5 371 PHE B O 1
ATOM 5998 N N . ALA B 1 372 ? -7.391 9.93 9.117 1 97.69 372 ALA B N 1
ATOM 5999 C CA . ALA B 1 372 ? -8.797 9.812 8.742 1 97.69 372 ALA B CA 1
ATOM 6000 C C . ALA B 1 372 ? -9.672 9.586 9.977 1 97.69 372 ALA B C 1
ATOM 6002 O O . ALA B 1 372 ? -10.758 10.172 10.086 1 97.69 372 ALA B O 1
ATOM 6003 N N . ALA B 1 373 ? -9.219 8.742 10.859 1 97.44 373 ALA B N 1
ATOM 6004 C CA . ALA B 1 373 ? -9.961 8.477 12.086 1 97.44 373 ALA B CA 1
ATOM 6005 C C . ALA B 1 373 ? -10.125 9.742 12.922 1 97.44 373 ALA B C 1
ATOM 6007 O O . ALA B 1 373 ? -11.188 9.977 13.508 1 97.44 373 ALA B O 1
ATOM 6008 N N . ASP B 1 374 ? -9.07 10.531 12.977 1 95.62 374 ASP B N 1
ATOM 6009 C CA . ASP B 1 374 ? -9.141 11.789 13.711 1 95.62 374 ASP B CA 1
ATOM 6010 C C . ASP B 1 374 ? -10.117 12.766 13.055 1 95.62 374 ASP B C 1
ATOM 6012 O O . ASP B 1 374 ? -10.828 13.5 13.734 1 95.62 374 ASP B O 1
ATOM 6016 N N . ALA B 1 375 ? -10.125 12.797 11.773 1 95.19 375 ALA B N 1
ATOM 6017 C CA . ALA B 1 375 ? -11.07 13.633 11.047 1 95.19 375 ALA B CA 1
ATOM 6018 C C . ALA B 1 375 ? -12.508 13.195 11.312 1 95.19 375 ALA B C 1
ATOM 6020 O O . ALA B 1 375 ? -13.406 14.039 11.461 1 95.19 375 ALA B O 1
ATOM 6021 N N . VAL B 1 376 ? -12.719 11.914 11.375 1 96.69 376 VAL B N 1
ATOM 6022 C CA . VAL B 1 376 ? -14.047 11.375 11.648 1 96.69 376 VAL B CA 1
ATOM 6023 C C . VAL B 1 376 ? -14.484 11.766 13.055 1 96.69 376 VAL B C 1
ATOM 6025 O O . VAL B 1 376 ? -15.656 12.102 13.281 1 96.69 376 VAL B O 1
ATOM 6028 N N . LYS B 1 377 ? -13.562 11.711 13.984 1 96.62 377 LYS B N 1
ATOM 6029 C CA . LYS B 1 377 ? -13.867 12.125 15.352 1 96.62 377 LYS B CA 1
ATOM 6030 C C . LYS B 1 377 ? -14.281 13.594 15.406 1 96.62 377 LYS B C 1
ATOM 6032 O O . LYS B 1 377 ? -15.227 13.953 16.109 1 96.62 377 LYS B O 1
ATOM 6037 N N . LEU B 1 378 ? -13.539 14.406 14.711 1 96.19 378 LEU B N 1
ATOM 6038 C CA . LEU B 1 378 ? -13.883 15.828 14.633 1 96.19 378 LEU B CA 1
ATOM 6039 C C . LEU B 1 378 ? -15.25 16.016 14 1 96.19 378 LEU B C 1
ATOM 6041 O O . LEU B 1 378 ? -16.047 16.844 14.469 1 96.19 378 LEU B O 1
ATOM 6045 N N . GLU B 1 379 ? -15.508 15.305 12.945 1 96.25 379 GLU B N 1
ATOM 6046 C CA . GLU B 1 379 ? -16.797 15.352 12.266 1 96.25 379 GLU B CA 1
ATOM 6047 C C . GLU B 1 379 ? -17.938 14.984 13.211 1 96.25 379 GLU B C 1
ATOM 6049 O O . GLU B 1 379 ? -18.969 15.656 13.234 1 96.25 379 GLU B O 1
ATOM 6054 N N . ARG B 1 380 ? -17.75 13.969 13.945 1 96.19 380 ARG B N 1
ATOM 6055 C CA . ARG B 1 380 ? -18.766 13.531 14.891 1 96.19 380 ARG B CA 1
ATOM 6056 C C . ARG B 1 380 ? -19.031 14.602 15.953 1 96.19 380 ARG B C 1
ATOM 6058 O O . ARG B 1 380 ? -20.172 14.828 16.344 1 96.19 380 ARG B O 1
ATOM 6065 N N . MET B 1 381 ? -18 15.172 16.406 1 94.94 381 MET B N 1
ATOM 6066 C CA . MET B 1 381 ? -18.125 16.25 17.391 1 94.94 381 MET B CA 1
ATOM 6067 C C . MET B 1 381 ? -18.969 17.391 16.828 1 94.94 381 MET B C 1
ATOM 6069 O O . MET B 1 381 ? -19.844 17.922 17.531 1 94.94 381 MET B O 1
ATOM 6073 N N . LEU B 1 382 ? -18.75 17.734 15.633 1 95.94 382 LEU B N 1
ATOM 6074 C CA . LEU B 1 382 ? -19.469 18.844 15.016 1 95.94 382 LEU B CA 1
ATOM 6075 C C . LEU B 1 382 ? -20.922 18.453 14.734 1 95.94 382 LEU B C 1
ATOM 6077 O O . LEU B 1 382 ? -21.828 19.281 14.875 1 95.94 382 LEU B O 1
ATOM 6081 N N . VAL B 1 383 ? -21.094 17.203 14.305 1 96 383 VAL B N 1
ATOM 6082 C CA . VAL B 1 383 ? -22.453 16.703 14.07 1 96 383 VAL B CA 1
ATOM 6083 C C . VAL B 1 383 ? -23.266 16.828 15.359 1 96 383 VAL B C 1
ATOM 6085 O O . VAL B 1 383 ? -24.406 17.297 15.344 1 96 383 VAL B O 1
ATOM 6088 N N . ASP B 1 384 ? -22.719 16.422 16.453 1 94.38 384 ASP B N 1
ATOM 6089 C CA . ASP B 1 384 ? -23.391 16.484 17.75 1 94.38 384 ASP B CA 1
ATOM 6090 C C . ASP B 1 384 ? -23.703 17.922 18.141 1 94.38 384 ASP B C 1
ATOM 6092 O O . ASP B 1 384 ? -24.797 18.203 18.672 1 94.38 384 ASP B O 1
ATOM 6096 N N . ARG B 1 385 ? -22.875 18.812 17.891 1 93.38 385 ARG B N 1
ATOM 6097 C CA . ARG B 1 385 ? -23.047 20.203 18.266 1 93.38 385 ARG B CA 1
ATOM 6098 C C . ARG B 1 385 ? -24.047 20.891 17.359 1 93.38 385 ARG B C 1
ATOM 6100 O O . ARG B 1 385 ? -24.766 21.812 17.781 1 93.38 385 ARG B O 1
ATOM 6107 N N . MET B 1 386 ? -24.062 20.484 16.141 1 94.12 386 MET B N 1
ATOM 6108 C CA . MET B 1 386 ? -24.859 21.188 15.148 1 94.12 386 MET B CA 1
ATOM 6109 C C . MET B 1 386 ? -26.281 20.641 15.102 1 94.12 386 MET B C 1
ATOM 6111 O O . MET B 1 386 ? -27.219 21.375 14.797 1 94.12 386 MET B O 1
ATOM 6115 N N . PHE B 1 387 ? -26.469 19.391 15.398 1 92.06 387 PHE B N 1
ATOM 6116 C CA . PHE B 1 387 ? -27.781 18.797 15.102 1 92.06 387 PHE B CA 1
ATOM 6117 C C . PHE B 1 387 ? -28.328 18.062 16.312 1 92.06 387 PHE B C 1
ATOM 6119 O O . PHE B 1 387 ? -29.453 17.547 16.281 1 92.06 387 PHE B O 1
ATOM 6126 N N . SER B 1 388 ? -27.719 17.734 17.375 1 75.19 388 SER B N 1
ATOM 6127 C CA . SER B 1 388 ? -28.312 17.078 18.547 1 75.19 388 SER B CA 1
ATOM 6128 C C . SER B 1 388 ? -29.109 18.078 19.375 1 75.19 388 SER B C 1
ATOM 6130 O O . SER B 1 388 ? -30.062 17.688 20.062 1 75.19 388 SER B O 1
ATOM 6132 N N . ALA B 1 389 ? -28.875 19.359 19.75 1 54.81 389 ALA B N 1
ATOM 6133 C CA . ALA B 1 389 ? -29.703 20.141 20.672 1 54.81 389 ALA B CA 1
ATOM 6134 C C . ALA B 1 389 ? -31.094 20.344 20.094 1 54.81 389 ALA B C 1
ATOM 6136 O O . ALA B 1 389 ? -32 20.781 20.812 1 54.81 389 ALA B O 1
ATOM 6137 N N . GLU B 1 390 ? -31.312 20.281 18.812 1 46.25 390 GLU B N 1
ATOM 6138 C CA . GLU B 1 390 ? -32.625 20.734 18.438 1 46.25 390 GLU B CA 1
ATOM 6139 C C . GLU B 1 390 ? -33.719 19.797 18.953 1 46.25 390 GLU B C 1
ATOM 6141 O O . GLU B 1 390 ? -34.906 20.141 18.938 1 46.25 390 GLU B O 1
ATOM 6146 N N . ASN B 1 391 ? -33.438 18.531 19.141 1 40.56 391 ASN B N 1
ATOM 6147 C CA . ASN B 1 391 ? -34.625 17.812 19.547 1 40.56 391 ASN B CA 1
ATOM 6148 C C . ASN B 1 391 ? -35.031 18.156 20.969 1 40.56 391 ASN B C 1
ATOM 6150 O O . ASN B 1 391 ? -35.969 17.547 21.531 1 40.56 391 ASN B O 1
ATOM 6154 N N . GLY B 1 392 ? -34.219 18.812 21.766 1 34.09 392 GLY B N 1
ATOM 6155 C CA . GLY B 1 392 ? -34.844 19.094 23.047 1 34.09 392 GLY B CA 1
ATOM 6156 C C . GLY B 1 392 ? -35.812 20.25 22.984 1 34.09 392 GLY B C 1
ATOM 6157 O O . GLY B 1 392 ? -36.406 20.625 24.016 1 34.09 392 GLY B O 1
ATOM 6158 N N . LYS B 1 393 ? -35.844 21.141 21.953 1 30.17 393 LYS B N 1
ATOM 6159 C CA . LYS B 1 393 ? -36.938 22.078 22.125 1 30.17 393 LYS B CA 1
ATOM 6160 C C . LYS B 1 393 ? -38.281 21.453 21.703 1 30.17 393 LYS B C 1
ATOM 6162 O O . LYS B 1 393 ? -38.344 20.703 20.719 1 30.17 393 LYS B O 1
#

pLDDT: mean 78.15, std 31.41, range [13.91, 98.94]

Secondary structure (DSSP, 8-state):
--------------------------------------------------------------EEEE-STTS---S-STT-TTTHHHHHHHHHH--SEEE--HHHHHHHHTSGGGHHHHHHHHHHHHHH-S-HHHHHHHHHHHHHHHHHHHHHTT-SS-EEEEPPGGGTT-HHHHHHHHHHHHHHHHHTT--GGGEEEEEE-SHHHHHHHHHIIIII---EEEEEE-SHHHHHHHHHHT-SEEEEBHHHHHHHHHHHSS-----GGG-HHHHHHHHHHHHHHHTT--PEEEEB--SSHHHHHHTTTSSEEEE-HHHHHHHHH--S-------HHHHHTS--------HHHHHHHHHT-HHHHHHHHHHHHHHHHHHHHHHHHHHHHHHSGGGG-/--------------------------------------------------------------EEEE-STTS---S-STT-TTTHHHHHHHHHH--SEEE--HHHHHHHHTSGGGHHHHHHHHHHHHHH-S-HHHHHHHHHHHHHHHHHHHHHTT-SS-EEEEPPGGGTT-HHHHHHHHHHHHHHHHHTT--GGGEEEEEE-SHHHHHHHHHIIIII---EEEEEE-SHHHHHHHHHHT-SEEEEBHHHHHHHHHHHSS-----GGG-HHHHHHHHHHHHHHHTT--PEEEEB--SSHHHHHHTTTSSEEE--HHHHHHHHH--S-------HHHHHTS--------HHHHHHHHHT-HHHHHHHHHHHHHHHHHHHHHHHHHHHHHHSGGGG-

Radius of gyration: 36.11 Å; Cα contacts (8 Å, |Δi|>4): 1222; chains: 2; bounding box: 92×123×92 Å

Sequence (786 aa):
MPLSDWLARRRPRGIVGRRARFLLRHVGLPGEAAEDGERAGPAQAVHHRGGRHGRLPRFVIKGYFENTNLLNGFTDPASGLEQMRVCEAIEEYKPQDATTNPSLILAAAQMPASQELVEEAIAYGRRLGGSQEEQIKNAIDKLFVLFGVEILKKIPGRVSTEVDARLSFDKDAMVARARRLIELYKEAGISKDRILIKLSSTWEGIQAGKELEERHGIHCNMTLLFSFAQAVACAEAGVTLISPFVGRILDWHVANTDKKSYEPLEDPGVKSVTKIYNYYKKFDYKTIVMGASFRNIGEIKALAGCDFLTISPKLLGELLKDNSKLTPVLSAKAAQASNLEKIHLDEKAFRWLHNEDQMAVEKLSDGIRKFAADAVKLERMLVDRMFSAENGKMPLSDWLARRRPRGIVGRRARFLLRHVGLPGEAAEDGERAGPAQAVHHRGGRHGRLPRFVIKGYFENTNLLNGFTDPASGLEQMRVCEAIEEYKPQDATTNPSLILAAAQMPASQELVEEAIAYGRRLGGSQEEQIKNAIDKLFVLFGVEILKKIPGRVSTEVDARLSFDKDAMVARARRLIELYKEAGISKDRILIKLSSTWEGIQAGKELEERHGIHCNMTLLFSFAQAVACAEAGVTLISPFVGRILDWHVANTDKKSYEPLEDPGVKSVTKIYNYYKKFDYKTIVMGASFRNIGEIKALAGCDFLTISPKLLGELLKDNSKLTPVLSAKAAQASNLEKIHLDEKAFRWLHNEDQMAVEKLSDGIRKFAADAVKLERMLVDRMFSAENGK

Organism: 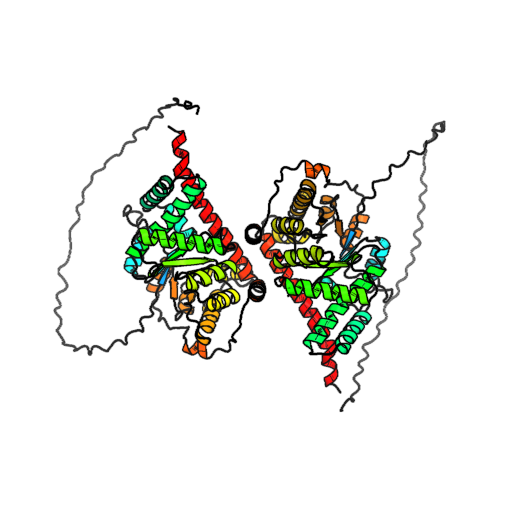Ailuropoda melanoleuca (NCBI:txid9646)

Solvent-accessible surface area (backbone atoms only — not comparable to full-atom values): 43527 Å² total; per-residue (Å²): 107,88,69,79,80,92,85,73,95,69,86,70,85,86,75,90,76,86,88,74,91,72,88,73,85,74,89,75,86,77,87,75,85,84,87,80,88,75,83,83,84,78,76,75,78,71,76,73,73,79,74,79,73,71,77,68,76,77,70,68,72,41,31,19,29,54,49,38,61,43,65,38,51,74,68,70,77,79,93,26,64,76,38,42,40,36,45,40,35,34,69,66,61,59,35,36,33,34,42,55,43,49,58,34,50,42,57,35,61,70,33,79,62,30,41,65,53,50,51,51,14,48,52,50,10,57,71,75,37,80,52,72,68,51,17,51,52,45,14,50,54,42,34,56,46,52,54,46,54,58,48,50,76,72,29,85,46,35,37,30,48,54,59,67,42,82,37,39,50,30,32,67,59,44,43,53,50,48,52,50,51,46,49,54,34,44,75,71,72,40,60,63,88,40,39,24,43,23,36,44,47,38,73,34,24,36,51,25,33,23,46,30,37,75,74,64,71,42,41,26,32,32,28,66,29,67,39,72,41,47,50,52,44,36,48,75,38,58,28,49,29,38,32,40,36,26,29,61,46,37,51,50,45,37,72,74,44,91,55,75,76,68,56,41,79,67,24,62,15,46,46,49,52,50,51,49,46,29,51,32,47,47,68,66,45,80,42,38,44,23,47,24,54,71,80,50,58,52,50,52,50,54,46,25,55,48,73,31,40,37,43,41,67,70,50,48,55,52,49,73,68,44,83,68,85,86,60,69,64,43,48,61,72,63,20,56,70,50,89,78,74,90,82,84,61,54,71,42,56,32,52,48,54,36,47,69,34,62,68,31,49,51,49,36,41,48,48,39,49,52,35,31,51,32,46,50,52,46,48,50,53,48,49,50,70,72,61,55,67,66,73,62,77,127,98,78,74,94,72,86,74,94,69,85,76,85,84,82,80,80,83,86,82,81,78,88,82,90,84,83,80,72,78,83,77,81,85,88,72,86,66,83,77,74,82,77,79,79,73,79,73,76,77,69,79,73,69,75,65,74,76,69,64,71,37,30,19,29,57,51,34,60,48,63,37,44,74,67,70,76,78,96,27,67,77,43,42,42,41,51,42,34,35,70,66,63,60,34,36,32,34,36,56,42,47,58,31,49,42,57,30,61,70,33,80,57,26,40,66,54,51,50,50,13,47,51,50,10,56,70,74,38,80,52,73,67,50,18,50,52,45,14,50,54,42,35,57,46,51,54,45,53,59,49,51,78,72,29,84,48,35,38,28,48,54,60,67,41,82,38,39,49,32,33,67,60,44,45,53,51,48,52,51,51,46,50,53,34,43,74,71,72,40,61,62,88,40,39,25,43,23,34,45,47,40,75,33,23,35,51,26,34,22,46,30,38,75,74,65,70,41,43,25,31,32,28,64,29,69,40,70,44,46,52,52,43,34,48,74,36,57,29,48,29,39,31,41,37,26,29,63,46,37,51,50,47,38,71,73,44,91,54,76,77,67,57,40,79,68,24,63,15,44,47,51,51,50,51,50,47,27,51,33,46,47,69,67,46,81,40,39,47,23,48,24,53,71,83,51,58,51,49,53,52,54,46,25,56,48,70,29,38,36,43,41,68,71,49,48,56,51,49,72,68,46,83,66,85,85,59,68,66,44,48,62,70,62,20,56,71,49,90,78,76,91,82,84,61,54,70,40,55,32,54,49,54,36,46,71,34,61,68,32,47,51,49,38,42,48,47,39,50,51,36,30,50,31,44,50,52,44,48,50,54,49,49,48,69,73,59,53,66,63,74,74,108

Foldseek 3Di:
DDFDDDDDDDDDPDDDDDDDDDDPDDDDDDDDDDDDDDDDDDDPCPPPPPPPPPPPPPLCLLAAAQQLLLAQQDDDPPVNPPSVCRLVVCVVVVHAEYEYALQSLLVNCPDPSCVVLLVVLLVQLPVVDDDPVSSLVSSVLSSQLSVLVRVCVRHVAAYEGEDQLVCQQPLVVLLVSLVVSQVSNVVVVHHLRRYAYEGELDPSRLLSQLCCVPPPVRAYEYPLAAALLSLLSNLVSLHAEYEHEQVLLQVLCCVPDPDNDDQQLRRPSLVRLQLSQLVCLQVVRNHAYEYEHDDAVSVVLSQRAGRHYHDYSVRVVVVVPDPDDRDHNDDSVVSNPDPDDRDDDDPVNSVVRQVVDPSSVVSSVVVSVVSNVSVVVSSVVSSCVNPVPVVPD/DDDDPADDDDDDPDPDDDDPPPDDDDCPDDPDDDDDDDDPDDDPPPPPPPPPPPPPPPLCLLAAAQQLLCFQQDDDPPVNPPSVCRLVVCVVVVHAEYEYALQSLLVNCPDPSCVVLLVVLLVQLPVVDDDPVSSLVSSVLSSQLSVLVVVCVSHVAAYEGEDQLVCQQPLVVLLVSLVVSQVSNVVVVHHLRRYAYEGELDPSRLLSQLCCVPPVVRAYEYPLAAALLSLLSNLVSLHAEYEHEQVLLQVLCCVPDPDNDDQQLRRPSLVRLQLSQLLCLQVVRNHAYEYEHDDAVSVVLLQRAGRHYHDYSVRVVVVVVDPDDRDHNDDSVVSNPDPDDRDDDDPVNSVVRQVVDPSSVVSSVVVSVVSNVSVVVSSVVSSCVNPVVVVND

Nearest PDB structures (foldseek):
  2e1d-assembly1_A  TM=9.941E-01  e=4.464E-43  Mus musculus
  1f05-assembly1_B  TM=9.926E-01  e=4.927E-43  Homo sapiens
  3te9-assembly2_B  TM=9.471E-01  e=3.729E-27  Francisella tularensis subsp. tularensis
  3igx-assembly2_B  TM=9.401E-01  e=4.324E-27  Francisella tularensis subsp. tularensis SCHU S4
  3upb-assembly1_B  TM=9.511E-01  e=4.185E-26  Francisella tularensis subsp. tularensis